Protein 1IC9 (pdb70)

Solvent-accessible surface area: 2647 Å² total

Secondary structure (DSSP, 8-state):
---EEE---EEE-S--------EEE--

Sequence (27 aa):
SKYEYTISYTFRGPGCPTLKPITVRCESKYEYTISYTFRGPGCPTLKPITVRCESKYEYTISYTFRGPGCPTLKPITVRCESKYEYTISYTFRGPGCPTLKPITVRCESKYEYTISYTFRGPGCPTLKPITVRCESKYEYTISYTFRGPGCPTLKPITVRCESKYEYTISYTFRGPGCPTLKPITVRCESKYEYTISYTFRGPGCPTLKPITVRCESKYEYTISYTFRGPGCPTLKPITVRCESKYEYTISYTFRGPGCPTLKPITVRCESKYEYTISYTFRGPGCPTLKPITVRCESKYEYTISYTFRGPGCPTLKPITVRCESKYEYTISYTFRGPGCPTLKPITVRCESKYEYTISYTFRGPGCPTLKPITVRCESKYEYTISYTFRGPGCPTLKPITVRCESKYEYTISYTFRGPGCPTLKPITVRCESKYEYTISYTFRGPGCPTLKPITVRCESKYEYTISYTFRGPGCPTLKPITVRCESKYEYTISYTFRGPGCPTLKPITVRCESKYEYTISYTFRGPGCPTLKPITVRCESKYEYTISYTFRGPGCPTLKPITVRCESKYEYTISYTFRGPGCPTLKPITVRCESKYEYTISYTFRGPGCPTLKPITVRCESKYEYTISYTFRGPGCPTLKPITVRCESKYEYTISYTFRGPGCPTLKPITVRCESKYEYTISYTFRGPGCPTLKPITVRCESKYEYTISYTFRGPGCPTLKPITVRCESKYEYTISYTFRGPGCPTLKPITVRCESKYEYTISYTFRGPGCPTLKPITVRCESKYEYTISYTFRGPGCPTLKPITVRCE

Radius of gyration: 8.08 Å; Cα contacts (8 Å, |Δi|>4): 46; chains: 1; bounding box: 21×17×10 Å

Foldseek 3Di:
DWWQWPCCNTDIDDDQDDDDVTRTRHD

Structure (mmCIF, N/CA/C/O backbone):
data_1IC9
#
_entry.id   1IC9
#
_cell.length_a   1.000
_cell.length_b   1.000
_cell.length_c   1.000
_cell.angle_alpha   90.00
_cell.angle_beta   90.00
_cell.angle_gamma   90.00
#
_symmetry.space_group_name_H-M   'P 1'
#
loop_
_atom_site.group_PDB
_atom_site.id
_atom_site.type_symbol
_atom_site.label_atom_id
_atom_site.label_alt_id
_atom_site.label_comp_id
_atom_site.label_asym_id
_atom_site.label_entity_id
_atom_site.label_seq_id
_atom_site.pdbx_PDB_ins_code
_atom_site.Cartn_x
_atom_site.Cartn_y
_atom_site.Cartn_z
_atom_site.occupancy
_atom_site.B_iso_or_equiv
_atom_site.auth_seq_id
_atom_site.auth_comp_id
_atom_site.auth_asym_id
_atom_site.auth_atom_id
_atom_site.pdbx_PDB_model_num
ATOM 1 N N . SER A 1 1 ? 19.414 24.669 -14.241 1.00 0.00 1 SER A N 1
ATOM 2 C CA . SER A 1 1 ? 20.265 23.474 -14.377 1.00 0.00 1 SER A CA 1
ATOM 3 C C . SER A 1 1 ? 21.572 23.875 -15.094 1.00 0.00 1 SER A C 1
ATOM 4 O O . SER A 1 1 ? 21.524 24.414 -16.207 1.00 0.00 1 SER A O 1
ATOM 14 N N . LYS A 1 2 ? 22.727 23.615 -14.436 1.00 0.00 2 LYS A N 1
ATOM 15 C CA . LYS A 1 2 ? 24.087 23.904 -14.982 1.00 0.00 2 LYS A CA 1
ATOM 16 C C . LYS A 1 2 ? 25.089 22.783 -14.581 1.00 0.00 2 LYS A C 1
ATOM 17 O O . LYS A 1 2 ? 25.109 22.366 -13.418 1.00 0.00 2 LYS A O 1
ATOM 36 N N . TYR A 1 3 ? 25.949 22.373 -15.542 1.00 0.00 3 TYR A N 1
ATOM 37 C CA . TYR A 1 3 ? 27.159 21.556 -15.309 1.00 0.00 3 TYR A CA 1
ATOM 38 C C . TYR A 1 3 ? 28.282 22.528 -14.856 1.00 0.00 3 TYR A C 1
ATOM 39 O O . TYR A 1 3 ? 28.422 23.625 -15.416 1.00 0.00 3 TYR A O 1
ATOM 57 N N . GLU A 1 4 ? 28.997 22.147 -13.783 1.00 0.00 4 GLU A N 1
ATOM 58 C CA . GLU A 1 4 ? 30.194 22.887 -13.314 1.00 0.00 4 GLU A CA 1
ATOM 59 C C . GLU A 1 4 ? 31.292 21.897 -13.741 1.00 0.00 4 GLU A C 1
ATOM 60 O O . GLU A 1 4 ? 31.527 20.900 -13.042 1.00 0.00 4 GLU A O 1
ATOM 72 N N . TYR A 1 5 ? 31.897 22.199 -14.905 1.00 0.00 5 TYR A N 1
ATOM 73 C CA . TYR A 1 5 ? 32.761 21.235 -15.597 1.00 0.00 5 TYR A CA 1
ATOM 74 C C . TYR A 1 5 ? 34.159 21.867 -15.773 1.00 0.00 5 TYR A C 1
ATOM 75 O O . TYR A 1 5 ? 34.403 22.566 -16.762 1.00 0.00 5 TYR A O 1
ATOM 93 N N . THR A 1 6 ? 35.057 21.589 -14.797 1.00 0.00 6 THR A N 1
ATOM 94 C CA . THR A 1 6 ? 36.503 21.899 -14.874 1.00 0.00 6 THR A CA 1
ATOM 95 C C . THR A 1 6 ? 37.183 20.724 -15.608 1.00 0.00 6 THR A C 1
ATOM 96 O O . THR A 1 6 ? 37.069 19.566 -15.184 1.00 0.00 6 THR A O 1
ATOM 107 N N . ILE A 1 7 ? 37.938 21.078 -16.664 1.00 0.00 7 ILE A N 1
ATOM 108 C CA . ILE A 1 7 ? 38.758 20.108 -17.444 1.00 0.00 7 ILE A CA 1
ATOM 109 C C . ILE A 1 7 ? 40.189 20.244 -16.784 1.00 0.00 7 ILE A C 1
ATOM 110 O O . ILE A 1 7 ? 40.767 21.312 -17.031 1.00 0.00 7 ILE A O 1
ATOM 140 N N . SER A 1 9 ? 41.807 21.851 -14.212 1.00 0.00 9 SER A N 1
ATOM 141 C CA . SER A 1 9 ? 41.335 22.957 -13.321 1.00 0.00 9 SER A CA 1
ATOM 142 C C . SER A 1 9 ? 40.575 24.099 -14.086 1.00 0.00 9 SER A C 1
ATOM 143 O O . SER A 1 9 ? 40.244 25.124 -13.471 1.00 0.00 9 SER A O 1
ATOM 151 N N . TYR A 1 10 ? 40.281 23.916 -15.398 1.00 0.00 10 TYR A N 1
ATOM 152 C CA . TYR A 1 10 ? 39.797 24.985 -16.301 1.00 0.00 10 TYR A CA 1
ATOM 153 C C . TYR A 1 10 ? 38.248 24.958 -16.343 1.00 0.00 10 TYR A C 1
ATOM 154 O O . TYR A 1 10 ? 37.663 24.145 -17.073 1.00 0.00 10 TYR A O 1
ATOM 172 N N . THR A 1 11 ? 37.593 25.854 -15.566 1.00 0.00 11 THR A N 1
ATOM 173 C CA . THR A 1 11 ? 36.114 25.839 -15.367 1.00 0.00 11 THR A CA 1
ATOM 174 C C . THR A 1 11 ? 35.412 26.547 -16.569 1.00 0.00 11 THR A C 1
ATOM 175 O O . THR A 1 11 ? 35.851 27.621 -16.999 1.00 0.00 11 THR A O 1
ATOM 186 N N . PHE A 1 12 ? 34.296 25.948 -17.019 1.00 0.00 12 PHE A N 1
ATOM 187 C CA . PHE A 1 12 ? 33.344 26.586 -17.974 1.00 0.00 12 PHE A CA 1
ATOM 188 C C . PHE A 1 12 ? 31.940 26.209 -17.424 1.00 0.00 12 PHE A C 1
ATOM 189 O O . PHE A 1 12 ? 31.702 25.027 -17.147 1.00 0.00 12 PHE A O 1
ATOM 206 N N . ARG A 1 13 ? 31.022 27.184 -17.291 1.00 0.00 13 ARG A N 1
ATOM 207 C CA . ARG A 1 13 ? 29.705 26.966 -16.608 1.00 0.00 13 ARG A CA 1
ATOM 208 C C . ARG A 1 13 ? 28.603 27.498 -17.560 1.00 0.00 13 ARG A C 1
ATOM 209 O O . ARG A 1 13 ? 28.654 28.676 -17.939 1.00 0.00 13 ARG A O 1
ATOM 230 N N . GLY A 1 14 ? 27.630 26.632 -17.931 1.00 0.00 14 GLY A N 1
ATOM 231 C CA . GLY A 1 14 ? 26.557 26.986 -18.899 1.00 0.00 14 GLY A CA 1
ATOM 232 C C . GLY A 1 14 ? 25.220 26.168 -18.771 1.00 0.00 14 GLY A C 1
ATOM 233 O O . GLY A 1 14 ? 24.969 25.760 -17.630 1.00 0.00 14 GLY A O 1
ATOM 237 N N . PRO A 1 15 ? 24.310 25.917 -19.795 1.00 0.00 15 PRO A N 1
ATOM 238 C CA . PRO A 1 15 ? 22.948 25.314 -19.561 1.00 0.00 15 PRO A CA 1
ATOM 239 C C . PRO A 1 15 ? 22.715 23.838 -20.065 1.00 0.00 15 PRO A C 1
ATOM 240 O O . PRO A 1 15 ? 21.696 23.492 -20.680 1.00 0.00 15 PRO A O 1
ATOM 251 N N . GLY A 1 16 ? 23.735 23.028 -19.775 1.00 0.00 16 GLY A N 1
ATOM 252 C CA . GLY A 1 16 ? 23.933 21.699 -20.381 1.00 0.00 16 GLY A CA 1
ATOM 253 C C . GLY A 1 16 ? 24.459 20.647 -19.388 1.00 0.00 16 GLY A C 1
ATOM 254 O O . GLY A 1 16 ? 25.039 21.000 -18.356 1.00 0.00 16 GLY A O 1
ATOM 258 N N . CYS A 1 17 ? 24.267 19.349 -19.730 1.00 0.00 17 CYS A N 1
ATOM 259 C CA . CYS A 1 17 ? 24.894 18.198 -19.016 1.00 0.00 17 CYS A CA 1
ATOM 260 C C . CYS A 1 17 ? 25.242 17.110 -20.116 1.00 0.00 17 CYS A C 1
ATOM 261 O O . CYS A 1 17 ? 24.481 16.134 -20.209 1.00 0.00 17 CYS A O 1
ATOM 268 N N . PRO A 1 18 ? 26.348 17.183 -20.946 1.00 0.00 18 PRO A N 1
ATOM 269 C CA . PRO A 1 18 ? 26.782 16.062 -21.827 1.00 0.00 18 PRO A CA 1
ATOM 270 C C . PRO A 1 18 ? 27.651 14.999 -21.074 1.00 0.00 18 PRO A C 1
ATOM 271 O O . PRO A 1 18 ? 28.226 15.311 -20.022 1.00 0.00 18 PRO A O 1
ATOM 282 N N . THR A 1 19 ? 27.783 13.777 -21.648 1.00 0.00 19 THR A N 1
ATOM 283 C CA . THR A 1 19 ? 28.752 12.741 -21.164 1.00 0.00 19 THR A CA 1
ATOM 284 C C . THR A 1 19 ? 30.206 13.068 -21.651 1.00 0.00 19 THR A C 1
ATOM 285 O O . THR A 1 19 ? 30.385 13.535 -22.783 1.00 0.00 19 THR A O 1
ATOM 296 N N . LEU A 1 20 ? 31.201 12.829 -20.774 1.00 0.00 20 LEU A N 1
ATOM 297 C CA . LEU A 1 20 ? 32.612 13.276 -20.973 1.00 0.00 20 LEU A CA 1
ATOM 298 C C . LEU A 1 20 ? 33.610 12.171 -20.497 1.00 0.00 20 LEU A C 1
ATOM 299 O O . LEU A 1 20 ? 33.346 11.466 -19.517 1.00 0.00 20 LEU A O 1
ATOM 315 N N . LYS A 1 21 ? 34.801 12.114 -21.150 1.00 0.00 21 LYS A N 1
ATOM 316 C CA . LYS A 1 21 ? 36.005 11.310 -20.774 1.00 0.00 21 LYS A CA 1
ATOM 317 C C . LYS A 1 21 ? 36.250 11.009 -19.232 1.00 0.00 21 LYS A C 1
ATOM 318 O O . LYS A 1 21 ? 35.855 11.915 -18.489 1.00 0.00 21 LYS A O 1
ATOM 337 N N . PRO A 1 22 ? 36.885 9.897 -18.686 1.00 0.00 22 PRO A N 1
ATOM 338 C CA . PRO A 1 22 ? 37.111 9.738 -17.220 1.00 0.00 22 PRO A CA 1
ATOM 339 C C . PRO A 1 22 ? 38.207 10.693 -16.647 1.00 0.00 22 PRO A C 1
ATOM 340 O O . PRO A 1 22 ? 39.176 11.008 -17.348 1.00 0.00 22 PRO A O 1
ATOM 361 N N . ILE A 1 24 ? 37.268 14.012 -15.307 1.00 0.00 24 ILE A N 1
ATOM 362 C CA . ILE A 1 24 ? 36.769 15.423 -15.346 1.00 0.00 24 ILE A CA 1
ATOM 363 C C . ILE A 1 24 ? 35.783 15.450 -14.135 1.00 0.00 24 ILE A C 1
ATOM 364 O O . ILE A 1 24 ? 34.852 14.634 -14.075 1.00 0.00 24 ILE A O 1
ATOM 380 N N . THR A 1 25 ? 35.914 16.483 -13.278 1.00 0.00 25 THR A N 1
ATOM 381 C CA . THR A 1 25 ? 34.908 16.780 -12.188 1.00 0.00 25 THR A CA 1
ATOM 382 C C . THR A 1 25 ? 33.696 17.673 -12.626 1.00 0.00 25 THR A C 1
ATOM 383 O O . THR A 1 25 ? 33.372 18.750 -12.113 1.00 0.00 25 THR A O 1
ATOM 394 N N . VAL A 1 26 ? 33.021 17.020 -13.551 1.00 0.00 26 VAL A N 1
ATOM 395 C CA . VAL A 1 26 ? 31.745 17.408 -14.211 1.00 0.00 26 VAL A CA 1
ATOM 396 C C . VAL A 1 26 ? 30.604 17.005 -13.223 1.00 0.00 26 VAL A C 1
ATOM 397 O O . VAL A 1 26 ? 30.442 15.820 -12.914 1.00 0.00 26 VAL A O 1
ATOM 410 N N . ARG A 1 27 ? 29.915 18.041 -12.713 1.00 0.00 27 ARG A N 1
ATOM 411 C CA . ARG A 1 27 ? 28.946 17.933 -11.595 1.00 0.00 27 ARG A CA 1
ATOM 412 C C . ARG A 1 27 ? 27.654 18.594 -12.153 1.00 0.00 27 ARG A C 1
ATOM 413 O O . ARG A 1 27 ? 27.492 19.820 -12.104 1.00 0.00 27 ARG A O 1
ATOM 434 N N . CYS A 1 28 ? 26.760 17.732 -12.685 1.00 0.00 28 CYS A N 1
ATOM 435 C CA . CYS A 1 28 ? 25.516 18.139 -13.386 1.00 0.00 28 CYS A CA 1
ATOM 436 C C . CYS A 1 28 ? 24.444 18.727 -12.432 1.00 0.00 28 CYS A C 1
ATOM 437 O O . CYS A 1 28 ? 24.219 18.201 -11.339 1.00 0.00 28 CYS A O 1
ATOM 444 N N . GLU A 1 29 ? 23.807 19.837 -12.887 1.00 0.00 29 GLU A N 1
ATOM 445 C CA . GLU A 1 29 ? 22.792 20.663 -12.151 1.00 0.00 29 GLU A CA 1
ATOM 446 C C . GLU A 1 29 ? 23.440 21.407 -10.971 1.00 0.00 29 GLU A C 1
ATOM 447 O O . GLU A 1 29 ? 24.066 20.747 -10.114 1.00 0.00 29 GLU A O 1
ATOM 460 N N . SER A 1 1 ? 19.409 22.319 -17.404 1.00 0.00 1 SER A N 2
ATOM 461 C CA . SER A 1 1 ? 20.245 21.662 -16.382 1.00 0.00 1 SER A CA 2
ATOM 462 C C . SER A 1 1 ? 21.710 22.115 -16.559 1.00 0.00 1 SER A C 2
ATOM 463 O O . SER A 1 1 ? 22.265 21.986 -17.655 1.00 0.00 1 SER A O 2
ATOM 473 N N . LYS A 1 2 ? 22.315 22.618 -15.464 1.00 0.00 2 LYS A N 2
ATOM 474 C CA . LYS A 1 2 ? 23.714 23.140 -15.429 1.00 0.00 2 LYS A CA 2
ATOM 475 C C . LYS A 1 2 ? 24.757 21.967 -15.350 1.00 0.00 2 LYS A C 2
ATOM 476 O O . LYS A 1 2 ? 24.423 20.839 -14.974 1.00 0.00 2 LYS A O 2
ATOM 495 N N . TYR A 1 3 ? 26.006 22.280 -15.748 1.00 0.00 3 TYR A N 2
ATOM 496 C CA . TYR A 1 3 ? 27.211 21.453 -15.569 1.00 0.00 3 TYR A CA 2
ATOM 497 C C . TYR A 1 3 ? 28.294 22.440 -15.081 1.00 0.00 3 TYR A C 2
ATOM 498 O O . TYR A 1 3 ? 28.509 23.493 -15.699 1.00 0.00 3 TYR A O 2
ATOM 516 N N . GLU A 1 4 ? 28.938 22.097 -13.949 1.00 0.00 4 GLU A N 2
ATOM 517 C CA . GLU A 1 4 ? 30.167 22.782 -13.478 1.00 0.00 4 GLU A CA 2
ATOM 518 C C . GLU A 1 4 ? 31.211 21.702 -13.842 1.00 0.00 4 GLU A C 2
ATOM 519 O O . GLU A 1 4 ? 31.373 20.724 -13.099 1.00 0.00 4 GLU A O 2
ATOM 531 N N . TYR A 1 5 ? 31.850 21.909 -15.009 1.00 0.00 5 TYR A N 2
ATOM 532 C CA . TYR A 1 5 ? 32.665 20.865 -15.651 1.00 0.00 5 TYR A CA 2
ATOM 533 C C . TYR A 1 5 ? 34.076 21.455 -15.863 1.00 0.00 5 TYR A C 2
ATOM 534 O O . TYR A 1 5 ? 34.308 22.147 -16.860 1.00 0.00 5 TYR A O 2
ATOM 552 N N . THR A 1 6 ? 34.976 21.194 -14.888 1.00 0.00 6 THR A N 2
ATOM 553 C CA . THR A 1 6 ? 36.362 21.727 -14.875 1.00 0.00 6 THR A CA 2
ATOM 554 C C . THR A 1 6 ? 37.247 20.619 -15.500 1.00 0.00 6 THR A C 2
ATOM 555 O O . THR A 1 6 ? 37.281 19.484 -15.008 1.00 0.00 6 THR A O 2
ATOM 566 N N . ILE A 1 7 ? 37.989 21.028 -16.530 1.00 0.00 7 ILE A N 2
ATOM 567 C CA . ILE A 1 7 ? 38.843 20.145 -17.361 1.00 0.00 7 ILE A CA 2
ATOM 568 C C . ILE A 1 7 ? 40.283 20.349 -16.746 1.00 0.00 7 ILE A C 2
ATOM 569 O O . ILE A 1 7 ? 40.786 21.460 -16.968 1.00 0.00 7 ILE A O 2
ATOM 599 N N . SER A 1 9 ? 42.284 21.974 -14.493 1.00 0.00 9 SER A N 2
ATOM 600 C CA . SER A 1 9 ? 41.976 23.115 -13.578 1.00 0.00 9 SER A CA 2
ATOM 601 C C . SER A 1 9 ? 41.111 24.243 -14.246 1.00 0.00 9 SER A C 2
ATOM 602 O O . SER A 1 9 ? 40.897 25.285 -13.611 1.00 0.00 9 SER A O 2
ATOM 610 N N . TYR A 1 10 ? 40.585 24.031 -15.482 1.00 0.00 10 TYR A N 2
ATOM 611 C CA . TYR A 1 10 ? 39.946 25.087 -16.303 1.00 0.00 10 TYR A CA 2
ATOM 612 C C . TYR A 1 10 ? 38.405 24.922 -16.233 1.00 0.00 10 TYR A C 2
ATOM 613 O O . TYR A 1 10 ? 37.889 23.931 -16.765 1.00 0.00 10 TYR A O 2
ATOM 631 N N . THR A 1 11 ? 37.684 25.867 -15.583 1.00 0.00 11 THR A N 2
ATOM 632 C CA . THR A 1 11 ? 36.217 25.747 -15.324 1.00 0.00 11 THR A CA 2
ATOM 633 C C . THR A 1 11 ? 35.438 26.405 -16.505 1.00 0.00 11 THR A C 2
ATOM 634 O O . THR A 1 11 ? 35.810 27.491 -16.968 1.00 0.00 11 THR A O 2
ATOM 645 N N . PHE A 1 12 ? 34.327 25.753 -16.909 1.00 0.00 12 PHE A N 2
ATOM 646 C CA . PHE A 1 12 ? 33.329 26.330 -17.857 1.00 0.00 12 PHE A CA 2
ATOM 647 C C . PHE A 1 12 ? 31.942 26.010 -17.233 1.00 0.00 12 PHE A C 2
ATOM 648 O O . PHE A 1 12 ? 31.669 24.839 -16.930 1.00 0.00 12 PHE A O 2
ATOM 665 N N . ARG A 1 13 ? 31.075 27.027 -17.095 1.00 0.00 13 ARG A N 2
ATOM 666 C CA . ARG A 1 13 ? 29.778 26.897 -16.364 1.00 0.00 13 ARG A CA 2
ATOM 667 C C . ARG A 1 13 ? 28.689 27.476 -17.305 1.00 0.00 13 ARG A C 2
ATOM 668 O O . ARG A 1 13 ? 28.766 28.661 -17.661 1.00 0.00 13 ARG A O 2
ATOM 689 N N . GLY A 1 14 ? 27.706 26.637 -17.700 1.00 0.00 14 GLY A N 2
ATOM 690 C CA . GLY A 1 14 ? 26.637 27.031 -18.653 1.00 0.00 14 GLY A CA 2
ATOM 691 C C . GLY A 1 14 ? 25.300 26.210 -18.554 1.00 0.00 14 GLY A C 2
ATOM 692 O O . GLY A 1 14 ? 25.038 25.780 -17.423 1.00 0.00 14 GLY A O 2
ATOM 696 N N . PRO A 1 15 ? 24.402 25.977 -19.594 1.00 0.00 15 PRO A N 2
ATOM 697 C CA . PRO A 1 15 ? 23.041 25.361 -19.389 1.00 0.00 15 PRO A CA 2
ATOM 698 C C . PRO A 1 15 ? 22.793 23.901 -19.930 1.00 0.00 15 PRO A C 2
ATOM 699 O O . PRO A 1 15 ? 21.731 23.556 -20.467 1.00 0.00 15 PRO A O 2
ATOM 710 N N . GLY A 1 16 ? 23.851 23.108 -19.768 1.00 0.00 16 GLY A N 2
ATOM 711 C CA . GLY A 1 16 ? 24.020 21.788 -20.401 1.00 0.00 16 GLY A CA 2
ATOM 712 C C . GLY A 1 16 ? 24.475 20.703 -19.406 1.00 0.00 16 GLY A C 2
ATOM 713 O O . GLY A 1 16 ? 25.012 21.023 -18.340 1.00 0.00 16 GLY A O 2
ATOM 717 N N . CYS A 1 17 ? 24.262 19.413 -19.768 1.00 0.00 17 CYS A N 2
ATOM 718 C CA . CYS A 1 17 ? 24.849 18.239 -19.050 1.00 0.00 17 CYS A CA 2
ATOM 719 C C . CYS A 1 17 ? 25.136 17.123 -20.142 1.00 0.00 17 CYS A C 2
ATOM 720 O O . CYS A 1 17 ? 24.346 16.168 -20.196 1.00 0.00 17 CYS A O 2
ATOM 727 N N . PRO A 1 18 ? 26.209 17.163 -21.023 1.00 0.00 18 PRO A N 2
ATOM 728 C CA . PRO A 1 18 ? 26.541 16.056 -21.966 1.00 0.00 18 PRO A CA 2
ATOM 729 C C . PRO A 1 18 ? 27.388 14.913 -21.300 1.00 0.00 18 PRO A C 2
ATOM 730 O O . PRO A 1 18 ? 27.820 15.062 -20.149 1.00 0.00 18 PRO A O 2
ATOM 741 N N . THR A 1 19 ? 27.655 13.799 -22.039 1.00 0.00 19 THR A N 2
ATOM 742 C CA . THR A 1 19 ? 28.636 12.748 -21.616 1.00 0.00 19 THR A CA 2
ATOM 743 C C . THR A 1 19 ? 30.105 13.260 -21.821 1.00 0.00 19 THR A C 2
ATOM 744 O O . THR A 1 19 ? 30.408 13.896 -22.838 1.00 0.00 19 THR A O 2
ATOM 755 N N . LEU A 1 20 ? 30.964 12.973 -20.827 1.00 0.00 20 LEU A N 2
ATOM 756 C CA . LEU A 1 20 ? 32.322 13.584 -20.679 1.00 0.00 20 LEU A CA 2
ATOM 757 C C . LEU A 1 20 ? 33.354 12.530 -20.192 1.00 0.00 20 LEU A C 2
ATOM 758 O O . LEU A 1 20 ? 33.051 11.695 -19.332 1.00 0.00 20 LEU A O 2
ATOM 774 N N . LYS A 1 21 ? 34.596 12.655 -20.716 1.00 0.00 21 LYS A N 2
ATOM 775 C CA . LYS A 1 21 ? 35.740 11.727 -20.505 1.00 0.00 21 LYS A CA 2
ATOM 776 C C . LYS A 1 21 ? 36.081 11.334 -19.006 1.00 0.00 21 LYS A C 2
ATOM 777 O O . LYS A 1 21 ? 35.787 12.206 -18.178 1.00 0.00 21 LYS A O 2
ATOM 796 N N . PRO A 1 22 ? 36.708 10.165 -18.576 1.00 0.00 22 PRO A N 2
ATOM 797 C CA . PRO A 1 22 ? 37.045 9.905 -17.147 1.00 0.00 22 PRO A CA 2
ATOM 798 C C . PRO A 1 22 ? 38.186 10.823 -16.601 1.00 0.00 22 PRO A C 2
ATOM 799 O O . PRO A 1 22 ? 39.121 11.146 -17.342 1.00 0.00 22 PRO A O 2
ATOM 820 N N . ILE A 1 24 ? 37.374 14.117 -15.298 1.00 0.00 24 ILE A N 2
ATOM 821 C CA . ILE A 1 24 ? 36.885 15.529 -15.327 1.00 0.00 24 ILE A CA 2
ATOM 822 C C . ILE A 1 24 ? 35.878 15.538 -14.132 1.00 0.00 24 ILE A C 2
ATOM 823 O O . ILE A 1 24 ? 34.952 14.713 -14.096 1.00 0.00 24 ILE A O 2
ATOM 839 N N . THR A 1 25 ? 35.969 16.580 -13.278 1.00 0.00 25 THR A N 2
ATOM 840 C CA . THR A 1 25 ? 34.940 16.863 -12.235 1.00 0.00 25 THR A CA 2
ATOM 841 C C . THR A 1 25 ? 33.765 17.686 -12.829 1.00 0.00 25 THR A C 2
ATOM 842 O O . THR A 1 25 ? 33.793 18.907 -13.009 1.00 0.00 25 THR A O 2
ATOM 853 N N . VAL A 1 26 ? 32.792 16.857 -13.106 1.00 0.00 26 VAL A N 2
ATOM 854 C CA . VAL A 1 26 ? 31.549 17.173 -13.862 1.00 0.00 26 VAL A CA 2
ATOM 855 C C . VAL A 1 26 ? 30.490 17.077 -12.718 1.00 0.00 26 VAL A C 2
ATOM 856 O O . VAL A 1 26 ? 30.290 15.998 -12.143 1.00 0.00 26 VAL A O 2
ATOM 869 N N . ARG A 1 27 ? 29.847 18.219 -12.420 1.00 0.00 27 ARG A N 2
ATOM 870 C CA . ARG A 1 27 ? 28.867 18.355 -11.314 1.00 0.00 27 ARG A CA 2
ATOM 871 C C . ARG A 1 27 ? 27.607 18.948 -12.003 1.00 0.00 27 ARG A C 2
ATOM 872 O O . ARG A 1 27 ? 27.492 20.171 -12.159 1.00 0.00 27 ARG A O 2
ATOM 893 N N . CYS A 1 28 ? 26.681 18.046 -12.414 1.00 0.00 28 CYS A N 2
ATOM 894 C CA . CYS A 1 28 ? 25.435 18.408 -13.137 1.00 0.00 28 CYS A CA 2
ATOM 895 C C . CYS A 1 28 ? 24.380 18.993 -12.154 1.00 0.00 28 CYS A C 2
ATOM 896 O O . CYS A 1 28 ? 23.687 18.271 -11.429 1.00 0.00 28 CYS A O 2
ATOM 903 N N . GLU A 1 29 ? 24.329 20.350 -12.134 1.00 0.00 29 GLU A N 2
ATOM 904 C CA . GLU A 1 29 ? 23.450 21.218 -11.282 1.00 0.00 29 GLU A CA 2
ATOM 905 C C . GLU A 1 29 ? 23.985 21.238 -9.844 1.00 0.00 29 GLU A C 2
ATOM 906 O O . GLU A 1 29 ? 24.078 20.158 -9.221 1.00 0.00 29 GLU A O 2
ATOM 919 N N . SER A 1 1 ? 19.504 22.609 -16.925 1.00 0.00 1 SER A N 3
ATOM 920 C CA . SER A 1 1 ? 20.420 21.942 -15.983 1.00 0.00 1 SER A CA 3
ATOM 921 C C . SER A 1 1 ? 21.876 22.303 -16.348 1.00 0.00 1 SER A C 3
ATOM 922 O O . SER A 1 1 ? 22.286 22.111 -17.497 1.00 0.00 1 SER A O 3
ATOM 932 N N . LYS A 1 2 ? 22.635 22.796 -15.350 1.00 0.00 2 LYS A N 3
ATOM 933 C CA . LYS A 1 2 ? 24.059 23.226 -15.497 1.00 0.00 2 LYS A CA 3
ATOM 934 C C . LYS A 1 2 ? 25.028 21.981 -15.497 1.00 0.00 2 LYS A C 3
ATOM 935 O O . LYS A 1 2 ? 24.653 20.883 -15.076 1.00 0.00 2 LYS A O 3
ATOM 954 N N . TYR A 1 3 ? 26.250 22.194 -16.025 1.00 0.00 3 TYR A N 3
ATOM 955 C CA . TYR A 1 3 ? 27.418 21.311 -15.909 1.00 0.00 3 TYR A CA 3
ATOM 956 C C . TYR A 1 3 ? 28.466 22.298 -15.350 1.00 0.00 3 TYR A C 3
ATOM 957 O O . TYR A 1 3 ? 28.782 23.311 -15.996 1.00 0.00 3 TYR A O 3
ATOM 975 N N . GLU A 1 4 ? 28.939 22.047 -14.111 1.00 0.00 4 GLU A N 3
ATOM 976 C CA . GLU A 1 4 ? 30.086 22.791 -13.534 1.00 0.00 4 GLU A CA 3
ATOM 977 C C . GLU A 1 4 ? 31.210 21.753 -13.730 1.00 0.00 4 GLU A C 3
ATOM 978 O O . GLU A 1 4 ? 31.332 20.801 -12.946 1.00 0.00 4 GLU A O 3
ATOM 990 N N . TYR A 1 5 ? 31.958 21.966 -14.829 1.00 0.00 5 TYR A N 3
ATOM 991 C CA . TYR A 1 5 ? 32.871 20.949 -15.361 1.00 0.00 5 TYR A CA 3
ATOM 992 C C . TYR A 1 5 ? 34.242 21.629 -15.564 1.00 0.00 5 TYR A C 3
ATOM 993 O O . TYR A 1 5 ? 34.427 22.346 -16.554 1.00 0.00 5 TYR A O 3
ATOM 1011 N N . THR A 1 6 ? 35.179 21.397 -14.614 1.00 0.00 6 THR A N 3
ATOM 1012 C CA . THR A 1 6 ? 36.590 21.843 -14.708 1.00 0.00 6 THR A CA 3
ATOM 1013 C C . THR A 1 6 ? 37.366 20.767 -15.497 1.00 0.00 6 THR A C 3
ATOM 1014 O O . THR A 1 6 ? 37.403 19.599 -15.088 1.00 0.00 6 THR A O 3
ATOM 1025 N N . ILE A 1 7 ? 38.025 21.216 -16.585 1.00 0.00 7 ILE A N 3
ATOM 1026 C CA . ILE A 1 7 ? 38.872 20.347 -17.452 1.00 0.00 7 ILE A CA 3
ATOM 1027 C C . ILE A 1 7 ? 40.310 20.470 -16.798 1.00 0.00 7 ILE A C 3
ATOM 1028 O O . ILE A 1 7 ? 40.846 21.576 -16.946 1.00 0.00 7 ILE A O 3
ATOM 1058 N N . SER A 1 9 ? 41.883 21.871 -14.085 1.00 0.00 9 SER A N 3
ATOM 1059 C CA . SER A 1 9 ? 41.353 22.869 -13.104 1.00 0.00 9 SER A CA 3
ATOM 1060 C C . SER A 1 9 ? 40.607 24.074 -13.785 1.00 0.00 9 SER A C 3
ATOM 1061 O O . SER A 1 9 ? 40.294 25.063 -13.106 1.00 0.00 9 SER A O 3
ATOM 1069 N N . TYR A 1 10 ? 40.297 23.980 -15.104 1.00 0.00 10 TYR A N 3
ATOM 1070 C CA . TYR A 1 10 ? 39.818 25.111 -15.931 1.00 0.00 10 TYR A CA 3
ATOM 1071 C C . TYR A 1 10 ? 38.275 25.025 -16.030 1.00 0.00 10 TYR A C 3
ATOM 1072 O O . TYR A 1 10 ? 37.755 24.169 -16.760 1.00 0.00 10 TYR A O 3
ATOM 1090 N N . THR A 1 11 ? 37.556 25.909 -15.300 1.00 0.00 11 THR A N 3
ATOM 1091 C CA . THR A 1 11 ? 36.073 25.835 -15.148 1.00 0.00 11 THR A CA 3
ATOM 1092 C C . THR A 1 11 ? 35.389 26.534 -16.365 1.00 0.00 11 THR A C 3
ATOM 1093 O O . THR A 1 11 ? 35.809 27.627 -16.767 1.00 0.00 11 THR A O 3
ATOM 1104 N N . PHE A 1 12 ? 34.307 25.908 -16.864 1.00 0.00 12 PHE A N 3
ATOM 1105 C CA . PHE A 1 12 ? 33.383 26.529 -17.856 1.00 0.00 12 PHE A CA 3
ATOM 1106 C C . PHE A 1 12 ? 31.961 26.161 -17.357 1.00 0.00 12 PHE A C 3
ATOM 1107 O O . PHE A 1 12 ? 31.696 24.974 -17.131 1.00 0.00 12 PHE A O 3
ATOM 1124 N N . ARG A 1 13 ? 31.059 27.148 -17.224 1.00 0.00 13 ARG A N 3
ATOM 1125 C CA . ARG A 1 13 ? 29.724 26.940 -16.580 1.00 0.00 13 ARG A CA 3
ATOM 1126 C C . ARG A 1 13 ? 28.656 27.492 -17.558 1.00 0.00 13 ARG A C 3
ATOM 1127 O O . ARG A 1 13 ? 28.704 28.680 -17.902 1.00 0.00 13 ARG A O 3
ATOM 1148 N N . GLY A 1 14 ? 27.714 26.622 -17.983 1.00 0.00 14 GLY A N 3
ATOM 1149 C CA . GLY A 1 14 ? 26.610 26.988 -18.909 1.00 0.00 14 GLY A CA 3
ATOM 1150 C C . GLY A 1 14 ? 25.269 26.193 -18.692 1.00 0.00 14 GLY A C 3
ATOM 1151 O O . GLY A 1 14 ? 25.106 25.743 -17.551 1.00 0.00 14 GLY A O 3
ATOM 1155 N N . PRO A 1 15 ? 24.269 25.991 -19.638 1.00 0.00 15 PRO A N 3
ATOM 1156 C CA . PRO A 1 15 ? 22.941 25.357 -19.311 1.00 0.00 15 PRO A CA 3
ATOM 1157 C C . PRO A 1 15 ? 22.673 23.898 -19.844 1.00 0.00 15 PRO A C 3
ATOM 1158 O O . PRO A 1 15 ? 21.583 23.545 -20.315 1.00 0.00 15 PRO A O 3
ATOM 1169 N N . GLY A 1 16 ? 23.748 23.115 -19.752 1.00 0.00 16 GLY A N 3
ATOM 1170 C CA . GLY A 1 16 ? 23.891 21.801 -20.402 1.00 0.00 16 GLY A CA 3
ATOM 1171 C C . GLY A 1 16 ? 24.394 20.716 -19.430 1.00 0.00 16 GLY A C 3
ATOM 1172 O O . GLY A 1 16 ? 25.069 21.036 -18.445 1.00 0.00 16 GLY A O 3
ATOM 1176 N N . CYS A 1 17 ? 24.082 19.430 -19.728 1.00 0.00 17 CYS A N 3
ATOM 1177 C CA . CYS A 1 17 ? 24.679 18.253 -19.029 1.00 0.00 17 CYS A CA 3
ATOM 1178 C C . CYS A 1 17 ? 24.997 17.156 -20.126 1.00 0.00 17 CYS A C 3
ATOM 1179 O O . CYS A 1 17 ? 24.221 16.191 -20.207 1.00 0.00 17 CYS A O 3
ATOM 1186 N N . PRO A 1 18 ? 26.094 17.220 -20.974 1.00 0.00 18 PRO A N 3
ATOM 1187 C CA . PRO A 1 18 ? 26.502 16.106 -21.877 1.00 0.00 18 PRO A CA 3
ATOM 1188 C C . PRO A 1 18 ? 27.313 14.986 -21.140 1.00 0.00 18 PRO A C 3
ATOM 1189 O O . PRO A 1 18 ? 27.792 15.212 -20.020 1.00 0.00 18 PRO A O 3
ATOM 1200 N N . THR A 1 19 ? 27.502 13.810 -21.794 1.00 0.00 19 THR A N 3
ATOM 1201 C CA . THR A 1 19 ? 28.433 12.743 -21.310 1.00 0.00 19 THR A CA 3
ATOM 1202 C C . THR A 1 19 ? 29.924 13.121 -21.624 1.00 0.00 19 THR A C 3
ATOM 1203 O O . THR A 1 19 ? 30.221 13.646 -22.704 1.00 0.00 19 THR A O 3
ATOM 1214 N N . LEU A 1 20 ? 30.807 12.846 -20.649 1.00 0.00 20 LEU A N 3
ATOM 1215 C CA . LEU A 1 20 ? 32.223 13.319 -20.625 1.00 0.00 20 LEU A CA 3
ATOM 1216 C C . LEU A 1 20 ? 33.127 12.194 -20.068 1.00 0.00 20 LEU A C 3
ATOM 1217 O O . LEU A 1 20 ? 32.820 11.597 -19.030 1.00 0.00 20 LEU A O 3
ATOM 1233 N N . LYS A 1 21 ? 34.272 11.981 -20.754 1.00 0.00 21 LYS A N 3
ATOM 1234 C CA . LYS A 1 21 ? 35.256 10.908 -20.468 1.00 0.00 21 LYS A CA 3
ATOM 1235 C C . LYS A 1 21 ? 35.908 10.909 -19.020 1.00 0.00 21 LYS A C 3
ATOM 1236 O O . LYS A 1 21 ? 35.838 11.986 -18.414 1.00 0.00 21 LYS A O 3
ATOM 1255 N N . PRO A 1 22 ? 36.543 9.822 -18.421 1.00 0.00 22 PRO A N 3
ATOM 1256 C CA . PRO A 1 22 ? 37.045 9.848 -17.017 1.00 0.00 22 PRO A CA 3
ATOM 1257 C C . PRO A 1 22 ? 38.275 10.785 -16.805 1.00 0.00 22 PRO A C 3
ATOM 1258 O O . PRO A 1 22 ? 39.121 10.904 -17.699 1.00 0.00 22 PRO A O 3
ATOM 1279 N N . ILE A 1 24 ? 37.591 14.306 -15.549 1.00 0.00 24 ILE A N 3
ATOM 1280 C CA . ILE A 1 24 ? 37.059 15.702 -15.514 1.00 0.00 24 ILE A CA 3
ATOM 1281 C C . ILE A 1 24 ? 36.097 15.642 -14.277 1.00 0.00 24 ILE A C 3
ATOM 1282 O O . ILE A 1 24 ? 35.242 14.748 -14.186 1.00 0.00 24 ILE A O 3
ATOM 1298 N N . THR A 1 25 ? 36.183 16.669 -13.405 1.00 0.00 25 THR A N 3
ATOM 1299 C CA . THR A 1 25 ? 35.254 16.845 -12.251 1.00 0.00 25 THR A CA 3
ATOM 1300 C C . THR A 1 25 ? 33.985 17.632 -12.753 1.00 0.00 25 THR A C 3
ATOM 1301 O O . THR A 1 25 ? 33.907 18.866 -12.752 1.00 0.00 25 THR A O 3
ATOM 1312 N N . VAL A 1 26 ? 33.040 16.802 -13.157 1.00 0.00 26 VAL A N 3
ATOM 1313 C CA . VAL A 1 26 ? 31.783 17.178 -13.868 1.00 0.00 26 VAL A CA 3
ATOM 1314 C C . VAL A 1 26 ? 30.710 17.067 -12.734 1.00 0.00 26 VAL A C 3
ATOM 1315 O O . VAL A 1 26 ? 30.564 15.997 -12.126 1.00 0.00 26 VAL A O 3
ATOM 1328 N N . ARG A 1 27 ? 29.981 18.176 -12.474 1.00 0.00 27 ARG A N 3
ATOM 1329 C CA . ARG A 1 27 ? 28.963 18.260 -11.398 1.00 0.00 27 ARG A CA 3
ATOM 1330 C C . ARG A 1 27 ? 27.746 18.901 -12.113 1.00 0.00 27 ARG A C 3
ATOM 1331 O O . ARG A 1 27 ? 27.694 20.126 -12.287 1.00 0.00 27 ARG A O 3
ATOM 1352 N N . CYS A 1 28 ? 26.783 18.041 -12.522 1.00 0.00 28 CYS A N 3
ATOM 1353 C CA . CYS A 1 28 ? 25.552 18.456 -13.246 1.00 0.00 28 CYS A CA 3
ATOM 1354 C C . CYS A 1 28 ? 24.551 19.162 -12.280 1.00 0.00 28 CYS A C 3
ATOM 1355 O O . CYS A 1 28 ? 23.721 18.537 -11.609 1.00 0.00 28 CYS A O 3
ATOM 1362 N N . GLU A 1 29 ? 24.708 20.511 -12.211 1.00 0.00 29 GLU A N 3
ATOM 1363 C CA . GLU A 1 29 ? 23.921 21.482 -11.382 1.00 0.00 29 GLU A CA 3
ATOM 1364 C C . GLU A 1 29 ? 24.100 21.218 -9.870 1.00 0.00 29 GLU A C 3
ATOM 1365 O O . GLU A 1 29 ? 23.883 20.068 -9.430 1.00 0.00 29 GLU A O 3
ATOM 1378 N N . SER A 1 1 ? 19.544 22.451 -16.380 1.00 0.00 1 SER A N 4
ATOM 1379 C CA . SER A 1 1 ? 20.695 21.759 -15.773 1.00 0.00 1 SER A CA 4
ATOM 1380 C C . SER A 1 1 ? 21.987 22.541 -16.082 1.00 0.00 1 SER A C 4
ATOM 1381 O O . SER A 1 1 ? 22.288 22.778 -17.257 1.00 0.00 1 SER A O 4
ATOM 1391 N N . LYS A 1 2 ? 22.734 22.919 -15.027 1.00 0.00 2 LYS A N 4
ATOM 1392 C CA . LYS A 1 2 ? 24.018 23.643 -15.130 1.00 0.00 2 LYS A CA 4
ATOM 1393 C C . LYS A 1 2 ? 25.119 22.641 -14.689 1.00 0.00 2 LYS A C 4
ATOM 1394 O O . LYS A 1 2 ? 25.210 22.303 -13.504 1.00 0.00 2 LYS A O 4
ATOM 1413 N N . TYR A 1 3 ? 25.968 22.231 -15.656 1.00 0.00 3 TYR A N 4
ATOM 1414 C CA . TYR A 1 3 ? 27.221 21.486 -15.431 1.00 0.00 3 TYR A CA 4
ATOM 1415 C C . TYR A 1 3 ? 28.310 22.507 -15.019 1.00 0.00 3 TYR A C 4
ATOM 1416 O O . TYR A 1 3 ? 28.492 23.528 -15.696 1.00 0.00 3 TYR A O 4
ATOM 1434 N N . GLU A 1 4 ? 28.940 22.251 -13.859 1.00 0.00 4 GLU A N 4
ATOM 1435 C CA . GLU A 1 4 ? 30.147 22.985 -13.413 1.00 0.00 4 GLU A CA 4
ATOM 1436 C C . GLU A 1 4 ? 31.209 21.894 -13.660 1.00 0.00 4 GLU A C 4
ATOM 1437 O O . GLU A 1 4 ? 31.342 20.955 -12.861 1.00 0.00 4 GLU A O 4
ATOM 1449 N N . TYR A 1 5 ? 31.901 22.051 -14.803 1.00 0.00 5 TYR A N 4
ATOM 1450 C CA . TYR A 1 5 ? 32.730 20.979 -15.366 1.00 0.00 5 TYR A CA 4
ATOM 1451 C C . TYR A 1 5 ? 34.142 21.558 -15.608 1.00 0.00 5 TYR A C 4
ATOM 1452 O O . TYR A 1 5 ? 34.377 22.186 -16.646 1.00 0.00 5 TYR A O 4
ATOM 1470 N N . THR A 1 6 ? 35.056 21.342 -14.626 1.00 0.00 6 THR A N 4
ATOM 1471 C CA . THR A 1 6 ? 36.480 21.758 -14.691 1.00 0.00 6 THR A CA 4
ATOM 1472 C C . THR A 1 6 ? 37.245 20.695 -15.514 1.00 0.00 6 THR A C 4
ATOM 1473 O O . THR A 1 6 ? 37.306 19.528 -15.108 1.00 0.00 6 THR A O 4
ATOM 1484 N N . ILE A 1 7 ? 37.845 21.150 -16.635 1.00 0.00 7 ILE A N 4
ATOM 1485 C CA . ILE A 1 7 ? 38.630 20.291 -17.567 1.00 0.00 7 ILE A CA 4
ATOM 1486 C C . ILE A 1 7 ? 40.105 20.374 -16.986 1.00 0.00 7 ILE A C 4
ATOM 1487 O O . ILE A 1 7 ? 40.647 21.478 -17.123 1.00 0.00 7 ILE A O 4
ATOM 1517 N N . SER A 1 9 ? 41.888 21.675 -14.337 1.00 0.00 9 SER A N 4
ATOM 1518 C CA . SER A 1 9 ? 41.426 22.669 -13.317 1.00 0.00 9 SER A CA 4
ATOM 1519 C C . SER A 1 9 ? 40.741 23.933 -13.958 1.00 0.00 9 SER A C 4
ATOM 1520 O O . SER A 1 9 ? 40.560 24.953 -13.275 1.00 0.00 9 SER A O 4
ATOM 1528 N N . TYR A 1 10 ? 40.334 23.854 -15.250 1.00 0.00 10 TYR A N 4
ATOM 1529 C CA . TYR A 1 10 ? 39.879 25.009 -16.058 1.00 0.00 10 TYR A CA 4
ATOM 1530 C C . TYR A 1 10 ? 38.337 24.957 -16.048 1.00 0.00 10 TYR A C 4
ATOM 1531 O O . TYR A 1 10 ? 37.761 24.067 -16.687 1.00 0.00 10 TYR A O 4
ATOM 1549 N N . THR A 1 11 ? 37.674 25.883 -15.316 1.00 0.00 11 THR A N 4
ATOM 1550 C CA . THR A 1 11 ? 36.210 25.812 -15.048 1.00 0.00 11 THR A CA 4
ATOM 1551 C C . THR A 1 11 ? 35.458 26.423 -16.268 1.00 0.00 11 THR A C 4
ATOM 1552 O O . THR A 1 11 ? 35.707 27.579 -16.625 1.00 0.00 11 THR A O 4
ATOM 1563 N N . PHE A 1 12 ? 34.545 25.621 -16.837 1.00 0.00 12 PHE A N 4
ATOM 1564 C CA . PHE A 1 12 ? 33.598 26.057 -17.893 1.00 0.00 12 PHE A CA 4
ATOM 1565 C C . PHE A 1 12 ? 32.178 25.804 -17.308 1.00 0.00 12 PHE A C 4
ATOM 1566 O O . PHE A 1 12 ? 31.938 24.757 -16.690 1.00 0.00 12 PHE A O 4
ATOM 1583 N N . ARG A 1 13 ? 31.247 26.748 -17.530 1.00 0.00 13 ARG A N 4
ATOM 1584 C CA . ARG A 1 13 ? 29.908 26.742 -16.855 1.00 0.00 13 ARG A CA 4
ATOM 1585 C C . ARG A 1 13 ? 28.853 27.224 -17.885 1.00 0.00 13 ARG A C 4
ATOM 1586 O O . ARG A 1 13 ? 29.032 28.306 -18.460 1.00 0.00 13 ARG A O 4
ATOM 1607 N N . GLY A 1 14 ? 27.768 26.439 -18.083 1.00 0.00 14 GLY A N 4
ATOM 1608 C CA . GLY A 1 14 ? 26.678 26.801 -19.026 1.00 0.00 14 GLY A CA 4
ATOM 1609 C C . GLY A 1 14 ? 25.319 26.040 -18.822 1.00 0.00 14 GLY A C 4
ATOM 1610 O O . GLY A 1 14 ? 25.107 25.660 -17.664 1.00 0.00 14 GLY A O 4
ATOM 1614 N N . PRO A 1 15 ? 24.355 25.801 -19.800 1.00 0.00 15 PRO A N 4
ATOM 1615 C CA . PRO A 1 15 ? 22.999 25.214 -19.498 1.00 0.00 15 PRO A CA 4
ATOM 1616 C C . PRO A 1 15 ? 22.727 23.749 -20.021 1.00 0.00 15 PRO A C 4
ATOM 1617 O O . PRO A 1 15 ? 21.696 23.435 -20.633 1.00 0.00 15 PRO A O 4
ATOM 1628 N N . GLY A 1 16 ? 23.734 22.914 -19.762 1.00 0.00 16 GLY A N 4
ATOM 1629 C CA . GLY A 1 16 ? 23.894 21.586 -20.377 1.00 0.00 16 GLY A CA 4
ATOM 1630 C C . GLY A 1 16 ? 24.431 20.530 -19.394 1.00 0.00 16 GLY A C 4
ATOM 1631 O O . GLY A 1 16 ? 25.018 20.878 -18.363 1.00 0.00 16 GLY A O 4
ATOM 1635 N N . CYS A 1 17 ? 24.237 19.233 -19.735 1.00 0.00 17 CYS A N 4
ATOM 1636 C CA . CYS A 1 17 ? 24.880 18.082 -19.032 1.00 0.00 17 CYS A CA 4
ATOM 1637 C C . CYS A 1 17 ? 25.165 16.978 -20.136 1.00 0.00 17 CYS A C 4
ATOM 1638 O O . CYS A 1 17 ? 24.383 16.016 -20.193 1.00 0.00 17 CYS A O 4
ATOM 1645 N N . PRO A 1 18 ? 26.229 17.033 -21.022 1.00 0.00 18 PRO A N 4
ATOM 1646 C CA . PRO A 1 18 ? 26.574 15.929 -21.963 1.00 0.00 18 PRO A CA 4
ATOM 1647 C C . PRO A 1 18 ? 27.420 14.794 -21.286 1.00 0.00 18 PRO A C 4
ATOM 1648 O O . PRO A 1 18 ? 27.852 14.946 -20.135 1.00 0.00 18 PRO A O 4
ATOM 1659 N N . THR A 1 19 ? 27.688 13.685 -22.024 1.00 0.00 19 THR A N 4
ATOM 1660 C CA . THR A 1 19 ? 28.641 12.617 -21.613 1.00 0.00 19 THR A CA 4
ATOM 1661 C C . THR A 1 19 ? 30.094 13.121 -21.854 1.00 0.00 19 THR A C 4
ATOM 1662 O O . THR A 1 19 ? 30.429 13.566 -22.958 1.00 0.00 19 THR A O 4
ATOM 1673 N N . LEU A 1 20 ? 30.893 13.043 -20.780 1.00 0.00 20 LEU A N 4
ATOM 1674 C CA . LEU A 1 20 ? 32.240 13.675 -20.682 1.00 0.00 20 LEU A CA 4
ATOM 1675 C C . LEU A 1 20 ? 33.284 12.630 -20.204 1.00 0.00 20 LEU A C 4
ATOM 1676 O O . LEU A 1 20 ? 33.007 11.820 -19.311 1.00 0.00 20 LEU A O 4
ATOM 1692 N N . LYS A 1 21 ? 34.499 12.720 -20.792 1.00 0.00 21 LYS A N 4
ATOM 1693 C CA . LYS A 1 21 ? 35.613 11.760 -20.611 1.00 0.00 21 LYS A CA 4
ATOM 1694 C C . LYS A 1 21 ? 36.096 11.472 -19.129 1.00 0.00 21 LYS A C 4
ATOM 1695 O O . LYS A 1 21 ? 35.796 12.341 -18.300 1.00 0.00 21 LYS A O 4
ATOM 1714 N N . PRO A 1 22 ? 36.824 10.352 -18.734 1.00 0.00 22 PRO A N 4
ATOM 1715 C CA . PRO A 1 22 ? 37.203 10.089 -17.320 1.00 0.00 22 PRO A CA 4
ATOM 1716 C C . PRO A 1 22 ? 38.310 11.049 -16.789 1.00 0.00 22 PRO A C 4
ATOM 1717 O O . PRO A 1 22 ? 39.221 11.416 -17.540 1.00 0.00 22 PRO A O 4
ATOM 1738 N N . ILE A 1 24 ? 37.384 14.305 -15.465 1.00 0.00 24 ILE A N 4
ATOM 1739 C CA . ILE A 1 24 ? 36.846 15.701 -15.463 1.00 0.00 24 ILE A CA 4
ATOM 1740 C C . ILE A 1 24 ? 35.882 15.667 -14.227 1.00 0.00 24 ILE A C 4
ATOM 1741 O O . ILE A 1 24 ? 35.010 14.790 -14.135 1.00 0.00 24 ILE A O 4
ATOM 1757 N N . THR A 1 25 ? 35.990 16.695 -13.360 1.00 0.00 25 THR A N 4
ATOM 1758 C CA . THR A 1 25 ? 35.070 16.893 -12.203 1.00 0.00 25 THR A CA 4
ATOM 1759 C C . THR A 1 25 ? 33.810 17.694 -12.703 1.00 0.00 25 THR A C 4
ATOM 1760 O O . THR A 1 25 ? 33.747 18.930 -12.711 1.00 0.00 25 THR A O 4
ATOM 1771 N N . VAL A 1 26 ? 32.851 16.874 -13.096 1.00 0.00 26 VAL A N 4
ATOM 1772 C CA . VAL A 1 26 ? 31.594 17.262 -13.797 1.00 0.00 26 VAL A CA 4
ATOM 1773 C C . VAL A 1 26 ? 30.526 17.171 -12.654 1.00 0.00 26 VAL A C 4
ATOM 1774 O O . VAL A 1 26 ? 30.353 16.099 -12.057 1.00 0.00 26 VAL A O 4
ATOM 1787 N N . ARG A 1 27 ? 29.819 18.291 -12.399 1.00 0.00 27 ARG A N 4
ATOM 1788 C CA . ARG A 1 27 ? 28.760 18.383 -11.362 1.00 0.00 27 ARG A CA 4
ATOM 1789 C C . ARG A 1 27 ? 27.516 18.915 -12.131 1.00 0.00 27 ARG A C 4
ATOM 1790 O O . ARG A 1 27 ? 27.354 20.130 -12.307 1.00 0.00 27 ARG A O 4
ATOM 1811 N N . CYS A 1 28 ? 26.658 17.968 -12.577 1.00 0.00 28 CYS A N 4
ATOM 1812 C CA . CYS A 1 28 ? 25.421 18.257 -13.347 1.00 0.00 28 CYS A CA 4
ATOM 1813 C C . CYS A 1 28 ? 24.294 18.786 -12.428 1.00 0.00 28 CYS A C 4
ATOM 1814 O O . CYS A 1 28 ? 23.995 18.187 -11.392 1.00 0.00 28 CYS A O 4
ATOM 1821 N N . GLU A 1 29 ? 23.715 19.942 -12.834 1.00 0.00 29 GLU A N 4
ATOM 1822 C CA . GLU A 1 29 ? 22.727 20.777 -12.079 1.00 0.00 29 GLU A CA 4
ATOM 1823 C C . GLU A 1 29 ? 23.179 21.133 -10.641 1.00 0.00 29 GLU A C 4
ATOM 1824 O O . GLU A 1 29 ? 23.318 20.211 -9.809 1.00 0.00 29 GLU A O 4
ATOM 1837 N N . SER A 1 1 ? 19.238 24.190 -15.488 1.00 0.00 1 SER A N 5
ATOM 1838 C CA . SER A 1 1 ? 20.295 23.197 -15.219 1.00 0.00 1 SER A CA 5
ATOM 1839 C C . SER A 1 1 ? 21.643 23.665 -15.801 1.00 0.00 1 SER A C 5
ATOM 1840 O O . SER A 1 1 ? 21.692 24.074 -16.968 1.00 0.00 1 SER A O 5
ATOM 1850 N N . LYS A 1 2 ? 22.720 23.558 -14.993 1.00 0.00 2 LYS A N 5
ATOM 1851 C CA . LYS A 1 2 ? 24.109 23.886 -15.413 1.00 0.00 2 LYS A CA 5
ATOM 1852 C C . LYS A 1 2 ? 25.081 22.743 -15.018 1.00 0.00 2 LYS A C 5
ATOM 1853 O O . LYS A 1 2 ? 25.037 22.274 -13.876 1.00 0.00 2 LYS A O 5
ATOM 1872 N N . TYR A 1 3 ? 25.999 22.385 -15.943 1.00 0.00 3 TYR A N 5
ATOM 1873 C CA . TYR A 1 3 ? 27.196 21.559 -15.669 1.00 0.00 3 TYR A CA 5
ATOM 1874 C C . TYR A 1 3 ? 28.267 22.518 -15.075 1.00 0.00 3 TYR A C 5
ATOM 1875 O O . TYR A 1 3 ? 28.417 23.655 -15.548 1.00 0.00 3 TYR A O 5
ATOM 1893 N N . GLU A 1 4 ? 28.958 22.069 -14.018 1.00 0.00 4 GLU A N 5
ATOM 1894 C CA . GLU A 1 4 ? 30.173 22.753 -13.517 1.00 0.00 4 GLU A CA 5
ATOM 1895 C C . GLU A 1 4 ? 31.231 21.690 -13.889 1.00 0.00 4 GLU A C 5
ATOM 1896 O O . GLU A 1 4 ? 31.383 20.699 -13.162 1.00 0.00 4 GLU A O 5
ATOM 1908 N N . TYR A 1 5 ? 31.903 21.923 -15.035 1.00 0.00 5 TYR A N 5
ATOM 1909 C CA . TYR A 1 5 ? 32.762 20.901 -15.665 1.00 0.00 5 TYR A CA 5
ATOM 1910 C C . TYR A 1 5 ? 34.169 21.525 -15.821 1.00 0.00 5 TYR A C 5
ATOM 1911 O O . TYR A 1 5 ? 34.433 22.205 -16.818 1.00 0.00 5 TYR A O 5
ATOM 1929 N N . THR A 1 6 ? 35.026 21.298 -14.798 1.00 0.00 6 THR A N 5
ATOM 1930 C CA . THR A 1 6 ? 36.396 21.873 -14.704 1.00 0.00 6 THR A CA 5
ATOM 1931 C C . THR A 1 6 ? 37.353 20.832 -15.344 1.00 0.00 6 THR A C 5
ATOM 1932 O O . THR A 1 6 ? 37.350 19.653 -14.972 1.00 0.00 6 THR A O 5
ATOM 1943 N N . ILE A 1 7 ? 38.182 21.340 -16.255 1.00 0.00 7 ILE A N 5
ATOM 1944 C CA . ILE A 1 7 ? 39.034 20.535 -17.163 1.00 0.00 7 ILE A CA 5
ATOM 1945 C C . ILE A 1 7 ? 40.464 20.691 -16.537 1.00 0.00 7 ILE A C 5
ATOM 1946 O O . ILE A 1 7 ? 40.949 21.829 -16.619 1.00 0.00 7 ILE A O 5
ATOM 1976 N N . SER A 1 9 ? 42.340 22.156 -14.079 1.00 0.00 9 SER A N 5
ATOM 1977 C CA . SER A 1 9 ? 41.983 23.237 -13.107 1.00 0.00 9 SER A CA 5
ATOM 1978 C C . SER A 1 9 ? 41.108 24.390 -13.713 1.00 0.00 9 SER A C 5
ATOM 1979 O O . SER A 1 9 ? 40.823 25.363 -13.000 1.00 0.00 9 SER A O 5
ATOM 1987 N N . TYR A 1 10 ? 40.658 24.269 -14.987 1.00 0.00 10 TYR A N 5
ATOM 1988 C CA . TYR A 1 10 ? 40.035 25.373 -15.757 1.00 0.00 10 TYR A CA 5
ATOM 1989 C C . TYR A 1 10 ? 38.499 25.186 -15.833 1.00 0.00 10 TYR A C 5
ATOM 1990 O O . TYR A 1 10 ? 38.041 24.215 -16.446 1.00 0.00 10 TYR A O 5
ATOM 2008 N N . THR A 1 11 ? 37.714 26.092 -15.195 1.00 0.00 11 THR A N 5
ATOM 2009 C CA . THR A 1 11 ? 36.238 25.928 -15.013 1.00 0.00 11 THR A CA 5
ATOM 2010 C C . THR A 1 11 ? 35.486 26.489 -16.263 1.00 0.00 11 THR A C 5
ATOM 2011 O O . THR A 1 11 ? 35.857 27.538 -16.805 1.00 0.00 11 THR A O 5
ATOM 2022 N N . PHE A 1 12 ? 34.408 25.778 -16.646 1.00 0.00 12 PHE A N 5
ATOM 2023 C CA . PHE A 1 12 ? 33.483 26.173 -17.742 1.00 0.00 12 PHE A CA 5
ATOM 2024 C C . PHE A 1 12 ? 32.058 25.816 -17.237 1.00 0.00 12 PHE A C 5
ATOM 2025 O O . PHE A 1 12 ? 31.843 24.708 -16.723 1.00 0.00 12 PHE A O 5
ATOM 2042 N N . ARG A 1 13 ? 31.097 26.736 -17.425 1.00 0.00 13 ARG A N 5
ATOM 2043 C CA . ARG A 1 13 ? 29.745 26.628 -16.795 1.00 0.00 13 ARG A CA 5
ATOM 2044 C C . ARG A 1 13 ? 28.707 27.056 -17.865 1.00 0.00 13 ARG A C 5
ATOM 2045 O O . ARG A 1 13 ? 28.777 28.193 -18.349 1.00 0.00 13 ARG A O 5
ATOM 2066 N N . GLY A 1 14 ? 27.777 26.143 -18.230 1.00 0.00 14 GLY A N 5
ATOM 2067 C CA . GLY A 1 14 ? 26.799 26.355 -19.334 1.00 0.00 14 GLY A CA 5
ATOM 2068 C C . GLY A 1 14 ? 25.330 25.868 -19.050 1.00 0.00 14 GLY A C 5
ATOM 2069 O O . GLY A 1 14 ? 25.010 25.857 -17.855 1.00 0.00 14 GLY A O 5
ATOM 2073 N N . PRO A 1 15 ? 24.381 25.498 -20.005 1.00 0.00 15 PRO A N 5
ATOM 2074 C CA . PRO A 1 15 ? 22.925 25.253 -19.679 1.00 0.00 15 PRO A CA 5
ATOM 2075 C C . PRO A 1 15 ? 22.356 23.791 -19.856 1.00 0.00 15 PRO A C 5
ATOM 2076 O O . PRO A 1 15 ? 21.228 23.567 -20.317 1.00 0.00 15 PRO A O 5
ATOM 2087 N N . GLY A 1 16 ? 23.219 22.851 -19.472 1.00 0.00 16 GLY A N 5
ATOM 2088 C CA . GLY A 1 16 ? 23.077 21.427 -19.821 1.00 0.00 16 GLY A CA 5
ATOM 2089 C C . GLY A 1 16 ? 23.910 20.479 -18.944 1.00 0.00 16 GLY A C 5
ATOM 2090 O O . GLY A 1 16 ? 24.447 20.878 -17.902 1.00 0.00 16 GLY A O 5
ATOM 2094 N N . CYS A 1 17 ? 24.023 19.208 -19.403 1.00 0.00 17 CYS A N 5
ATOM 2095 C CA . CYS A 1 17 ? 24.989 18.210 -18.852 1.00 0.00 17 CYS A CA 5
ATOM 2096 C C . CYS A 1 17 ? 25.318 17.179 -20.007 1.00 0.00 17 CYS A C 5
ATOM 2097 O O . CYS A 1 17 ? 24.531 16.227 -20.114 1.00 0.00 17 CYS A O 5
ATOM 2104 N N . PRO A 1 18 ? 26.397 17.268 -20.881 1.00 0.00 18 PRO A N 5
ATOM 2105 C CA . PRO A 1 18 ? 26.712 16.216 -21.893 1.00 0.00 18 PRO A CA 5
ATOM 2106 C C . PRO A 1 18 ? 27.465 14.984 -21.285 1.00 0.00 18 PRO A C 5
ATOM 2107 O O . PRO A 1 18 ? 27.965 15.061 -20.155 1.00 0.00 18 PRO A O 5
ATOM 2118 N N . THR A 1 19 ? 27.582 13.871 -22.062 1.00 0.00 19 THR A N 5
ATOM 2119 C CA . THR A 1 19 ? 28.413 12.682 -21.712 1.00 0.00 19 THR A CA 5
ATOM 2120 C C . THR A 1 19 ? 29.911 13.034 -21.941 1.00 0.00 19 THR A C 5
ATOM 2121 O O . THR A 1 19 ? 30.286 13.506 -23.020 1.00 0.00 19 THR A O 5
ATOM 2132 N N . LEU A 1 20 ? 30.708 12.806 -20.882 1.00 0.00 20 LEU A N 5
ATOM 2133 C CA . LEU A 1 20 ? 32.105 13.326 -20.758 1.00 0.00 20 LEU A CA 5
ATOM 2134 C C . LEU A 1 20 ? 33.085 12.229 -20.254 1.00 0.00 20 LEU A C 5
ATOM 2135 O O . LEU A 1 20 ? 32.727 11.392 -19.418 1.00 0.00 20 LEU A O 5
ATOM 2151 N N . LYS A 1 21 ? 34.348 12.322 -20.737 1.00 0.00 21 LYS A N 5
ATOM 2152 C CA . LYS A 1 21 ? 35.454 11.361 -20.494 1.00 0.00 21 LYS A CA 5
ATOM 2153 C C . LYS A 1 21 ? 35.799 11.070 -18.976 1.00 0.00 21 LYS A C 5
ATOM 2154 O O . LYS A 1 21 ? 35.659 12.052 -18.235 1.00 0.00 21 LYS A O 5
ATOM 2173 N N . PRO A 1 22 ? 36.296 9.880 -18.451 1.00 0.00 22 PRO A N 5
ATOM 2174 C CA . PRO A 1 22 ? 36.688 9.736 -17.021 1.00 0.00 22 PRO A CA 5
ATOM 2175 C C . PRO A 1 22 ? 38.021 10.480 -16.706 1.00 0.00 22 PRO A C 5
ATOM 2176 O O . PRO A 1 22 ? 39.035 10.213 -17.358 1.00 0.00 22 PRO A O 5
ATOM 2197 N N . ILE A 1 24 ? 37.426 14.305 -15.867 1.00 0.00 24 ILE A N 5
ATOM 2198 C CA . ILE A 1 24 ? 36.902 15.703 -15.748 1.00 0.00 24 ILE A CA 5
ATOM 2199 C C . ILE A 1 24 ? 35.987 15.609 -14.476 1.00 0.00 24 ILE A C 5
ATOM 2200 O O . ILE A 1 24 ? 35.164 14.688 -14.348 1.00 0.00 24 ILE A O 5
ATOM 2216 N N . THR A 1 25 ? 36.069 16.650 -13.621 1.00 0.00 25 THR A N 5
ATOM 2217 C CA . THR A 1 25 ? 35.155 16.836 -12.460 1.00 0.00 25 THR A CA 5
ATOM 2218 C C . THR A 1 25 ? 33.892 17.621 -12.974 1.00 0.00 25 THR A C 5
ATOM 2219 O O . THR A 1 25 ? 33.853 18.853 -13.071 1.00 0.00 25 THR A O 5
ATOM 2230 N N . VAL A 1 26 ? 32.919 16.790 -13.290 1.00 0.00 26 VAL A N 5
ATOM 2231 C CA . VAL A 1 26 ? 31.656 17.143 -13.998 1.00 0.00 26 VAL A CA 5
ATOM 2232 C C . VAL A 1 26 ? 30.608 17.039 -12.838 1.00 0.00 26 VAL A C 5
ATOM 2233 O O . VAL A 1 26 ? 30.470 15.973 -12.220 1.00 0.00 26 VAL A O 5
ATOM 2246 N N . ARG A 1 27 ? 29.880 18.143 -12.589 1.00 0.00 27 ARG A N 5
ATOM 2247 C CA . ARG A 1 27 ? 28.835 18.226 -11.540 1.00 0.00 27 ARG A CA 5
ATOM 2248 C C . ARG A 1 27 ? 27.589 18.747 -12.309 1.00 0.00 27 ARG A C 5
ATOM 2249 O O . ARG A 1 27 ? 27.453 19.953 -12.552 1.00 0.00 27 ARG A O 5
ATOM 2270 N N . CYS A 1 28 ? 26.698 17.796 -12.660 1.00 0.00 28 CYS A N 5
ATOM 2271 C CA . CYS A 1 28 ? 25.429 18.056 -13.389 1.00 0.00 28 CYS A CA 5
ATOM 2272 C C . CYS A 1 28 ? 24.396 18.856 -12.546 1.00 0.00 28 CYS A C 5
ATOM 2273 O O . CYS A 1 28 ? 24.256 18.616 -11.343 1.00 0.00 28 CYS A O 5
ATOM 2280 N N . GLU A 1 29 ? 23.676 19.803 -13.211 1.00 0.00 29 GLU A N 5
ATOM 2281 C CA . GLU A 1 29 ? 22.648 20.728 -12.632 1.00 0.00 29 GLU A CA 5
ATOM 2282 C C . GLU A 1 29 ? 23.255 21.673 -11.569 1.00 0.00 29 GLU A C 5
ATOM 2283 O O . GLU A 1 29 ? 23.263 22.903 -11.791 1.00 0.00 29 GLU A O 5
ATOM 2296 N N . SER A 1 1 ? 19.118 24.667 -15.348 1.00 0.00 1 SER A N 6
ATOM 2297 C CA . SER A 1 1 ? 19.989 23.483 -15.226 1.00 0.00 1 SER A CA 6
ATOM 2298 C C . SER A 1 1 ? 21.370 23.796 -15.841 1.00 0.00 1 SER A C 6
ATOM 2299 O O . SER A 1 1 ? 21.446 24.265 -16.984 1.00 0.00 1 SER A O 6
ATOM 2309 N N . LYS A 1 2 ? 22.442 23.512 -15.071 1.00 0.00 2 LYS A N 6
ATOM 2310 C CA . LYS A 1 2 ? 23.860 23.731 -15.491 1.00 0.00 2 LYS A CA 6
ATOM 2311 C C . LYS A 1 2 ? 24.704 22.405 -15.348 1.00 0.00 2 LYS A C 6
ATOM 2312 O O . LYS A 1 2 ? 24.219 21.380 -14.856 1.00 0.00 2 LYS A O 6
ATOM 2331 N N . TYR A 1 3 ? 25.964 22.457 -15.826 1.00 0.00 3 TYR A N 6
ATOM 2332 C CA . TYR A 1 3 ? 27.034 21.483 -15.556 1.00 0.00 3 TYR A CA 6
ATOM 2333 C C . TYR A 1 3 ? 28.215 22.412 -15.183 1.00 0.00 3 TYR A C 6
ATOM 2334 O O . TYR A 1 3 ? 28.466 23.420 -15.864 1.00 0.00 3 TYR A O 6
ATOM 2352 N N . GLU A 1 4 ? 28.843 22.144 -14.020 1.00 0.00 4 GLU A N 6
ATOM 2353 C CA . GLU A 1 4 ? 30.017 22.918 -13.543 1.00 0.00 4 GLU A CA 6
ATOM 2354 C C . GLU A 1 4 ? 31.120 21.886 -13.821 1.00 0.00 4 GLU A C 6
ATOM 2355 O O . GLU A 1 4 ? 31.292 20.923 -13.058 1.00 0.00 4 GLU A O 6
ATOM 2367 N N . TYR A 1 5 ? 31.799 22.133 -14.953 1.00 0.00 5 TYR A N 6
ATOM 2368 C CA . TYR A 1 5 ? 32.651 21.122 -15.574 1.00 0.00 5 TYR A CA 6
ATOM 2369 C C . TYR A 1 5 ? 34.074 21.692 -15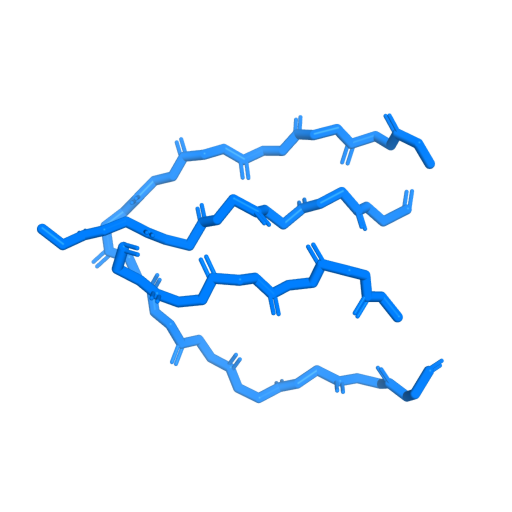.696 1.00 0.00 5 TYR A C 6
ATOM 2370 O O . TYR A 1 5 ? 34.368 22.416 -16.654 1.00 0.00 5 TYR A O 6
ATOM 2388 N N . THR A 1 6 ? 34.929 21.363 -14.697 1.00 0.00 6 THR A N 6
ATOM 2389 C CA . THR A 1 6 ? 36.347 21.802 -14.649 1.00 0.00 6 THR A CA 6
ATOM 2390 C C . THR A 1 6 ? 37.164 20.708 -15.385 1.00 0.00 6 THR A C 6
ATOM 2391 O O . THR A 1 6 ? 37.122 19.530 -15.009 1.00 0.00 6 THR A O 6
ATOM 2402 N N . ILE A 1 7 ? 37.910 21.165 -16.392 1.00 0.00 7 ILE A N 6
ATOM 2403 C CA . ILE A 1 7 ? 38.708 20.319 -17.311 1.00 0.00 7 ILE A CA 6
ATOM 2404 C C . ILE A 1 7 ? 40.164 20.427 -16.702 1.00 0.00 7 ILE A C 6
ATOM 2405 O O . ILE A 1 7 ? 40.710 21.529 -16.860 1.00 0.00 7 ILE A O 6
ATOM 2435 N N . SER A 1 9 ? 42.265 21.820 -14.326 1.00 0.00 9 SER A N 6
ATOM 2436 C CA . SER A 1 9 ? 42.015 22.903 -13.324 1.00 0.00 9 SER A CA 6
ATOM 2437 C C . SER A 1 9 ? 41.200 24.120 -13.889 1.00 0.00 9 SER A C 6
ATOM 2438 O O . SER A 1 9 ? 41.011 25.105 -13.160 1.00 0.00 9 SER A O 6
ATOM 2446 N N . TYR A 1 10 ? 40.691 24.040 -15.144 1.00 0.00 10 TYR A N 6
ATOM 2447 C CA . TYR A 1 10 ? 40.074 25.174 -15.872 1.00 0.00 10 TYR A CA 6
ATOM 2448 C C . TYR A 1 10 ? 38.538 25.025 -15.755 1.00 0.00 10 TYR A C 6
ATOM 2449 O O . TYR A 1 10 ? 38.006 24.056 -16.310 1.00 0.00 10 TYR A O 6
ATOM 2467 N N . THR A 1 11 ? 37.820 25.949 -15.062 1.00 0.00 11 THR A N 6
ATOM 2468 C CA . THR A 1 11 ? 36.348 25.827 -14.829 1.00 0.00 11 THR A CA 6
ATOM 2469 C C . THR A 1 11 ? 35.608 26.409 -16.070 1.00 0.00 11 THR A C 6
ATOM 2470 O O . THR A 1 11 ? 35.873 27.550 -16.467 1.00 0.00 11 THR A O 6
ATOM 2481 N N . PHE A 1 12 ? 34.685 25.603 -16.620 1.00 0.00 12 PHE A N 6
ATOM 2482 C CA . PHE A 1 12 ? 33.774 26.010 -17.718 1.00 0.00 12 PHE A CA 6
ATOM 2483 C C . PHE A 1 12 ? 32.333 25.728 -17.192 1.00 0.00 12 PHE A C 6
ATOM 2484 O O . PHE A 1 12 ? 32.107 24.725 -16.499 1.00 0.00 12 PHE A O 6
ATOM 2501 N N . ARG A 1 13 ? 31.367 26.604 -17.533 1.00 0.00 13 ARG A N 6
ATOM 2502 C CA . ARG A 1 13 ? 30.002 26.585 -16.924 1.00 0.00 13 ARG A CA 6
ATOM 2503 C C . ARG A 1 13 ? 28.999 26.900 -18.065 1.00 0.00 13 ARG A C 6
ATOM 2504 O O . ARG A 1 13 ? 29.099 27.970 -18.679 1.00 0.00 13 ARG A O 6
ATOM 2525 N N . GLY A 1 14 ? 28.062 25.965 -18.339 1.00 0.00 14 GLY A N 6
ATOM 2526 C CA . GLY A 1 14 ? 27.091 26.076 -19.464 1.00 0.00 14 GLY A CA 6
ATOM 2527 C C . GLY A 1 14 ? 25.598 25.696 -19.137 1.00 0.00 14 GLY A C 6
ATOM 2528 O O . GLY A 1 14 ? 25.339 25.541 -17.935 1.00 0.00 14 GLY A O 6
ATOM 2532 N N . PRO A 1 15 ? 24.575 25.547 -20.071 1.00 0.00 15 PRO A N 6
ATOM 2533 C CA . PRO A 1 15 ? 23.136 25.306 -19.692 1.00 0.00 15 PRO A CA 6
ATOM 2534 C C . PRO A 1 15 ? 22.551 23.864 -19.946 1.00 0.00 15 PRO A C 6
ATOM 2535 O O . PRO A 1 15 ? 21.418 23.671 -20.408 1.00 0.00 15 PRO A O 6
ATOM 2546 N N . GLY A 1 16 ? 23.418 22.904 -19.628 1.00 0.00 16 GLY A N 6
ATOM 2547 C CA . GLY A 1 16 ? 23.280 21.496 -20.032 1.00 0.00 16 GLY A CA 6
ATOM 2548 C C . GLY A 1 16 ? 23.942 20.519 -19.051 1.00 0.00 16 GLY A C 6
ATOM 2549 O O . GLY A 1 16 ? 24.472 20.923 -18.006 1.00 0.00 16 GLY A O 6
ATOM 2553 N N . CYS A 1 17 ? 23.907 19.213 -19.411 1.00 0.00 17 CYS A N 6
ATOM 2554 C CA . CYS A 1 17 ? 24.704 18.152 -18.722 1.00 0.00 17 CYS A CA 6
ATOM 2555 C C . CYS A 1 17 ? 25.045 17.025 -19.780 1.00 0.00 17 CYS A C 6
ATOM 2556 O O . CYS A 1 17 ? 24.392 15.972 -19.712 1.00 0.00 17 CYS A O 6
ATOM 2563 N N . PRO A 1 18 ? 26.042 17.147 -20.741 1.00 0.00 18 PRO A N 6
ATOM 2564 C CA . PRO A 1 18 ? 26.498 16.015 -21.596 1.00 0.00 18 PRO A CA 6
ATOM 2565 C C . PRO A 1 18 ? 27.490 15.052 -20.860 1.00 0.00 18 PRO A C 6
ATOM 2566 O O . PRO A 1 18 ? 28.134 15.458 -19.884 1.00 0.00 18 PRO A O 6
ATOM 2577 N N . THR A 1 19 ? 27.636 13.806 -21.374 1.00 0.00 19 THR A N 6
ATOM 2578 C CA . THR A 1 19 ? 28.628 12.805 -20.886 1.00 0.00 19 THR A CA 6
ATOM 2579 C C . THR A 1 19 ? 30.028 13.121 -21.497 1.00 0.00 19 THR A C 6
ATOM 2580 O O . THR A 1 19 ? 30.133 13.417 -22.694 1.00 0.00 19 THR A O 6
ATOM 2591 N N . LEU A 1 20 ? 31.067 13.052 -20.641 1.00 0.00 20 LEU A N 6
ATOM 2592 C CA . LEU A 1 20 ? 32.449 13.508 -20.972 1.00 0.00 20 LEU A CA 6
ATOM 2593 C C . LEU A 1 20 ? 33.487 12.423 -20.547 1.00 0.00 20 LEU A C 6
ATOM 2594 O O . LEU A 1 20 ? 33.318 11.767 -19.512 1.00 0.00 20 LEU A O 6
ATOM 2610 N N . LYS A 1 21 ? 34.611 12.330 -21.306 1.00 0.00 21 LYS A N 6
ATOM 2611 C CA . LYS A 1 21 ? 35.842 11.535 -21.005 1.00 0.00 21 LYS A CA 6
ATOM 2612 C C . LYS A 1 21 ? 36.228 11.304 -19.480 1.00 0.00 21 LYS A C 6
ATOM 2613 O O . LYS A 1 21 ? 35.891 12.240 -18.744 1.00 0.00 21 LYS A O 6
ATOM 2632 N N . PRO A 1 22 ? 36.908 10.215 -18.941 1.00 0.00 22 PRO A N 6
ATOM 2633 C CA . PRO A 1 22 ? 37.194 10.087 -17.482 1.00 0.00 22 PRO A CA 6
ATOM 2634 C C . PRO A 1 22 ? 38.286 11.078 -16.966 1.00 0.00 22 PRO A C 6
ATOM 2635 O O . PRO A 1 22 ? 39.222 11.404 -17.705 1.00 0.00 22 PRO A O 6
ATOM 2656 N N . ILE A 1 24 ? 37.260 14.378 -15.527 1.00 0.00 24 ILE A N 6
ATOM 2657 C CA . ILE A 1 24 ? 36.708 15.770 -15.519 1.00 0.00 24 ILE A CA 6
ATOM 2658 C C . ILE A 1 24 ? 35.745 15.740 -14.285 1.00 0.00 24 ILE A C 6
ATOM 2659 O O . ILE A 1 24 ? 34.869 14.868 -14.190 1.00 0.00 24 ILE A O 6
ATOM 2675 N N . THR A 1 25 ? 35.838 16.789 -13.446 1.00 0.00 25 THR A N 6
ATOM 2676 C CA . THR A 1 25 ? 34.868 17.041 -12.311 1.00 0.00 25 THR A CA 6
ATOM 2677 C C . THR A 1 25 ? 33.568 17.834 -12.685 1.00 0.00 25 THR A C 6
ATOM 2678 O O . THR A 1 25 ? 33.174 18.874 -12.146 1.00 0.00 25 THR A O 6
ATOM 2689 N N . VAL A 1 26 ? 32.913 17.135 -13.591 1.00 0.00 26 VAL A N 6
ATOM 2690 C CA . VAL A 1 26 ? 31.605 17.451 -14.231 1.00 0.00 26 VAL A CA 6
ATOM 2691 C C . VAL A 1 26 ? 30.491 16.954 -13.261 1.00 0.00 26 VAL A C 6
ATOM 2692 O O . VAL A 1 26 ? 30.441 15.760 -12.944 1.00 0.00 26 VAL A O 6
ATOM 2705 N N . ARG A 1 27 ? 29.675 17.916 -12.776 1.00 0.00 27 ARG A N 6
ATOM 2706 C CA . ARG A 1 27 ? 28.670 17.691 -11.711 1.00 0.00 27 ARG A CA 6
ATOM 2707 C C . ARG A 1 27 ? 27.512 18.631 -12.094 1.00 0.00 27 ARG A C 6
ATOM 2708 O O . ARG A 1 27 ? 27.644 19.861 -12.125 1.00 0.00 27 ARG A O 6
ATOM 2729 N N . CYS A 1 28 ? 26.381 17.966 -12.355 1.00 0.00 28 CYS A N 6
ATOM 2730 C CA . CYS A 1 28 ? 25.131 18.586 -12.863 1.00 0.00 28 CYS A CA 6
ATOM 2731 C C . CYS A 1 28 ? 24.440 19.454 -11.770 1.00 0.00 28 CYS A C 6
ATOM 2732 O O . CYS A 1 28 ? 24.103 18.958 -10.690 1.00 0.00 28 CYS A O 6
ATOM 2739 N N . GLU A 1 29 ? 24.288 20.771 -12.064 1.00 0.00 29 GLU A N 6
ATOM 2740 C CA . GLU A 1 29 ? 23.706 21.840 -11.185 1.00 0.00 29 GLU A CA 6
ATOM 2741 C C . GLU A 1 29 ? 24.466 21.983 -9.845 1.00 0.00 29 GLU A C 6
ATOM 2742 O O . GLU A 1 29 ? 24.409 21.048 -9.018 1.00 0.00 29 GLU A O 6
ATOM 2755 N N . SER A 1 1 ? 19.732 22.168 -16.835 1.00 0.00 1 SER A N 7
ATOM 2756 C CA . SER A 1 1 ? 20.651 21.642 -15.809 1.00 0.00 1 SER A CA 7
ATOM 2757 C C . SER A 1 1 ? 22.048 22.268 -16.012 1.00 0.00 1 SER A C 7
ATOM 2758 O O . SER A 1 1 ? 22.604 22.187 -17.115 1.00 0.00 1 SER A O 7
ATOM 2768 N N . LYS A 1 2 ? 22.593 22.876 -14.936 1.00 0.00 2 LYS A N 7
ATOM 2769 C CA . LYS A 1 2 ? 23.900 23.575 -14.945 1.00 0.00 2 LYS A CA 7
ATOM 2770 C C . LYS A 1 2 ? 25.016 22.551 -14.588 1.00 0.00 2 LYS A C 7
ATOM 2771 O O . LYS A 1 2 ? 25.119 22.116 -13.436 1.00 0.00 2 LYS A O 7
ATOM 2790 N N . TYR A 1 3 ? 25.859 22.238 -15.595 1.00 0.00 3 TYR A N 7
ATOM 2791 C CA . TYR A 1 3 ? 27.131 21.506 -15.439 1.00 0.00 3 TYR A CA 7
ATOM 2792 C C . TYR A 1 3 ? 28.208 22.524 -14.990 1.00 0.00 3 TYR A C 7
ATOM 2793 O O . TYR A 1 3 ? 28.303 23.624 -15.552 1.00 0.00 3 TYR A O 7
ATOM 2811 N N . GLU A 1 4 ? 28.947 22.157 -13.930 1.00 0.00 4 GLU A N 7
ATOM 2812 C CA . GLU A 1 4 ? 30.164 22.889 -13.508 1.00 0.00 4 GLU A CA 7
ATOM 2813 C C . GLU A 1 4 ? 31.230 21.861 -13.933 1.00 0.00 4 GLU A C 7
ATOM 2814 O O . GLU A 1 4 ? 31.458 20.879 -13.211 1.00 0.00 4 GLU A O 7
ATOM 2826 N N . TYR A 1 5 ? 31.817 22.116 -15.117 1.00 0.00 5 TYR A N 7
ATOM 2827 C CA . TYR A 1 5 ? 32.646 21.113 -15.796 1.00 0.00 5 TYR A CA 7
ATOM 2828 C C . TYR A 1 5 ? 34.071 21.688 -15.936 1.00 0.00 5 TYR A C 7
ATOM 2829 O O . TYR A 1 5 ? 34.358 22.391 -16.911 1.00 0.00 5 TYR A O 7
ATOM 2847 N N . THR A 1 6 ? 34.924 21.389 -14.929 1.00 0.00 6 THR A N 7
ATOM 2848 C CA . THR A 1 6 ? 36.334 21.845 -14.877 1.00 0.00 6 THR A CA 7
ATOM 2849 C C . THR A 1 6 ? 37.172 20.677 -15.450 1.00 0.00 6 THR A C 7
ATOM 2850 O O . THR A 1 6 ? 37.119 19.549 -14.943 1.00 0.00 6 THR A O 7
ATOM 2861 N N . ILE A 1 7 ? 37.971 21.027 -16.456 1.00 0.00 7 ILE A N 7
ATOM 2862 C CA . ILE A 1 7 ? 38.811 20.081 -17.226 1.00 0.00 7 ILE A CA 7
ATOM 2863 C C . ILE A 1 7 ? 40.250 20.302 -16.616 1.00 0.00 7 ILE A C 7
ATOM 2864 O O . ILE A 1 7 ? 40.768 21.393 -16.896 1.00 0.00 7 ILE A O 7
ATOM 2894 N N . SER A 1 9 ? 42.281 22.014 -14.465 1.00 0.00 9 SER A N 7
ATOM 2895 C CA . SER A 1 9 ? 42.000 23.208 -13.612 1.00 0.00 9 SER A CA 7
ATOM 2896 C C . SER A 1 9 ? 41.103 24.295 -14.300 1.00 0.00 9 SER A C 7
ATOM 2897 O O . SER A 1 9 ? 40.841 25.333 -13.676 1.00 0.00 9 SER A O 7
ATOM 2905 N N . TYR A 1 10 ? 40.613 24.053 -15.544 1.00 0.00 10 TYR A N 7
ATOM 2906 C CA . TYR A 1 10 ? 39.963 25.077 -16.396 1.00 0.00 10 TYR A CA 7
ATOM 2907 C C . TYR A 1 10 ? 38.418 24.942 -16.309 1.00 0.00 10 TYR A C 7
ATOM 2908 O O . TYR A 1 10 ? 37.876 23.964 -16.841 1.00 0.00 10 TYR A O 7
ATOM 2926 N N . THR A 1 11 ? 37.724 25.903 -15.650 1.00 0.00 11 THR A N 7
ATOM 2927 C CA . THR A 1 11 ? 36.254 25.824 -15.392 1.00 0.00 11 THR A CA 7
ATOM 2928 C C . THR A 1 11 ? 35.492 26.515 -16.566 1.00 0.00 11 THR A C 7
ATOM 2929 O O . THR A 1 11 ? 35.902 27.586 -17.032 1.00 0.00 11 THR A O 7
ATOM 2940 N N . PHE A 1 12 ? 34.351 25.910 -16.960 1.00 0.00 12 PHE A N 7
ATOM 2941 C CA . PHE A 1 12 ? 33.361 26.530 -17.889 1.00 0.00 12 PHE A CA 7
ATOM 2942 C C . PHE A 1 12 ? 31.975 26.157 -17.293 1.00 0.00 12 PHE A C 7
ATOM 2943 O O . PHE A 1 12 ? 31.722 24.972 -17.035 1.00 0.00 12 PHE A O 7
ATOM 2960 N N . ARG A 1 13 ? 31.087 27.149 -17.112 1.00 0.00 13 ARG A N 7
ATOM 2961 C CA . ARG A 1 13 ? 29.795 26.966 -16.378 1.00 0.00 13 ARG A CA 7
ATOM 2962 C C . ARG A 1 13 ? 28.674 27.473 -17.324 1.00 0.00 13 ARG A C 7
ATOM 2963 O O . ARG A 1 13 ? 28.725 28.640 -17.740 1.00 0.00 13 ARG A O 7
ATOM 2984 N N . GLY A 1 14 ? 27.689 26.606 -17.659 1.00 0.00 14 GLY A N 7
ATOM 2985 C CA . GLY A 1 14 ? 26.613 26.949 -18.627 1.00 0.00 14 GLY A CA 7
ATOM 2986 C C . GLY A 1 14 ? 25.259 26.174 -18.451 1.00 0.00 14 GLY A C 7
ATOM 2987 O O . GLY A 1 14 ? 25.046 25.755 -17.307 1.00 0.00 14 GLY A O 7
ATOM 2991 N N . PRO A 1 15 ? 24.303 25.961 -19.441 1.00 0.00 15 PRO A N 7
ATOM 2992 C CA . PRO A 1 15 ? 22.967 25.316 -19.174 1.00 0.00 15 PRO A CA 7
ATOM 2993 C C . PRO A 1 15 ? 22.726 23.858 -19.723 1.00 0.00 15 PRO A C 7
ATOM 2994 O O . PRO A 1 15 ? 21.648 23.496 -20.212 1.00 0.00 15 PRO A O 7
ATOM 3005 N N . GLY A 1 16 ? 23.808 23.086 -19.617 1.00 0.00 16 GLY A N 7
ATOM 3006 C CA . GLY A 1 16 ? 23.980 21.785 -20.289 1.00 0.00 16 GLY A CA 7
ATOM 3007 C C . GLY A 1 16 ? 24.411 20.657 -19.336 1.00 0.00 16 GLY A C 7
ATOM 3008 O O . GLY A 1 16 ? 24.805 20.912 -18.192 1.00 0.00 16 GLY A O 7
ATOM 3012 N N . CYS A 1 17 ? 24.335 19.398 -19.835 1.00 0.00 17 CYS A N 7
ATOM 3013 C CA . CYS A 1 17 ? 24.916 18.198 -19.161 1.00 0.00 17 CYS A CA 7
ATOM 3014 C C . CYS A 1 17 ? 25.323 17.174 -20.300 1.00 0.00 17 CYS A C 7
ATOM 3015 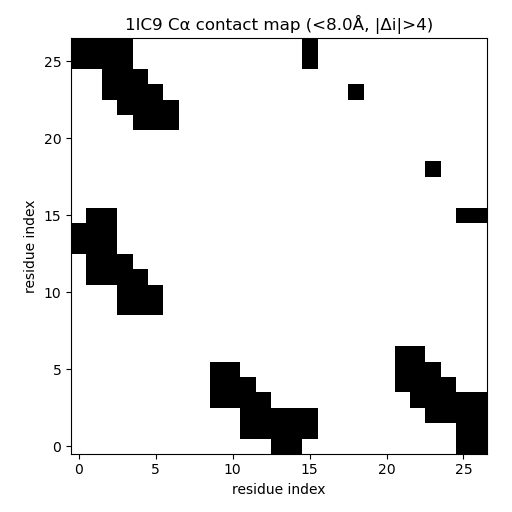O O . CYS A 1 17 ? 24.565 16.212 -20.498 1.00 0.00 17 CYS A O 7
ATOM 3022 N N . PRO A 1 18 ? 26.473 17.292 -21.065 1.00 0.00 18 PRO A N 7
ATOM 3023 C CA . PRO A 1 18 ? 26.936 16.239 -22.012 1.00 0.00 18 PRO A CA 7
ATOM 3024 C C . PRO A 1 18 ? 27.734 15.092 -21.305 1.00 0.00 18 PRO A C 7
ATOM 3025 O O . PRO A 1 18 ? 28.260 15.301 -20.203 1.00 0.00 18 PRO A O 7
ATOM 3036 N N . THR A 1 19 ? 27.858 13.916 -21.970 1.00 0.00 19 THR A N 7
ATOM 3037 C CA . THR A 1 19 ? 28.735 12.795 -21.505 1.00 0.00 19 THR A CA 7
ATOM 3038 C C . THR A 1 19 ? 30.241 13.078 -21.842 1.00 0.00 19 THR A C 7
ATOM 3039 O O . THR A 1 19 ? 30.542 13.630 -22.907 1.00 0.00 19 THR A O 7
ATOM 3050 N N . LEU A 1 20 ? 31.140 12.699 -20.911 1.00 0.00 20 LEU A N 7
ATOM 3051 C CA . LEU A 1 20 ? 32.597 13.030 -20.966 1.00 0.00 20 LEU A CA 7
ATOM 3052 C C . LEU A 1 20 ? 33.412 11.825 -20.409 1.00 0.00 20 LEU A C 7
ATOM 3053 O O . LEU A 1 20 ? 33.002 11.195 -19.426 1.00 0.00 20 LEU A O 7
ATOM 3069 N N . LYS A 1 21 ? 34.598 11.561 -21.011 1.00 0.00 21 LYS A N 7
ATOM 3070 C CA . LYS A 1 21 ? 35.568 10.526 -20.589 1.00 0.00 21 LYS A CA 7
ATOM 3071 C C . LYS A 1 21 ? 36.133 10.671 -19.113 1.00 0.00 21 LYS A C 7
ATOM 3072 O O . LYS A 1 21 ? 36.153 11.832 -18.683 1.00 0.00 21 LYS A O 7
ATOM 3091 N N . PRO A 1 22 ? 36.594 9.637 -18.300 1.00 0.00 22 PRO A N 7
ATOM 3092 C CA . PRO A 1 22 ? 36.902 9.824 -16.850 1.00 0.00 22 PRO A CA 7
ATOM 3093 C C . PRO A 1 22 ? 38.152 10.715 -16.565 1.00 0.00 22 PRO A C 7
ATOM 3094 O O . PRO A 1 22 ? 39.105 10.715 -17.353 1.00 0.00 22 PRO A O 7
ATOM 3115 N N . ILE A 1 24 ? 37.293 14.279 -14.949 1.00 0.00 24 ILE A N 7
ATOM 3116 C CA . ILE A 1 24 ? 36.717 15.656 -15.039 1.00 0.00 24 ILE A CA 7
ATOM 3117 C C . ILE A 1 24 ? 35.719 15.705 -13.832 1.00 0.00 24 ILE A C 7
ATOM 3118 O O . ILE A 1 24 ? 34.917 14.780 -13.632 1.00 0.00 24 ILE A O 7
ATOM 3134 N N . THR A 1 25 ? 35.694 16.864 -13.146 1.00 0.00 25 THR A N 7
ATOM 3135 C CA . THR A 1 25 ? 34.649 17.185 -12.099 1.00 0.00 25 THR A CA 7
ATOM 3136 C C . THR A 1 25 ? 33.368 17.912 -12.625 1.00 0.00 25 THR A C 7
ATOM 3137 O O . THR A 1 25 ? 32.877 18.934 -12.131 1.00 0.00 25 THR A O 7
ATOM 3148 N N . VAL A 1 26 ? 32.828 17.190 -13.593 1.00 0.00 26 VAL A N 7
ATOM 3149 C CA . VAL A 1 26 ? 31.539 17.439 -14.302 1.00 0.00 26 VAL A CA 7
ATOM 3150 C C . VAL A 1 26 ? 30.396 17.039 -13.310 1.00 0.00 26 VAL A C 7
ATOM 3151 O O . VAL A 1 26 ? 30.239 15.859 -12.982 1.00 0.00 26 VAL A O 7
ATOM 3164 N N . ARG A 1 27 ? 29.712 18.083 -12.820 1.00 0.00 27 ARG A N 7
ATOM 3165 C CA . ARG A 1 27 ? 28.754 18.007 -11.692 1.00 0.00 27 ARG A CA 7
ATOM 3166 C C . ARG A 1 27 ? 27.442 18.632 -12.245 1.00 0.00 27 ARG A C 7
ATOM 3167 O O . ARG A 1 27 ? 27.250 19.855 -12.210 1.00 0.00 27 ARG A O 7
ATOM 3188 N N . CYS A 1 28 ? 26.568 17.747 -12.774 1.00 0.00 28 CYS A N 7
ATOM 3189 C CA . CYS A 1 28 ? 25.321 18.127 -13.486 1.00 0.00 28 CYS A CA 7
ATOM 3190 C C . CYS A 1 28 ? 24.214 18.611 -12.516 1.00 0.00 28 CYS A C 7
ATOM 3191 O O . CYS A 1 28 ? 23.971 17.992 -11.477 1.00 0.00 28 CYS A O 7
ATOM 3198 N N . GLU A 1 29 ? 23.584 19.755 -12.885 1.00 0.00 29 GLU A N 7
ATOM 3199 C CA . GLU A 1 29 ? 22.612 20.559 -12.078 1.00 0.00 29 GLU A CA 7
ATOM 3200 C C . GLU A 1 29 ? 23.140 20.934 -10.670 1.00 0.00 29 GLU A C 7
ATOM 3201 O O . GLU A 1 29 ? 23.410 20.017 -9.865 1.00 0.00 29 GLU A O 7
ATOM 3214 N N . SER A 1 1 ? 19.302 24.365 -15.293 1.00 0.00 1 SER A N 8
ATOM 3215 C CA . SER A 1 1 ? 20.197 23.194 -15.279 1.00 0.00 1 SER A CA 8
ATOM 3216 C C . SER A 1 1 ? 21.577 23.582 -15.849 1.00 0.00 1 SER A C 8
ATOM 3217 O O . SER A 1 1 ? 21.649 24.129 -16.956 1.00 0.00 1 SER A O 8
ATOM 3227 N N . LYS A 1 2 ? 22.648 23.278 -15.087 1.00 0.00 2 LYS A N 8
ATOM 3228 C CA . LYS A 1 2 ? 24.068 23.541 -15.481 1.00 0.00 2 LYS A CA 8
ATOM 3229 C C . LYS A 1 2 ? 24.924 22.219 -15.393 1.00 0.00 2 LYS A C 8
ATOM 3230 O O . LYS A 1 2 ? 24.442 21.167 -14.958 1.00 0.00 2 LYS A O 8
ATOM 3249 N N . TYR A 1 3 ? 26.186 22.296 -15.867 1.00 0.00 3 TYR A N 8
ATOM 3250 C CA . TYR A 1 3 ? 27.247 21.294 -15.678 1.00 0.00 3 TYR A CA 8
ATOM 3251 C C . TYR A 1 3 ? 28.452 22.220 -15.401 1.00 0.00 3 TYR A C 8
ATOM 3252 O O . TYR A 1 3 ? 28.810 23.056 -16.245 1.00 0.00 3 TYR A O 8
ATOM 3270 N N . GLU A 1 4 ? 28.955 22.160 -14.152 1.00 0.00 4 GLU A N 8
ATOM 3271 C CA . GLU A 1 4 ? 30.112 22.961 -13.693 1.00 0.00 4 GLU A CA 8
ATOM 3272 C C . GLU A 1 4 ? 31.236 21.915 -13.821 1.00 0.00 4 GLU A C 8
ATOM 3273 O O . GLU A 1 4 ? 31.364 21.003 -12.992 1.00 0.00 4 GLU A O 8
ATOM 3285 N N . TYR A 1 5 ? 31.976 22.095 -14.923 1.00 0.00 5 TYR A N 8
ATOM 3286 C CA . TYR A 1 5 ? 32.878 21.062 -15.436 1.00 0.00 5 TYR A CA 8
ATOM 3287 C C . TYR A 1 5 ? 34.283 21.681 -15.584 1.00 0.00 5 TYR A C 8
ATOM 3288 O O . TYR A 1 5 ? 34.562 22.334 -16.595 1.00 0.00 5 TYR A O 8
ATOM 3306 N N . THR A 1 6 ? 35.145 21.460 -14.557 1.00 0.00 6 THR A N 8
ATOM 3307 C CA . THR A 1 6 ? 36.573 21.866 -14.554 1.00 0.00 6 THR A CA 8
ATOM 3308 C C . THR A 1 6 ? 37.362 20.798 -15.347 1.00 0.00 6 THR A C 8
ATOM 3309 O O . THR A 1 6 ? 37.393 19.628 -14.945 1.00 0.00 6 THR A O 8
ATOM 3320 N N . ILE A 1 7 ? 38.011 21.248 -16.443 1.00 0.00 7 ILE A N 8
ATOM 3321 C CA . ILE A 1 7 ? 38.822 20.387 -17.347 1.00 0.00 7 ILE A CA 8
ATOM 3322 C C . ILE A 1 7 ? 40.270 20.451 -16.700 1.00 0.00 7 ILE A C 8
ATOM 3323 O O . ILE A 1 7 ? 40.837 21.546 -16.819 1.00 0.00 7 ILE A O 8
ATOM 3353 N N . SER A 1 9 ? 41.939 21.746 -13.983 1.00 0.00 9 SER A N 8
ATOM 3354 C CA . SER A 1 9 ? 41.460 22.748 -12.979 1.00 0.00 9 SER A CA 8
ATOM 3355 C C . SER A 1 9 ? 40.773 24.004 -13.629 1.00 0.00 9 SER A C 8
ATOM 3356 O O . SER A 1 9 ? 40.505 24.991 -12.927 1.00 0.00 9 SER A O 8
ATOM 3364 N N . TYR A 1 10 ? 40.463 23.954 -14.949 1.00 0.00 10 TYR A N 8
ATOM 3365 C CA . TYR A 1 10 ? 40.023 25.115 -15.754 1.00 0.00 10 TYR A CA 8
ATOM 3366 C C . TYR A 1 10 ? 38.482 25.056 -15.812 1.00 0.00 10 TYR A C 8
ATOM 3367 O O . TYR A 1 10 ? 37.947 24.157 -16.472 1.00 0.00 10 TYR A O 8
ATOM 3385 N N . THR A 1 11 ? 37.770 25.983 -15.125 1.00 0.00 11 THR A N 8
ATOM 3386 C CA . THR A 1 11 ? 36.293 25.896 -14.938 1.00 0.00 11 THR A CA 8
ATOM 3387 C C . THR A 1 11 ? 35.602 26.473 -16.208 1.00 0.00 11 THR A C 8
ATOM 3388 O O . THR A 1 11 ? 35.857 27.625 -16.577 1.00 0.00 11 THR A O 8
ATOM 3399 N N . PHE A 1 12 ? 34.736 25.645 -16.811 1.00 0.00 12 PHE A N 8
ATOM 3400 C CA . PHE A 1 12 ? 33.834 26.047 -17.918 1.00 0.00 12 PHE A CA 8
ATOM 3401 C C . PHE A 1 12 ? 32.397 25.753 -17.387 1.00 0.00 12 PHE A C 8
ATOM 3402 O O . PHE A 1 12 ? 32.193 24.770 -16.659 1.00 0.00 12 PHE A O 8
ATOM 3419 N N . ARG A 1 13 ? 31.407 26.594 -17.751 1.00 0.00 13 ARG A N 8
ATOM 3420 C CA . ARG A 1 13 ? 30.044 26.545 -17.135 1.00 0.00 13 ARG A CA 8
ATOM 3421 C C . ARG A 1 13 ? 29.021 26.765 -18.277 1.00 0.00 13 ARG A C 8
ATOM 3422 O O . ARG A 1 13 ? 29.068 27.809 -18.940 1.00 0.00 13 ARG A O 8
ATOM 3443 N N . GLY A 1 14 ? 28.124 25.777 -18.492 1.00 0.00 14 GLY A N 8
ATOM 3444 C CA . GLY A 1 14 ? 27.116 25.795 -19.587 1.00 0.00 14 GLY A CA 8
ATOM 3445 C C . GLY A 1 14 ? 25.631 25.477 -19.167 1.00 0.00 14 GLY A C 8
ATOM 3446 O O . GLY A 1 14 ? 25.443 25.316 -17.954 1.00 0.00 14 GLY A O 8
ATOM 3450 N N . PRO A 1 15 ? 24.547 25.377 -20.035 1.00 0.00 15 PRO A N 8
ATOM 3451 C CA . PRO A 1 15 ? 23.128 25.189 -19.564 1.00 0.00 15 PRO A CA 8
ATOM 3452 C C . PRO A 1 15 ? 22.487 23.766 -19.786 1.00 0.00 15 PRO A C 8
ATOM 3453 O O . PRO A 1 15 ? 21.341 23.610 -20.231 1.00 0.00 15 PRO A O 8
ATOM 3464 N N . GLY A 1 16 ? 23.317 22.771 -19.465 1.00 0.00 16 GLY A N 8
ATOM 3465 C CA . GLY A 1 16 ? 23.109 21.370 -19.866 1.00 0.00 16 GLY A CA 8
ATOM 3466 C C . GLY A 1 16 ? 23.724 20.340 -18.907 1.00 0.00 16 GLY A C 8
ATOM 3467 O O . GLY A 1 16 ? 24.374 20.693 -17.915 1.00 0.00 16 GLY A O 8
ATOM 3471 N N . CYS A 1 17 ? 23.514 19.050 -19.254 1.00 0.00 17 CYS A N 8
ATOM 3472 C CA . CYS A 1 17 ? 24.211 17.900 -18.608 1.00 0.00 17 CYS A CA 8
ATOM 3473 C C . CYS A 1 17 ? 24.686 16.920 -19.757 1.00 0.00 17 CYS A C 8
ATOM 3474 O O . CYS A 1 17 ? 24.032 15.878 -19.917 1.00 0.00 17 CYS A O 8
ATOM 3481 N N . PRO A 1 18 ? 25.784 17.168 -20.571 1.00 0.00 18 PRO A N 8
ATOM 3482 C CA . PRO A 1 18 ? 26.293 16.194 -21.578 1.00 0.00 18 PRO A CA 8
ATOM 3483 C C . PRO A 1 18 ? 27.232 15.106 -20.956 1.00 0.00 18 PRO A C 8
ATOM 3484 O O . PRO A 1 18 ? 27.724 15.288 -19.834 1.00 0.00 18 PRO A O 8
ATOM 3495 N N . THR A 1 19 ? 27.511 14.012 -21.712 1.00 0.00 19 THR A N 8
ATOM 3496 C CA . THR A 1 19 ? 28.555 13.005 -21.344 1.00 0.00 19 THR A CA 8
ATOM 3497 C C . THR A 1 19 ? 29.988 13.536 -21.701 1.00 0.00 19 THR A C 8
ATOM 3498 O O . THR A 1 19 ? 30.184 14.152 -22.756 1.00 0.00 19 THR A O 8
ATOM 3509 N N . LEU A 1 20 ? 30.939 13.277 -20.787 1.00 0.00 20 LEU A N 8
ATOM 3510 C CA . LEU A 1 20 ? 32.310 13.870 -20.786 1.00 0.00 20 LEU A CA 8
ATOM 3511 C C . LEU A 1 20 ? 33.348 12.802 -20.351 1.00 0.00 20 LEU A C 8
ATOM 3512 O O . LEU A 1 20 ? 33.117 12.044 -19.402 1.00 0.00 20 LEU A O 8
ATOM 3528 N N . LYS A 1 21 ? 34.523 12.828 -21.021 1.00 0.00 21 LYS A N 8
ATOM 3529 C CA . LYS A 1 21 ? 35.639 11.853 -20.877 1.00 0.00 21 LYS A CA 8
ATOM 3530 C C . LYS A 1 21 ? 36.111 11.511 -19.399 1.00 0.00 21 LYS A C 8
ATOM 3531 O O . LYS A 1 21 ? 35.909 12.419 -18.583 1.00 0.00 21 LYS A O 8
ATOM 3550 N N . PRO A 1 22 ? 36.738 10.339 -18.976 1.00 0.00 22 PRO A N 8
ATOM 3551 C CA . PRO A 1 22 ? 37.123 10.094 -17.555 1.00 0.00 22 PRO A CA 8
ATOM 3552 C C . PRO A 1 22 ? 38.283 11.011 -17.054 1.00 0.00 22 PRO A C 8
ATOM 3553 O O . PRO A 1 22 ? 39.197 11.324 -17.826 1.00 0.00 22 PRO A O 8
ATOM 3574 N N . ILE A 1 24 ? 37.463 14.297 -15.594 1.00 0.00 24 ILE A N 8
ATOM 3575 C CA . ILE A 1 24 ? 36.941 15.696 -15.517 1.00 0.00 24 ILE A CA 8
ATOM 3576 C C . ILE A 1 24 ? 35.938 15.588 -14.322 1.00 0.00 24 ILE A C 8
ATOM 3577 O O . ILE A 1 24 ? 35.026 14.748 -14.360 1.00 0.00 24 ILE A O 8
ATOM 3593 N N . THR A 1 25 ? 36.022 16.538 -13.365 1.00 0.00 25 THR A N 8
ATOM 3594 C CA . THR A 1 25 ? 34.992 16.703 -12.299 1.00 0.00 25 THR A CA 8
ATOM 3595 C C . THR A 1 25 ? 33.839 17.615 -12.795 1.00 0.00 25 THR A C 8
ATOM 3596 O O . THR A 1 25 ? 33.901 18.846 -12.842 1.00 0.00 25 THR A O 8
ATOM 3607 N N . VAL A 1 26 ? 32.842 16.847 -13.152 1.00 0.00 26 VAL A N 8
ATOM 3608 C CA . VAL A 1 26 ? 31.617 17.274 -13.886 1.00 0.00 26 VAL A CA 8
ATOM 3609 C C . VAL A 1 26 ? 30.525 17.218 -12.764 1.00 0.00 26 VAL A C 8
ATOM 3610 O O . VAL A 1 26 ? 30.332 16.170 -12.131 1.00 0.00 26 VAL A O 8
ATOM 3623 N N . ARG A 1 27 ? 29.835 18.358 -12.542 1.00 0.00 27 ARG A N 8
ATOM 3624 C CA . ARG A 1 27 ? 28.866 18.542 -11.434 1.00 0.00 27 ARG A CA 8
ATOM 3625 C C . ARG A 1 27 ? 27.607 19.132 -12.131 1.00 0.00 27 ARG A C 8
ATOM 3626 O O . ARG A 1 27 ? 27.519 20.346 -12.355 1.00 0.00 27 ARG A O 8
ATOM 3647 N N . CYS A 1 28 ? 26.644 18.234 -12.446 1.00 0.00 28 CYS A N 8
ATOM 3648 C CA . CYS A 1 28 ? 25.342 18.588 -13.073 1.00 0.00 28 CYS A CA 8
ATOM 3649 C C . CYS A 1 28 ? 24.400 19.288 -12.047 1.00 0.00 28 CYS A C 8
ATOM 3650 O O . CYS A 1 28 ? 23.760 18.655 -11.200 1.00 0.00 28 CYS A O 8
ATOM 3657 N N . GLU A 1 29 ? 24.396 20.644 -12.134 1.00 0.00 29 GLU A N 8
ATOM 3658 C CA . GLU A 1 29 ? 23.651 21.618 -11.275 1.00 0.00 29 GLU A CA 8
ATOM 3659 C C . GLU A 1 29 ? 24.155 21.577 -9.815 1.00 0.00 29 GLU A C 8
ATOM 3660 O O . GLU A 1 29 ? 24.119 20.492 -9.195 1.00 0.00 29 GLU A O 8
ATOM 3673 N N . SER A 1 1 ? 19.768 24.246 -13.878 1.00 0.00 1 SER A N 9
ATOM 3674 C CA . SER A 1 1 ? 20.617 23.088 -14.215 1.00 0.00 1 SER A CA 9
ATOM 3675 C C . SER A 1 1 ? 21.917 23.585 -14.883 1.00 0.00 1 SER A C 9
ATOM 3676 O O . SER A 1 1 ? 21.858 24.351 -15.854 1.00 0.00 1 SER A O 9
ATOM 3686 N N . LYS A 1 2 ? 23.073 23.129 -14.353 1.00 0.00 2 LYS A N 9
ATOM 3687 C CA . LYS A 1 2 ? 24.431 23.487 -14.861 1.00 0.00 2 LYS A CA 9
ATOM 3688 C C . LYS A 1 2 ? 25.390 22.257 -14.789 1.00 0.00 2 LYS A C 9
ATOM 3689 O O . LYS A 1 2 ? 25.388 21.536 -13.784 1.00 0.00 2 LYS A O 9
ATOM 3708 N N . TYR A 1 3 ? 26.242 22.092 -15.830 1.00 0.00 3 TYR A N 9
ATOM 3709 C CA . TYR A 1 3 ? 27.419 21.206 -15.828 1.00 0.00 3 TYR A CA 9
ATOM 3710 C C . TYR A 1 3 ? 28.563 22.196 -15.505 1.00 0.00 3 TYR A C 9
ATOM 3711 O O . TYR A 1 3 ? 28.883 23.067 -16.328 1.00 0.00 3 TYR A O 9
ATOM 3729 N N . GLU A 1 4 ? 29.067 22.122 -14.259 1.00 0.00 4 GLU A N 9
ATOM 3730 C CA . GLU A 1 4 ? 30.243 22.909 -13.819 1.00 0.00 4 GLU A CA 9
ATOM 3731 C C . GLU A 1 4 ? 31.400 21.904 -14.040 1.00 0.00 4 GLU A C 9
ATOM 3732 O O . GLU A 1 4 ? 31.673 21.056 -13.177 1.00 0.00 4 GLU A O 9
ATOM 3744 N N . TYR A 1 5 ? 32.014 22.045 -15.225 1.00 0.00 5 TYR A N 9
ATOM 3745 C CA . TYR A 1 5 ? 32.926 21.025 -15.757 1.00 0.00 5 TYR A CA 9
ATOM 3746 C C . TYR A 1 5 ? 34.329 21.653 -15.915 1.00 0.00 5 TYR A C 9
ATOM 3747 O O . TYR A 1 5 ? 34.619 22.258 -16.952 1.00 0.00 5 TYR A O 9
ATOM 3765 N N . THR A 1 6 ? 35.170 21.483 -14.862 1.00 0.00 6 THR A N 9
ATOM 3766 C CA . THR A 1 6 ? 36.595 21.903 -14.834 1.00 0.00 6 THR A CA 9
ATOM 3767 C C . THR A 1 6 ? 37.432 20.830 -15.561 1.00 0.00 6 THR A C 9
ATOM 3768 O O . THR A 1 6 ? 37.420 19.658 -15.159 1.00 0.00 6 THR A O 9
ATOM 3779 N N . ILE A 1 7 ? 38.189 21.276 -16.586 1.00 0.00 7 ILE A N 9
ATOM 3780 C CA . ILE A 1 7 ? 39.044 20.387 -17.423 1.00 0.00 7 ILE A CA 9
ATOM 3781 C C . ILE A 1 7 ? 40.443 20.476 -16.707 1.00 0.00 7 ILE A C 9
ATOM 3782 O O . ILE A 1 7 ? 41.049 21.542 -16.885 1.00 0.00 7 ILE A O 9
ATOM 3812 N N . SER A 1 9 ? 41.871 21.941 -13.947 1.00 0.00 9 SER A N 9
ATOM 3813 C CA . SER A 1 9 ? 41.339 22.988 -13.018 1.00 0.00 9 SER A CA 9
ATOM 3814 C C . SER A 1 9 ? 40.622 24.178 -13.748 1.00 0.00 9 SER A C 9
ATOM 3815 O O . SER A 1 9 ? 40.243 25.157 -13.089 1.00 0.00 9 SER A O 9
ATOM 3823 N N . TYR A 1 10 ? 40.416 24.082 -15.085 1.00 0.00 10 TYR A N 9
ATOM 3824 C CA . TYR A 1 10 ? 39.970 25.199 -15.943 1.00 0.00 10 TYR A CA 9
ATOM 3825 C C . TYR A 1 10 ? 38.442 25.084 -16.116 1.00 0.00 10 TYR A C 9
ATOM 3826 O O . TYR A 1 10 ? 37.963 24.208 -16.847 1.00 0.00 10 TYR A O 9
ATOM 3844 N N . THR A 1 11 ? 37.701 25.971 -15.413 1.00 0.00 11 THR A N 9
ATOM 3845 C CA . THR A 1 11 ? 36.222 25.880 -15.251 1.00 0.00 11 THR A CA 9
ATOM 3846 C C . THR A 1 11 ? 35.489 26.440 -16.514 1.00 0.00 11 THR A C 9
ATOM 3847 O O . THR A 1 11 ? 35.929 27.435 -17.104 1.00 0.00 11 THR A O 9
ATOM 3858 N N . PHE A 1 12 ? 34.344 25.807 -16.838 1.00 0.00 12 PHE A N 9
ATOM 3859 C CA . PHE A 1 12 ? 33.378 26.309 -17.849 1.00 0.00 12 PHE A CA 9
ATOM 3860 C C . PHE A 1 12 ? 31.967 25.998 -17.286 1.00 0.00 12 PHE A C 9
ATOM 3861 O O . PHE A 1 12 ? 31.713 24.858 -16.871 1.00 0.00 12 PHE A O 9
ATOM 3878 N N . ARG A 1 13 ? 31.060 26.988 -17.315 1.00 0.00 13 ARG A N 9
ATOM 3879 C CA . ARG A 1 13 ? 29.748 26.900 -16.603 1.00 0.00 13 ARG A CA 9
ATOM 3880 C C . ARG A 1 13 ? 28.654 27.388 -17.588 1.00 0.00 13 ARG A C 9
ATOM 3881 O O . ARG A 1 13 ? 28.749 28.518 -18.085 1.00 0.00 13 ARG A O 9
ATOM 3902 N N . GLY A 1 14 ? 27.637 26.536 -17.844 1.00 0.00 14 GLY A N 9
ATOM 3903 C CA . GLY A 1 14 ? 26.523 26.853 -18.775 1.00 0.00 14 GLY A CA 9
ATOM 3904 C C . GLY A 1 14 ? 25.169 26.100 -18.500 1.00 0.00 14 GLY A C 9
ATOM 3905 O O . GLY A 1 14 ? 25.023 25.687 -17.342 1.00 0.00 14 GLY A O 9
ATOM 3909 N N . PRO A 1 15 ? 24.144 25.900 -19.423 1.00 0.00 15 PRO A N 9
ATOM 3910 C CA . PRO A 1 15 ? 22.801 25.322 -19.053 1.00 0.00 15 PRO A CA 9
ATOM 3911 C C . PRO A 1 15 ? 22.471 23.866 -19.555 1.00 0.00 15 PRO A C 9
ATOM 3912 O O . PRO A 1 15 ? 21.366 23.552 -20.020 1.00 0.00 15 PRO A O 9
ATOM 3923 N N . GLY A 1 16 ? 23.507 23.034 -19.439 1.00 0.00 16 GLY A N 9
ATOM 3924 C CA . GLY A 1 16 ? 23.590 21.716 -20.094 1.00 0.00 16 GLY A CA 9
ATOM 3925 C C . GLY A 1 16 ? 24.156 20.607 -19.194 1.00 0.00 16 GLY A C 9
ATOM 3926 O O . GLY A 1 16 ? 24.602 20.859 -18.068 1.00 0.00 16 GLY A O 9
ATOM 3930 N N . CYS A 1 17 ? 24.122 19.359 -19.721 1.00 0.00 17 CYS A N 9
ATOM 3931 C CA . CYS A 1 17 ? 24.827 18.182 -19.132 1.00 0.00 17 CYS A CA 9
ATOM 3932 C C . CYS A 1 17 ? 25.104 17.169 -20.315 1.00 0.00 17 CYS A C 9
ATOM 3933 O O . CYS A 1 17 ? 24.334 16.203 -20.412 1.00 0.00 17 CYS A O 9
ATOM 3940 N N . PRO A 1 18 ? 26.168 17.291 -21.203 1.00 0.00 18 PRO A N 9
ATOM 3941 C CA . PRO A 1 18 ? 26.554 16.217 -22.163 1.00 0.00 18 PRO A CA 9
ATOM 3942 C C . PRO A 1 18 ? 27.390 15.075 -21.489 1.00 0.00 18 PRO A C 9
ATOM 3943 O O . PRO A 1 18 ? 27.904 15.269 -20.378 1.00 0.00 18 PRO A O 9
ATOM 3954 N N . THR A 1 19 ? 27.557 13.911 -22.175 1.00 0.00 19 THR A N 9
ATOM 3955 C CA . THR A 1 19 ? 28.442 12.796 -21.701 1.00 0.00 19 THR A CA 9
ATOM 3956 C C . THR A 1 19 ? 29.957 13.181 -21.831 1.00 0.00 19 THR A C 9
ATOM 3957 O O . THR A 1 19 ? 30.354 13.791 -22.830 1.00 0.00 19 THR A O 9
ATOM 3968 N N . LEU A 1 20 ? 30.747 12.828 -20.797 1.00 0.00 20 LEU A N 9
ATOM 3969 C CA . LEU A 1 20 ? 32.142 13.332 -20.598 1.00 0.00 20 LEU A CA 9
ATOM 3970 C C . LEU A 1 20 ? 33.051 12.222 -20.011 1.00 0.00 20 LEU A C 9
ATOM 3971 O O . LEU A 1 20 ? 32.653 11.507 -19.085 1.00 0.00 20 LEU A O 9
ATOM 3987 N N . LYS A 1 21 ? 34.303 12.177 -20.520 1.00 0.00 21 LYS A N 9
ATOM 3988 C CA . LYS A 1 21 ? 35.338 11.160 -20.204 1.00 0.00 21 LYS A CA 9
ATOM 3989 C C . LYS A 1 21 ? 35.719 11.005 -18.674 1.00 0.00 21 LYS A C 9
ATOM 3990 O O . LYS A 1 21 ? 35.639 12.058 -18.026 1.00 0.00 21 LYS A O 9
ATOM 4009 N N . PRO A 1 22 ? 36.181 9.850 -18.045 1.00 0.00 22 PRO A N 9
ATOM 4010 C CA . PRO A 1 22 ? 36.577 9.818 -16.610 1.00 0.00 22 PRO A CA 9
ATOM 4011 C C . PRO A 1 22 ? 37.925 10.557 -16.355 1.00 0.00 22 PRO A C 9
ATOM 4012 O O . PRO A 1 22 ? 38.917 10.251 -17.025 1.00 0.00 22 PRO A O 9
ATOM 4033 N N . ILE A 1 24 ? 37.437 14.414 -15.698 1.00 0.00 24 ILE A N 9
ATOM 4034 C CA . ILE A 1 24 ? 36.939 15.826 -15.654 1.00 0.00 24 ILE A CA 9
ATOM 4035 C C . ILE A 1 24 ? 36.033 15.818 -14.372 1.00 0.00 24 ILE A C 9
ATOM 4036 O O . ILE A 1 24 ? 35.200 14.917 -14.187 1.00 0.00 24 ILE A O 9
ATOM 4052 N N . THR A 1 25 ? 36.142 16.897 -13.567 1.00 0.00 25 THR A N 9
ATOM 4053 C CA . THR A 1 25 ? 35.253 17.140 -12.393 1.00 0.00 25 THR A CA 9
ATOM 4054 C C . THR A 1 25 ? 33.966 17.888 -12.904 1.00 0.00 25 THR A C 9
ATOM 4055 O O . THR A 1 25 ? 33.887 19.119 -12.997 1.00 0.00 25 THR A O 9
ATOM 4066 N N . VAL A 1 26 ? 33.011 17.030 -13.213 1.00 0.00 26 VAL A N 9
ATOM 4067 C CA . VAL A 1 26 ? 31.741 17.352 -13.923 1.00 0.00 26 VAL A CA 9
ATOM 4068 C C . VAL A 1 26 ? 30.691 17.292 -12.764 1.00 0.00 26 VAL A C 9
ATOM 4069 O O . VAL A 1 26 ? 30.521 16.233 -12.144 1.00 0.00 26 VAL A O 9
ATOM 4082 N N . ARG A 1 27 ? 29.978 18.413 -12.542 1.00 0.00 27 ARG A N 9
ATOM 4083 C CA . ARG A 1 27 ? 28.837 18.485 -11.588 1.00 0.00 27 ARG A CA 9
ATOM 4084 C C . ARG A 1 27 ? 27.571 18.720 -12.474 1.00 0.00 27 ARG A C 9
ATOM 4085 O O . ARG A 1 27 ? 27.179 19.864 -12.733 1.00 0.00 27 ARG A O 9
ATOM 4106 N N . CYS A 1 28 ? 26.961 17.596 -12.910 1.00 0.00 28 CYS A N 9
ATOM 4107 C CA . CYS A 1 28 ? 25.832 17.555 -13.879 1.00 0.00 28 CYS A CA 9
ATOM 4108 C C . CYS A 1 28 ? 24.506 17.990 -13.209 1.00 0.00 28 CYS A C 9
ATOM 4109 O O . CYS A 1 28 ? 24.115 17.427 -12.182 1.00 0.00 28 CYS A O 9
ATOM 4116 N N . GLU A 1 29 ? 23.863 19.035 -13.790 1.00 0.00 29 GLU A N 9
ATOM 4117 C CA . GLU A 1 29 ? 22.656 19.755 -13.255 1.00 0.00 29 GLU A CA 9
ATOM 4118 C C . GLU A 1 29 ? 22.974 20.510 -11.949 1.00 0.00 29 GLU A C 9
ATOM 4119 O O . GLU A 1 29 ? 23.564 19.904 -11.027 1.00 0.00 29 GLU A O 9
ATOM 4132 N N . SER A 1 1 ? 19.213 23.474 -15.840 1.00 0.00 1 SER A N 10
ATOM 4133 C CA . SER A 1 1 ? 20.234 22.840 -14.985 1.00 0.00 1 SER A CA 10
ATOM 4134 C C . SER A 1 1 ? 21.631 23.081 -15.594 1.00 0.00 1 SER A C 10
ATOM 4135 O O . SER A 1 1 ? 21.844 22.786 -16.778 1.00 0.00 1 SER A O 10
ATOM 4145 N N . LYS A 1 2 ? 22.561 23.616 -14.774 1.00 0.00 2 LYS A N 10
ATOM 4146 C CA . LYS A 1 2 ? 23.946 23.954 -15.206 1.00 0.00 2 LYS A CA 10
ATOM 4147 C C . LYS A 1 2 ? 24.936 22.846 -14.765 1.00 0.00 2 LYS A C 10
ATOM 4148 O O . LYS A 1 2 ? 24.952 22.471 -13.589 1.00 0.00 2 LYS A O 10
ATOM 4167 N N . TYR A 1 3 ? 25.780 22.392 -15.715 1.00 0.00 3 TYR A N 10
ATOM 4168 C CA . TYR A 1 3 ? 26.971 21.552 -15.474 1.00 0.00 3 TYR A CA 10
ATOM 4169 C C . TYR A 1 3 ? 28.132 22.537 -15.161 1.00 0.00 3 TYR A C 10
ATOM 4170 O O . TYR A 1 3 ? 28.280 23.568 -15.834 1.00 0.00 3 TYR A O 10
ATOM 4188 N N . GLU A 1 4 ? 28.840 22.270 -14.049 1.00 0.00 4 GLU A N 10
ATOM 4189 C CA . GLU A 1 4 ? 30.035 23.047 -13.642 1.00 0.00 4 GLU A CA 10
ATOM 4190 C C . GLU A 1 4 ? 31.115 21.996 -13.935 1.00 0.00 4 GLU A C 10
ATOM 4191 O O . GLU A 1 4 ? 31.292 21.037 -13.167 1.00 0.00 4 GLU A O 10
ATOM 4203 N N . TYR A 1 5 ? 31.783 22.226 -15.076 1.00 0.00 5 TYR A N 10
ATOM 4204 C CA . TYR A 1 5 ? 32.615 21.199 -15.702 1.00 0.00 5 TYR A CA 10
ATOM 4205 C C . TYR A 1 5 ? 34.054 21.733 -15.821 1.00 0.00 5 TYR A C 10
ATOM 4206 O O . TYR A 1 5 ? 34.379 22.419 -16.797 1.00 0.00 5 TYR A O 10
ATOM 4224 N N . THR A 1 6 ? 34.884 21.418 -14.796 1.00 0.00 6 THR A N 10
ATOM 4225 C CA . THR A 1 6 ? 36.306 21.840 -14.721 1.00 0.00 6 THR A CA 10
ATOM 4226 C C . THR A 1 6 ? 37.125 20.714 -15.407 1.00 0.00 6 THR A C 10
ATOM 4227 O O . THR A 1 6 ? 37.064 19.549 -14.997 1.00 0.00 6 THR A O 10
ATOM 4238 N N . ILE A 1 7 ? 37.894 21.133 -16.412 1.00 0.00 7 ILE A N 10
ATOM 4239 C CA . ILE A 1 7 ? 38.688 20.252 -17.300 1.00 0.00 7 ILE A CA 10
ATOM 4240 C C . ILE A 1 7 ? 40.142 20.344 -16.682 1.00 0.00 7 ILE A C 10
ATOM 4241 O O . ILE A 1 7 ? 40.702 21.438 -16.842 1.00 0.00 7 ILE A O 10
ATOM 4271 N N . SER A 1 9 ? 42.292 21.714 -14.386 1.00 0.00 9 SER A N 10
ATOM 4272 C CA . SER A 1 9 ? 42.084 22.818 -13.400 1.00 0.00 9 SER A CA 10
ATOM 4273 C C . SER A 1 9 ? 41.222 24.010 -13.944 1.00 0.00 9 SER A C 10
ATOM 4274 O O . SER A 1 9 ? 40.959 24.948 -13.180 1.00 0.00 9 SER A O 10
ATOM 4282 N N . TYR A 1 10 ? 40.780 23.966 -15.225 1.00 0.00 10 TYR A N 10
ATOM 4283 C CA . TYR A 1 10 ? 40.160 25.105 -15.941 1.00 0.00 10 TYR A CA 10
ATOM 4284 C C . TYR A 1 10 ? 38.623 24.986 -15.815 1.00 0.00 10 TYR A C 10
ATOM 4285 O O . TYR A 1 10 ? 38.075 24.010 -16.340 1.00 0.00 10 TYR A O 10
ATOM 4303 N N . THR A 1 11 ? 37.921 25.946 -15.157 1.00 0.00 11 THR A N 10
ATOM 4304 C CA . THR A 1 11 ? 36.445 25.861 -14.929 1.00 0.00 11 THR A CA 10
ATOM 4305 C C . THR A 1 11 ? 35.717 26.417 -16.189 1.00 0.00 11 THR A C 10
ATOM 4306 O O . THR A 1 11 ? 36.030 27.522 -16.649 1.00 0.00 11 THR A O 10
ATOM 4317 N N . PHE A 1 12 ? 34.742 25.633 -16.680 1.00 0.00 12 PHE A N 10
ATOM 4318 C CA . PHE A 1 12 ? 33.838 26.027 -17.789 1.00 0.00 12 PHE A CA 10
ATOM 4319 C C . PHE A 1 12 ? 32.398 25.753 -17.262 1.00 0.00 12 PHE A C 10
ATOM 4320 O O . PHE A 1 12 ? 32.161 24.731 -16.600 1.00 0.00 12 PHE A O 10
ATOM 4337 N N . ARG A 1 13 ? 31.445 26.650 -17.579 1.00 0.00 13 ARG A N 10
ATOM 4338 C CA . ARG A 1 13 ? 30.087 26.643 -16.955 1.00 0.00 13 ARG A CA 10
ATOM 4339 C C . ARG A 1 13 ? 29.059 26.882 -18.091 1.00 0.00 13 ARG A C 10
ATOM 4340 O O . ARG A 1 13 ? 29.148 27.904 -18.783 1.00 0.00 13 ARG A O 10
ATOM 4361 N N . GLY A 1 14 ? 28.107 25.939 -18.264 1.00 0.00 14 GLY A N 10
ATOM 4362 C CA . GLY A 1 14 ? 27.087 25.983 -19.348 1.00 0.00 14 GLY A CA 10
ATOM 4363 C C . GLY A 1 14 ? 25.629 25.542 -18.946 1.00 0.00 14 GLY A C 10
ATOM 4364 O O . GLY A 1 14 ? 25.465 25.278 -17.747 1.00 0.00 14 GLY A O 10
ATOM 4368 N N . PRO A 1 15 ? 24.542 25.442 -19.811 1.00 0.00 15 PRO A N 10
ATOM 4369 C CA . PRO A 1 15 ? 23.142 25.130 -19.348 1.00 0.00 15 PRO A CA 10
ATOM 4370 C C . PRO A 1 15 ? 22.582 23.693 -19.678 1.00 0.00 15 PRO A C 10
ATOM 4371 O O . PRO A 1 15 ? 21.441 23.506 -20.125 1.00 0.00 15 PRO A O 10
ATOM 4382 N N . GLY A 1 16 ? 23.473 22.728 -19.448 1.00 0.00 16 GLY A N 10
ATOM 4383 C CA . GLY A 1 16 ? 23.344 21.348 -19.947 1.00 0.00 16 GLY A CA 10
ATOM 4384 C C . GLY A 1 16 ? 23.854 20.280 -18.969 1.00 0.00 16 GLY A C 10
ATOM 4385 O O . GLY A 1 16 ? 24.255 20.584 -17.839 1.00 0.00 16 GLY A O 10
ATOM 4389 N N . CYS A 1 17 ? 23.827 19.015 -19.448 1.00 0.00 17 CYS A N 10
ATOM 4390 C CA . CYS A 1 17 ? 24.485 17.858 -18.775 1.00 0.00 17 CYS A CA 10
ATOM 4391 C C . CYS A 1 17 ? 24.990 16.879 -19.914 1.00 0.00 17 CYS A C 10
ATOM 4392 O O . CYS A 1 17 ? 24.306 15.869 -20.141 1.00 0.00 17 CYS A O 10
ATOM 4399 N N . PRO A 1 18 ? 26.146 17.091 -20.648 1.00 0.00 18 PRO A N 10
ATOM 4400 C CA . PRO A 1 18 ? 26.686 16.102 -21.623 1.00 0.00 18 PRO A CA 10
ATOM 4401 C C . PRO A 1 18 ? 27.558 14.990 -20.947 1.00 0.00 18 PRO A C 10
ATOM 4402 O O . PRO A 1 18 ? 28.080 15.201 -19.844 1.00 0.00 18 PRO A O 10
ATOM 4413 N N . THR A 1 19 ? 27.754 13.848 -21.650 1.00 0.00 19 THR A N 10
ATOM 4414 C CA . THR A 1 19 ? 28.719 12.781 -21.261 1.00 0.00 19 THR A CA 10
ATOM 4415 C C . THR A 1 19 ? 30.138 13.175 -21.770 1.00 0.00 19 THR A C 10
ATOM 4416 O O . THR A 1 19 ? 30.291 13.601 -22.922 1.00 0.00 19 THR A O 10
ATOM 4427 N N . LEU A 1 20 ? 31.139 13.021 -20.881 1.00 0.00 20 LEU A N 10
ATOM 4428 C CA . LEU A 1 20 ? 32.529 13.516 -21.103 1.00 0.00 20 LEU A CA 10
ATOM 4429 C C . LEU A 1 20 ? 33.570 12.447 -20.642 1.00 0.00 20 LEU A C 10
ATOM 4430 O O . LEU A 1 20 ? 33.353 11.751 -19.643 1.00 0.00 20 LEU A O 10
ATOM 4446 N N . LYS A 1 21 ? 34.745 12.421 -21.323 1.00 0.00 21 LYS A N 10
ATOM 4447 C CA . LYS A 1 21 ? 35.990 11.677 -20.958 1.00 0.00 21 LYS A CA 10
ATOM 4448 C C . LYS A 1 21 ? 36.275 11.411 -19.418 1.00 0.00 21 LYS A C 10
ATOM 4449 O O . LYS A 1 21 ? 35.853 12.310 -18.679 1.00 0.00 21 LYS A O 10
ATOM 4468 N N . PRO A 1 22 ? 36.959 10.331 -18.870 1.00 0.00 22 PRO A N 10
ATOM 4469 C CA . PRO A 1 22 ? 37.173 10.174 -17.402 1.00 0.00 22 PRO A CA 10
ATOM 4470 C C . PRO A 1 22 ? 38.225 11.166 -16.809 1.00 0.00 22 PRO A C 10
ATOM 4471 O O . PRO A 1 22 ? 39.178 11.541 -17.501 1.00 0.00 22 PRO A O 10
ATOM 4492 N N . ILE A 1 24 ? 37.154 14.412 -15.369 1.00 0.00 24 ILE A N 10
ATOM 4493 C CA . ILE A 1 24 ? 36.616 15.810 -15.400 1.00 0.00 24 ILE A CA 10
ATOM 4494 C C . ILE A 1 24 ? 35.627 15.815 -14.189 1.00 0.00 24 ILE A C 10
ATOM 4495 O O . ILE A 1 24 ? 34.735 14.957 -14.108 1.00 0.00 24 ILE A O 10
ATOM 4511 N N . THR A 1 25 ? 35.712 16.872 -13.358 1.00 0.00 25 THR A N 10
ATOM 4512 C CA . THR A 1 25 ? 34.698 17.155 -12.272 1.00 0.00 25 THR A CA 10
ATOM 4513 C C . THR A 1 25 ? 33.435 17.962 -12.732 1.00 0.00 25 THR A C 10
ATOM 4514 O O . THR A 1 25 ? 33.064 19.047 -12.270 1.00 0.00 25 THR A O 10
ATOM 4525 N N . VAL A 1 26 ? 32.781 17.229 -13.611 1.00 0.00 26 VAL A N 10
ATOM 4526 C CA . VAL A 1 26 ? 31.494 17.538 -14.292 1.00 0.00 26 VAL A CA 10
ATOM 4527 C C . VAL A 1 26 ? 30.373 17.091 -13.304 1.00 0.00 26 VAL A C 10
ATOM 4528 O O . VAL A 1 26 ? 30.265 15.904 -12.979 1.00 0.00 26 VAL A O 10
ATOM 4541 N N . ARG A 1 27 ? 29.641 18.103 -12.802 1.00 0.00 27 ARG A N 10
ATOM 4542 C CA . ARG A 1 27 ? 28.690 17.974 -11.675 1.00 0.00 27 ARG A CA 10
ATOM 4543 C C . ARG A 1 27 ? 27.399 18.650 -12.210 1.00 0.00 27 ARG A C 10
ATOM 4544 O O . ARG A 1 27 ? 27.272 19.881 -12.208 1.00 0.00 27 ARG A O 10
ATOM 4565 N N . CYS A 1 28 ? 26.458 17.792 -12.651 1.00 0.00 28 CYS A N 10
ATOM 4566 C CA . CYS A 1 28 ? 25.168 18.190 -13.276 1.00 0.00 28 CYS A CA 10
ATOM 4567 C C . CYS A 1 28 ? 24.224 18.936 -12.295 1.00 0.00 28 CYS A C 10
ATOM 4568 O O . CYS A 1 28 ? 24.094 18.538 -11.134 1.00 0.00 28 CYS A O 10
ATOM 4575 N N . GLU A 1 29 ? 23.593 20.033 -12.792 1.00 0.00 29 GLU A N 10
ATOM 4576 C CA . GLU A 1 29 ? 22.748 21.011 -12.028 1.00 0.00 29 GLU A CA 10
ATOM 4577 C C . GLU A 1 29 ? 23.546 21.707 -10.898 1.00 0.00 29 GLU A C 10
ATOM 4578 O O . GLU A 1 29 ? 24.098 20.999 -10.028 1.00 0.00 29 GLU A O 10
ATOM 4591 N N . SER A 1 1 ? 19.872 22.461 -16.975 1.00 0.00 1 SER A N 11
ATOM 4592 C CA . SER A 1 1 ? 20.699 21.871 -15.909 1.00 0.00 1 SER A CA 11
ATOM 4593 C C . SER A 1 1 ? 22.153 22.344 -16.112 1.00 0.00 1 SER A C 11
ATOM 4594 O O . SER A 1 1 ? 22.750 22.069 -17.159 1.00 0.00 1 SER A O 11
ATOM 4604 N N . LYS A 1 2 ? 22.696 23.055 -15.103 1.00 0.00 2 LYS A N 11
ATOM 4605 C CA . LYS A 1 2 ? 24.035 23.694 -15.160 1.00 0.00 2 LYS A CA 11
ATOM 4606 C C . LYS A 1 2 ? 25.110 22.663 -14.715 1.00 0.00 2 LYS A C 11
ATOM 4607 O O . LYS A 1 2 ? 25.139 22.271 -13.544 1.00 0.00 2 LYS A O 11
ATOM 4626 N N . TYR A 1 3 ? 26.011 22.308 -15.657 1.00 0.00 3 TYR A N 11
ATOM 4627 C CA . TYR A 1 3 ? 27.260 21.569 -15.388 1.00 0.00 3 TYR A CA 11
ATOM 4628 C C . TYR A 1 3 ? 28.327 22.572 -14.887 1.00 0.00 3 TYR A C 11
ATOM 4629 O O . TYR A 1 3 ? 28.447 23.683 -15.422 1.00 0.00 3 TYR A O 11
ATOM 4647 N N . GLU A 1 4 ? 29.040 22.177 -13.822 1.00 0.00 4 GLU A N 11
ATOM 4648 C CA . GLU A 1 4 ? 30.246 22.898 -13.355 1.00 0.00 4 GLU A CA 11
ATOM 4649 C C . GLU A 1 4 ? 31.322 21.855 -13.727 1.00 0.00 4 GLU A C 11
ATOM 4650 O O . GLU A 1 4 ? 31.513 20.881 -12.984 1.00 0.00 4 GLU A O 11
ATOM 4662 N N . TYR A 1 5 ? 31.963 22.083 -14.891 1.00 0.00 5 TYR A N 11
ATOM 4663 C CA . TYR A 1 5 ? 32.816 21.062 -15.523 1.00 0.00 5 TYR A CA 11
ATOM 4664 C C . TYR A 1 5 ? 34.208 21.692 -15.750 1.00 0.00 5 TYR A C 11
ATOM 4665 O O . TYR A 1 5 ? 34.427 22.350 -16.772 1.00 0.00 5 TYR A O 11
ATOM 4683 N N . THR A 1 6 ? 35.122 21.462 -14.777 1.00 0.00 6 THR A N 11
ATOM 4684 C CA . THR A 1 6 ? 36.554 21.832 -14.858 1.00 0.00 6 THR A CA 11
ATOM 4685 C C . THR A 1 6 ? 37.298 20.691 -15.580 1.00 0.00 6 THR A C 11
ATOM 4686 O O . THR A 1 6 ? 37.239 19.532 -15.149 1.00 0.00 6 THR A O 11
ATOM 4697 N N . ILE A 1 7 ? 38.055 21.082 -16.626 1.00 0.00 7 ILE A N 11
ATOM 4698 C CA . ILE A 1 7 ? 38.933 20.160 -17.400 1.00 0.00 7 ILE A CA 11
ATOM 4699 C C . ILE A 1 7 ? 40.326 20.307 -16.665 1.00 0.00 7 ILE A C 11
ATOM 4700 O O . ILE A 1 7 ? 40.903 21.385 -16.864 1.00 0.00 7 ILE A O 11
ATOM 4730 N N . SER A 1 9 ? 41.757 21.912 -14.017 1.00 0.00 9 SER A N 11
ATOM 4731 C CA . SER A 1 9 ? 41.215 23.009 -13.156 1.00 0.00 9 SER A CA 11
ATOM 4732 C C . SER A 1 9 ? 40.486 24.137 -13.975 1.00 0.00 9 SER A C 11
ATOM 4733 O O . SER A 1 9 ? 40.117 25.168 -13.394 1.00 0.00 9 SER A O 11
ATOM 4741 N N . TYR A 1 10 ? 40.257 23.932 -15.297 1.00 0.00 10 TYR A N 11
ATOM 4742 C CA . TYR A 1 10 ? 39.807 24.978 -16.239 1.00 0.00 10 TYR A CA 11
ATOM 4743 C C . TYR A 1 10 ? 38.269 24.906 -16.362 1.00 0.00 10 TYR A C 11
ATOM 4744 O O . TYR A 1 10 ? 37.736 24.060 -17.093 1.00 0.00 10 TYR A O 11
ATOM 4762 N N . THR A 1 11 ? 37.576 25.801 -15.620 1.00 0.00 11 THR A N 11
ATOM 4763 C CA . THR A 1 11 ? 36.100 25.748 -15.415 1.00 0.00 11 THR A CA 11
ATOM 4764 C C . THR A 1 11 ? 35.351 26.333 -16.656 1.00 0.00 11 THR A C 11
ATOM 4765 O O . THR A 1 11 ? 35.782 27.344 -17.224 1.00 0.00 11 THR A O 11
ATOM 4776 N N . PHE A 1 12 ? 34.205 25.706 -16.986 1.00 0.00 12 PHE A N 11
ATOM 4777 C CA . PHE A 1 12 ? 33.226 26.239 -17.971 1.00 0.00 12 PHE A CA 11
ATOM 4778 C C . PHE A 1 12 ? 31.826 25.965 -17.360 1.00 0.00 12 PHE A C 11
ATOM 4779 O O . PHE A 1 12 ? 31.551 24.822 -16.967 1.00 0.00 12 PHE A O 11
ATOM 4796 N N . ARG A 1 13 ? 30.950 26.982 -17.328 1.00 0.00 13 ARG A N 11
ATOM 4797 C CA . ARG A 1 13 ? 29.637 26.890 -16.616 1.00 0.00 13 ARG A CA 11
ATOM 4798 C C . ARG A 1 13 ? 28.562 27.460 -17.577 1.00 0.00 13 ARG A C 11
ATOM 4799 O O . ARG A 1 13 ? 28.670 28.628 -17.976 1.00 0.00 13 ARG A O 11
ATOM 4820 N N . GLY A 1 14 ? 27.554 26.634 -17.939 1.00 0.00 14 GLY A N 11
ATOM 4821 C CA . GLY A 1 14 ? 26.487 27.023 -18.898 1.00 0.00 14 GLY A CA 11
ATOM 4822 C C . GLY A 1 14 ? 25.122 26.264 -18.725 1.00 0.00 14 GLY A C 11
ATOM 4823 O O . GLY A 1 14 ? 24.849 25.957 -17.558 1.00 0.00 14 GLY A O 11
ATOM 4827 N N . PRO A 1 15 ? 24.214 25.956 -19.736 1.00 0.00 15 PRO A N 11
ATOM 4828 C CA . PRO A 1 15 ? 22.850 25.365 -19.473 1.00 0.00 15 PRO A CA 11
ATOM 4829 C C . PRO A 1 15 ? 22.595 23.878 -19.938 1.00 0.00 15 PRO A C 11
ATOM 4830 O O . PRO A 1 15 ? 21.546 23.517 -20.490 1.00 0.00 15 PRO A O 11
ATOM 4841 N N . GLY A 1 16 ? 23.636 23.081 -19.698 1.00 0.00 16 GLY A N 11
ATOM 4842 C CA . GLY A 1 16 ? 23.808 21.735 -20.271 1.00 0.00 16 GLY A CA 11
ATOM 4843 C C . GLY A 1 16 ? 24.544 20.764 -19.330 1.00 0.00 16 GLY A C 11
ATOM 4844 O O . GLY A 1 16 ? 25.192 21.192 -18.367 1.00 0.00 16 GLY A O 11
ATOM 4848 N N . CYS A 1 17 ? 24.451 19.445 -19.633 1.00 0.00 17 CYS A N 11
ATOM 4849 C CA . CYS A 1 17 ? 25.286 18.389 -18.984 1.00 0.00 17 CYS A CA 11
ATOM 4850 C C . CYS A 1 17 ? 25.490 17.244 -20.060 1.00 0.00 17 CYS A C 11
ATOM 4851 O O . CYS A 1 17 ? 24.705 16.286 -20.000 1.00 0.00 17 CYS A O 11
ATOM 4858 N N . PRO A 1 18 ? 26.470 17.255 -21.045 1.00 0.00 18 PRO A N 11
ATOM 4859 C CA . PRO A 1 18 ? 26.717 16.106 -21.965 1.00 0.00 18 PRO A CA 11
ATOM 4860 C C . PRO A 1 18 ? 27.580 14.974 -21.311 1.00 0.00 18 PRO A C 11
ATOM 4861 O O . PRO A 1 18 ? 28.171 15.193 -20.245 1.00 0.00 18 PRO A O 11
ATOM 4872 N N . THR A 1 19 ? 27.682 13.787 -21.972 1.00 0.00 19 THR A N 11
ATOM 4873 C CA . THR A 1 19 ? 28.611 12.687 -21.553 1.00 0.00 19 THR A CA 11
ATOM 4874 C C . THR A 1 19 ? 30.105 13.078 -21.834 1.00 0.00 19 THR A C 11
ATOM 4875 O O . THR A 1 19 ? 30.410 13.649 -22.888 1.00 0.00 19 THR A O 11
ATOM 4886 N N . LEU A 1 20 ? 30.978 12.773 -20.856 1.00 0.00 20 LEU A N 11
ATOM 4887 C CA . LEU A 1 20 ? 32.377 13.297 -20.781 1.00 0.00 20 LEU A CA 11
ATOM 4888 C C . LEU A 1 20 ? 33.347 12.213 -20.242 1.00 0.00 20 LEU A C 11
ATOM 4889 O O . LEU A 1 20 ? 33.022 11.490 -19.294 1.00 0.00 20 LEU A O 11
ATOM 4905 N N . LYS A 1 21 ? 34.570 12.196 -20.821 1.00 0.00 21 LYS A N 11
ATOM 4906 C CA . LYS A 1 21 ? 35.655 11.216 -20.554 1.00 0.00 21 LYS A CA 11
ATOM 4907 C C . LYS A 1 21 ? 36.071 11.008 -19.035 1.00 0.00 21 LYS A C 11
ATOM 4908 O O . LYS A 1 21 ? 35.865 11.995 -18.316 1.00 0.00 21 LYS A O 11
ATOM 4927 N N . PRO A 1 22 ? 36.671 9.877 -18.482 1.00 0.00 22 PRO A N 11
ATOM 4928 C CA . PRO A 1 22 ? 37.070 9.790 -17.048 1.00 0.00 22 PRO A CA 11
ATOM 4929 C C . PRO A 1 22 ? 38.264 10.726 -16.673 1.00 0.00 22 PRO A C 11
ATOM 4930 O O . PRO A 1 22 ? 39.173 10.918 -17.489 1.00 0.00 22 PRO A O 11
ATOM 4951 N N . ILE A 1 24 ? 37.508 14.174 -15.494 1.00 0.00 24 ILE A N 11
ATOM 4952 C CA . ILE A 1 24 ? 36.988 15.575 -15.517 1.00 0.00 24 ILE A CA 11
ATOM 4953 C C . ILE A 1 24 ? 35.959 15.527 -14.341 1.00 0.00 24 ILE A C 11
ATOM 4954 O O . ILE A 1 24 ? 35.032 14.703 -14.376 1.00 0.00 24 ILE A O 11
ATOM 4970 N N . THR A 1 25 ? 36.042 16.497 -13.405 1.00 0.00 25 THR A N 11
ATOM 4971 C CA . THR A 1 25 ? 34.994 16.699 -12.361 1.00 0.00 25 THR A CA 11
ATOM 4972 C C . THR A 1 25 ? 33.827 17.571 -12.897 1.00 0.00 25 THR A C 11
ATOM 4973 O O . THR A 1 25 ? 33.850 18.804 -12.953 1.00 0.00 25 THR A O 11
ATOM 4984 N N . VAL A 1 26 ? 32.862 16.769 -13.269 1.00 0.00 26 VAL A N 11
ATOM 4985 C CA . VAL A 1 26 ? 31.633 17.152 -14.018 1.00 0.00 26 VAL A CA 11
ATOM 4986 C C . VAL A 1 26 ? 30.542 17.028 -12.905 1.00 0.00 26 VAL A C 11
ATOM 4987 O O . VAL A 1 26 ? 30.334 15.938 -12.354 1.00 0.00 26 VAL A O 11
ATOM 5000 N N . ARG A 1 27 ? 29.873 18.158 -12.611 1.00 0.00 27 ARG A N 11
ATOM 5001 C CA . ARG A 1 27 ? 28.879 18.272 -11.515 1.00 0.00 27 ARG A CA 11
ATOM 5002 C C . ARG A 1 27 ? 27.588 18.797 -12.208 1.00 0.00 27 ARG A C 11
ATOM 5003 O O . ARG A 1 27 ? 27.401 20.011 -12.360 1.00 0.00 27 ARG A O 11
ATOM 5024 N N . CYS A 1 28 ? 26.711 17.843 -12.600 1.00 0.00 28 CYS A N 11
ATOM 5025 C CA . CYS A 1 28 ? 25.420 18.120 -13.287 1.00 0.00 28 CYS A CA 11
ATOM 5026 C C . CYS A 1 28 ? 24.383 18.786 -12.344 1.00 0.00 28 CYS A C 11
ATOM 5027 O O . CYS A 1 28 ? 24.215 18.356 -11.199 1.00 0.00 28 CYS A O 11
ATOM 5034 N N . GLU A 1 29 ? 23.723 19.860 -12.851 1.00 0.00 29 GLU A N 11
ATOM 5035 C CA . GLU A 1 29 ? 22.814 20.796 -12.110 1.00 0.00 29 GLU A CA 11
ATOM 5036 C C . GLU A 1 29 ? 23.509 21.475 -10.905 1.00 0.00 29 GLU A C 11
ATOM 5037 O O . GLU A 1 29 ? 23.538 22.723 -10.851 1.00 0.00 29 GLU A O 11
ATOM 5050 N N . SER A 1 1 ? 19.298 23.482 -14.777 1.00 0.00 1 SER A N 12
ATOM 5051 C CA . SER A 1 1 ? 20.313 22.436 -14.989 1.00 0.00 1 SER A CA 12
ATOM 5052 C C . SER A 1 1 ? 21.641 23.102 -15.403 1.00 0.00 1 SER A C 12
ATOM 5053 O O . SER A 1 1 ? 21.674 23.801 -16.423 1.00 0.00 1 SER A O 12
ATOM 5063 N N . LYS A 1 2 ? 22.712 22.878 -14.611 1.00 0.00 2 LYS A N 12
ATOM 5064 C CA . LYS A 1 2 ? 24.070 23.406 -14.873 1.00 0.00 2 LYS A CA 12
ATOM 5065 C C . LYS A 1 2 ? 25.086 22.235 -14.696 1.00 0.00 2 LYS A C 12
ATOM 5066 O O . LYS A 1 2 ? 25.069 21.519 -13.688 1.00 0.00 2 LYS A O 12
ATOM 5085 N N . TYR A 1 3 ? 26.006 22.154 -15.672 1.00 0.00 3 TYR A N 12
ATOM 5086 C CA . TYR A 1 3 ? 27.243 21.362 -15.639 1.00 0.00 3 TYR A CA 12
ATOM 5087 C C . TYR A 1 3 ? 28.319 22.422 -15.292 1.00 0.00 3 TYR A C 12
ATOM 5088 O O . TYR A 1 3 ? 28.459 23.423 -16.012 1.00 0.00 3 TYR A O 12
ATOM 5106 N N . GLU A 1 4 ? 28.982 22.244 -14.136 1.00 0.00 4 GLU A N 12
ATOM 5107 C CA . GLU A 1 4 ? 30.129 23.089 -13.724 1.00 0.00 4 GLU A CA 12
ATOM 5108 C C . GLU A 1 4 ? 31.291 22.121 -14.015 1.00 0.00 4 GLU A C 12
ATOM 5109 O O . GLU A 1 4 ? 31.539 21.189 -13.235 1.00 0.00 4 GLU A O 12
ATOM 5121 N N . TYR A 1 5 ? 31.939 22.382 -15.163 1.00 0.00 5 TYR A N 12
ATOM 5122 C CA . TYR A 1 5 ? 32.857 21.411 -15.767 1.00 0.00 5 TYR A CA 12
ATOM 5123 C C . TYR A 1 5 ? 34.271 22.020 -15.889 1.00 0.00 5 TYR A C 12
ATOM 5124 O O . TYR A 1 5 ? 34.570 22.699 -16.877 1.00 0.00 5 TYR A O 12
ATOM 5142 N N . THR A 1 6 ? 35.119 21.733 -14.872 1.00 0.00 6 THR A N 12
ATOM 5143 C CA . THR A 1 6 ? 36.576 22.002 -14.891 1.00 0.00 6 THR A CA 12
ATOM 5144 C C . THR A 1 6 ? 37.256 20.793 -15.569 1.00 0.00 6 THR A C 12
ATOM 5145 O O . THR A 1 6 ? 37.082 19.648 -15.132 1.00 0.00 6 THR A O 12
ATOM 5156 N N . ILE A 1 7 ? 38.077 21.101 -16.590 1.00 0.00 7 ILE A N 12
ATOM 5157 C CA . ILE A 1 7 ? 38.923 20.094 -17.293 1.00 0.00 7 ILE A CA 12
ATOM 5158 C C . ILE A 1 7 ? 40.324 20.244 -16.573 1.00 0.00 7 ILE A C 12
ATOM 5159 O O . ILE A 1 7 ? 40.917 21.303 -16.822 1.00 0.00 7 ILE A O 12
ATOM 5189 N N . SER A 1 9 ? 41.835 21.919 -13.994 1.00 0.00 9 SER A N 12
ATOM 5190 C CA . SER A 1 9 ? 41.328 23.051 -13.160 1.00 0.00 9 SER A CA 12
ATOM 5191 C C . SER A 1 9 ? 40.607 24.167 -13.999 1.00 0.00 9 SER A C 12
ATOM 5192 O O . SER A 1 9 ? 40.232 25.202 -13.430 1.00 0.00 9 SER A O 12
ATOM 5200 N N . TYR A 1 10 ? 40.394 23.952 -15.324 1.00 0.00 10 TYR A N 12
ATOM 5201 C CA . TYR A 1 10 ? 39.957 24.996 -16.278 1.00 0.00 10 TYR A CA 12
ATOM 5202 C C . TYR A 1 10 ? 38.410 24.989 -16.377 1.00 0.00 10 TYR A C 12
ATOM 5203 O O . TYR A 1 10 ? 37.837 24.175 -17.116 1.00 0.00 10 TYR A O 12
ATOM 5221 N N . THR A 1 11 ? 37.745 25.906 -15.635 1.00 0.00 11 THR A N 12
ATOM 5222 C CA . THR A 1 11 ? 36.262 25.911 -15.473 1.00 0.00 11 THR A CA 12
ATOM 5223 C C . THR A 1 11 ? 35.594 26.578 -16.718 1.00 0.00 11 THR A C 12
ATOM 5224 O O . THR A 1 11 ? 36.057 27.627 -17.184 1.00 0.00 11 THR A O 12
ATOM 5235 N N . PHE A 1 12 ? 34.477 25.976 -17.164 1.00 0.00 12 PHE A N 12
ATOM 5236 C CA . PHE A 1 12 ? 33.551 26.588 -18.160 1.00 0.00 12 PHE A CA 12
ATOM 5237 C C . PHE A 1 12 ? 32.140 26.212 -17.624 1.00 0.00 12 PHE A C 12
ATOM 5238 O O . PHE A 1 12 ? 31.897 25.034 -17.333 1.00 0.00 12 PHE A O 12
ATOM 5255 N N . ARG A 1 13 ? 31.223 27.189 -17.502 1.00 0.00 13 ARG A N 12
ATOM 5256 C CA . ARG A 1 13 ? 29.915 26.997 -16.798 1.00 0.00 13 ARG A CA 12
ATOM 5257 C C . ARG A 1 13 ? 28.800 27.321 -17.824 1.00 0.00 13 ARG A C 12
ATOM 5258 O O . ARG A 1 13 ? 28.789 28.426 -18.383 1.00 0.00 13 ARG A O 12
ATOM 5279 N N . GLY A 1 14 ? 27.882 26.356 -18.050 1.00 0.00 14 GLY A N 12
ATOM 5280 C CA . GLY A 1 14 ? 26.776 26.487 -19.035 1.00 0.00 14 GLY A CA 12
ATOM 5281 C C . GLY A 1 14 ? 25.390 25.891 -18.586 1.00 0.00 14 GLY A C 12
ATOM 5282 O O . GLY A 1 14 ? 25.363 25.396 -17.450 1.00 0.00 14 GLY A O 12
ATOM 5286 N N . PRO A 1 15 ? 24.223 25.897 -19.342 1.00 0.00 15 PRO A N 12
ATOM 5287 C CA . PRO A 1 15 ? 22.906 25.393 -18.821 1.00 0.00 15 PRO A CA 12
ATOM 5288 C C . PRO A 1 15 ? 22.481 23.946 -19.282 1.00 0.00 15 PRO A C 12
ATOM 5289 O O . PRO A 1 15 ? 21.342 23.678 -19.690 1.00 0.00 15 PRO A O 12
ATOM 5300 N N . GLY A 1 16 ? 23.485 23.070 -19.211 1.00 0.00 16 GLY A N 12
ATOM 5301 C CA . GLY A 1 16 ? 23.483 21.742 -19.851 1.00 0.00 16 GLY A CA 12
ATOM 5302 C C . GLY A 1 16 ? 24.028 20.621 -18.953 1.00 0.00 16 GLY A C 12
ATOM 5303 O O . GLY A 1 16 ? 24.491 20.866 -17.831 1.00 0.00 16 GLY A O 12
ATOM 5307 N N . CYS A 1 17 ? 23.967 19.373 -19.480 1.00 0.00 17 CYS A N 12
ATOM 5308 C CA . CYS A 1 17 ? 24.633 18.180 -18.874 1.00 0.00 17 CYS A CA 12
ATOM 5309 C C . CYS A 1 17 ? 25.092 17.224 -20.049 1.00 0.00 17 CYS A C 12
ATOM 5310 O O . CYS A 1 17 ? 24.396 16.220 -20.258 1.00 0.00 17 CYS A O 12
ATOM 5317 N N . PRO A 1 18 ? 26.239 17.435 -20.804 1.00 0.00 18 PRO A N 12
ATOM 5318 C CA . PRO A 1 18 ? 26.786 16.430 -21.757 1.00 0.00 18 PRO A CA 12
ATOM 5319 C C . PRO A 1 18 ? 27.650 15.326 -21.055 1.00 0.00 18 PRO A C 12
ATOM 5320 O O . PRO A 1 18 ? 28.184 15.563 -19.964 1.00 0.00 18 PRO A O 12
ATOM 5331 N N . THR A 1 19 ? 27.814 14.157 -21.719 1.00 0.00 19 THR A N 12
ATOM 5332 C CA . THR A 1 19 ? 28.695 13.044 -21.259 1.00 0.00 19 THR A CA 12
ATOM 5333 C C . THR A 1 19 ? 30.163 13.325 -21.709 1.00 0.00 19 THR A C 12
ATOM 5334 O O . THR A 1 19 ? 30.394 13.757 -22.845 1.00 0.00 19 THR A O 12
ATOM 5345 N N . LEU A 1 20 ? 31.122 13.058 -20.794 1.00 0.00 20 LEU A N 12
ATOM 5346 C CA . LEU A 1 20 ? 32.568 13.380 -20.986 1.00 0.00 20 LEU A CA 12
ATOM 5347 C C . LEU A 1 20 ? 33.462 12.191 -20.502 1.00 0.00 20 LEU A C 12
ATOM 5348 O O . LEU A 1 20 ? 33.110 11.474 -19.558 1.00 0.00 20 LEU A O 12
ATOM 5364 N N . LYS A 1 21 ? 34.667 12.058 -21.112 1.00 0.00 21 LYS A N 12
ATOM 5365 C CA . LYS A 1 21 ? 35.782 11.150 -20.721 1.00 0.00 21 LYS A CA 12
ATOM 5366 C C . LYS A 1 21 ? 36.079 10.928 -19.167 1.00 0.00 21 LYS A C 12
ATOM 5367 O O . LYS A 1 21 ? 35.531 11.750 -18.421 1.00 0.00 21 LYS A O 12
ATOM 5386 N N . PRO A 1 22 ? 36.881 9.929 -18.615 1.00 0.00 22 PRO A N 12
ATOM 5387 C CA . PRO A 1 22 ? 37.057 9.755 -17.148 1.00 0.00 22 PRO A CA 12
ATOM 5388 C C . PRO A 1 22 ? 38.087 10.750 -16.523 1.00 0.00 22 PRO A C 12
ATOM 5389 O O . PRO A 1 22 ? 39.014 11.197 -17.210 1.00 0.00 22 PRO A O 12
ATOM 5410 N N . ILE A 1 24 ? 37.221 13.964 -15.170 1.00 0.00 24 ILE A N 12
ATOM 5411 C CA . ILE A 1 24 ? 36.774 15.392 -15.235 1.00 0.00 24 ILE A CA 12
ATOM 5412 C C . ILE A 1 24 ? 35.771 15.484 -14.037 1.00 0.00 24 ILE A C 12
ATOM 5413 O O . ILE A 1 24 ? 34.836 14.675 -13.945 1.00 0.00 24 ILE A O 12
ATOM 5429 N N . THR A 1 25 ? 35.894 16.560 -13.231 1.00 0.00 25 THR A N 12
ATOM 5430 C CA . THR A 1 25 ? 34.871 16.918 -12.173 1.00 0.00 25 THR A CA 12
ATOM 5431 C C . THR A 1 25 ? 33.689 17.822 -12.664 1.00 0.00 25 THR A C 12
ATOM 5432 O O . THR A 1 25 ? 33.344 18.896 -12.157 1.00 0.00 25 THR A O 12
ATOM 5443 N N . VAL A 1 26 ? 33.054 17.183 -13.628 1.00 0.00 26 VAL A N 12
ATOM 5444 C CA . VAL A 1 26 ? 31.804 17.580 -14.331 1.00 0.00 26 VAL A CA 12
ATOM 5445 C C . VAL A 1 26 ? 30.629 17.223 -13.366 1.00 0.00 26 VAL A C 12
ATOM 5446 O O . VAL A 1 26 ? 30.428 16.049 -13.038 1.00 0.00 26 VAL A O 12
ATOM 5459 N N . ARG A 1 27 ? 29.968 18.288 -12.891 1.00 0.00 27 ARG A N 12
ATOM 5460 C CA . ARG A 1 27 ? 28.971 18.238 -11.797 1.00 0.00 27 ARG A CA 12
ATOM 5461 C C . ARG A 1 27 ? 27.617 18.597 -12.476 1.00 0.00 27 ARG A C 12
ATOM 5462 O O . ARG A 1 27 ? 27.231 19.767 -12.578 1.00 0.00 27 ARG A O 12
ATOM 5483 N N . CYS A 1 28 ? 26.946 17.527 -12.946 1.00 0.00 28 CYS A N 12
ATOM 5484 C CA . CYS A 1 28 ? 25.742 17.580 -13.817 1.00 0.00 28 CYS A CA 12
ATOM 5485 C C . CYS A 1 28 ? 24.482 18.042 -13.049 1.00 0.00 28 CYS A C 12
ATOM 5486 O O . CYS A 1 28 ? 24.241 17.609 -11.919 1.00 0.00 28 CYS A O 12
ATOM 5493 N N . GLU A 1 29 ? 23.695 18.940 -13.699 1.00 0.00 29 GLU A N 12
ATOM 5494 C CA . GLU A 1 29 ? 22.482 19.636 -13.152 1.00 0.00 29 GLU A CA 12
ATOM 5495 C C . GLU A 1 29 ? 22.831 20.529 -11.937 1.00 0.00 29 GLU A C 12
ATOM 5496 O O . GLU A 1 29 ? 23.485 20.035 -10.993 1.00 0.00 29 GLU A O 12
ATOM 5509 N N . SER A 1 1 ? 19.536 24.151 -14.072 1.00 0.00 1 SER A N 13
ATOM 5510 C CA . SER A 1 1 ? 20.362 23.029 -14.553 1.00 0.00 1 SER A CA 13
ATOM 5511 C C . SER A 1 1 ? 21.690 23.586 -15.109 1.00 0.00 1 SER A C 13
ATOM 5512 O O . SER A 1 1 ? 21.670 24.449 -15.996 1.00 0.00 1 SER A O 13
ATOM 5522 N N . LYS A 1 2 ? 22.832 23.087 -14.575 1.00 0.00 2 LYS A N 13
ATOM 5523 C CA . LYS A 1 2 ? 24.204 23.469 -15.031 1.00 0.00 2 LYS A CA 13
ATOM 5524 C C . LYS A 1 2 ? 25.191 22.269 -14.889 1.00 0.00 2 LYS A C 13
ATOM 5525 O O . LYS A 1 2 ? 25.176 21.585 -13.858 1.00 0.00 2 LYS A O 13
ATOM 5544 N N . TYR A 1 3 ? 26.078 22.088 -15.897 1.00 0.00 3 TYR A N 13
ATOM 5545 C CA . TYR A 1 3 ? 27.272 21.229 -15.827 1.00 0.00 3 TYR A CA 13
ATOM 5546 C C . TYR A 1 3 ? 28.401 22.236 -15.500 1.00 0.00 3 TYR A C 13
ATOM 5547 O O . TYR A 1 3 ? 28.678 23.140 -16.301 1.00 0.00 3 TYR A O 13
ATOM 5565 N N . GLU A 1 4 ? 28.954 22.122 -14.277 1.00 0.00 4 GLU A N 13
ATOM 5566 C CA . GLU A 1 4 ? 30.159 22.874 -13.860 1.00 0.00 4 GLU A CA 13
ATOM 5567 C C . GLU A 1 4 ? 31.249 21.802 -14.081 1.00 0.00 4 GLU A C 13
ATOM 5568 O O . GLU A 1 4 ? 31.408 20.888 -13.261 1.00 0.00 4 GLU A O 13
ATOM 5580 N N . TYR A 1 5 ? 31.919 21.954 -15.233 1.00 0.00 5 TYR A N 13
ATOM 5581 C CA . TYR A 1 5 ? 32.788 20.901 -15.780 1.00 0.00 5 TYR A CA 13
ATOM 5582 C C . TYR A 1 5 ? 34.206 21.495 -15.942 1.00 0.00 5 TYR A C 13
ATOM 5583 O O . TYR A 1 5 ? 34.509 22.094 -16.979 1.00 0.00 5 TYR A O 13
ATOM 5601 N N . THR A 1 6 ? 35.032 21.334 -14.877 1.00 0.00 6 THR A N 13
ATOM 5602 C CA . THR A 1 6 ? 36.407 21.900 -14.781 1.00 0.00 6 THR A CA 13
ATOM 5603 C C . THR A 1 6 ? 37.359 20.842 -15.406 1.00 0.00 6 THR A C 13
ATOM 5604 O O . THR A 1 6 ? 37.381 19.681 -14.982 1.00 0.00 6 THR A O 13
ATOM 5615 N N . ILE A 1 7 ? 38.151 21.319 -16.363 1.00 0.00 7 ILE A N 13
ATOM 5616 C CA . ILE A 1 7 ? 38.981 20.485 -17.265 1.00 0.00 7 ILE A CA 13
ATOM 5617 C C . ILE A 1 7 ? 40.424 20.633 -16.660 1.00 0.00 7 ILE A C 13
ATOM 5618 O O . ILE A 1 7 ? 40.957 21.735 -16.854 1.00 0.00 7 ILE A O 13
ATOM 5648 N N . SER A 1 9 ? 42.393 22.113 -14.264 1.00 0.00 9 SER A N 13
ATOM 5649 C CA . SER A 1 9 ? 42.094 23.190 -13.272 1.00 0.00 9 SER A CA 13
ATOM 5650 C C . SER A 1 9 ? 41.177 24.333 -13.824 1.00 0.00 9 SER A C 13
ATOM 5651 O O . SER A 1 9 ? 40.818 25.228 -13.046 1.00 0.00 9 SER A O 13
ATOM 5659 N N . TYR A 1 10 ? 40.796 24.300 -15.125 1.00 0.00 10 TYR A N 13
ATOM 5660 C CA . TYR A 1 10 ? 40.135 25.419 -15.833 1.00 0.00 10 TYR A CA 13
ATOM 5661 C C . TYR A 1 10 ? 38.602 25.202 -15.809 1.00 0.00 10 TYR A C 13
ATOM 5662 O O . TYR A 1 10 ? 38.143 24.184 -16.339 1.00 0.00 10 TYR A O 13
ATOM 5680 N N . THR A 1 11 ? 37.818 26.134 -15.217 1.00 0.00 11 THR A N 13
ATOM 5681 C CA . THR A 1 11 ? 36.346 25.960 -15.020 1.00 0.00 11 THR A CA 13
ATOM 5682 C C . THR A 1 11 ? 35.589 26.460 -16.291 1.00 0.00 11 THR A C 13
ATOM 5683 O O . THR A 1 11 ? 35.930 27.510 -16.849 1.00 0.00 11 THR A O 13
ATOM 5694 N N . PHE A 1 12 ? 34.539 25.705 -16.673 1.00 0.00 12 PHE A N 13
ATOM 5695 C CA . PHE A 1 12 ? 33.595 26.082 -17.757 1.00 0.00 12 PHE A CA 13
ATOM 5696 C C . PHE A 1 12 ? 32.177 25.775 -17.204 1.00 0.00 12 PHE A C 13
ATOM 5697 O O . PHE A 1 12 ? 31.941 24.690 -16.654 1.00 0.00 12 PHE A O 13
ATOM 5714 N N . ARG A 1 13 ? 31.246 26.721 -17.402 1.00 0.00 13 ARG A N 13
ATOM 5715 C CA . ARG A 1 13 ? 29.907 26.699 -16.738 1.00 0.00 13 ARG A CA 13
ATOM 5716 C C . ARG A 1 13 ? 28.854 27.107 -17.800 1.00 0.00 13 ARG A C 13
ATOM 5717 O O . ARG A 1 13 ? 28.988 28.179 -18.406 1.00 0.00 13 ARG A O 13
ATOM 5738 N N . GLY A 1 14 ? 27.820 26.259 -17.994 1.00 0.00 14 GLY A N 13
ATOM 5739 C CA . GLY A 1 14 ? 26.740 26.499 -18.988 1.00 0.00 14 GLY A CA 13
ATOM 5740 C C . GLY A 1 14 ? 25.325 25.914 -18.623 1.00 0.00 14 GLY A C 13
ATOM 5741 O O . GLY A 1 14 ? 25.190 25.545 -17.449 1.00 0.00 14 GLY A O 13
ATOM 5745 N N . PRO A 1 15 ? 24.242 25.808 -19.491 1.00 0.00 15 PRO A N 13
ATOM 5746 C CA . PRO A 1 15 ? 22.874 25.355 -19.052 1.00 0.00 15 PRO A CA 13
ATOM 5747 C C . PRO A 1 15 ? 22.423 23.909 -19.489 1.00 0.00 15 PRO A C 13
ATOM 5748 O O . PRO A 1 15 ? 21.290 23.665 -19.926 1.00 0.00 15 PRO A O 13
ATOM 5759 N N . GLY A 1 16 ? 23.396 23.005 -19.353 1.00 0.00 16 GLY A N 13
ATOM 5760 C CA . GLY A 1 16 ? 23.366 21.666 -19.964 1.00 0.00 16 GLY A CA 13
ATOM 5761 C C . GLY A 1 16 ? 23.988 20.565 -19.095 1.00 0.00 16 GLY A C 13
ATOM 5762 O O . GLY A 1 16 ? 24.472 20.811 -17.983 1.00 0.00 16 GLY A O 13
ATOM 5766 N N . CYS A 1 17 ? 23.952 19.326 -19.639 1.00 0.00 17 CYS A N 13
ATOM 5767 C CA . CYS A 1 17 ? 24.699 18.154 -19.094 1.00 0.00 17 CYS A CA 13
ATOM 5768 C C . CYS A 1 17 ? 24.994 17.187 -20.310 1.00 0.00 17 CYS A C 13
ATOM 5769 O O . CYS A 1 17 ? 24.239 16.213 -20.440 1.00 0.00 17 CYS A O 13
ATOM 5776 N N . PRO A 1 18 ? 26.057 17.356 -21.192 1.00 0.00 18 PRO A N 13
ATOM 5777 C CA . PRO A 1 18 ? 26.463 16.321 -22.187 1.00 0.00 18 PRO A CA 13
ATOM 5778 C C . PRO A 1 18 ? 27.306 15.165 -21.546 1.00 0.00 18 PRO A C 13
ATOM 5779 O O . PRO A 1 18 ? 27.813 15.327 -20.427 1.00 0.00 18 PRO A O 13
ATOM 5790 N N . THR A 1 19 ? 27.481 14.025 -22.267 1.00 0.00 19 THR A N 13
ATOM 5791 C CA . THR A 1 19 ? 28.343 12.885 -21.811 1.00 0.00 19 THR A CA 13
ATOM 5792 C C . THR A 1 19 ? 29.866 13.255 -21.888 1.00 0.00 19 THR A C 13
ATOM 5793 O O . THR A 1 19 ? 30.299 13.894 -22.853 1.00 0.00 19 THR A O 13
ATOM 5804 N N . LEU A 1 20 ? 30.617 12.857 -20.843 1.00 0.00 20 LEU A N 13
ATOM 5805 C CA . LEU A 1 20 ? 32.018 13.317 -20.587 1.00 0.00 20 LEU A CA 13
ATOM 5806 C C . LEU A 1 20 ? 32.824 12.168 -19.937 1.00 0.00 20 LEU A C 13
ATOM 5807 O O . LEU A 1 20 ? 32.362 11.549 -18.971 1.00 0.00 20 LEU A O 13
ATOM 5823 N N . LYS A 1 21 ? 34.047 11.948 -20.466 1.00 0.00 21 LYS A N 13
ATOM 5824 C CA . LYS A 1 21 ? 34.960 10.850 -20.077 1.00 0.00 21 LYS A CA 13
ATOM 5825 C C . LYS A 1 21 ? 35.571 10.952 -18.617 1.00 0.00 21 LYS A C 13
ATOM 5826 O O . LYS A 1 21 ? 35.554 12.082 -18.112 1.00 0.00 21 LYS A O 13
ATOM 5845 N N . PRO A 1 22 ? 36.143 9.893 -17.912 1.00 0.00 22 PRO A N 13
ATOM 5846 C CA . PRO A 1 22 ? 36.738 10.046 -16.552 1.00 0.00 22 PRO A CA 13
ATOM 5847 C C . PRO A 1 22 ? 38.049 10.892 -16.543 1.00 0.00 22 PRO A C 13
ATOM 5848 O O . PRO A 1 22 ? 38.825 10.834 -17.504 1.00 0.00 22 PRO A O 13
ATOM 5869 N N . ILE A 1 24 ? 37.608 14.547 -15.748 1.00 0.00 24 ILE A N 13
ATOM 5870 C CA . ILE A 1 24 ? 36.947 15.889 -15.618 1.00 0.00 24 ILE A CA 13
ATOM 5871 C C . ILE A 1 24 ? 36.023 15.767 -14.352 1.00 0.00 24 ILE A C 13
ATOM 5872 O O . ILE A 1 24 ? 35.274 14.789 -14.214 1.00 0.00 24 ILE A O 13
ATOM 5888 N N . THR A 1 25 ? 36.031 16.827 -13.515 1.00 0.00 25 THR A N 13
ATOM 5889 C CA . THR A 1 25 ? 35.092 16.980 -12.373 1.00 0.00 25 THR A CA 13
ATOM 5890 C C . THR A 1 25 ? 33.848 17.763 -12.920 1.00 0.00 25 THR A C 13
ATOM 5891 O O . THR A 1 25 ? 33.839 18.989 -13.077 1.00 0.00 25 THR A O 13
ATOM 5902 N N . VAL A 1 26 ? 32.856 16.939 -13.187 1.00 0.00 26 VAL A N 13
ATOM 5903 C CA . VAL A 1 26 ? 31.604 17.286 -13.915 1.00 0.00 26 VAL A CA 13
ATOM 5904 C C . VAL A 1 26 ? 30.547 17.249 -12.764 1.00 0.00 26 VAL A C 13
ATOM 5905 O O . VAL A 1 26 ? 30.342 16.191 -12.152 1.00 0.00 26 VAL A O 13
ATOM 5918 N N . ARG A 1 27 ? 29.871 18.391 -12.529 1.00 0.00 27 ARG A N 13
ATOM 5919 C CA . ARG A 1 27 ? 28.727 18.488 -11.580 1.00 0.00 27 ARG A CA 13
ATOM 5920 C C . ARG A 1 27 ? 27.463 18.703 -12.474 1.00 0.00 27 ARG A C 13
ATOM 5921 O O . ARG A 1 27 ? 27.054 19.839 -12.741 1.00 0.00 27 ARG A O 13
ATOM 5942 N N . CYS A 1 28 ? 26.876 17.567 -12.912 1.00 0.00 28 CYS A N 13
ATOM 5943 C CA . CYS A 1 28 ? 25.786 17.502 -13.922 1.00 0.00 28 CYS A CA 13
ATOM 5944 C C . CYS A 1 28 ? 24.426 17.921 -13.322 1.00 0.00 28 CYS A C 13
ATOM 5945 O O . CYS A 1 28 ? 24.039 17.430 -12.257 1.00 0.00 28 CYS A O 13
ATOM 5952 N N . GLU A 1 29 ? 23.716 18.836 -14.035 1.00 0.00 29 GLU A N 13
ATOM 5953 C CA . GLU A 1 29 ? 22.376 19.415 -13.677 1.00 0.00 29 GLU A CA 13
ATOM 5954 C C . GLU A 1 29 ? 22.390 20.133 -12.306 1.00 0.00 29 GLU A C 13
ATOM 5955 O O . GLU A 1 29 ? 22.252 21.375 -12.274 1.00 0.00 29 GLU A O 13
ATOM 5968 N N . SER A 1 1 ? 19.369 23.642 -14.715 1.00 0.00 1 SER A N 14
ATOM 5969 C CA . SER A 1 1 ? 20.268 22.566 -15.169 1.00 0.00 1 SER A CA 14
ATOM 5970 C C . SER A 1 1 ? 21.596 23.207 -15.623 1.00 0.00 1 SER A C 14
ATOM 5971 O O . SER A 1 1 ? 21.595 24.033 -16.547 1.00 0.00 1 SER A O 14
ATOM 5981 N N . LYS A 1 2 ? 22.714 22.843 -14.948 1.00 0.00 2 LYS A N 14
ATOM 5982 C CA . LYS A 1 2 ? 24.088 23.340 -15.271 1.00 0.00 2 LYS A CA 14
ATOM 5983 C C . LYS A 1 2 ? 25.150 22.244 -14.968 1.00 0.00 2 LYS A C 14
ATOM 5984 O O . LYS A 1 2 ? 25.095 21.610 -13.907 1.00 0.00 2 LYS A O 14
ATOM 6003 N N . TYR A 1 3 ? 26.127 22.086 -15.890 1.00 0.00 3 TYR A N 14
ATOM 6004 C CA . TYR A 1 3 ? 27.376 21.334 -15.675 1.00 0.00 3 TYR A CA 14
ATOM 6005 C C . TYR A 1 3 ? 28.411 22.370 -15.178 1.00 0.00 3 TYR A C 14
ATOM 6006 O O . TYR A 1 3 ? 28.611 23.411 -15.821 1.00 0.00 3 TYR A O 14
ATOM 6024 N N . GLU A 1 4 ? 29.014 22.091 -14.010 1.00 0.00 4 GLU A N 14
ATOM 6025 C CA . GLU A 1 4 ? 30.191 22.850 -13.519 1.00 0.00 4 GLU A CA 14
ATOM 6026 C C . GLU A 1 4 ? 31.311 21.822 -13.802 1.00 0.00 4 GLU A C 14
ATOM 6027 O O . GLU A 1 4 ? 31.513 20.896 -13.003 1.00 0.00 4 GLU A O 14
ATOM 6039 N N . TYR A 1 5 ? 31.973 22.014 -14.961 1.00 0.00 5 TYR A N 14
ATOM 6040 C CA . TYR A 1 5 ? 32.865 20.991 -15.532 1.00 0.00 5 TYR A CA 14
ATOM 6041 C C . TYR A 1 5 ? 34.255 21.631 -15.748 1.00 0.00 5 TYR A C 14
ATOM 6042 O O . TYR A 1 5 ? 34.488 22.259 -16.786 1.00 0.00 5 TYR A O 14
ATOM 6060 N N . THR A 1 6 ? 35.151 21.452 -14.743 1.00 0.00 6 THR A N 14
ATOM 6061 C CA . THR A 1 6 ? 36.569 21.898 -14.776 1.00 0.00 6 THR A CA 14
ATOM 6062 C C . THR A 1 6 ? 37.389 20.853 -15.566 1.00 0.00 6 THR A C 14
ATOM 6063 O O . THR A 1 6 ? 37.407 19.674 -15.189 1.00 0.00 6 THR A O 14
ATOM 6074 N N . ILE A 1 7 ? 38.097 21.324 -16.615 1.00 0.00 7 ILE A N 14
ATOM 6075 C CA . ILE A 1 7 ? 38.928 20.459 -17.499 1.00 0.00 7 ILE A CA 14
ATOM 6076 C C . ILE A 1 7 ? 40.368 20.570 -16.872 1.00 0.00 7 ILE A C 14
ATOM 6077 O O . ILE A 1 7 ? 40.921 21.665 -17.041 1.00 0.00 7 ILE A O 14
ATOM 6107 N N . SER A 1 9 ? 41.968 21.969 -14.181 1.00 0.00 9 SER A N 14
ATOM 6108 C CA . SER A 1 9 ? 41.472 22.963 -13.180 1.00 0.00 9 SER A CA 14
ATOM 6109 C C . SER A 1 9 ? 40.680 24.159 -13.815 1.00 0.00 9 SER A C 14
ATOM 6110 O O . SER A 1 9 ? 40.280 25.074 -13.081 1.00 0.00 9 SER A O 14
ATOM 6118 N N . TYR A 1 10 ? 40.437 24.145 -15.151 1.00 0.00 10 TYR A N 14
ATOM 6119 C CA . TYR A 1 10 ? 39.917 25.298 -15.916 1.00 0.00 10 TYR A CA 14
ATOM 6120 C C . TYR A 1 10 ? 38.380 25.154 -16.011 1.00 0.00 10 TYR A C 14
ATOM 6121 O O . TYR A 1 10 ? 37.897 24.244 -16.698 1.00 0.00 10 TYR A O 14
ATOM 6139 N N . THR A 1 11 ? 37.635 26.040 -15.313 1.00 0.00 11 THR A N 14
ATOM 6140 C CA . THR A 1 11 ? 36.162 25.907 -15.122 1.00 0.00 11 THR A CA 14
ATOM 6141 C C . THR A 1 11 ? 35.414 26.508 -16.354 1.00 0.00 11 THR A C 14
ATOM 6142 O O . THR A 1 11 ? 35.785 27.580 -16.850 1.00 0.00 11 THR A O 14
ATOM 6153 N N . PHE A 1 12 ? 34.332 25.818 -16.760 1.00 0.00 12 PHE A N 14
ATOM 6154 C CA . PHE A 1 12 ? 33.353 26.324 -17.756 1.00 0.00 12 PHE A CA 14
ATOM 6155 C C . PHE A 1 12 ? 31.945 26.011 -17.183 1.00 0.00 12 PHE A C 14
ATOM 6156 O O . PHE A 1 12 ? 31.695 24.869 -16.771 1.00 0.00 12 PHE A O 14
ATOM 6173 N N . ARG A 1 13 ? 31.037 27.000 -17.204 1.00 0.00 13 ARG A N 14
ATOM 6174 C CA . ARG A 1 13 ? 29.714 26.894 -16.513 1.00 0.00 13 ARG A CA 14
ATOM 6175 C C . ARG A 1 13 ? 28.646 27.456 -17.486 1.00 0.00 13 ARG A C 14
ATOM 6176 O O . ARG A 1 13 ? 28.761 28.617 -17.902 1.00 0.00 13 ARG A O 14
ATOM 6197 N N . GLY A 1 14 ? 27.630 26.633 -17.827 1.00 0.00 14 GLY A N 14
ATOM 6198 C CA . GLY A 1 14 ? 26.547 27.025 -18.765 1.00 0.00 14 GLY A CA 14
ATOM 6199 C C . GLY A 1 14 ? 25.197 26.234 -18.610 1.00 0.00 14 GLY A C 14
ATOM 6200 O O . GLY A 1 14 ? 24.971 25.809 -17.469 1.00 0.00 14 GLY A O 14
ATOM 6204 N N . PRO A 1 15 ? 24.255 26.018 -19.613 1.00 0.00 15 PRO A N 14
ATOM 6205 C CA . PRO A 1 15 ? 22.899 25.412 -19.356 1.00 0.00 15 PRO A CA 14
ATOM 6206 C C . PRO A 1 15 ? 22.643 23.956 -19.901 1.00 0.00 15 PRO A C 14
ATOM 6207 O O . PRO A 1 15 ? 21.596 23.630 -20.478 1.00 0.00 15 PRO A O 14
ATOM 6218 N N . GLY A 1 16 ? 23.676 23.140 -19.687 1.00 0.00 16 GLY A N 14
ATOM 6219 C CA . GLY A 1 16 ? 23.848 21.836 -20.348 1.00 0.00 16 GLY A CA 14
ATOM 6220 C C . GLY A 1 16 ? 24.537 20.792 -19.451 1.00 0.00 16 GLY A C 14
ATOM 6221 O O . GLY A 1 16 ? 25.264 21.155 -18.521 1.00 0.00 16 GLY A O 14
ATOM 6225 N N . CYS A 1 17 ? 24.316 19.492 -19.758 1.00 0.00 17 CYS A N 14
ATOM 6226 C CA . CYS A 1 17 ? 25.066 18.354 -19.153 1.00 0.00 17 CYS A CA 14
ATOM 6227 C C . CYS A 1 17 ? 25.242 17.276 -20.300 1.00 0.00 17 CYS A C 14
ATOM 6228 O O . CYS A 1 17 ? 24.390 16.376 -20.339 1.00 0.00 17 CYS A O 14
ATOM 6235 N N . PRO A 1 18 ? 26.286 17.27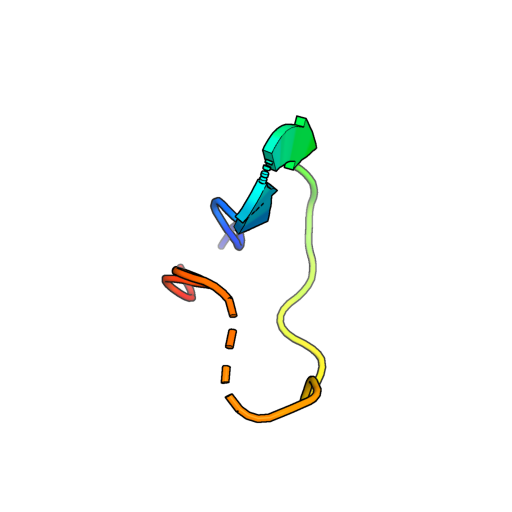1 -21.217 1.00 0.00 18 PRO A N 14
ATOM 6236 C CA . PRO A 1 18 ? 26.556 16.129 -22.139 1.00 0.00 18 PRO A CA 14
ATOM 6237 C C . PRO A 1 18 ? 27.327 14.953 -21.440 1.00 0.00 18 PRO A C 14
ATOM 6238 O O . PRO A 1 18 ? 27.803 15.115 -20.308 1.00 0.00 18 PRO A O 14
ATOM 6249 N N . THR A 1 19 ? 27.475 13.792 -22.131 1.00 0.00 19 THR A N 14
ATOM 6250 C CA . THR A 1 19 ? 28.276 12.626 -21.652 1.00 0.00 19 THR A CA 14
ATOM 6251 C C . THR A 1 19 ? 29.794 12.945 -21.788 1.00 0.00 19 THR A C 14
ATOM 6252 O O . THR A 1 19 ? 30.245 13.400 -22.846 1.00 0.00 19 THR A O 14
ATOM 6263 N N . LEU A 1 20 ? 30.524 12.707 -20.683 1.00 0.00 20 LEU A N 14
ATOM 6264 C CA . LEU A 1 20 ? 31.934 13.169 -20.495 1.00 0.00 20 LEU A CA 14
ATOM 6265 C C . LEU A 1 20 ? 32.767 12.035 -19.849 1.00 0.00 20 LEU A C 14
ATOM 6266 O O . LEU A 1 20 ? 32.332 11.418 -18.869 1.00 0.00 20 LEU A O 14
ATOM 6282 N N . LYS A 1 21 ? 33.982 11.826 -20.400 1.00 0.00 21 LYS A N 14
ATOM 6283 C CA . LYS A 1 21 ? 34.913 10.739 -20.024 1.00 0.00 21 LYS A CA 14
ATOM 6284 C C . LYS A 1 21 ? 35.562 10.862 -18.584 1.00 0.00 21 LYS A C 14
ATOM 6285 O O . LYS A 1 21 ? 35.553 11.998 -18.091 1.00 0.00 21 LYS A O 14
ATOM 6304 N N . PRO A 1 22 ? 36.162 9.814 -17.883 1.00 0.00 22 PRO A N 14
ATOM 6305 C CA . PRO A 1 22 ? 36.800 9.988 -16.546 1.00 0.00 22 PRO A CA 14
ATOM 6306 C C . PRO A 1 22 ? 38.110 10.835 -16.594 1.00 0.00 22 PRO A C 14
ATOM 6307 O O . PRO A 1 22 ? 38.854 10.762 -17.579 1.00 0.00 22 PRO A O 14
ATOM 6328 N N . ILE A 1 24 ? 37.693 14.499 -15.855 1.00 0.00 24 ILE A N 14
ATOM 6329 C CA . ILE A 1 24 ? 37.033 15.842 -15.728 1.00 0.00 24 ILE A CA 14
ATOM 6330 C C . ILE A 1 24 ? 36.130 15.721 -14.448 1.00 0.00 24 ILE A C 14
ATOM 6331 O O . ILE A 1 24 ? 35.350 14.766 -14.324 1.00 0.00 24 ILE A O 14
ATOM 6347 N N . THR A 1 25 ? 36.194 16.751 -13.577 1.00 0.00 25 THR A N 14
ATOM 6348 C CA . THR A 1 25 ? 35.299 16.887 -12.396 1.00 0.00 25 THR A CA 14
ATOM 6349 C C . THR A 1 25 ? 34.023 17.671 -12.870 1.00 0.00 25 THR A C 14
ATOM 6350 O O . THR A 1 25 ? 33.975 18.904 -12.948 1.00 0.00 25 THR A O 14
ATOM 6361 N N . VAL A 1 26 ? 33.044 16.839 -13.166 1.00 0.00 26 VAL A N 14
ATOM 6362 C CA . VAL A 1 26 ? 31.769 17.195 -13.848 1.00 0.00 26 VAL A CA 14
ATOM 6363 C C . VAL A 1 26 ? 30.734 17.140 -12.675 1.00 0.00 26 VAL A C 14
ATOM 6364 O O . VAL A 1 26 ? 30.571 16.083 -12.049 1.00 0.00 26 VAL A O 14
ATOM 6377 N N . ARG A 1 27 ? 30.023 18.262 -12.444 1.00 0.00 27 ARG A N 14
ATOM 6378 C CA . ARG A 1 27 ? 28.889 18.332 -11.484 1.00 0.00 27 ARG A CA 14
ATOM 6379 C C . ARG A 1 27 ? 27.643 18.640 -12.371 1.00 0.00 27 ARG A C 14
ATOM 6380 O O . ARG A 1 27 ? 27.323 19.805 -12.637 1.00 0.00 27 ARG A O 14
ATOM 6401 N N . CYS A 1 28 ? 26.979 17.551 -12.819 1.00 0.00 28 CYS A N 14
ATOM 6402 C CA . CYS A 1 28 ? 25.868 17.577 -13.807 1.00 0.00 28 CYS A CA 14
ATOM 6403 C C . CYS A 1 28 ? 24.539 18.054 -13.176 1.00 0.00 28 CYS A C 14
ATOM 6404 O O . CYS A 1 28 ? 24.195 17.649 -12.061 1.00 0.00 28 CYS A O 14
ATOM 6411 N N . GLU A 1 29 ? 23.799 18.915 -13.925 1.00 0.00 29 GLU A N 14
ATOM 6412 C CA . GLU A 1 29 ? 22.493 19.551 -13.539 1.00 0.00 29 GLU A CA 14
ATOM 6413 C C . GLU A 1 29 ? 22.636 20.454 -12.291 1.00 0.00 29 GLU A C 14
ATOM 6414 O O . GLU A 1 29 ? 22.192 21.621 -12.339 1.00 0.00 29 GLU A O 14
ATOM 6427 N N . SER A 1 1 ? 19.323 22.931 -16.595 1.00 0.00 1 SER A N 15
ATOM 6428 C CA . SER A 1 1 ? 20.373 22.090 -15.993 1.00 0.00 1 SER A CA 15
ATOM 6429 C C . SER A 1 1 ? 21.756 22.733 -16.209 1.00 0.00 1 SER A C 15
ATOM 6430 O O . SER A 1 1 ? 22.104 23.058 -17.349 1.00 0.00 1 SER A O 15
ATOM 6440 N N . LYS A 1 2 ? 22.529 22.887 -15.116 1.00 0.00 2 LYS A N 15
ATOM 6441 C CA . LYS A 1 2 ? 23.869 23.512 -15.127 1.00 0.00 2 LYS A CA 15
ATOM 6442 C C . LYS A 1 2 ? 24.901 22.422 -14.739 1.00 0.00 2 LYS A C 15
ATOM 6443 O O . LYS A 1 2 ? 24.816 21.851 -13.646 1.00 0.00 2 LYS A O 15
ATOM 6462 N N . TYR A 1 3 ? 25.881 22.208 -15.641 1.00 0.00 3 TYR A N 15
ATOM 6463 C CA . TYR A 1 3 ? 27.118 21.446 -15.377 1.00 0.00 3 TYR A CA 15
ATOM 6464 C C . TYR A 1 3 ? 28.175 22.454 -14.853 1.00 0.00 3 TYR A C 15
ATOM 6465 O O . TYR A 1 3 ? 28.257 23.590 -15.344 1.00 0.00 3 TYR A O 15
ATOM 6483 N N . GLU A 1 4 ? 28.943 22.036 -13.832 1.00 0.00 4 GLU A N 15
ATOM 6484 C CA . GLU A 1 4 ? 30.156 22.765 -13.393 1.00 0.00 4 GLU A CA 15
ATOM 6485 C C . GLU A 1 4 ? 31.231 21.765 -13.862 1.00 0.00 4 GLU A C 15
ATOM 6486 O O . GLU A 1 4 ? 31.465 20.753 -13.185 1.00 0.00 4 GLU A O 15
ATOM 6498 N N . TYR A 1 5 ? 31.826 22.078 -15.029 1.00 0.00 5 TYR A N 15
ATOM 6499 C CA . TYR A 1 5 ? 32.677 21.117 -15.746 1.00 0.00 5 TYR A CA 15
ATOM 6500 C C . TYR A 1 5 ? 34.081 21.736 -15.897 1.00 0.00 5 TYR A C 15
ATOM 6501 O O . TYR A 1 5 ? 34.326 22.485 -16.849 1.00 0.00 5 TYR A O 15
ATOM 6519 N N . THR A 1 6 ? 34.968 21.411 -14.929 1.00 0.00 6 THR A N 15
ATOM 6520 C CA . THR A 1 6 ? 36.384 21.848 -14.926 1.00 0.00 6 THR A CA 15
ATOM 6521 C C . THR A 1 6 ? 37.190 20.679 -15.540 1.00 0.00 6 THR A C 15
ATOM 6522 O O . THR A 1 6 ? 37.121 19.540 -15.063 1.00 0.00 6 THR A O 15
ATOM 6533 N N . ILE A 1 7 ? 37.988 21.044 -16.543 1.00 0.00 7 ILE A N 15
ATOM 6534 C CA . ILE A 1 7 ? 38.830 20.111 -17.327 1.00 0.00 7 ILE A CA 15
ATOM 6535 C C . ILE A 1 7 ? 40.271 20.360 -16.734 1.00 0.00 7 ILE A C 15
ATOM 6536 O O . ILE A 1 7 ? 40.767 21.460 -17.021 1.00 0.00 7 ILE A O 15
ATOM 6566 N N . SER A 1 9 ? 42.327 22.108 -14.618 1.00 0.00 9 SER A N 15
ATOM 6567 C CA . SER A 1 9 ? 42.056 23.299 -13.757 1.00 0.00 9 SER A CA 15
ATOM 6568 C C . SER A 1 9 ? 41.142 24.384 -14.429 1.00 0.00 9 SER A C 15
ATOM 6569 O O . SER A 1 9 ? 40.928 25.443 -13.823 1.00 0.00 9 SER A O 15
ATOM 6577 N N . TYR A 1 10 ? 40.579 24.116 -15.636 1.00 0.00 10 TYR A N 15
ATOM 6578 C CA . TYR A 1 10 ? 39.900 25.131 -16.480 1.00 0.00 10 TYR A CA 15
ATOM 6579 C C . TYR A 1 10 ? 38.356 24.980 -16.375 1.00 0.00 10 TYR A C 15
ATOM 6580 O O . TYR A 1 10 ? 37.807 24.031 -16.952 1.00 0.00 10 TYR A O 15
ATOM 6598 N N . THR A 1 11 ? 37.666 25.898 -15.652 1.00 0.00 11 THR A N 15
ATOM 6599 C CA . THR A 1 11 ? 36.199 25.800 -15.380 1.00 0.00 11 THR A CA 15
ATOM 6600 C C . THR A 1 11 ? 35.419 26.528 -16.518 1.00 0.00 11 THR A C 15
ATOM 6601 O O . THR A 1 11 ? 35.815 27.620 -16.946 1.00 0.00 11 THR A O 15
ATOM 6612 N N . PHE A 1 12 ? 34.280 25.927 -16.925 1.00 0.00 12 PHE A N 15
ATOM 6613 C CA . PHE A 1 12 ? 33.280 26.570 -17.828 1.00 0.00 12 PHE A CA 15
ATOM 6614 C C . PHE A 1 12 ? 31.900 26.184 -17.228 1.00 0.00 12 PHE A C 15
ATOM 6615 O O . PHE A 1 12 ? 31.646 24.992 -17.004 1.00 0.00 12 PHE A O 15
ATOM 6632 N N . ARG A 1 13 ? 31.017 27.174 -17.012 1.00 0.00 13 ARG A N 15
ATOM 6633 C CA . ARG A 1 13 ? 29.731 26.972 -16.274 1.00 0.00 13 ARG A CA 15
ATOM 6634 C C . ARG A 1 13 ? 28.611 27.564 -17.170 1.00 0.00 13 ARG A C 15
ATOM 6635 O O . ARG A 1 13 ? 28.678 28.757 -17.501 1.00 0.00 13 ARG A O 15
ATOM 6656 N N . GLY A 1 14 ? 27.612 26.737 -17.558 1.00 0.00 14 GLY A N 15
ATOM 6657 C CA . GLY A 1 14 ? 26.544 27.162 -18.500 1.00 0.00 14 GLY A CA 15
ATOM 6658 C C . GLY A 1 14 ? 25.215 26.327 -18.460 1.00 0.00 14 GLY A C 15
ATOM 6659 O O . GLY A 1 14 ? 24.943 25.846 -17.353 1.00 0.00 14 GLY A O 15
ATOM 6663 N N . PRO A 1 15 ? 24.336 26.132 -19.523 1.00 0.00 15 PRO A N 15
ATOM 6664 C CA . PRO A 1 15 ? 22.989 25.471 -19.372 1.00 0.00 15 PRO A CA 15
ATOM 6665 C C . PRO A 1 15 ? 22.843 24.042 -20.030 1.00 0.00 15 PRO A C 15
ATOM 6666 O O . PRO A 1 15 ? 21.926 23.751 -20.811 1.00 0.00 15 PRO A O 15
ATOM 6677 N N . GLY A 1 16 ? 23.829 23.213 -19.684 1.00 0.00 16 GLY A N 15
ATOM 6678 C CA . GLY A 1 16 ? 24.122 21.942 -20.368 1.00 0.00 16 GLY A CA 15
ATOM 6679 C C . GLY A 1 16 ? 24.581 20.844 -19.392 1.00 0.00 16 GLY A C 15
ATOM 6680 O O . GLY A 1 16 ? 25.076 21.149 -18.301 1.00 0.00 16 GLY A O 15
ATOM 6684 N N . CYS A 1 17 ? 24.421 19.557 -19.793 1.00 0.00 17 CYS A N 15
ATOM 6685 C CA . CYS A 1 17 ? 25.008 18.381 -19.076 1.00 0.00 17 CYS A CA 15
ATOM 6686 C C . CYS A 1 17 ? 25.283 17.254 -20.157 1.00 0.00 17 CYS A C 15
ATOM 6687 O O . CYS A 1 17 ? 24.489 16.303 -20.185 1.00 0.00 17 CYS A O 15
ATOM 6694 N N . PRO A 1 18 ? 26.367 17.263 -21.022 1.00 0.00 18 PRO A N 15
ATOM 6695 C CA . PRO A 1 18 ? 26.749 16.096 -21.868 1.00 0.00 18 PRO A CA 15
ATOM 6696 C C . PRO A 1 18 ? 27.615 15.043 -21.092 1.00 0.00 18 PRO A C 15
ATOM 6697 O O . PRO A 1 18 ? 28.206 15.378 -20.056 1.00 0.00 18 PRO A O 15
ATOM 6708 N N . THR A 1 19 ? 27.723 13.801 -21.629 1.00 0.00 19 THR A N 15
ATOM 6709 C CA . THR A 1 19 ? 28.670 12.758 -21.115 1.00 0.00 19 THR A CA 15
ATOM 6710 C C . THR A 1 19 ? 30.141 13.041 -21.586 1.00 0.00 19 THR A C 15
ATOM 6711 O O . THR A 1 19 ? 30.344 13.520 -22.709 1.00 0.00 19 THR A O 15
ATOM 6722 N N . LEU A 1 20 ? 31.126 12.752 -20.707 1.00 0.00 20 LEU A N 15
ATOM 6723 C CA . LEU A 1 20 ? 32.556 13.144 -20.899 1.00 0.00 20 LEU A CA 15
ATOM 6724 C C . LEU A 1 20 ? 33.501 12.012 -20.385 1.00 0.00 20 LEU A C 15
ATOM 6725 O O . LEU A 1 20 ? 33.213 11.372 -19.368 1.00 0.00 20 LEU A O 15
ATOM 6741 N N . LYS A 1 21 ? 34.684 11.867 -21.038 1.00 0.00 21 LYS A N 15
ATOM 6742 C CA . LYS A 1 21 ? 35.844 11.019 -20.624 1.00 0.00 21 LYS A CA 15
ATOM 6743 C C . LYS A 1 21 ? 36.109 10.839 -19.067 1.00 0.00 21 LYS A C 15
ATOM 6744 O O . LYS A 1 21 ? 35.789 11.830 -18.398 1.00 0.00 21 LYS A O 15
ATOM 6763 N N . PRO A 1 22 ? 36.683 9.740 -18.434 1.00 0.00 22 PRO A N 15
ATOM 6764 C CA . PRO A 1 22 ? 36.901 9.683 -16.959 1.00 0.00 22 PRO A CA 15
ATOM 6765 C C . PRO A 1 22 ? 38.049 10.616 -16.455 1.00 0.00 22 PRO A C 15
ATOM 6766 O O . PRO A 1 22 ? 39.030 10.831 -17.177 1.00 0.00 22 PRO A O 15
ATOM 6787 N N . ILE A 1 24 ? 37.177 14.040 -15.112 1.00 0.00 24 ILE A N 15
ATOM 6788 C CA . ILE A 1 24 ? 36.705 15.462 -15.182 1.00 0.00 24 ILE A CA 15
ATOM 6789 C C . ILE A 1 24 ? 35.744 15.578 -13.949 1.00 0.00 24 ILE A C 15
ATOM 6790 O O . ILE A 1 24 ? 34.894 14.705 -13.718 1.00 0.00 24 ILE A O 15
ATOM 6806 N N . THR A 1 25 ? 35.809 16.740 -13.264 1.00 0.00 25 THR A N 15
ATOM 6807 C CA . THR A 1 25 ? 34.823 17.122 -12.178 1.00 0.00 25 THR A CA 15
ATOM 6808 C C . THR A 1 25 ? 33.535 17.873 -12.658 1.00 0.00 25 THR A C 15
ATOM 6809 O O . THR A 1 25 ? 33.097 18.924 -12.175 1.00 0.00 25 THR A O 15
ATOM 6820 N N . VAL A 1 26 ? 32.931 17.135 -13.569 1.00 0.00 26 VAL A N 15
ATOM 6821 C CA . VAL A 1 26 ? 31.646 17.417 -14.267 1.00 0.00 26 VAL A CA 15
ATOM 6822 C C . VAL A 1 26 ? 30.506 17.034 -13.271 1.00 0.00 26 VAL A C 15
ATOM 6823 O O . VAL A 1 26 ? 30.354 15.862 -12.914 1.00 0.00 26 VAL A O 15
ATOM 6836 N N . ARG A 1 27 ? 29.815 18.087 -12.811 1.00 0.00 27 ARG A N 15
ATOM 6837 C CA . ARG A 1 27 ? 28.835 18.036 -11.700 1.00 0.00 27 ARG A CA 15
ATOM 6838 C C . ARG A 1 27 ? 27.497 18.488 -12.357 1.00 0.00 27 ARG A C 15
ATOM 6839 O O . ARG A 1 27 ? 27.187 19.682 -12.432 1.00 0.00 27 ARG A O 15
ATOM 6860 N N . CYS A 1 28 ? 26.753 17.475 -12.843 1.00 0.00 28 CYS A N 15
ATOM 6861 C CA . CYS A 1 28 ? 25.562 17.633 -13.716 1.00 0.00 28 CYS A CA 15
ATOM 6862 C C . CYS A 1 28 ? 24.320 18.150 -12.953 1.00 0.00 28 CYS A C 15
ATOM 6863 O O . CYS A 1 28 ? 24.044 17.708 -11.834 1.00 0.00 28 CYS A O 15
ATOM 6870 N N . GLU A 1 29 ? 23.580 19.093 -13.597 1.00 0.00 29 GLU A N 15
ATOM 6871 C CA . GLU A 1 29 ? 22.353 19.786 -13.078 1.00 0.00 29 GLU A CA 15
ATOM 6872 C C . GLU A 1 29 ? 22.636 20.584 -11.783 1.00 0.00 29 GLU A C 15
ATOM 6873 O O . GLU A 1 29 ? 23.055 19.970 -10.778 1.00 0.00 29 GLU A O 15
ATOM 6886 N N . SER A 1 1 ? 19.620 23.773 -14.080 1.00 0.00 1 SER A N 16
ATOM 6887 C CA . SER A 1 1 ? 20.233 22.595 -14.715 1.00 0.00 1 SER A CA 16
ATOM 6888 C C . SER A 1 1 ? 21.597 23.039 -15.297 1.00 0.00 1 SER A C 16
ATOM 6889 O O . SER A 1 1 ? 21.659 23.617 -16.391 1.00 0.00 1 SER A O 16
ATOM 6899 N N . LYS A 1 2 ? 22.678 22.809 -14.517 1.00 0.00 2 LYS A N 16
ATOM 6900 C CA . LYS A 1 2 ? 24.040 23.312 -14.815 1.00 0.00 2 LYS A CA 16
ATOM 6901 C C . LYS A 1 2 ? 25.058 22.135 -14.706 1.00 0.00 2 LYS A C 16
ATOM 6902 O O . LYS A 1 2 ? 25.039 21.360 -13.743 1.00 0.00 2 LYS A O 16
ATOM 6921 N N . TYR A 1 3 ? 25.987 22.118 -15.680 1.00 0.00 3 TYR A N 16
ATOM 6922 C CA . TYR A 1 3 ? 27.231 21.337 -15.678 1.00 0.00 3 TYR A CA 16
ATOM 6923 C C . TYR A 1 3 ? 28.292 22.389 -15.266 1.00 0.00 3 TYR A C 16
ATOM 6924 O O . TYR A 1 3 ? 28.446 23.416 -15.945 1.00 0.00 3 TYR A O 16
ATOM 6942 N N . GLU A 1 4 ? 28.950 22.159 -14.114 1.00 0.00 4 GLU A N 16
ATOM 6943 C CA . GLU A 1 4 ? 30.136 22.947 -13.698 1.00 0.00 4 GLU A CA 16
ATOM 6944 C C . GLU A 1 4 ? 31.261 21.955 -14.058 1.00 0.00 4 GLU A C 16
ATOM 6945 O O . GLU A 1 4 ? 31.508 20.997 -13.311 1.00 0.00 4 GLU A O 16
ATOM 6957 N N . TYR A 1 5 ? 31.871 22.223 -15.224 1.00 0.00 5 TYR A N 16
ATOM 6958 C CA . TYR A 1 5 ? 32.757 21.251 -15.875 1.00 0.00 5 TYR A CA 16
ATOM 6959 C C . TYR A 1 5 ? 34.170 21.858 -15.984 1.00 0.00 5 TYR A C 16
ATOM 6960 O O . TYR A 1 5 ? 34.459 22.580 -16.945 1.00 0.00 5 TYR A O 16
ATOM 6978 N N . THR A 1 6 ? 35.013 21.544 -14.976 1.00 0.00 6 THR A N 16
ATOM 6979 C CA . THR A 1 6 ? 36.440 21.943 -14.933 1.00 0.00 6 THR A CA 16
ATOM 6980 C C . THR A 1 6 ? 37.237 20.733 -15.475 1.00 0.00 6 THR A C 16
ATOM 6981 O O . THR A 1 6 ? 37.118 19.612 -14.965 1.00 0.00 6 THR A O 16
ATOM 6992 N N . ILE A 1 7 ? 38.088 21.046 -16.451 1.00 0.00 7 ILE A N 16
ATOM 6993 C CA . ILE A 1 7 ? 38.955 20.070 -17.153 1.00 0.00 7 ILE A CA 16
ATOM 6994 C C . ILE A 1 7 ? 40.367 20.332 -16.504 1.00 0.00 7 ILE A C 16
ATOM 6995 O O . ILE A 1 7 ? 40.895 21.407 -16.826 1.00 0.00 7 ILE A O 16
ATOM 7025 N N . SER A 1 9 ? 42.321 22.174 -14.362 1.00 0.00 9 SER A N 16
ATOM 7026 C CA . SER A 1 9 ? 42.012 23.411 -13.582 1.00 0.00 9 SER A CA 16
ATOM 7027 C C . SER A 1 9 ? 41.169 24.473 -14.377 1.00 0.00 9 SER A C 16
ATOM 7028 O O . SER A 1 9 ? 41.018 25.607 -13.898 1.00 0.00 9 SER A O 16
ATOM 7036 N N . TYR A 1 10 ? 40.581 24.104 -15.547 1.00 0.00 10 TYR A N 16
ATOM 7037 C CA . TYR A 1 10 ? 39.968 25.061 -16.501 1.00 0.00 10 TYR A CA 16
ATOM 7038 C C . TYR A 1 10 ? 38.419 24.958 -16.484 1.00 0.00 10 TYR A C 1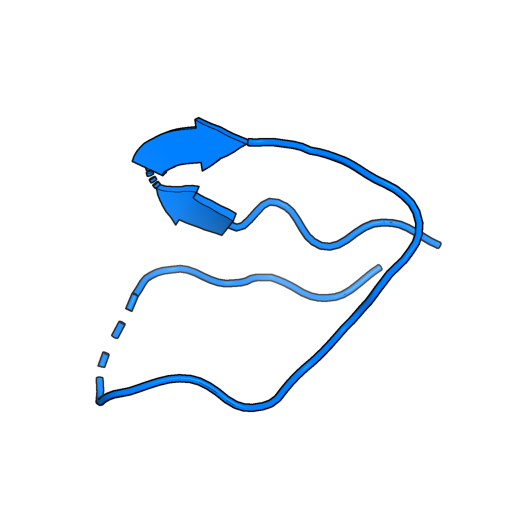6
ATOM 7039 O O . TYR A 1 10 ? 37.853 24.060 -17.122 1.00 0.00 10 TYR A O 16
ATOM 7057 N N . THR A 1 11 ? 37.747 25.879 -15.745 1.00 0.00 11 THR A N 16
ATOM 7058 C CA . THR A 1 11 ? 36.278 25.820 -15.481 1.00 0.00 11 THR A CA 16
ATOM 7059 C C . THR A 1 11 ? 35.511 26.525 -16.643 1.00 0.00 11 THR A C 16
ATOM 7060 O O . THR A 1 11 ? 35.926 27.593 -17.111 1.00 0.00 11 THR A O 16
ATOM 7071 N N . PHE A 1 12 ? 34.362 25.927 -17.023 1.00 0.00 12 PHE A N 16
ATOM 7072 C CA . PHE A 1 12 ? 33.366 26.549 -17.942 1.00 0.00 12 PHE A CA 16
ATOM 7073 C C . PHE A 1 12 ? 31.993 26.198 -17.307 1.00 0.00 12 PHE A C 16
ATOM 7074 O O . PHE A 1 12 ? 31.723 25.013 -17.061 1.00 0.00 12 PHE A O 16
ATOM 7091 N N . ARG A 1 13 ? 31.132 27.204 -17.087 1.00 0.00 13 ARG A N 16
ATOM 7092 C CA . ARG A 1 13 ? 29.859 27.032 -16.323 1.00 0.00 13 ARG A CA 16
ATOM 7093 C C . ARG A 1 13 ? 28.724 27.422 -17.304 1.00 0.00 13 ARG A C 16
ATOM 7094 O O . ARG A 1 13 ? 28.677 28.575 -17.754 1.00 0.00 13 ARG A O 16
ATOM 7115 N N . GLY A 1 14 ? 27.849 26.449 -17.640 1.00 0.00 14 GLY A N 16
ATOM 7116 C CA . GLY A 1 14 ? 26.774 26.624 -18.654 1.00 0.00 14 GLY A CA 16
ATOM 7117 C C . GLY A 1 14 ? 25.403 25.924 -18.325 1.00 0.00 14 GLY A C 16
ATOM 7118 O O . GLY A 1 14 ? 25.364 25.298 -17.257 1.00 0.00 14 GLY A O 16
ATOM 7122 N N . PRO A 1 15 ? 24.258 25.976 -19.113 1.00 0.00 15 PRO A N 16
ATOM 7123 C CA . PRO A 1 15 ? 22.942 25.384 -18.689 1.00 0.00 15 PRO A CA 16
ATOM 7124 C C . PRO A 1 15 ? 22.584 23.960 -19.261 1.00 0.00 15 PRO A C 16
ATOM 7125 O O . PRO A 1 15 ? 21.452 23.662 -19.666 1.00 0.00 15 PRO A O 16
ATOM 7136 N N . GLY A 1 16 ? 23.636 23.140 -19.278 1.00 0.00 16 GLY A N 16
ATOM 7137 C CA . GLY A 1 16 ? 23.697 21.860 -20.005 1.00 0.00 16 GLY A CA 16
ATOM 7138 C C . GLY A 1 16 ? 24.192 20.692 -19.138 1.00 0.00 16 GLY A C 16
ATOM 7139 O O . GLY A 1 16 ? 24.579 20.881 -17.977 1.00 0.00 16 GLY A O 16
ATOM 7143 N N . CYS A 1 17 ? 24.172 19.470 -19.726 1.00 0.00 17 CYS A N 16
ATOM 7144 C CA . CYS A 1 17 ? 24.814 18.253 -19.138 1.00 0.00 17 CYS A CA 16
ATOM 7145 C C . CYS A 1 17 ? 25.259 17.304 -20.327 1.00 0.00 17 CYS A C 16
ATOM 7146 O O . CYS A 1 17 ? 24.529 16.331 -20.566 1.00 0.00 17 CYS A O 16
ATOM 7153 N N . PRO A 1 18 ? 26.427 17.482 -21.059 1.00 0.00 18 PRO A N 16
ATOM 7154 C CA . PRO A 1 18 ? 26.950 16.472 -22.021 1.00 0.00 18 PRO A CA 16
ATOM 7155 C C . PRO A 1 18 ? 27.749 15.317 -21.324 1.00 0.00 18 PRO A C 16
ATOM 7156 O O . PRO A 1 18 ? 28.245 15.500 -20.204 1.00 0.00 18 PRO A O 16
ATOM 7167 N N . THR A 1 19 ? 27.900 14.163 -22.018 1.00 0.00 19 THR A N 16
ATOM 7168 C CA . THR A 1 19 ? 28.697 12.994 -21.545 1.00 0.00 19 THR A CA 16
ATOM 7169 C C . THR A 1 19 ? 30.208 13.223 -21.862 1.00 0.00 19 THR A C 16
ATOM 7170 O O . THR A 1 19 ? 30.550 13.692 -22.955 1.00 0.00 19 THR A O 16
ATOM 7181 N N . LEU A 1 20 ? 31.074 12.873 -20.885 1.00 0.00 20 LEU A N 16
ATOM 7182 C CA . LEU A 1 20 ? 32.546 13.128 -20.941 1.00 0.00 20 LEU A CA 16
ATOM 7183 C C . LEU A 1 20 ? 33.310 11.908 -20.343 1.00 0.00 20 LEU A C 16
ATOM 7184 O O . LEU A 1 20 ? 32.872 11.335 -19.337 1.00 0.00 20 LEU A O 16
ATOM 7200 N N . LYS A 1 21 ? 34.497 11.589 -20.919 1.00 0.00 21 LYS A N 16
ATOM 7201 C CA . LYS A 1 21 ? 35.413 10.520 -20.451 1.00 0.00 21 LYS A CA 16
ATOM 7202 C C . LYS A 1 21 ? 35.909 10.628 -18.944 1.00 0.00 21 LYS A C 16
ATOM 7203 O O . LYS A 1 21 ? 35.843 11.762 -18.450 1.00 0.00 21 LYS A O 16
ATOM 7222 N N . PRO A 1 22 ? 36.397 9.572 -18.179 1.00 0.00 22 PRO A N 16
ATOM 7223 C CA . PRO A 1 22 ? 36.684 9.693 -16.720 1.00 0.00 22 PRO A CA 16
ATOM 7224 C C . PRO A 1 22 ? 37.934 10.566 -16.385 1.00 0.00 22 PRO A C 16
ATOM 7225 O O . PRO A 1 22 ? 38.891 10.603 -17.167 1.00 0.00 22 PRO A O 16
ATOM 7246 N N . ILE A 1 24 ? 37.194 14.128 -14.870 1.00 0.00 24 ILE A N 16
ATOM 7247 C CA . ILE A 1 24 ? 36.709 15.540 -14.983 1.00 0.00 24 ILE A CA 16
ATOM 7248 C C . ILE A 1 24 ? 35.712 15.681 -13.780 1.00 0.00 24 ILE A C 16
ATOM 7249 O O . ILE A 1 24 ? 34.869 14.802 -13.544 1.00 0.00 24 ILE A O 16
ATOM 7265 N N . THR A 1 25 ? 35.741 16.865 -13.133 1.00 0.00 25 THR A N 16
ATOM 7266 C CA . THR A 1 25 ? 34.710 17.275 -12.101 1.00 0.00 25 THR A CA 16
ATOM 7267 C C . THR A 1 25 ? 33.452 18.028 -12.650 1.00 0.00 25 THR A C 16
ATOM 7268 O O . THR A 1 25 ? 32.978 19.066 -12.173 1.00 0.00 25 THR A O 16
ATOM 7279 N N . VAL A 1 26 ? 32.907 17.308 -13.614 1.00 0.00 26 VAL A N 16
ATOM 7280 C CA . VAL A 1 26 ? 31.638 17.580 -14.346 1.00 0.00 26 VAL A CA 16
ATOM 7281 C C . VAL A 1 26 ? 30.464 17.226 -13.375 1.00 0.00 26 VAL A C 16
ATOM 7282 O O . VAL A 1 26 ? 30.264 16.055 -13.037 1.00 0.00 26 VAL A O 16
ATOM 7295 N N . ARG A 1 27 ? 29.806 18.297 -12.914 1.00 0.00 27 ARG A N 16
ATOM 7296 C CA . ARG A 1 27 ? 28.782 18.258 -11.842 1.00 0.00 27 ARG A CA 16
ATOM 7297 C C . ARG A 1 27 ? 27.442 18.584 -12.567 1.00 0.00 27 ARG A C 16
ATOM 7298 O O . ARG A 1 27 ? 27.025 19.743 -12.670 1.00 0.00 27 ARG A O 16
ATOM 7319 N N . CYS A 1 28 ? 26.816 17.500 -13.068 1.00 0.00 28 CYS A N 16
ATOM 7320 C CA . CYS A 1 28 ? 25.657 17.530 -13.996 1.00 0.00 28 CYS A CA 16
ATOM 7321 C C . CYS A 1 28 ? 24.346 17.941 -13.292 1.00 0.00 28 CYS A C 16
ATOM 7322 O O . CYS A 1 28 ? 24.045 17.457 -12.197 1.00 0.00 28 CYS A O 16
ATOM 7329 N N . GLU A 1 29 ? 23.578 18.839 -13.963 1.00 0.00 29 GLU A N 16
ATOM 7330 C CA . GLU A 1 29 ? 22.279 19.435 -13.506 1.00 0.00 29 GLU A CA 16
ATOM 7331 C C . GLU A 1 29 ? 22.419 20.221 -12.178 1.00 0.00 29 GLU A C 16
ATOM 7332 O O . GLU A 1 29 ? 23.032 19.695 -11.225 1.00 0.00 29 GLU A O 16
ATOM 7345 N N . SER A 1 1 ? 19.272 24.400 -15.471 1.00 0.00 1 SER A N 17
ATOM 7346 C CA . SER A 1 1 ? 20.302 23.366 -15.256 1.00 0.00 1 SER A CA 17
ATOM 7347 C C . SER A 1 1 ? 21.673 23.848 -15.766 1.00 0.00 1 SER A C 17
ATOM 7348 O O . SER A 1 1 ? 21.761 24.341 -16.897 1.00 0.00 1 SER A O 17
ATOM 7358 N N . LYS A 1 2 ? 22.728 23.665 -14.938 1.00 0.00 2 LYS A N 17
ATOM 7359 C CA . LYS A 1 2 ? 24.137 23.980 -15.310 1.00 0.00 2 LYS A CA 17
ATOM 7360 C C . LYS A 1 2 ? 25.087 22.859 -14.812 1.00 0.00 2 LYS A C 17
ATOM 7361 O O . LYS A 1 2 ? 24.994 22.451 -13.649 1.00 0.00 2 LYS A O 17
ATOM 7380 N N . TYR A 1 3 ? 26.034 22.443 -15.682 1.00 0.00 3 TYR A N 17
ATOM 7381 C CA . TYR A 1 3 ? 27.208 21.623 -15.316 1.00 0.00 3 TYR A CA 17
ATOM 7382 C C . TYR A 1 3 ? 28.292 22.585 -14.763 1.00 0.00 3 TYR A C 17
ATOM 7383 O O . TYR A 1 3 ? 28.453 23.706 -15.270 1.00 0.00 3 TYR A O 17
ATOM 7401 N N . GLU A 1 4 ? 28.955 22.169 -13.671 1.00 0.00 4 GLU A N 17
ATOM 7402 C CA . GLU A 1 4 ? 30.112 22.914 -13.114 1.00 0.00 4 GLU A CA 17
ATOM 7403 C C . GLU A 1 4 ? 31.238 21.922 -13.453 1.00 0.00 4 GLU A C 17
ATOM 7404 O O . GLU A 1 4 ? 31.425 20.937 -12.724 1.00 0.00 4 GLU A O 17
ATOM 7416 N N . TYR A 1 5 ? 31.924 22.201 -14.583 1.00 0.00 5 TYR A N 17
ATOM 7417 C CA . TYR A 1 5 ? 32.823 21.217 -15.204 1.00 0.00 5 TYR A CA 17
ATOM 7418 C C . TYR A 1 5 ? 34.192 21.878 -15.460 1.00 0.00 5 TYR A C 17
ATOM 7419 O O . TYR A 1 5 ? 34.360 22.572 -16.469 1.00 0.00 5 TYR A O 17
ATOM 7437 N N . THR A 1 6 ? 35.154 21.625 -14.536 1.00 0.00 6 THR A N 17
ATOM 7438 C CA . THR A 1 6 ? 36.585 21.985 -14.686 1.00 0.00 6 THR A CA 17
ATOM 7439 C C . THR A 1 6 ? 37.273 20.922 -15.568 1.00 0.00 6 THR A C 17
ATOM 7440 O O . THR A 1 6 ? 37.212 19.724 -15.262 1.00 0.00 6 THR A O 17
ATOM 7451 N N . ILE A 1 7 ? 37.958 21.408 -16.625 1.00 0.00 7 ILE A N 17
ATOM 7452 C CA . ILE A 1 7 ? 38.706 20.550 -17.585 1.00 0.00 7 ILE A CA 17
ATO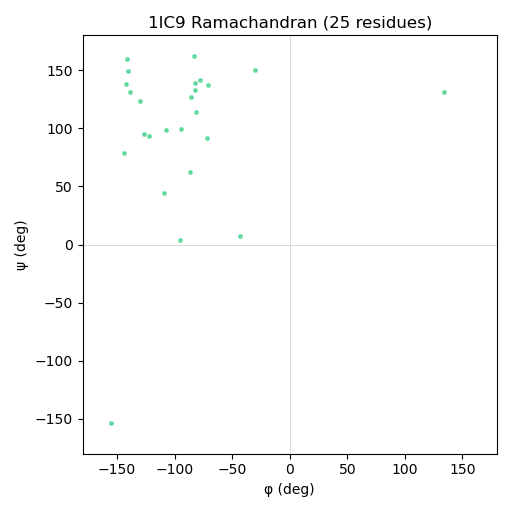M 7453 C C . ILE A 1 7 ? 40.177 20.626 -17.029 1.00 0.00 7 ILE A C 17
ATOM 7454 O O . ILE A 1 7 ? 40.747 21.711 -17.214 1.00 0.00 7 ILE A O 17
ATOM 7484 N N . SER A 1 9 ? 41.898 21.956 -14.342 1.00 0.00 9 SER A N 17
ATOM 7485 C CA . SER A 1 9 ? 41.465 22.928 -13.288 1.00 0.00 9 SER A CA 17
ATOM 7486 C C . SER A 1 9 ? 40.661 24.158 -13.839 1.00 0.00 9 SER A C 17
ATOM 7487 O O . SER A 1 9 ? 40.315 25.055 -13.057 1.00 0.00 9 SER A O 17
ATOM 7495 N N . TYR A 1 10 ? 40.350 24.187 -15.159 1.00 0.00 10 TYR A N 17
ATOM 7496 C CA . TYR A 1 10 ? 39.815 25.371 -15.867 1.00 0.00 10 TYR A CA 17
ATOM 7497 C C . TYR A 1 10 ? 38.272 25.259 -15.907 1.00 0.00 10 TYR A C 17
ATOM 7498 O O . TYR A 1 10 ? 37.747 24.414 -16.646 1.00 0.00 10 TYR A O 17
ATOM 7516 N N . THR A 1 11 ? 37.553 26.096 -15.117 1.00 0.00 11 THR A N 17
ATOM 7517 C CA . THR A 1 11 ? 36.081 25.957 -14.905 1.00 0.00 11 THR A CA 17
ATOM 7518 C C . THR A 1 11 ? 35.324 26.628 -16.092 1.00 0.00 11 THR A C 17
ATOM 7519 O O . THR A 1 11 ? 35.630 27.766 -16.468 1.00 0.00 11 THR A O 17
ATOM 7530 N N . PHE A 1 12 ? 34.322 25.896 -16.599 1.00 0.00 12 PHE A N 17
ATOM 7531 C CA . PHE A 1 12 ? 33.356 26.383 -17.617 1.00 0.00 12 PHE A CA 17
ATOM 7532 C C . PHE A 1 12 ? 31.946 26.065 -17.040 1.00 0.00 12 PHE A C 17
ATOM 7533 O O . PHE A 1 12 ? 31.728 24.969 -16.504 1.00 0.00 12 PHE A O 17
ATOM 7550 N N . ARG A 1 13 ? 30.992 27.000 -17.190 1.00 0.00 13 ARG A N 17
ATOM 7551 C CA . ARG A 1 13 ? 29.638 26.876 -16.564 1.00 0.00 13 ARG A CA 17
ATOM 7552 C C . ARG A 1 13 ? 28.618 27.410 -17.602 1.00 0.00 13 ARG A C 17
ATOM 7553 O O . ARG A 1 13 ? 28.703 28.586 -17.979 1.00 0.00 13 ARG A O 17
ATOM 7574 N N . GLY A 1 14 ? 27.688 26.540 -18.058 1.00 0.00 14 GLY A N 17
ATOM 7575 C CA . GLY A 1 14 ? 26.705 26.878 -19.121 1.00 0.00 14 GLY A CA 17
ATOM 7576 C C . GLY A 1 14 ? 25.310 26.161 -19.009 1.00 0.00 14 GLY A C 17
ATOM 7577 O O . GLY A 1 14 ? 24.956 25.895 -17.853 1.00 0.00 14 GLY A O 17
ATOM 7581 N N . PRO A 1 15 ? 24.454 25.854 -20.065 1.00 0.00 15 PRO A N 17
ATOM 7582 C CA . PRO A 1 15 ? 23.041 25.362 -19.870 1.00 0.00 15 PRO A CA 17
ATOM 7583 C C . PRO A 1 15 ? 22.754 23.866 -20.277 1.00 0.00 15 PRO A C 17
ATOM 7584 O O . PRO A 1 15 ? 21.792 23.539 -20.988 1.00 0.00 15 PRO A O 17
ATOM 7595 N N . GLY A 1 16 ? 23.666 23.016 -19.802 1.00 0.00 16 GLY A N 17
ATOM 7596 C CA . GLY A 1 16 ? 23.828 21.643 -20.303 1.00 0.00 16 GLY A CA 17
ATOM 7597 C C . GLY A 1 16 ? 24.615 20.722 -19.357 1.00 0.00 16 GLY A C 17
ATOM 7598 O O . GLY A 1 16 ? 25.328 21.198 -18.466 1.00 0.00 16 GLY A O 17
ATOM 7602 N N . CYS A 1 17 ? 24.498 19.393 -19.592 1.00 0.00 17 CYS A N 17
ATOM 7603 C CA . CYS A 1 17 ? 25.355 18.362 -18.937 1.00 0.00 17 CYS A CA 17
ATOM 7604 C C . CYS A 1 17 ? 25.580 17.203 -19.990 1.00 0.00 17 CYS A C 17
ATOM 7605 O O . CYS A 1 17 ? 24.757 16.275 -19.965 1.00 0.00 17 CYS A O 17
ATOM 7612 N N . PRO A 1 18 ? 26.608 17.169 -20.924 1.00 0.00 18 PRO A N 17
ATOM 7613 C CA . PRO A 1 18 ? 26.833 16.015 -21.842 1.00 0.00 18 PRO A CA 17
ATOM 7614 C C . PRO A 1 18 ? 27.630 14.847 -21.170 1.00 0.00 18 PRO A C 17
ATOM 7615 O O . PRO A 1 18 ? 28.300 15.067 -20.152 1.00 0.00 18 PRO A O 17
ATOM 7626 N N . THR A 1 19 ? 27.586 13.628 -21.773 1.00 0.00 19 THR A N 17
ATOM 7627 C CA . THR A 1 19 ? 28.410 12.455 -21.332 1.00 0.00 19 THR A CA 17
ATOM 7628 C C . THR A 1 19 ? 29.917 12.636 -21.728 1.00 0.00 19 THR A C 17
ATOM 7629 O O . THR A 1 19 ? 30.212 13.151 -22.813 1.00 0.00 19 THR A O 17
ATOM 7640 N N . LEU A 1 20 ? 30.826 12.227 -20.818 1.00 0.00 20 LEU A N 17
ATOM 7641 C CA . LEU A 1 20 ? 32.289 12.545 -20.888 1.00 0.00 20 LEU A CA 17
ATOM 7642 C C . LEU A 1 20 ? 33.153 11.344 -20.401 1.00 0.00 20 LEU A C 17
ATOM 7643 O O . LEU A 1 20 ? 32.725 10.567 -19.538 1.00 0.00 20 LEU A O 17
ATOM 7659 N N . LYS A 1 21 ? 34.391 11.238 -20.952 1.00 0.00 21 LYS A N 17
ATOM 7660 C CA . LYS A 1 21 ? 35.430 10.266 -20.557 1.00 0.00 21 LYS A CA 17
ATOM 7661 C C . LYS A 1 21 ? 36.025 10.486 -19.107 1.00 0.00 21 LYS A C 17
ATOM 7662 O O . LYS A 1 21 ? 35.999 11.660 -18.710 1.00 0.00 21 LYS A O 17
ATOM 7681 N N . PRO A 1 22 ? 36.577 9.507 -18.283 1.00 0.00 22 PRO A N 17
ATOM 7682 C CA . PRO A 1 22 ? 36.966 9.772 -16.868 1.00 0.00 22 PRO A CA 17
ATOM 7683 C C . PRO A 1 22 ? 38.204 10.706 -16.723 1.00 0.00 22 PRO A C 17
ATOM 7684 O O . PRO A 1 22 ? 39.160 10.586 -17.497 1.00 0.00 22 PRO A O 17
ATOM 7705 N N . ILE A 1 24 ? 37.357 14.463 -15.860 1.00 0.00 24 ILE A N 17
ATOM 7706 C CA . ILE A 1 24 ? 36.749 15.826 -15.770 1.00 0.00 24 ILE A CA 17
ATOM 7707 C C . ILE A 1 24 ? 35.848 15.669 -14.508 1.00 0.00 24 ILE A C 17
ATOM 7708 O O . ILE A 1 24 ? 34.923 14.844 -14.519 1.00 0.00 24 ILE A O 17
ATOM 7724 N N . THR A 1 25 ? 36.034 16.558 -13.515 1.00 0.00 25 THR A N 17
ATOM 7725 C CA . THR A 1 25 ? 35.096 16.677 -12.341 1.00 0.00 25 THR A CA 17
ATOM 7726 C C . THR A 1 25 ? 33.823 17.539 -12.635 1.00 0.00 25 THR A C 17
ATOM 7727 O O . THR A 1 25 ? 33.588 18.657 -12.162 1.00 0.00 25 THR A O 17
ATOM 7738 N N . VAL A 1 26 ? 33.032 16.840 -13.423 1.00 0.00 26 VAL A N 17
ATOM 7739 C CA . VAL A 1 26 ? 31.753 17.279 -14.047 1.00 0.00 26 VAL A CA 17
ATOM 7740 C C . VAL A 1 26 ? 30.614 16.962 -13.024 1.00 0.00 26 VAL A C 17
ATOM 7741 O O . VAL A 1 26 ? 30.487 15.810 -12.591 1.00 0.00 26 VAL A O 17
ATOM 7754 N N . ARG A 1 27 ? 29.834 18.001 -12.663 1.00 0.00 27 ARG A N 17
ATOM 7755 C CA . ARG A 1 27 ? 28.765 17.910 -11.640 1.00 0.00 27 ARG A CA 17
ATOM 7756 C C . ARG A 1 27 ? 27.566 18.617 -12.298 1.00 0.00 27 ARG A C 17
ATOM 7757 O O . ARG A 1 27 ? 27.532 19.842 -12.460 1.00 0.00 27 ARG A O 17
ATOM 7778 N N . CYS A 1 28 ? 26.612 17.755 -12.667 1.00 0.00 28 CYS A N 17
ATOM 7779 C CA . CYS A 1 28 ? 25.365 18.116 -13.386 1.00 0.00 28 CYS A CA 17
ATOM 7780 C C . CYS A 1 28 ? 24.355 18.894 -12.498 1.00 0.00 28 CYS A C 17
ATOM 7781 O O . CYS A 1 28 ? 24.187 18.569 -11.318 1.00 0.00 28 CYS A O 17
ATOM 7788 N N . GLU A 1 29 ? 23.680 19.917 -13.097 1.00 0.00 29 GLU A N 17
ATOM 7789 C CA . GLU A 1 29 ? 22.672 20.830 -12.460 1.00 0.00 29 GLU A CA 17
ATOM 7790 C C . GLU A 1 29 ? 23.299 21.670 -11.324 1.00 0.00 29 GLU A C 17
ATOM 7791 O O . GLU A 1 29 ? 23.203 22.915 -11.372 1.00 0.00 29 GLU A O 17
ATOM 7804 N N . SER A 1 1 ? 19.384 22.801 -16.169 1.00 0.00 1 SER A N 18
ATOM 7805 C CA . SER A 1 1 ? 20.516 22.120 -15.517 1.00 0.00 1 SER A CA 18
ATOM 7806 C C . SER A 1 1 ? 21.836 22.810 -15.916 1.00 0.00 1 SER A C 18
ATOM 7807 O O . SER A 1 1 ? 22.118 22.933 -17.114 1.00 0.00 1 SER A O 18
ATOM 7817 N N . LYS A 1 2 ? 22.628 23.235 -14.912 1.00 0.00 2 LYS A N 18
ATOM 7818 C CA . LYS A 1 2 ? 23.944 23.880 -15.108 1.00 0.00 2 LYS A CA 18
ATOM 7819 C C . LYS A 1 2 ? 25.001 22.854 -14.625 1.00 0.00 2 LYS A C 18
ATOM 7820 O O . LYS A 1 2 ? 25.047 22.542 -13.430 1.00 0.00 2 LYS A O 18
ATOM 7839 N N . TYR A 1 3 ? 25.860 22.382 -15.558 1.00 0.00 3 TYR A N 18
ATOM 7840 C CA . TYR A 1 3 ? 27.072 21.587 -15.264 1.00 0.00 3 TYR A CA 18
ATOM 7841 C C . TYR A 1 3 ? 28.211 22.594 -14.927 1.00 0.00 3 TYR A C 18
ATOM 7842 O O . TYR A 1 3 ? 28.341 23.636 -15.585 1.00 0.00 3 TYR A O 18
ATOM 7860 N N . GLU A 1 4 ? 28.917 22.328 -13.812 1.00 0.00 4 GLU A N 18
ATOM 7861 C CA . GLU A 1 4 ? 30.089 23.128 -13.377 1.00 0.00 4 GLU A CA 18
ATOM 7862 C C . GLU A 1 4 ? 31.196 22.100 -13.665 1.00 0.00 4 GLU A C 18
ATOM 7863 O O . GLU A 1 4 ? 31.376 21.136 -12.904 1.00 0.00 4 GLU A O 18
ATOM 7875 N N . TYR A 1 5 ? 31.883 22.348 -14.792 1.00 0.00 5 TYR A N 18
ATOM 7876 C CA . TYR A 1 5 ? 32.740 21.335 -15.412 1.00 0.00 5 TYR A CA 18
ATOM 7877 C C . TYR A 1 5 ? 34.158 21.916 -15.582 1.00 0.00 5 TYR A C 18
ATOM 7878 O O . TYR A 1 5 ? 34.426 22.606 -16.571 1.00 0.00 5 TYR A O 18
ATOM 7896 N N . THR A 1 6 ? 35.047 21.614 -14.598 1.00 0.00 6 THR A N 18
ATOM 7897 C CA . THR A 1 6 ? 36.492 21.950 -14.637 1.00 0.00 6 THR A CA 18
ATOM 7898 C C . THR A 1 6 ? 37.204 20.873 -15.488 1.00 0.00 6 THR A C 18
ATOM 7899 O O . THR A 1 6 ? 37.182 19.690 -15.129 1.00 0.00 6 THR A O 18
ATOM 7910 N N . ILE A 1 7 ? 37.849 21.329 -16.583 1.00 0.00 7 ILE A N 18
ATOM 7911 C CA . ILE A 1 7 ? 38.616 20.458 -17.516 1.00 0.00 7 ILE A CA 18
ATOM 7912 C C . ILE A 1 7 ? 40.093 20.519 -16.941 1.00 0.00 7 ILE A C 18
ATOM 7913 O O . ILE A 1 7 ? 40.646 21.620 -17.065 1.00 0.00 7 ILE A O 18
ATOM 7943 N N . SER A 1 9 ? 41.927 21.757 -14.285 1.00 0.00 9 SER A N 18
ATOM 7944 C CA . SER A 1 9 ? 41.496 22.739 -13.239 1.00 0.00 9 SER A CA 18
ATOM 7945 C C . SER A 1 9 ? 40.808 24.022 -13.837 1.00 0.00 9 SER A C 18
ATOM 7946 O O . SER A 1 9 ? 40.614 25.012 -13.116 1.00 0.00 9 SER A O 18
ATOM 7954 N N . TYR A 1 10 ? 40.414 23.990 -15.136 1.00 0.00 10 TYR A N 18
ATOM 7955 C CA . TYR A 1 10 ? 39.960 25.169 -15.906 1.00 0.00 10 TYR A CA 18
ATOM 7956 C C . TYR A 1 10 ? 38.418 25.131 -15.889 1.00 0.00 10 TYR A C 18
ATOM 7957 O O . TYR A 1 10 ? 37.840 24.257 -16.548 1.00 0.00 10 TYR A O 18
ATOM 7975 N N . THR A 1 11 ? 37.753 26.043 -15.136 1.00 0.00 11 THR A N 18
ATOM 7976 C CA . THR A 1 11 ? 36.283 25.976 -14.891 1.00 0.00 11 THR A CA 18
ATOM 7977 C C . THR A 1 11 ? 35.560 26.614 -16.112 1.00 0.00 11 THR A C 18
ATOM 7978 O O . THR A 1 11 ? 35.798 27.787 -16.422 1.00 0.00 11 THR A O 18
ATOM 7989 N N . PHE A 1 12 ? 34.693 25.810 -16.740 1.00 0.00 12 PHE A N 18
ATOM 7990 C CA . PHE A 1 12 ? 33.751 26.262 -17.792 1.00 0.00 12 PHE A CA 18
ATOM 7991 C C . PHE A 1 12 ? 32.332 25.994 -17.202 1.00 0.00 12 PHE A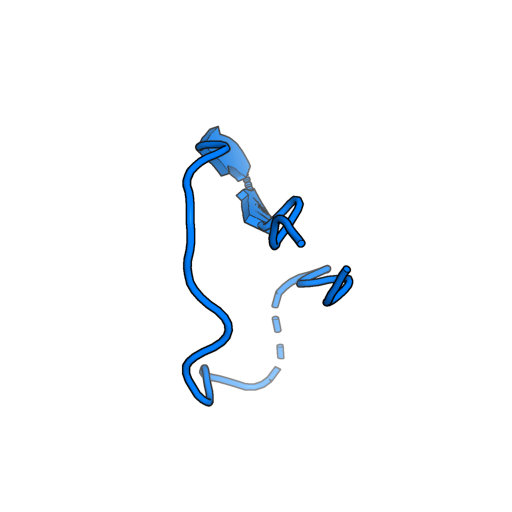 C 18
ATOM 7992 O O . PHE A 1 12 ? 32.139 25.014 -16.465 1.00 0.00 12 PHE A O 18
ATOM 8009 N N . ARG A 1 13 ? 31.341 26.851 -17.524 1.00 0.00 13 ARG A N 18
ATOM 8010 C CA . ARG A 1 13 ? 29.988 26.799 -16.884 1.00 0.00 13 ARG A CA 18
ATOM 8011 C C . ARG A 1 13 ? 28.947 27.102 -17.991 1.00 0.00 13 ARG A C 18
ATOM 8012 O O . ARG A 1 13 ? 29.029 28.168 -18.617 1.00 0.00 13 ARG A O 18
ATOM 8033 N N . GLY A 1 14 ? 27.994 26.170 -18.221 1.00 0.00 14 GLY A N 18
ATOM 8034 C CA . GLY A 1 14 ? 26.987 26.281 -19.311 1.00 0.00 14 GLY A CA 18
ATOM 8035 C C . GLY A 1 14 ? 25.551 25.719 -18.991 1.00 0.00 14 GLY A C 18
ATOM 8036 O O . GLY A 1 14 ? 25.348 25.432 -17.805 1.00 0.00 14 GLY A O 18
ATOM 8040 N N . PRO A 1 15 ? 24.521 25.548 -19.913 1.00 0.00 15 PRO A N 18
ATOM 8041 C CA . PRO A 1 15 ? 23.124 25.137 -19.524 1.00 0.00 15 PRO A CA 18
ATOM 8042 C C . PRO A 1 15 ? 22.689 23.674 -19.924 1.00 0.00 15 PRO A C 18
ATOM 8043 O O . PRO A 1 15 ? 21.623 23.427 -20.507 1.00 0.00 15 PRO A O 18
ATOM 8054 N N . GLY A 1 16 ? 23.602 22.756 -19.598 1.00 0.00 16 GLY A N 18
ATOM 8055 C CA . GLY A 1 16 ? 23.605 21.379 -20.118 1.00 0.00 16 GLY A CA 18
ATOM 8056 C C . GLY A 1 16 ? 24.174 20.347 -19.134 1.00 0.00 16 GLY A C 18
ATOM 8057 O O . GLY A 1 16 ? 24.631 20.688 -18.036 1.00 0.00 16 GLY A O 18
ATOM 8061 N N . CYS A 1 17 ? 24.138 19.068 -19.570 1.00 0.00 17 CYS A N 18
ATOM 8062 C CA . CYS A 1 17 ? 24.846 17.939 -18.899 1.00 0.00 17 CYS A CA 18
ATOM 8063 C C . CYS A 1 17 ? 25.271 16.934 -20.049 1.00 0.00 17 CYS A C 18
ATOM 8064 O O . CYS A 1 17 ? 24.566 15.926 -20.211 1.00 0.00 17 CYS A O 18
ATOM 8071 N N . PRO A 1 18 ? 26.372 17.124 -20.870 1.00 0.00 18 PRO A N 18
ATOM 8072 C CA . PRO A 1 18 ? 26.809 16.137 -21.897 1.00 0.00 18 PRO A CA 18
ATOM 8073 C C . PRO A 1 18 ? 27.661 14.970 -21.298 1.00 0.00 18 PRO A C 18
ATOM 8074 O O . PRO A 1 18 ? 28.223 15.114 -20.204 1.00 0.00 18 PRO A O 18
ATOM 8085 N N . THR A 1 19 ? 27.780 13.844 -22.046 1.00 0.00 19 THR A N 18
ATOM 8086 C CA . THR A 1 19 ? 28.616 12.670 -21.668 1.00 0.00 19 THR A CA 18
ATOM 8087 C C . THR A 1 19 ? 30.105 12.961 -22.018 1.00 0.00 19 THR A C 18
ATOM 8088 O O . THR A 1 19 ? 30.413 13.415 -23.126 1.00 0.00 19 THR A O 18
ATOM 8099 N N . LEU A 1 20 ? 30.980 12.690 -21.032 1.00 0.00 20 LEU A N 18
ATOM 8100 C CA . LEU A 1 20 ? 32.419 13.089 -21.048 1.00 0.00 20 LEU A CA 18
ATOM 8101 C C . LEU A 1 20 ? 33.305 11.925 -20.522 1.00 0.00 20 LEU A C 18
ATOM 8102 O O . LEU A 1 20 ? 32.919 11.218 -19.582 1.00 0.00 20 LEU A O 18
ATOM 8118 N N . LYS A 1 21 ? 34.528 11.798 -21.099 1.00 0.00 21 LYS A N 18
ATOM 8119 C CA . LYS A 1 21 ? 35.555 10.803 -20.716 1.00 0.00 21 LYS A CA 18
ATOM 8120 C C . LYS A 1 21 ? 36.070 10.888 -19.219 1.00 0.00 21 LYS A C 18
ATOM 8121 O O . LYS A 1 21 ? 35.915 11.988 -18.670 1.00 0.00 21 LYS A O 18
ATOM 8140 N N . PRO A 1 22 ? 36.670 9.848 -18.515 1.00 0.00 22 PRO A N 18
ATOM 8141 C CA . PRO A 1 22 ? 36.975 9.931 -17.060 1.00 0.00 22 PRO A CA 18
ATOM 8142 C C . PRO A 1 22 ? 38.150 10.896 -16.720 1.00 0.00 22 PRO A C 18
ATOM 8143 O O . PRO A 1 22 ? 39.128 10.970 -17.472 1.00 0.00 22 PRO A O 18
ATOM 8164 N N . ILE A 1 24 ? 37.249 14.483 -15.664 1.00 0.00 24 ILE A N 18
ATOM 8165 C CA . ILE A 1 24 ? 36.684 15.869 -15.619 1.00 0.00 24 ILE A CA 18
ATOM 8166 C C . ILE A 1 24 ? 35.723 15.764 -14.395 1.00 0.00 24 ILE A C 18
ATOM 8167 O O . ILE A 1 24 ? 34.771 14.970 -14.442 1.00 0.00 24 ILE A O 18
ATOM 8183 N N . THR A 1 25 ? 35.895 16.652 -13.396 1.00 0.00 25 THR A N 18
ATOM 8184 C CA . THR A 1 25 ? 34.906 16.803 -12.265 1.00 0.00 25 THR A CA 18
ATOM 8185 C C . THR A 1 25 ? 33.670 17.698 -12.613 1.00 0.00 25 THR A C 18
ATOM 8186 O O . THR A 1 25 ? 33.428 18.810 -12.130 1.00 0.00 25 THR A O 18
ATOM 8197 N N . VAL A 1 26 ? 32.904 17.024 -13.446 1.00 0.00 26 VAL A N 18
ATOM 8198 C CA . VAL A 1 26 ? 31.647 17.479 -14.098 1.00 0.00 26 VAL A CA 18
ATOM 8199 C C . VAL A 1 26 ? 30.494 17.108 -13.114 1.00 0.00 26 VAL A C 18
ATOM 8200 O O . VAL A 1 26 ? 30.318 15.929 -12.786 1.00 0.00 26 VAL A O 18
ATOM 8213 N N . ARG A 1 27 ? 29.796 18.154 -12.623 1.00 0.00 27 ARG A N 18
ATOM 8214 C CA . ARG A 1 27 ? 28.831 18.062 -11.501 1.00 0.00 27 ARG A CA 18
ATOM 8215 C C . ARG A 1 27 ? 27.549 18.744 -12.052 1.00 0.00 27 ARG A C 18
ATOM 8216 O O . ARG A 1 27 ? 27.425 19.975 -12.042 1.00 0.00 27 ARG A O 18
ATOM 8237 N N . CYS A 1 28 ? 26.615 17.890 -12.517 1.00 0.00 28 CYS A N 18
ATOM 8238 C CA . CYS A 1 28 ? 25.351 18.301 -13.185 1.00 0.00 28 CYS A CA 18
ATOM 8239 C C . CYS A 1 28 ? 24.350 18.974 -12.208 1.00 0.00 28 CYS A C 18
ATOM 8240 O O . CYS A 1 28 ? 24.163 18.503 -11.082 1.00 0.00 28 CYS A O 18
ATOM 8247 N N . GLU A 1 29 ? 23.735 20.095 -12.669 1.00 0.00 29 GLU A N 18
ATOM 8248 C CA . GLU A 1 29 ? 22.838 21.019 -11.897 1.00 0.00 29 GLU A CA 18
ATOM 8249 C C . GLU A 1 29 ? 23.514 21.577 -10.619 1.00 0.00 29 GLU A C 18
ATOM 8250 O O . GLU A 1 29 ? 23.876 20.776 -9.731 1.00 0.00 29 GLU A O 18
ATOM 8263 N N . SER A 1 1 ? 19.355 23.475 -14.704 1.00 0.00 1 SER A N 19
ATOM 8264 C CA . SER A 1 1 ? 20.264 22.336 -14.915 1.00 0.00 1 SER A CA 19
ATOM 8265 C C . SER A 1 1 ? 21.610 22.882 -15.439 1.00 0.00 1 SER A C 19
ATOM 8266 O O . SER A 1 1 ? 21.642 23.501 -16.510 1.00 0.00 1 SER A O 19
ATOM 8276 N N . LYS A 1 2 ? 22.695 22.669 -14.662 1.00 0.00 2 LYS A N 19
ATOM 8277 C CA . LYS A 1 2 ? 24.038 23.235 -14.933 1.00 0.00 2 LYS A CA 19
ATOM 8278 C C . LYS A 1 2 ? 25.099 22.100 -14.822 1.00 0.00 2 LYS A C 19
ATOM 8279 O O . LYS A 1 2 ? 25.106 21.335 -13.850 1.00 0.00 2 LYS A O 19
ATOM 8298 N N . TYR A 1 3 ? 26.035 22.109 -15.791 1.00 0.00 3 TYR A N 19
ATOM 8299 C CA . TYR A 1 3 ? 27.307 21.373 -15.750 1.00 0.00 3 TYR A CA 19
ATOM 8300 C C . TYR A 1 3 ? 28.338 22.437 -15.300 1.00 0.00 3 TYR A C 19
ATOM 8301 O O . TYR A 1 3 ? 28.513 23.464 -15.974 1.00 0.00 3 TYR A O 19
ATOM 8319 N N . GLU A 1 4 ? 28.954 22.205 -14.126 1.00 0.00 4 GLU A N 19
ATOM 8320 C CA . GLU A 1 4 ? 30.145 22.973 -13.682 1.00 0.00 4 GLU A CA 19
ATOM 8321 C C . GLU A 1 4 ? 31.235 21.911 -13.963 1.00 0.00 4 GLU A C 19
ATOM 8322 O O . GLU A 1 4 ? 31.428 20.997 -13.149 1.00 0.00 4 GLU A O 19
ATOM 8334 N N . TYR A 1 5 ? 31.872 22.054 -15.141 1.00 0.00 5 TYR A N 19
ATOM 8335 C CA . TYR A 1 5 ? 32.716 20.989 -15.704 1.00 0.00 5 TYR A CA 19
ATOM 8336 C C . TYR A 1 5 ? 34.130 21.571 -15.913 1.00 0.00 5 TYR A C 19
ATOM 8337 O O . TYR A 1 5 ? 34.391 22.195 -16.947 1.00 0.00 5 TYR A O 19
ATOM 8355 N N . THR A 1 6 ? 34.999 21.378 -14.893 1.00 0.00 6 THR A N 19
ATOM 8356 C CA . THR A 1 6 ? 36.383 21.919 -14.866 1.00 0.00 6 THR A CA 19
ATOM 8357 C C . THR A 1 6 ? 37.293 20.816 -15.465 1.00 0.00 6 THR A C 19
ATOM 8358 O O . THR A 1 6 ? 37.312 19.680 -14.976 1.00 0.00 6 THR A O 19
ATOM 8369 N N . ILE A 1 7 ? 38.064 21.229 -16.471 1.00 0.00 7 ILE A N 19
ATOM 8370 C CA . ILE A 1 7 ? 38.922 20.340 -17.291 1.00 0.00 7 ILE A CA 19
ATOM 8371 C C . ILE A 1 7 ? 40.361 20.571 -16.690 1.00 0.00 7 ILE A C 19
ATOM 8372 O O . ILE A 1 7 ? 40.853 21.681 -16.943 1.00 0.00 7 ILE A O 19
ATOM 8402 N N . SER A 1 9 ? 42.350 22.261 -14.493 1.00 0.00 9 SER A N 19
ATOM 8403 C CA . SER A 1 9 ? 42.038 23.419 -13.603 1.00 0.00 9 SER A CA 19
ATOM 8404 C C . SER A 1 9 ? 41.105 24.497 -14.254 1.00 0.00 9 SER A C 19
ATOM 8405 O O . SER A 1 9 ? 40.795 25.494 -13.587 1.00 0.00 9 SER A O 19
ATOM 8413 N N . TYR A 1 10 ? 40.643 24.295 -15.516 1.00 0.00 10 TYR A N 19
ATOM 8414 C CA . TYR A 1 10 ? 39.963 25.329 -16.329 1.00 0.00 10 TYR A CA 19
ATOM 8415 C C . TYR A 1 10 ? 38.427 25.134 -16.242 1.00 0.00 10 TYR A C 19
ATOM 8416 O O . TYR A 1 10 ? 37.928 24.119 -16.743 1.00 0.00 10 TYR A O 19
ATOM 8434 N N . THR A 1 11 ? 37.692 26.084 -15.615 1.00 0.00 11 THR A N 19
ATOM 8435 C CA . THR A 1 11 ? 36.229 25.947 -15.348 1.00 0.00 11 THR A CA 19
ATOM 8436 C C . THR A 1 11 ? 35.437 26.556 -16.548 1.00 0.00 11 THR A C 19
ATOM 8437 O O . THR A 1 11 ? 35.788 27.633 -17.047 1.00 0.00 11 THR A O 19
ATOM 8448 N N . PHE A 1 12 ? 34.337 25.872 -16.925 1.00 0.00 12 PHE A N 19
ATOM 8449 C CA . PHE A 1 12 ? 33.321 26.395 -17.885 1.00 0.00 12 PHE A CA 19
ATOM 8450 C C . PHE A 1 12 ? 31.944 26.108 -17.227 1.00 0.00 12 PHE A C 19
ATOM 8451 O O . PHE A 1 12 ? 31.690 24.958 -16.837 1.00 0.00 12 PHE A O 19
ATOM 8468 N N . ARG A 1 13 ? 31.063 27.121 -17.149 1.00 0.00 13 ARG A N 19
ATOM 8469 C CA . ARG A 1 13 ? 29.796 27.028 -16.357 1.00 0.00 13 ARG A CA 19
ATOM 8470 C C . ARG A 1 13 ? 28.662 27.499 -17.301 1.00 0.00 13 ARG A C 19
ATOM 8471 O O . ARG A 1 13 ? 28.679 28.657 -17.740 1.00 0.00 13 ARG A O 19
ATOM 8492 N N . GLY A 1 14 ? 27.713 26.591 -17.617 1.00 0.00 14 GLY A N 19
ATOM 8493 C CA . GLY A 1 14 ? 26.599 26.865 -18.564 1.00 0.00 14 GLY A CA 19
ATOM 8494 C C . GLY A 1 14 ? 25.278 26.044 -18.321 1.00 0.00 14 GLY A C 19
ATOM 8495 O O . GLY A 1 14 ? 25.246 25.386 -17.273 1.00 0.00 14 GLY A O 19
ATOM 8499 N N . PRO A 1 15 ? 24.163 26.031 -19.150 1.00 0.00 15 PRO A N 19
ATOM 8500 C CA . PRO A 1 15 ? 22.858 25.390 -18.761 1.00 0.00 15 PRO A CA 19
ATOM 8501 C C . PRO A 1 15 ? 22.547 23.972 -19.375 1.00 0.00 15 PRO A C 19
ATOM 8502 O O . PRO A 1 15 ? 21.434 23.664 -19.823 1.00 0.00 15 PRO A O 19
ATOM 8513 N N . GLY A 1 16 ? 23.614 23.172 -19.373 1.00 0.00 16 GLY A N 19
ATOM 8514 C CA . GLY A 1 16 ? 23.718 21.914 -20.133 1.00 0.00 16 GLY A CA 19
ATOM 8515 C C . GLY A 1 16 ? 24.350 20.769 -19.324 1.00 0.00 16 GLY A C 19
ATOM 8516 O O . GLY A 1 16 ? 24.856 20.983 -18.217 1.00 0.00 16 GLY A O 19
ATOM 8520 N N . CYS A 1 17 ? 24.311 19.539 -19.893 1.00 0.00 17 CYS A N 19
ATOM 8521 C CA . CYS A 1 17 ? 25.070 18.358 -19.376 1.00 0.00 17 CYS A CA 19
ATOM 8522 C C . CYS A 1 17 ? 25.322 17.365 -20.587 1.00 0.00 17 CYS A C 19
ATOM 8523 O O . CYS A 1 17 ? 24.487 16.460 -20.733 1.00 0.00 17 CYS A O 19
ATOM 8530 N N . PRO A 1 18 ? 26.416 17.428 -21.443 1.00 0.00 18 PRO A N 19
ATOM 8531 C CA . PRO A 1 18 ? 26.764 16.344 -22.408 1.00 0.00 18 PRO A CA 19
ATOM 8532 C C . PRO A 1 18 ? 27.506 15.143 -21.715 1.00 0.00 18 PRO A C 19
ATOM 8533 O O . PRO A 1 18 ? 27.897 15.261 -20.546 1.00 0.00 18 PRO A O 19
ATOM 8544 N N . THR A 1 19 ? 27.729 14.013 -22.441 1.00 0.00 19 THR A N 19
ATOM 8545 C CA . THR A 1 19 ? 28.563 12.870 -21.944 1.00 0.00 19 THR A CA 19
ATOM 8546 C C . THR A 1 19 ? 30.089 13.234 -21.958 1.00 0.00 19 THR A C 19
ATOM 8547 O O . THR A 1 19 ? 30.568 13.860 -22.910 1.00 0.00 19 THR A O 19
ATOM 8558 N N . LEU A 1 20 ? 30.790 12.843 -20.878 1.00 0.00 20 LEU A N 19
ATOM 8559 C CA . LEU A 1 20 ? 32.183 13.287 -20.566 1.00 0.00 20 LEU A CA 19
ATOM 8560 C C . LEU A 1 20 ? 32.917 12.121 -19.863 1.00 0.00 20 LEU A C 19
ATOM 8561 O O . LEU A 1 20 ? 32.433 11.610 -18.846 1.00 0.00 20 LEU A O 19
ATOM 8577 N N . LYS A 1 21 ? 34.101 11.761 -20.403 1.00 0.00 21 LYS A N 19
ATOM 8578 C CA . LYS A 1 21 ? 34.928 10.613 -19.961 1.00 0.00 21 LYS A CA 19
ATOM 8579 C C . LYS A 1 21 ? 35.516 10.701 -18.489 1.00 0.00 21 LYS A C 19
ATOM 8580 O O . LYS A 1 21 ? 35.563 11.840 -18.006 1.00 0.00 21 LYS A O 19
ATOM 8599 N N . PRO A 1 22 ? 35.998 9.620 -17.749 1.00 0.00 22 PRO A N 19
ATOM 8600 C CA . PRO A 1 22 ? 36.548 9.756 -16.368 1.00 0.00 22 PRO A CA 19
ATOM 8601 C C . PRO A 1 22 ? 37.899 10.537 -16.308 1.00 0.00 22 PRO A C 19
ATOM 8602 O O . PRO A 1 22 ? 38.698 10.454 -17.248 1.00 0.00 22 PRO A O 19
ATOM 8623 N N . ILE A 1 24 ? 37.629 14.192 -15.497 1.00 0.00 24 ILE A N 19
ATOM 8624 C CA . ILE A 1 24 ? 37.023 15.562 -15.388 1.00 0.00 24 ILE A CA 19
ATOM 8625 C C . ILE A 1 24 ? 36.053 15.491 -14.151 1.00 0.00 24 ILE A C 19
ATOM 8626 O O . ILE A 1 24 ? 35.279 14.533 -14.014 1.00 0.00 24 ILE A O 19
ATOM 8642 N N . THR A 1 25 ? 36.052 16.573 -13.343 1.00 0.00 25 THR A N 19
ATOM 8643 C CA . THR A 1 25 ? 35.061 16.788 -12.259 1.00 0.00 25 THR A CA 19
ATOM 8644 C C . THR A 1 25 ? 33.897 17.625 -12.891 1.00 0.00 25 THR A C 19
ATOM 8645 O O . THR A 1 25 ? 33.984 18.839 -13.108 1.00 0.00 25 THR A O 19
ATOM 8656 N N . VAL A 1 26 ? 32.856 16.863 -13.149 1.00 0.00 26 VAL A N 19
ATOM 8657 C CA . VAL A 1 26 ? 31.636 17.269 -13.900 1.00 0.00 26 VAL A CA 19
ATOM 8658 C C . VAL A 1 26 ? 30.554 17.234 -12.773 1.00 0.00 26 VAL A C 19
ATOM 8659 O O . VAL A 1 26 ? 30.305 16.165 -12.197 1.00 0.00 26 VAL A O 19
ATOM 8672 N N . ARG A 1 27 ? 29.907 18.388 -12.518 1.00 0.00 27 ARG A N 19
ATOM 8673 C CA . ARG A 1 27 ? 28.734 18.479 -11.601 1.00 0.00 27 ARG A CA 19
ATOM 8674 C C . ARG A 1 27 ? 27.491 18.683 -12.527 1.00 0.00 27 ARG A C 19
ATOM 8675 O O . ARG A 1 27 ? 27.064 19.815 -12.782 1.00 0.00 27 ARG A O 19
ATOM 8696 N N . CYS A 1 28 ? 26.945 17.544 -13.007 1.00 0.00 28 CYS A N 19
ATOM 8697 C CA . CYS A 1 28 ? 25.901 17.479 -14.062 1.00 0.00 28 CYS A CA 19
ATOM 8698 C C . CYS A 1 28 ? 24.505 17.774 -13.473 1.00 0.00 28 CYS A C 19
ATOM 8699 O O . CYS A 1 28 ? 24.101 17.154 -12.484 1.00 0.00 28 CYS A O 19
ATOM 8706 N N . GLU A 1 29 ? 23.790 18.741 -14.101 1.00 0.00 29 GLU A N 19
ATOM 8707 C CA . GLU A 1 29 ? 22.423 19.240 -13.719 1.00 0.00 29 GLU A CA 19
ATOM 8708 C C . GLU A 1 29 ? 22.457 19.962 -12.358 1.00 0.00 29 GLU A C 19
ATOM 8709 O O . GLU A 1 29 ? 22.931 19.357 -11.372 1.00 0.00 29 GLU A O 19
ATOM 8722 N N . SER A 1 1 ? 19.590 23.306 -15.946 1.00 0.00 1 SER A N 20
ATOM 8723 C CA . SER A 1 1 ? 20.594 22.553 -15.173 1.00 0.00 1 SER A CA 20
ATOM 8724 C C . SER A 1 1 ? 21.998 22.940 -15.678 1.00 0.00 1 SER A C 20
ATOM 8725 O O . SER A 1 1 ? 22.283 22.776 -16.869 1.00 0.00 1 SER A O 20
ATOM 8735 N N . LYS A 1 2 ? 22.851 23.451 -14.768 1.00 0.00 2 LYS A N 20
ATOM 8736 C CA . LYS A 1 2 ? 24.242 23.856 -15.078 1.00 0.00 2 LYS A CA 20
ATOM 8737 C C . LYS A 1 2 ? 25.174 22.684 -14.666 1.00 0.00 2 LYS A C 20
ATOM 8738 O O . LYS A 1 2 ? 25.200 22.298 -13.492 1.00 0.00 2 LYS A O 20
ATOM 8757 N N . TYR A 1 3 ? 25.984 22.209 -15.637 1.00 0.00 3 TYR A N 20
ATOM 8758 C CA . TYR A 1 3 ? 27.132 21.305 -15.425 1.00 0.00 3 TYR A CA 20
ATOM 8759 C C . TYR A 1 3 ? 28.334 22.265 -15.208 1.00 0.00 3 TYR A C 20
ATOM 8760 O O . TYR A 1 3 ? 28.591 23.133 -16.055 1.00 0.00 3 TYR A O 20
ATOM 8778 N N . GLU A 1 4 ? 28.930 22.199 -14.002 1.00 0.00 4 GLU A N 20
ATOM 8779 C CA . GLU A 1 4 ? 30.098 23.025 -13.620 1.00 0.00 4 GLU A CA 20
ATOM 8780 C C . GLU A 1 4 ? 31.219 21.980 -13.771 1.00 0.00 4 GLU A C 20
ATOM 8781 O O . GLU A 1 4 ? 31.387 21.096 -12.918 1.00 0.00 4 GLU A O 20
ATOM 8793 N N . TYR A 1 5 ? 31.914 22.125 -14.908 1.00 0.00 5 TYR A N 20
ATOM 8794 C CA . TYR A 1 5 ? 32.791 21.073 -15.425 1.00 0.00 5 TYR A CA 20
ATOM 8795 C C . TYR A 1 5 ? 34.202 21.670 -15.617 1.00 0.00 5 TYR A C 20
ATOM 8796 O O . TYR A 1 5 ? 34.462 22.308 -16.643 1.00 0.00 5 TYR A O 20
ATOM 8814 N N . THR A 1 6 ? 35.089 21.449 -14.612 1.00 0.00 6 THR A N 20
ATOM 8815 C CA . THR A 1 6 ? 36.522 21.844 -14.648 1.00 0.00 6 THR A CA 20
ATOM 8816 C C . THR A 1 6 ? 37.283 20.750 -15.437 1.00 0.00 6 THR A C 20
ATOM 8817 O O . THR A 1 6 ? 37.317 19.592 -15.004 1.00 0.00 6 THR A O 20
ATOM 8828 N N . ILE A 1 7 ? 37.916 21.167 -16.556 1.00 0.00 7 ILE A N 20
ATOM 8829 C CA . ILE A 1 7 ? 38.722 20.279 -17.445 1.00 0.00 7 ILE A CA 20
ATOM 8830 C C . ILE A 1 7 ? 40.172 20.345 -16.801 1.00 0.00 7 ILE A C 20
ATOM 8831 O O . ILE A 1 7 ? 40.736 21.441 -16.923 1.00 0.00 7 ILE A O 20
ATOM 8861 N N . SER A 1 9 ? 41.752 21.657 -14.083 1.00 0.00 9 SER A N 20
ATOM 8862 C CA . SER A 1 9 ? 41.195 22.654 -13.112 1.00 0.00 9 SER A CA 20
ATOM 8863 C C . SER A 1 9 ? 40.604 23.924 -13.826 1.00 0.00 9 SER A C 20
ATOM 8864 O O . SER A 1 9 ? 40.315 24.928 -13.158 1.00 0.00 9 SER A O 20
ATOM 8872 N N . TYR A 1 10 ? 40.378 23.866 -15.167 1.00 0.00 10 TYR A N 20
ATOM 8873 C CA . TYR A 1 10 ? 39.963 25.013 -16.003 1.00 0.00 10 TYR A CA 20
ATOM 8874 C C . TYR A 1 10 ? 38.419 24.980 -16.048 1.00 0.00 10 TYR A C 20
ATOM 8875 O O . TYR A 1 10 ? 37.855 24.086 -16.692 1.00 0.00 10 TYR A O 20
ATOM 8893 N N . THR A 1 11 ? 37.746 25.917 -15.339 1.00 0.00 11 THR A N 20
ATOM 8894 C CA . THR A 1 11 ? 36.275 25.859 -15.108 1.00 0.00 11 THR A CA 20
ATOM 8895 C C . THR A 1 11 ? 35.557 26.429 -16.367 1.00 0.00 11 THR A C 20
ATOM 8896 O O . THR A 1 11 ? 35.800 27.582 -16.739 1.00 0.00 11 THR A O 20
ATOM 8907 N N . PHE A 1 12 ? 34.693 25.592 -16.963 1.00 0.00 12 PHE A N 20
ATOM 8908 C CA . PHE A 1 12 ? 33.780 25.987 -18.065 1.00 0.00 12 PHE A CA 20
ATOM 8909 C C . PHE A 1 12 ? 32.350 25.736 -17.500 1.00 0.00 12 PHE A C 20
ATOM 8910 O O . PHE A 1 12 ? 32.135 24.756 -16.771 1.00 0.00 12 PHE A O 20
ATOM 8927 N N . ARG A 1 13 ? 31.377 26.606 -17.838 1.00 0.00 13 ARG A N 20
ATOM 8928 C CA . ARG A 1 13 ? 30.034 26.603 -17.176 1.00 0.00 13 ARG A CA 20
ATOM 8929 C C . ARG A 1 13 ? 28.986 26.904 -18.274 1.00 0.00 13 ARG A C 20
ATOM 8930 O O . ARG A 1 13 ? 29.041 27.979 -18.885 1.00 0.00 13 ARG A O 20
ATOM 8951 N N . GLY A 1 14 ? 28.065 25.946 -18.516 1.00 0.00 14 GLY A N 20
ATOM 8952 C CA . GLY A 1 14 ? 26.999 26.060 -19.548 1.00 0.00 14 GLY A CA 20
ATOM 8953 C C . GLY A 1 14 ? 25.568 25.592 -19.086 1.00 0.00 14 GLY A C 20
ATOM 8954 O O . GLY A 1 14 ? 25.461 25.332 -17.881 1.00 0.00 14 GLY A O 20
ATOM 8958 N N . PRO A 1 15 ? 24.443 25.466 -19.897 1.00 0.00 15 PRO A N 20
ATOM 8959 C CA . PRO A 1 15 ? 23.072 25.140 -19.361 1.00 0.00 15 PRO A CA 20
ATOM 8960 C C . PRO A 1 15 ? 22.501 23.703 -19.674 1.00 0.00 15 PRO A C 20
ATOM 8961 O O . PRO A 1 15 ? 21.334 23.513 -20.045 1.00 0.00 15 PRO A O 20
ATOM 8972 N N . GLY A 1 16 ? 23.412 22.741 -19.517 1.00 0.00 16 GLY A N 20
ATOM 8973 C CA . GLY A 1 16 ? 23.252 21.362 -20.007 1.00 0.00 16 GLY A CA 20
ATOM 8974 C C . GLY A 1 16 ? 23.849 20.294 -19.078 1.00 0.00 16 GLY A C 20
ATOM 8975 O O . GLY A 1 16 ? 24.354 20.590 -17.987 1.00 0.00 16 GLY A O 20
ATOM 8979 N N . CYS A 1 17 ? 23.771 19.032 -19.554 1.00 0.00 17 CYS A N 20
ATOM 8980 C CA . CYS A 1 17 ? 24.504 17.876 -18.962 1.00 0.00 17 CYS A CA 20
ATOM 8981 C C . CYS A 1 17 ? 24.907 16.922 -20.162 1.00 0.00 17 CYS A C 20
ATOM 8982 O O . CYS A 1 17 ? 24.235 15.893 -20.322 1.00 0.00 17 CYS A O 20
ATOM 8989 N N . PRO A 1 18 ? 25.974 17.173 -21.014 1.00 0.00 18 PRO A N 20
ATOM 8990 C CA . PRO A 1 18 ? 26.480 16.186 -22.011 1.00 0.00 18 PRO A CA 20
ATOM 8991 C C . PRO A 1 18 ? 27.397 15.088 -21.372 1.00 0.00 18 PRO A C 20
ATOM 8992 O O . PRO A 1 18 ? 27.850 15.256 -20.231 1.00 0.00 18 PRO A O 20
ATOM 9003 N N . THR A 1 19 ? 27.703 13.999 -22.128 1.00 0.00 19 THR A N 20
ATOM 9004 C CA . THR A 1 19 ? 28.730 12.985 -21.728 1.00 0.00 19 THR A CA 20
ATOM 9005 C C . THR A 1 19 ? 30.180 13.555 -21.920 1.00 0.00 19 THR A C 20
ATOM 9006 O O . THR A 1 19 ? 30.458 14.226 -22.921 1.00 0.00 19 THR A O 20
ATOM 9017 N N . LEU A 1 20 ? 31.046 13.274 -20.931 1.00 0.00 20 LEU A N 20
ATOM 9018 C CA . LEU A 1 20 ? 32.388 13.911 -20.772 1.00 0.00 20 LEU A CA 20
ATOM 9019 C C . LEU A 1 20 ? 33.432 12.856 -20.328 1.00 0.00 20 LEU A C 20
ATOM 9020 O O . LEU A 1 20 ? 33.159 12.019 -19.461 1.00 0.00 20 LEU A O 20
ATOM 9036 N N . LYS A 1 21 ? 34.653 12.977 -20.900 1.00 0.00 21 LYS A N 20
ATOM 9037 C CA . LYS A 1 21 ? 35.792 12.030 -20.747 1.00 0.00 21 LYS A CA 20
ATOM 9038 C C . LYS A 1 21 ? 36.172 11.607 -19.266 1.00 0.00 21 LYS A C 20
ATOM 9039 O O . LYS A 1 21 ? 35.917 12.468 -18.414 1.00 0.00 21 LYS A O 20
ATOM 9058 N N . PRO A 1 22 ? 36.779 10.414 -18.874 1.00 0.00 22 PRO A N 20
ATOM 9059 C CA . PRO A 1 22 ? 37.084 10.092 -17.451 1.00 0.00 22 PRO A CA 20
ATOM 9060 C C . PRO A 1 22 ? 38.211 10.981 -16.839 1.00 0.00 22 PRO A C 20
ATOM 9061 O O . PRO A 1 22 ? 39.175 11.318 -17.537 1.00 0.00 22 PRO A O 20
ATOM 9082 N N . ILE A 1 24 ? 37.338 14.236 -15.432 1.00 0.00 24 ILE A N 20
ATOM 9083 C CA . ILE A 1 24 ? 36.854 15.651 -15.413 1.00 0.00 24 ILE A CA 20
ATOM 9084 C C . ILE A 1 24 ? 35.883 15.641 -14.183 1.00 0.00 24 ILE A C 20
ATOM 9085 O O . ILE A 1 24 ? 34.985 14.791 -14.096 1.00 0.00 24 ILE A O 20
ATOM 9101 N N . THR A 1 25 ? 36.016 16.667 -13.316 1.00 0.00 25 THR A N 20
ATOM 9102 C CA . THR A 1 25 ? 35.093 16.896 -12.166 1.00 0.00 25 THR A CA 20
ATOM 9103 C C . THR A 1 25 ? 33.851 17.718 -12.681 1.00 0.00 25 THR A C 20
ATOM 9104 O O . THR A 1 25 ? 33.809 18.954 -12.695 1.00 0.00 25 THR A O 20
ATOM 9115 N N . VAL A 1 26 ? 32.885 16.911 -13.080 1.00 0.00 26 VAL A N 20
ATOM 9116 C CA . VAL A 1 26 ? 31.633 17.316 -13.782 1.00 0.00 26 VAL A CA 20
ATOM 9117 C C . VAL A 1 26 ? 30.562 17.202 -12.644 1.00 0.00 26 VAL A C 20
ATOM 9118 O O . VAL A 1 26 ? 30.401 16.123 -12.055 1.00 0.00 26 VAL A O 20
ATOM 9131 N N . ARG A 1 27 ? 29.839 18.310 -12.379 1.00 0.00 27 ARG A N 20
ATOM 9132 C CA . ARG A 1 27 ? 28.800 18.381 -11.321 1.00 0.00 27 ARG A CA 20
ATOM 9133 C C . ARG A 1 27 ? 27.537 18.904 -12.063 1.00 0.00 27 ARG A C 20
ATOM 9134 O O . ARG A 1 27 ? 27.358 20.119 -12.219 1.00 0.00 27 ARG A O 20
ATOM 9155 N N . CYS A 1 28 ? 26.670 17.953 -12.486 1.00 0.00 28 CYS A N 20
ATOM 9156 C CA . CYS A 1 28 ? 25.392 18.240 -13.194 1.00 0.00 28 CYS A CA 20
ATOM 9157 C C . CYS A 1 28 ? 24.350 18.892 -12.246 1.00 0.00 28 CYS A C 20
ATOM 9158 O O . CYS A 1 28 ? 24.174 18.455 -11.104 1.00 0.00 28 CYS A O 20
ATOM 9165 N N . GLU A 1 29 ? 23.696 19.968 -12.751 1.00 0.00 29 GLU A N 20
ATOM 9166 C CA . GLU A 1 29 ? 22.812 20.922 -12.006 1.00 0.00 29 GLU A CA 20
ATOM 9167 C C . GLU A 1 29 ? 23.582 21.665 -10.888 1.00 0.00 29 GLU A C 20
ATOM 9168 O O . GLU A 1 29 ? 23.615 22.914 -10.908 1.00 0.00 29 GLU A O 20
ATOM 9181 N N . SER A 1 1 ? 19.250 23.258 -15.001 1.00 0.00 1 SER A N 21
ATOM 9182 C CA . SER A 1 1 ? 20.430 22.376 -15.023 1.00 0.00 1 SER A CA 21
ATOM 9183 C C . SER A 1 1 ? 21.677 23.192 -15.423 1.00 0.00 1 SER A C 21
ATOM 9184 O O . SER A 1 1 ? 21.671 23.832 -16.482 1.00 0.00 1 SER A O 21
ATOM 9194 N N . LYS A 1 2 ? 22.729 23.149 -14.575 1.00 0.00 2 LYS A N 21
ATOM 9195 C CA . LYS A 1 2 ? 24.040 23.805 -14.840 1.00 0.00 2 LYS A CA 21
ATOM 9196 C C . LYS A 1 2 ? 25.150 22.779 -14.488 1.00 0.00 2 LYS A C 21
ATOM 9197 O O . LYS A 1 2 ? 25.298 22.415 -13.319 1.00 0.00 2 LYS A O 21
ATOM 9216 N N . TYR A 1 3 ? 25.912 22.352 -15.515 1.00 0.00 3 TYR A N 21
ATOM 9217 C CA . TYR A 1 3 ? 27.144 21.542 -15.410 1.00 0.00 3 TYR A CA 21
ATOM 9218 C C . TYR A 1 3 ? 28.319 22.522 -15.143 1.00 0.00 3 TYR A C 21
ATOM 9219 O O . TYR A 1 3 ? 28.454 23.523 -15.860 1.00 0.00 3 TYR A O 21
ATOM 9237 N N . GLU A 1 4 ? 29.049 22.294 -14.034 1.00 0.00 4 GLU A N 21
ATOM 9238 C CA . GLU A 1 4 ? 30.214 23.153 -13.633 1.00 0.00 4 GLU A CA 21
ATOM 9239 C C . GLU A 1 4 ? 31.415 22.245 -13.986 1.00 0.00 4 GLU A C 21
ATOM 9240 O O . GLU A 1 4 ? 31.922 21.507 -13.129 1.00 0.00 4 GLU A O 21
ATOM 9252 N N . TYR A 1 5 ? 31.798 22.261 -15.270 1.00 0.00 5 TYR A N 21
ATOM 9253 C CA . TYR A 1 5 ? 32.615 21.181 -15.824 1.00 0.00 5 TYR A CA 21
ATOM 9254 C C . TYR A 1 5 ? 34.075 21.657 -15.931 1.00 0.00 5 TYR A C 21
ATOM 9255 O O . TYR A 1 5 ? 34.448 22.272 -16.937 1.00 0.00 5 TYR A O 21
ATOM 9273 N N . THR A 1 6 ? 34.866 21.385 -14.863 1.00 0.00 6 THR A N 21
ATOM 9274 C CA . THR A 1 6 ? 36.285 21.821 -14.755 1.00 0.00 6 THR A CA 21
ATOM 9275 C C . THR A 1 6 ? 37.138 20.697 -15.401 1.00 0.00 6 THR A C 21
ATOM 9276 O O . THR A 1 6 ? 37.086 19.540 -14.968 1.00 0.00 6 THR A O 21
ATOM 9287 N N . ILE A 1 7 ? 37.921 21.111 -16.397 1.00 0.00 7 ILE A N 21
ATOM 9288 C CA . ILE A 1 7 ? 38.742 20.222 -17.252 1.00 0.00 7 ILE A CA 21
ATOM 9289 C C . ILE A 1 7 ? 40.189 20.365 -16.633 1.00 0.00 7 ILE A C 21
ATOM 9290 O O . ILE A 1 7 ? 40.721 21.470 -16.813 1.00 0.00 7 ILE A O 21
ATOM 9320 N N . SER A 1 9 ? 42.280 21.840 -14.362 1.00 0.00 9 SER A N 21
ATOM 9321 C CA . SER A 1 9 ? 42.026 22.959 -13.406 1.00 0.00 9 SER A CA 21
ATOM 9322 C C . SER A 1 9 ? 41.131 24.109 -13.980 1.00 0.00 9 SER A C 21
ATOM 9323 O O . SER A 1 9 ? 40.812 25.041 -13.230 1.00 0.00 9 SER A O 21
ATOM 9331 N N . TYR A 1 10 ? 40.724 24.037 -15.272 1.00 0.00 10 TYR A N 21
ATOM 9332 C CA . TYR A 1 10 ? 40.080 25.143 -16.014 1.00 0.00 10 TYR A CA 21
ATOM 9333 C C . TYR A 1 10 ? 38.544 24.998 -15.894 1.00 0.00 10 TYR A C 21
ATOM 9334 O O . TYR A 1 10 ? 38.010 24.011 -16.413 1.00 0.00 10 TYR A O 21
ATOM 9352 N N . THR A 1 11 ? 37.838 25.950 -15.233 1.00 0.00 11 THR A N 21
ATOM 9353 C CA . THR A 1 11 ? 36.365 25.852 -14.991 1.00 0.00 11 THR A CA 21
ATOM 9354 C C . THR A 1 11 ? 35.611 26.446 -16.219 1.00 0.00 11 THR A C 21
ATOM 9355 O O . THR A 1 11 ? 35.969 27.524 -16.710 1.00 0.00 11 THR A O 21
ATOM 9366 N N . PHE A 1 12 ? 34.560 25.727 -16.650 1.00 0.00 12 PHE A N 21
ATOM 9367 C CA . PHE A 1 12 ? 33.667 26.144 -17.761 1.00 0.00 12 PHE A CA 21
ATOM 9368 C C . PHE A 1 12 ? 32.223 25.855 -17.261 1.00 0.00 12 PHE A C 21
ATOM 9369 O O . PHE A 1 12 ? 31.970 24.779 -16.703 1.00 0.00 12 PHE A O 21
ATOM 9386 N N . ARG A 1 13 ? 31.283 26.788 -17.495 1.00 0.00 13 ARG A N 21
ATOM 9387 C CA . ARG A 1 13 ? 29.924 26.744 -16.865 1.00 0.00 13 ARG A CA 21
ATOM 9388 C C . ARG A 1 13 ? 28.870 27.158 -17.922 1.00 0.00 13 ARG A C 21
ATOM 9389 O O . ARG A 1 13 ? 29.021 28.223 -18.534 1.00 0.00 13 ARG A O 21
ATOM 9410 N N . GLY A 1 14 ? 27.817 26.326 -18.097 1.00 0.00 14 GLY A N 21
ATOM 9411 C CA . GLY A 1 14 ? 26.728 26.586 -19.074 1.00 0.00 14 GLY A CA 21
ATOM 9412 C C . GLY A 1 14 ? 25.348 25.891 -18.767 1.00 0.00 14 GLY A C 21
ATOM 9413 O O . GLY A 1 14 ? 25.186 25.540 -17.590 1.00 0.00 14 GLY A O 21
ATOM 9417 N N . PRO A 1 15 ? 24.318 25.678 -19.682 1.00 0.00 15 PRO A N 21
ATOM 9418 C CA . PRO A 1 15 ? 22.953 25.173 -19.288 1.00 0.00 15 PRO A CA 21
ATOM 9419 C C . PRO A 1 15 ? 22.561 23.706 -19.717 1.00 0.00 15 PRO A C 21
ATOM 9420 O O . PRO A 1 15 ? 21.445 23.416 -20.170 1.00 0.00 15 PRO A O 21
ATOM 9431 N N . GLY A 1 16 ? 23.561 22.838 -19.555 1.00 0.00 16 GLY A N 21
ATOM 9432 C CA . GLY A 1 16 ? 23.590 21.485 -20.139 1.00 0.00 16 GLY A CA 21
ATOM 9433 C C . GLY A 1 16 ? 24.006 20.381 -19.154 1.00 0.00 16 GLY A C 21
ATOM 9434 O O . GLY A 1 16 ? 24.337 20.646 -17.991 1.00 0.00 16 GLY A O 21
ATOM 9438 N N . CYS A 1 17 ? 23.987 19.126 -19.662 1.00 0.00 17 CYS A N 21
ATOM 9439 C CA . CYS A 1 17 ? 24.567 17.939 -18.967 1.00 0.00 17 CYS A CA 21
ATOM 9440 C C . CYS A 1 17 ? 25.117 16.960 -20.085 1.00 0.00 17 CYS A C 21
ATOM 9441 O O . CYS A 1 17 ? 24.425 15.969 -20.364 1.00 0.00 17 CYS A O 21
ATOM 9448 N N . PRO A 1 18 ? 26.316 17.154 -20.752 1.00 0.00 18 PRO A N 21
ATOM 9449 C CA . PRO A 1 18 ? 26.863 16.188 -21.746 1.00 0.00 18 PRO A CA 21
ATOM 9450 C C . PRO A 1 18 ? 27.651 15.012 -21.082 1.00 0.00 18 PRO A C 21
ATOM 9451 O O . PRO A 1 18 ? 28.133 15.152 -19.950 1.00 0.00 18 PRO A O 21
ATOM 9462 N N . THR A 1 19 ? 27.825 13.891 -21.825 1.00 0.00 19 THR A N 21
ATOM 9463 C CA . THR A 1 19 ? 28.707 12.756 -21.435 1.00 0.00 19 THR A CA 21
ATOM 9464 C C . THR A 1 19 ? 30.169 13.092 -21.852 1.00 0.00 19 THR A C 21
ATOM 9465 O O . THR A 1 19 ? 30.412 13.534 -22.982 1.00 0.00 19 THR A O 21
ATOM 9476 N N . LEU A 1 20 ? 31.102 12.867 -20.908 1.00 0.00 20 LEU A N 21
ATOM 9477 C CA . LEU A 1 20 ? 32.535 13.264 -21.038 1.00 0.00 20 LEU A CA 21
ATOM 9478 C C . LEU A 1 20 ? 33.436 12.121 -20.486 1.00 0.00 20 LEU A C 21
ATOM 9479 O O . LEU A 1 20 ? 33.117 11.524 -19.450 1.00 0.00 20 LEU A O 21
ATOM 9495 N N . LYS A 1 21 ? 34.603 11.898 -21.141 1.00 0.00 21 LYS A N 21
ATOM 9496 C CA . LYS A 1 21 ? 35.621 10.891 -20.750 1.00 0.00 21 LYS A CA 21
ATOM 9497 C C . LYS A 1 21 ? 36.161 10.971 -19.257 1.00 0.00 21 LYS A C 21
ATOM 9498 O O . LYS A 1 21 ? 36.017 12.071 -18.707 1.00 0.00 21 LYS A O 21
ATOM 9517 N N . PRO A 1 22 ? 36.758 9.925 -18.558 1.00 0.00 22 PRO A N 21
ATOM 9518 C CA . PRO A 1 22 ? 37.061 9.996 -17.099 1.00 0.00 22 PRO A CA 21
ATOM 9519 C C . PRO A 1 22 ? 38.226 10.969 -16.735 1.00 0.00 22 PRO A C 21
ATOM 9520 O O . PRO A 1 22 ? 39.167 11.127 -17.521 1.00 0.00 22 PRO A O 21
ATOM 9541 N N . ILE A 1 24 ? 37.223 14.423 -15.238 1.00 0.00 24 ILE A N 21
ATOM 9542 C CA . ILE A 1 24 ? 36.650 15.805 -15.290 1.00 0.00 24 ILE A CA 21
ATOM 9543 C C . ILE A 1 24 ? 35.647 15.803 -14.090 1.00 0.00 24 ILE A C 21
ATOM 9544 O O . ILE A 1 24 ? 34.787 14.915 -13.990 1.00 0.00 24 ILE A O 21
ATOM 9560 N N . THR A 1 25 ? 35.682 16.890 -13.294 1.00 0.00 25 THR A N 21
ATOM 9561 C CA . THR A 1 25 ? 34.647 17.171 -12.228 1.00 0.00 25 THR A CA 21
ATOM 9562 C C . THR A 1 25 ? 33.381 17.955 -12.716 1.00 0.00 25 THR A C 21
ATOM 9563 O O . THR A 1 25 ? 32.972 19.023 -12.248 1.00 0.00 25 THR A O 21
ATOM 9574 N N . VAL A 1 26 ? 32.768 17.224 -13.628 1.00 0.00 26 VAL A N 21
ATOM 9575 C CA . VAL A 1 26 ? 31.482 17.514 -14.322 1.00 0.00 26 VAL A CA 21
ATOM 9576 C C . VAL A 1 26 ? 30.353 17.060 -13.345 1.00 0.00 26 VAL A C 21
ATOM 9577 O O . VAL A 1 26 ? 30.240 15.868 -13.042 1.00 0.00 26 VAL A O 21
ATOM 9590 N N . ARG A 1 27 ? 29.620 18.065 -12.833 1.00 0.00 27 ARG A N 21
ATOM 9591 C CA . ARG A 1 27 ? 28.648 17.915 -11.725 1.00 0.00 27 ARG A CA 21
ATOM 9592 C C . ARG A 1 27 ? 27.378 18.632 -12.261 1.00 0.00 27 ARG A C 21
ATOM 9593 O O . ARG A 1 27 ? 27.264 19.863 -12.185 1.00 0.00 27 ARG A O 21
ATOM 9614 N N . CYS A 1 28 ? 26.444 17.818 -12.798 1.00 0.00 28 CYS A N 21
ATOM 9615 C CA . CYS A 1 28 ? 25.192 18.291 -13.442 1.00 0.00 28 CYS A CA 21
ATOM 9616 C C . CYS A 1 28 ? 24.175 18.832 -12.407 1.00 0.00 28 CYS A C 21
ATOM 9617 O O . CYS A 1 28 ? 23.852 18.149 -11.431 1.00 0.00 28 CYS A O 21
ATOM 9624 N N . GLU A 1 29 ? 23.729 20.092 -12.635 1.00 0.00 29 GLU A N 21
ATOM 9625 C CA . GLU A 1 29 ? 22.902 20.942 -11.716 1.00 0.00 29 GLU A CA 21
ATOM 9626 C C . GLU A 1 29 ? 23.536 21.132 -10.311 1.00 0.00 29 GLU A C 21
ATOM 9627 O O . GLU A 1 29 ? 23.456 22.257 -9.774 1.00 0.00 29 GLU A O 21
ATOM 9640 N N . SER A 1 1 ? 19.338 23.757 -14.743 1.00 0.00 1 SER A N 22
ATOM 9641 C CA . SER A 1 1 ? 20.333 22.707 -15.023 1.00 0.00 1 SER A CA 22
ATOM 9642 C C . SER A 1 1 ? 21.641 23.348 -15.530 1.00 0.00 1 SER A C 22
ATOM 9643 O O . SER A 1 1 ? 21.609 24.118 -16.498 1.00 0.00 1 SER A O 22
ATOM 9653 N N . LYS A 1 2 ? 22.775 23.010 -14.874 1.00 0.00 2 LYS A N 22
ATOM 9654 C CA . LYS A 1 2 ? 24.143 23.443 -15.287 1.00 0.00 2 LYS A CA 22
ATOM 9655 C C . LYS A 1 2 ? 25.189 22.320 -14.999 1.00 0.00 2 LYS A C 22
ATOM 9656 O O . LYS A 1 2 ? 25.154 21.711 -13.923 1.00 0.00 2 LYS A O 22
ATOM 9675 N N . TYR A 1 3 ? 26.147 22.131 -15.938 1.00 0.00 3 TYR A N 22
ATOM 9676 C CA . TYR A 1 3 ? 27.394 21.376 -15.737 1.00 0.00 3 TYR A CA 22
ATOM 9677 C C . TYR A 1 3 ? 28.410 22.452 -15.280 1.00 0.00 3 TYR A C 22
ATOM 9678 O O . TYR A 1 3 ? 28.664 23.426 -16.004 1.00 0.00 3 TYR A O 22
ATOM 9696 N N . GLU A 1 4 ? 28.897 22.318 -14.033 1.00 0.00 4 GLU A N 22
ATOM 9697 C CA . GLU A 1 4 ? 30.037 23.127 -13.533 1.00 0.00 4 GLU A CA 22
ATOM 9698 C C . GLU A 1 4 ? 31.158 22.072 -13.629 1.00 0.00 4 GLU A C 22
ATOM 9699 O O . GLU A 1 4 ? 31.273 21.191 -12.765 1.00 0.00 4 GLU A O 22
ATOM 9711 N N . TYR A 1 5 ? 31.913 22.190 -14.737 1.00 0.00 5 TYR A N 22
ATOM 9712 C CA . TYR A 1 5 ? 32.801 21.116 -15.195 1.00 0.00 5 TYR A CA 22
ATOM 9713 C C . TYR A 1 5 ? 34.202 21.713 -15.443 1.00 0.00 5 TYR A C 22
ATOM 9714 O O . TYR A 1 5 ? 34.416 22.349 -16.481 1.00 0.00 5 TYR A O 22
ATOM 9732 N N . THR A 1 6 ? 35.133 21.495 -14.479 1.00 0.00 6 THR A N 22
ATOM 9733 C CA . THR A 1 6 ? 36.560 21.888 -14.584 1.00 0.00 6 THR A CA 22
ATOM 9734 C C . THR A 1 6 ? 37.298 20.805 -15.403 1.00 0.00 6 THR A C 22
ATOM 9735 O O . THR A 1 6 ? 37.314 19.633 -15.006 1.00 0.00 6 THR A O 22
ATOM 9746 N N . ILE A 1 7 ? 37.931 21.249 -16.510 1.00 0.00 7 ILE A N 22
ATOM 9747 C CA . ILE A 1 7 ? 38.715 20.375 -17.427 1.00 0.00 7 ILE A CA 22
ATOM 9748 C C . ILE A 1 7 ? 40.180 20.447 -16.827 1.00 0.00 7 ILE A C 22
ATOM 9749 O O . ILE A 1 7 ? 40.744 21.538 -16.986 1.00 0.00 7 ILE A O 22
ATOM 9779 N N . SER A 1 9 ? 41.884 21.782 -14.178 1.00 0.00 9 SER A N 22
ATOM 9780 C CA . SER A 1 9 ? 41.420 22.785 -13.169 1.00 0.00 9 SER A CA 22
ATOM 9781 C C . SER A 1 9 ? 40.663 24.003 -13.815 1.00 0.00 9 SER A C 22
ATOM 9782 O O . SER A 1 9 ? 40.337 24.963 -13.101 1.00 0.00 9 SER A O 22
ATOM 9790 N N . TYR A 1 10 ? 40.366 23.957 -15.139 1.00 0.00 10 TYR A N 22
ATOM 9791 C CA . TYR A 1 10 ? 39.877 25.108 -15.931 1.00 0.00 10 TYR A CA 22
ATOM 9792 C C . TYR A 1 10 ? 38.332 25.045 -15.962 1.00 0.00 10 TYR A C 22
ATOM 9793 O O . TYR A 1 10 ? 37.778 24.166 -16.637 1.00 0.00 10 TYR A O 22
ATOM 9811 N N . THR A 1 11 ? 37.644 25.963 -15.241 1.00 0.00 11 THR A N 22
ATOM 9812 C CA . THR A 1 11 ? 36.175 25.878 -15.003 1.00 0.00 11 THR A CA 22
ATOM 9813 C C . THR A 1 11 ? 35.440 26.470 -16.242 1.00 0.00 11 THR A C 22
ATOM 9814 O O . THR A 1 11 ? 35.655 27.640 -16.576 1.00 0.00 11 THR A O 22
ATOM 9825 N N . PHE A 1 12 ? 34.585 25.638 -16.856 1.00 0.00 12 PHE A N 22
ATOM 9826 C CA . PHE A 1 12 ? 33.631 26.058 -17.910 1.00 0.00 12 PHE A CA 22
ATOM 9827 C C . PHE A 1 12 ? 32.202 25.843 -17.329 1.00 0.00 12 PHE A C 22
ATOM 9828 O O . PHE A 1 12 ? 31.951 24.826 -16.667 1.00 0.00 12 PHE A O 22
ATOM 9845 N N . ARG A 1 13 ? 31.275 26.777 -17.610 1.00 0.00 13 ARG A N 22
ATOM 9846 C CA . ARG A 1 13 ? 29.917 26.789 -16.973 1.00 0.00 13 ARG A CA 22
ATOM 9847 C C . ARG A 1 13 ? 28.876 27.206 -18.045 1.00 0.00 13 ARG A C 22
ATOM 9848 O O . ARG A 1 13 ? 29.067 28.241 -18.697 1.00 0.00 13 ARG A O 22
ATOM 9869 N N . GLY A 1 14 ? 27.784 26.421 -18.178 1.00 0.00 14 GLY A N 22
ATOM 9870 C CA . GLY A 1 14 ? 26.683 26.716 -19.132 1.00 0.00 14 GLY A CA 22
ATOM 9871 C C . GLY A 1 14 ? 25.302 26.021 -18.828 1.00 0.00 14 GLY A C 22
ATOM 9872 O O . GLY A 1 14 ? 25.134 25.682 -17.648 1.00 0.00 14 GLY A O 22
ATOM 9876 N N . PRO A 1 15 ? 24.277 25.802 -19.747 1.00 0.00 15 PRO A N 22
ATOM 9877 C CA . PRO A 1 15 ? 22.909 25.299 -19.359 1.00 0.00 15 PRO A CA 22
ATOM 9878 C C . PRO A 1 15 ? 22.537 23.829 -19.797 1.00 0.00 15 PRO A C 22
ATOM 9879 O O . PRO A 1 15 ? 21.452 23.539 -20.320 1.00 0.00 15 PRO A O 22
ATOM 9890 N N . GLY A 1 16 ? 23.522 22.960 -19.566 1.00 0.00 16 GLY A N 22
ATOM 9891 C CA . GLY A 1 16 ? 23.585 21.612 -20.155 1.00 0.00 16 GLY A CA 22
ATOM 9892 C C . GLY A 1 16 ? 24.366 20.609 -19.288 1.00 0.00 16 GLY A C 22
ATOM 9893 O O . GLY A 1 16 ? 25.189 21.016 -18.462 1.00 0.00 16 GLY A O 22
ATOM 9897 N N . CYS A 1 17 ? 24.124 19.296 -19.511 1.00 0.00 17 CYS A N 22
ATOM 9898 C CA . CYS A 1 17 ? 24.935 18.191 -18.920 1.00 0.00 17 CYS A CA 22
ATOM 9899 C C . CYS A 1 17 ? 25.132 17.091 -20.045 1.00 0.00 17 CYS A C 22
ATOM 9900 O O . CYS A 1 17 ? 24.315 16.160 -20.051 1.00 0.00 17 CYS A O 22
ATOM 9907 N N . PRO A 1 18 ? 26.160 17.106 -20.980 1.00 0.00 18 PRO A N 22
ATOM 9908 C CA . PRO A 1 18 ? 26.473 15.955 -21.876 1.00 0.00 18 PRO A CA 22
ATOM 9909 C C . PRO A 1 18 ? 27.305 14.834 -21.155 1.00 0.00 18 PRO A C 22
ATOM 9910 O O . PRO A 1 18 ? 27.775 15.043 -20.028 1.00 0.00 18 PRO A O 22
ATOM 9921 N N . THR A 1 19 ? 27.521 13.674 -21.829 1.00 0.00 19 THR A N 22
ATOM 9922 C CA . THR A 1 19 ? 28.451 12.603 -21.372 1.00 0.00 19 THR A CA 22
ATOM 9923 C C . THR A 1 19 ? 29.914 13.041 -21.675 1.00 0.00 19 THR A C 22
ATOM 9924 O O . THR A 1 19 ? 30.235 13.412 -22.809 1.00 0.00 19 THR A O 22
ATOM 9935 N N . LEU A 1 20 ? 30.739 12.994 -20.618 1.00 0.00 20 LEU A N 22
ATOM 9936 C CA . LEU A 1 20 ? 32.109 13.581 -20.590 1.00 0.00 20 LEU A CA 22
ATOM 9937 C C . LEU A 1 20 ? 33.138 12.522 -20.115 1.00 0.00 20 LEU A C 22
ATOM 9938 O O . LEU A 1 20 ? 32.888 11.777 -19.161 1.00 0.00 20 LEU A O 22
ATOM 9954 N N . LYS A 1 21 ? 34.323 12.543 -20.766 1.00 0.00 21 LYS A N 22
ATOM 9955 C CA . LYS A 1 21 ? 35.422 11.553 -20.613 1.00 0.00 21 LYS A CA 22
ATOM 9956 C C . LYS A 1 21 ? 35.929 11.273 -19.135 1.00 0.00 21 LYS A C 22
ATOM 9957 O O . LYS A 1 21 ? 35.769 12.223 -18.357 1.00 0.00 21 LYS A O 22
ATOM 9976 N N . PRO A 1 22 ? 36.554 10.113 -18.675 1.00 0.00 22 PRO A N 22
ATOM 9977 C CA . PRO A 1 22 ? 37.012 9.944 -17.266 1.00 0.00 22 PRO A CA 22
ATOM 9978 C C . PRO A 1 22 ? 38.210 10.869 -16.884 1.00 0.00 22 PRO A C 22
ATOM 9979 O O . PRO A 1 22 ? 39.094 11.103 -17.716 1.00 0.00 22 PRO A O 22
ATOM 10000 N N . ILE A 1 24 ? 37.466 14.260 -15.594 1.00 0.00 24 ILE A N 22
ATOM 10001 C CA . ILE A 1 24 ? 36.935 15.656 -15.537 1.00 0.00 24 ILE A CA 22
ATOM 10002 C C . ILE A 1 24 ? 35.963 15.565 -14.316 1.00 0.00 24 ILE A C 22
ATOM 10003 O O . ILE A 1 24 ? 35.047 14.729 -14.320 1.00 0.00 24 ILE A O 22
ATOM 10019 N N . THR A 1 25 ? 36.078 16.528 -13.379 1.00 0.00 25 THR A N 22
ATOM 10020 C CA . THR A 1 25 ? 35.079 16.723 -12.290 1.00 0.00 25 THR A CA 22
ATOM 10021 C C . THR A 1 25 ? 33.948 17.667 -12.770 1.00 0.00 25 THR A C 22
ATOM 10022 O O . THR A 1 25 ? 34.061 18.893 -12.848 1.00 0.00 25 THR A O 22
ATOM 10033 N N . VAL A 1 26 ? 32.908 16.936 -13.083 1.00 0.00 26 VAL A N 22
ATOM 10034 C CA . VAL A 1 26 ? 31.685 17.400 -13.794 1.00 0.00 26 VAL A CA 22
ATOM 10035 C C . VAL A 1 26 ? 30.617 17.410 -12.649 1.00 0.00 26 VAL A C 22
ATOM 10036 O O . VAL A 1 26 ? 30.362 16.360 -12.041 1.00 0.00 26 VAL A O 22
ATOM 10049 N N . ARG A 1 27 ? 29.992 18.582 -12.402 1.00 0.00 27 ARG A N 22
ATOM 10050 C CA . ARG A 1 27 ? 28.852 18.720 -11.447 1.00 0.00 27 ARG A CA 22
ATOM 10051 C C . ARG A 1 27 ? 27.599 18.986 -12.318 1.00 0.00 27 ARG A C 22
ATOM 10052 O O . ARG A 1 27 ? 27.264 20.121 -12.675 1.00 0.00 27 ARG A O 22
ATOM 10073 N N . CYS A 1 28 ? 26.953 17.853 -12.634 1.00 0.00 28 CYS A N 22
ATOM 10074 C CA . CYS A 1 28 ? 25.862 17.735 -13.635 1.00 0.00 28 CYS A CA 22
ATOM 10075 C C . CYS A 1 28 ? 24.511 18.216 -13.061 1.00 0.00 28 CYS A C 22
ATOM 10076 O O . CYS A 1 28 ? 24.114 17.797 -11.969 1.00 0.00 28 CYS A O 22
ATOM 10083 N N . GLU A 1 29 ? 23.825 19.104 -13.825 1.00 0.00 29 GLU A N 22
ATOM 10084 C CA . GLU A 1 29 ? 22.492 19.724 -13.502 1.00 0.00 29 GLU A CA 22
ATOM 10085 C C . GLU A 1 29 ? 22.564 20.610 -12.243 1.00 0.00 29 GLU A C 22
ATOM 10086 O O . GLU A 1 29 ? 22.127 21.779 -12.302 1.00 0.00 29 GLU A O 22
ATOM 10099 N N . SER A 1 1 ? 19.532 23.358 -14.210 1.00 0.00 1 SER A N 23
ATOM 10100 C CA . SER A 1 1 ? 20.318 22.334 -14.917 1.00 0.00 1 SER A CA 23
ATOM 10101 C C . SER A 1 1 ? 21.642 22.986 -15.376 1.00 0.00 1 SER A C 23
ATOM 10102 O O . SER A 1 1 ? 21.637 23.808 -16.302 1.00 0.00 1 SER A O 23
ATOM 10112 N N . LYS A 1 2 ? 22.758 22.649 -14.686 1.00 0.00 2 LYS A N 23
ATOM 10113 C CA . LYS A 1 2 ? 24.104 23.224 -14.934 1.00 0.00 2 LYS A CA 23
ATOM 10114 C C . LYS A 1 2 ? 25.153 22.072 -14.836 1.00 0.00 2 LYS A C 23
ATOM 10115 O O . LYS A 1 2 ? 25.155 21.298 -13.872 1.00 0.00 2 LYS A O 23
ATOM 10134 N N . TYR A 1 3 ? 26.076 22.068 -15.816 1.00 0.00 3 TYR A N 23
ATOM 10135 C CA . TYR A 1 3 ? 27.321 21.289 -15.828 1.00 0.00 3 TYR A CA 23
ATOM 10136 C C . TYR A 1 3 ? 28.378 22.365 -15.492 1.00 0.00 3 TYR A C 23
ATOM 10137 O O . TYR A 1 3 ? 28.590 23.299 -16.279 1.00 0.00 3 TYR A O 23
ATOM 10155 N N . GLU A 1 4 ? 28.941 22.272 -14.272 1.00 0.00 4 GLU A N 23
ATOM 10156 C CA . GLU A 1 4 ? 30.101 23.093 -13.852 1.00 0.00 4 GLU A CA 23
ATOM 10157 C C . GLU A 1 4 ? 31.230 22.049 -13.998 1.00 0.00 4 GLU A C 23
ATOM 10158 O O . GLU A 1 4 ? 31.385 21.166 -13.143 1.00 0.00 4 GLU A O 23
ATOM 10170 N N . TYR A 1 5 ? 31.950 22.188 -15.124 1.00 0.00 5 TYR A N 23
ATOM 10171 C CA . TYR A 1 5 ? 32.846 21.130 -15.610 1.00 0.00 5 TYR A CA 23
ATOM 10172 C C . TYR A 1 5 ? 34.267 21.713 -15.778 1.00 0.00 5 TYR A C 23
ATOM 10173 O O . TYR A 1 5 ? 34.558 22.320 -16.813 1.00 0.00 5 TYR A O 23
ATOM 10191 N N . THR A 1 6 ? 35.124 21.505 -14.742 1.00 0.00 6 THR A N 23
ATOM 10192 C CA . THR A 1 6 ? 36.556 21.898 -14.732 1.00 0.00 6 THR A CA 23
ATOM 10193 C C . THR A 1 6 ? 37.359 20.824 -15.502 1.00 0.00 6 THR A C 23
ATOM 10194 O O . THR A 1 6 ? 37.365 19.655 -15.095 1.00 0.00 6 THR A O 23
ATOM 10205 N N . ILE A 1 7 ? 38.060 21.265 -16.570 1.00 0.00 7 ILE A N 23
ATOM 10206 C CA . ILE A 1 7 ? 38.928 20.393 -17.412 1.00 0.00 7 ILE A CA 23
ATOM 10207 C C . ILE A 1 7 ? 40.354 20.514 -16.730 1.00 0.00 7 ILE A C 23
ATOM 10208 O O . ILE A 1 7 ? 40.882 21.631 -16.831 1.00 0.00 7 ILE A O 23
ATOM 10238 N N . SER A 1 9 ? 41.969 21.889 -14.059 1.00 0.00 9 SER A N 23
ATOM 10239 C CA . SER A 1 9 ? 41.457 22.908 -13.090 1.00 0.00 9 SER A CA 23
ATOM 10240 C C . SER A 1 9 ? 40.754 24.129 -13.787 1.00 0.00 9 SER A C 23
ATOM 10241 O O . SER A 1 9 ? 40.449 25.126 -13.116 1.00 0.00 9 SER A O 23
ATOM 10249 N N . TYR A 1 10 ? 40.474 24.041 -15.114 1.00 0.00 10 TYR A N 23
ATOM 10250 C CA . TYR A 1 10 ? 40.022 25.173 -15.953 1.00 0.00 10 TYR A CA 23
ATOM 10251 C C . TYR A 1 10 ? 38.481 25.088 -16.026 1.00 0.00 10 TYR A C 23
ATOM 10252 O O . TYR A 1 10 ? 37.953 24.185 -16.689 1.00 0.00 10 TYR A O 23
ATOM 10270 N N . THR A 1 11 ? 37.772 26.011 -15.336 1.00 0.00 11 THR A N 23
ATOM 10271 C CA . THR A 1 11 ? 36.298 25.925 -15.134 1.00 0.00 11 THR A CA 23
ATOM 10272 C C . THR A 1 11 ? 35.578 26.493 -16.395 1.00 0.00 11 THR A C 23
ATOM 10273 O O . THR A 1 11 ? 35.888 27.603 -16.842 1.00 0.00 11 THR A O 23
ATOM 10284 N N . PHE A 1 12 ? 34.608 25.709 -16.889 1.00 0.00 12 PHE A N 23
ATOM 10285 C CA . PHE A 1 12 ? 33.676 26.115 -17.972 1.00 0.00 12 PHE A CA 23
ATOM 10286 C C . PHE A 1 12 ? 32.256 25.849 -17.399 1.00 0.00 12 PHE A C 23
ATOM 10287 O O . PHE A 1 12 ? 32.011 24.780 -16.820 1.00 0.00 12 PHE A O 23
ATOM 10304 N N . ARG A 1 13 ? 31.332 26.801 -17.598 1.00 0.00 13 ARG A N 23
ATOM 10305 C CA . ARG A 1 13 ? 29.998 26.788 -16.921 1.00 0.00 13 ARG A CA 23
ATOM 10306 C C . ARG A 1 13 ? 28.923 27.048 -18.007 1.00 0.00 13 ARG A C 23
ATOM 10307 O O . ARG A 1 13 ? 28.993 28.069 -18.703 1.00 0.00 13 ARG A O 23
ATOM 10328 N N . GLY A 1 14 ? 27.947 26.123 -18.118 1.00 0.00 14 GLY A N 23
ATOM 10329 C CA . GLY A 1 14 ? 26.843 26.197 -19.112 1.00 0.00 14 GLY A CA 23
ATOM 10330 C C . GLY A 1 14 ? 25.441 25.687 -18.604 1.00 0.00 14 GLY A C 23
ATOM 10331 O O . GLY A 1 14 ? 25.424 25.222 -17.455 1.00 0.00 14 GLY A O 23
ATOM 10335 N N . PRO A 1 15 ? 24.252 25.731 -19.325 1.00 0.00 15 PRO A N 23
ATOM 10336 C CA . PRO A 1 15 ? 22.926 25.313 -18.750 1.00 0.00 15 PRO A CA 23
ATOM 10337 C C . PRO A 1 15 ? 22.399 23.888 -19.171 1.00 0.00 15 PRO A C 23
ATOM 10338 O O . PRO A 1 15 ? 21.229 23.682 -19.524 1.00 0.00 15 PRO A O 23
ATOM 10349 N N . GLY A 1 16 ? 23.353 22.956 -19.124 1.00 0.00 16 GLY A N 23
ATOM 10350 C CA . GLY A 1 16 ? 23.243 21.625 -19.744 1.00 0.00 16 GLY A CA 23
ATOM 10351 C C . GLY A 1 16 ? 23.937 20.515 -18.942 1.00 0.00 16 GLY A C 23
ATOM 10352 O O . GLY A 1 16 ? 24.448 20.739 -17.837 1.00 0.00 16 GLY A O 23
ATOM 10356 N N . CYS A 1 17 ? 23.941 19.296 -19.531 1.00 0.00 17 CYS A N 23
ATOM 10357 C CA . CYS A 1 17 ? 24.758 18.143 -19.046 1.00 0.00 17 CYS A CA 23
ATOM 10358 C C . CYS A 1 17 ? 25.088 17.235 -20.298 1.00 0.00 17 CYS A C 23
ATOM 10359 O O . CYS A 1 17 ? 24.365 16.242 -20.467 1.00 0.00 17 CYS A O 23
ATOM 10366 N N . PRO A 1 18 ? 26.144 17.472 -21.172 1.00 0.00 18 PRO A N 23
ATOM 10367 C CA . PRO A 1 18 ? 26.587 16.489 -22.203 1.00 0.00 18 PRO A CA 23
ATOM 10368 C C . PRO A 1 18 ? 27.462 15.337 -21.598 1.00 0.00 18 PRO A C 23
ATOM 10369 O O . PRO A 1 18 ? 27.975 15.482 -20.480 1.00 0.00 18 PRO A O 23
ATOM 10380 N N . THR A 1 19 ? 27.654 14.220 -22.350 1.00 0.00 19 THR A N 23
ATOM 10381 C CA . THR A 1 19 ? 28.522 13.076 -21.917 1.00 0.00 19 THR A CA 23
ATOM 10382 C C . THR A 1 19 ? 30.043 13.457 -21.975 1.00 0.00 19 THR A C 23
ATOM 10383 O O . THR A 1 19 ? 30.481 14.113 -22.927 1.00 0.00 19 THR A O 23
ATOM 10394 N N . LEU A 1 20 ? 30.784 13.047 -20.929 1.00 0.00 20 LEU A N 23
ATOM 10395 C CA . LEU A 1 20 ? 32.182 13.500 -20.653 1.00 0.00 20 LEU A CA 23
ATOM 10396 C C . LEU A 1 20 ? 32.941 12.337 -19.974 1.00 0.00 20 LEU A C 23
ATOM 10397 O O . LEU A 1 20 ? 32.482 11.811 -18.953 1.00 0.00 20 LEU A O 23
ATOM 10413 N N . LYS A 1 21 ? 34.121 11.996 -20.537 1.00 0.00 21 LYS A N 23
ATOM 10414 C CA . LYS A 1 21 ? 34.971 10.860 -20.112 1.00 0.00 21 LYS A CA 23
ATOM 10415 C C . LYS A 1 21 ? 35.569 10.948 -18.645 1.00 0.00 21 LYS A C 23
ATOM 10416 O O . LYS A 1 21 ? 35.607 12.086 -18.157 1.00 0.00 21 LYS A O 23
ATOM 10435 N N . PRO A 1 22 ? 36.064 9.870 -17.911 1.00 0.00 22 PRO A N 23
ATOM 10436 C CA . PRO A 1 22 ? 36.600 10.005 -16.525 1.00 0.00 22 PRO A CA 23
ATOM 10437 C C . PRO A 1 22 ? 37.941 10.799 -16.453 1.00 0.00 22 PRO A C 23
ATOM 10438 O O . PRO A 1 22 ? 38.764 10.698 -17.370 1.00 0.00 22 PRO A O 23
ATOM 10459 N N . ILE A 1 24 ? 37.595 14.481 -15.673 1.00 0.00 24 ILE A N 23
ATOM 10460 C CA . ILE A 1 24 ? 37.011 15.862 -15.598 1.00 0.00 24 ILE A CA 23
ATOM 10461 C C . ILE A 1 24 ? 36.045 15.820 -14.361 1.00 0.00 24 ILE A C 23
ATOM 10462 O O . ILE A 1 24 ? 35.211 14.910 -14.250 1.00 0.00 24 ILE A O 23
ATOM 10478 N N . THR A 1 25 ? 36.130 16.865 -13.511 1.00 0.00 25 THR A N 23
ATOM 10479 C CA . THR A 1 25 ? 35.215 17.061 -12.352 1.00 0.00 25 THR A CA 23
ATOM 10480 C C . THR A 1 25 ? 33.964 17.867 -12.862 1.00 0.00 25 THR A C 23
ATOM 10481 O O . THR A 1 25 ? 33.923 19.102 -12.911 1.00 0.00 25 THR A O 23
ATOM 10492 N N . VAL A 1 26 ? 32.990 17.049 -13.215 1.00 0.00 26 VAL A N 23
ATOM 10493 C CA . VAL A 1 26 ? 31.743 17.431 -13.936 1.00 0.00 26 VAL A CA 23
ATOM 10494 C C . VAL A 1 26 ? 30.669 17.375 -12.800 1.00 0.00 26 VAL A C 23
ATOM 10495 O O . VAL A 1 26 ? 30.465 16.307 -12.205 1.00 0.00 26 VAL A O 23
ATOM 10508 N N . ARG A 1 27 ? 29.982 18.510 -12.553 1.00 0.00 27 ARG A N 23
ATOM 10509 C CA . ARG A 1 27 ? 28.814 18.572 -11.621 1.00 0.00 27 ARG A CA 23
ATOM 10510 C C . ARG A 1 27 ? 27.560 18.793 -12.507 1.00 0.00 27 ARG A C 23
ATOM 10511 O O . ARG A 1 27 ? 27.142 19.918 -12.802 1.00 0.00 27 ARG A O 23
ATOM 10532 N N . CYS A 1 28 ? 27.006 17.635 -12.903 1.00 0.00 28 CYS A N 23
ATOM 10533 C CA . CYS A 1 28 ? 25.939 17.495 -13.928 1.00 0.00 28 CYS A CA 23
ATOM 10534 C C . CYS A 1 28 ? 24.553 17.831 -13.338 1.00 0.00 28 CYS A C 23
ATOM 10535 O O . CYS A 1 28 ? 24.182 17.310 -12.282 1.00 0.00 28 CYS A O 23
ATOM 10542 N N . GLU A 1 29 ? 23.801 18.712 -14.050 1.00 0.00 29 GLU A N 23
ATOM 10543 C CA . GLU A 1 29 ? 22.440 19.235 -13.690 1.00 0.00 29 GLU A CA 23
ATOM 10544 C C . GLU A 1 29 ? 22.443 19.993 -12.340 1.00 0.00 29 GLU A C 23
ATOM 10545 O O . GLU A 1 29 ? 21.975 21.151 -12.297 1.00 0.00 29 GLU A O 23
ATOM 10558 N N . SER A 1 1 ? 19.310 24.560 -14.462 1.00 0.00 1 SER A N 24
ATOM 10559 C CA . SER A 1 1 ? 20.259 23.441 -14.316 1.00 0.00 1 SER A CA 24
ATOM 10560 C C . SER A 1 1 ? 21.580 23.787 -15.033 1.00 0.00 1 SER A C 24
ATOM 10561 O O . SER A 1 1 ? 21.558 24.188 -16.204 1.00 0.00 1 SER A O 24
ATOM 10571 N N . LYS A 1 2 ? 22.717 23.614 -14.320 1.00 0.00 2 LYS A N 24
ATOM 10572 C CA . LYS A 1 2 ? 24.082 23.921 -14.839 1.00 0.00 2 LYS A CA 24
ATOM 10573 C C . LYS A 1 2 ? 25.079 22.782 -14.476 1.00 0.00 2 LYS A C 24
ATOM 10574 O O . LYS A 1 2 ? 25.106 22.318 -13.332 1.00 0.00 2 LYS A O 24
ATOM 10593 N N . TYR A 1 3 ? 25.915 22.402 -15.466 1.00 0.00 3 TYR A N 24
ATOM 10594 C CA . TYR A 1 3 ? 27.110 21.550 -15.323 1.00 0.00 3 TYR A CA 24
ATOM 10595 C C . TYR A 1 3 ? 28.275 22.517 -14.989 1.00 0.00 3 TYR A C 24
ATOM 10596 O O . TYR A 1 3 ? 28.428 23.561 -15.640 1.00 0.00 3 TYR A O 24
ATOM 10614 N N . GLU A 1 4 ? 29.002 22.207 -13.901 1.00 0.00 4 GLU A N 24
ATOM 10615 C CA . GLU A 1 4 ? 30.200 22.973 -13.485 1.00 0.00 4 GLU A CA 24
ATOM 10616 C C . GLU A 1 4 ? 31.305 21.980 -13.888 1.00 0.00 4 GLU A C 24
ATOM 10617 O O . GLU A 1 4 ? 31.555 21.002 -13.168 1.00 0.00 4 GLU A O 24
ATOM 10629 N N . TYR A 1 5 ? 31.910 22.280 -15.049 1.00 0.00 5 TYR A N 24
ATOM 10630 C CA . TYR A 1 5 ? 32.785 21.322 -15.734 1.00 0.00 5 TYR A CA 24
ATOM 10631 C C . TYR A 1 5 ? 34.199 21.930 -15.865 1.00 0.00 5 TYR A C 24
ATOM 10632 O O . TYR A 1 5 ? 34.482 22.637 -16.838 1.00 0.00 5 TYR A O 24
ATOM 10650 N N . THR A 1 6 ? 35.062 21.616 -14.869 1.00 0.00 6 THR A N 24
ATOM 10651 C CA . THR A 1 6 ? 36.516 21.891 -14.900 1.00 0.00 6 THR A CA 24
ATOM 10652 C C . THR A 1 6 ? 37.192 20.698 -15.606 1.00 0.00 6 THR A C 24
ATOM 10653 O O . THR A 1 6 ? 37.031 19.543 -15.187 1.00 0.00 6 THR A O 24
ATOM 10664 N N . ILE A 1 7 ? 38.000 21.033 -16.629 1.00 0.00 7 ILE A N 24
ATOM 10665 C CA . ILE A 1 7 ? 38.835 20.048 -17.371 1.00 0.00 7 ILE A CA 24
ATOM 10666 C C . ILE A 1 7 ? 40.234 20.158 -16.640 1.00 0.00 7 ILE A C 24
ATOM 10667 O O . ILE A 1 7 ? 40.850 21.208 -16.869 1.00 0.00 7 ILE A O 24
ATOM 10697 N N . SER A 1 9 ? 41.726 21.759 -13.998 1.00 0.00 9 SER A N 24
ATOM 10698 C CA . SER A 1 9 ? 41.216 22.882 -13.149 1.00 0.00 9 SER A CA 24
ATOM 10699 C C . SER A 1 9 ? 40.533 24.027 -13.985 1.00 0.00 9 SER A C 24
ATOM 10700 O O . SER A 1 9 ? 40.219 25.087 -13.425 1.00 0.00 9 SER A O 24
ATOM 10708 N N . TYR A 1 10 ? 40.278 23.800 -15.298 1.00 0.00 10 TYR A N 24
ATOM 10709 C CA . TYR A 1 10 ? 39.873 24.846 -16.262 1.00 0.00 10 TYR A CA 24
ATOM 10710 C C . TYR A 1 10 ? 38.334 24.867 -16.389 1.00 0.00 10 TYR A C 24
ATOM 10711 O O . TYR A 1 10 ? 37.753 24.084 -17.153 1.00 0.00 10 TYR A O 24
ATOM 10729 N N . THR A 1 11 ? 37.691 25.779 -15.621 1.00 0.00 11 THR A N 24
ATOM 10730 C CA . THR A 1 11 ? 36.212 25.805 -15.431 1.00 0.00 11 THR A CA 24
ATOM 10731 C C . THR A 1 11 ? 35.515 26.483 -16.654 1.00 0.00 11 THR A C 24
ATOM 10732 O O . THR A 1 11 ? 35.985 27.516 -17.147 1.00 0.00 11 THR A O 24
ATOM 10743 N N . PHE A 1 12 ? 34.367 25.904 -17.047 1.00 0.00 12 PHE A N 24
ATOM 10744 C CA . PHE A 1 12 ? 33.406 26.524 -18.005 1.00 0.00 12 PHE A CA 24
ATOM 10745 C C . PHE A 1 12 ? 32.004 26.183 -17.411 1.00 0.00 12 PHE A C 24
ATOM 10746 O O . PHE A 1 12 ? 31.778 25.028 -17.021 1.00 0.00 12 PHE A O 24
ATOM 10763 N N . ARG A 1 13 ? 31.068 27.150 -17.370 1.00 0.00 13 ARG A N 24
ATOM 10764 C CA . ARG A 1 13 ? 29.769 26.989 -16.643 1.00 0.00 13 ARG A CA 24
ATOM 10765 C C . ARG A 1 13 ? 28.647 27.454 -17.607 1.00 0.00 13 ARG A C 24
ATOM 10766 O O . ARG A 1 13 ? 28.680 28.606 -18.059 1.00 0.00 13 ARG A O 24
ATOM 10787 N N . GLY A 1 14 ? 27.679 26.557 -17.903 1.00 0.00 14 GLY A N 24
ATOM 10788 C CA . GLY A 1 14 ? 26.565 26.840 -18.845 1.00 0.00 14 GLY A CA 24
ATOM 10789 C C . GLY A 1 14 ? 25.237 26.033 -18.596 1.00 0.00 14 GLY A C 24
ATOM 10790 O O . GLY A 1 14 ? 25.079 25.630 -17.436 1.00 0.00 14 GLY A O 24
ATOM 10794 N N . PRO A 1 15 ? 24.243 25.780 -19.540 1.00 0.00 15 PRO A N 24
ATOM 10795 C CA . PRO A 1 15 ? 22.905 25.179 -19.190 1.00 0.00 15 PRO A CA 24
ATOM 10796 C C . PRO A 1 15 ? 22.615 23.704 -19.662 1.00 0.00 15 PRO A C 24
ATOM 10797 O O . PRO A 1 15 ? 21.524 23.357 -20.138 1.00 0.00 15 PRO A O 24
ATOM 10808 N N . GLY A 1 16 ? 23.664 22.895 -19.509 1.00 0.00 16 GLY A N 24
ATOM 10809 C CA . GLY A 1 16 ? 23.782 21.562 -20.129 1.00 0.00 16 GLY A CA 24
ATOM 10810 C C . GLY A 1 16 ? 24.177 20.444 -19.151 1.00 0.00 16 GLY A C 24
ATOM 10811 O O . GLY A 1 16 ? 24.462 20.692 -17.973 1.00 0.00 16 GLY A O 24
ATOM 10815 N N . CYS A 1 17 ? 24.195 19.199 -19.683 1.00 0.00 17 CYS A N 24
ATOM 10816 C CA . CYS A 1 17 ? 24.768 18.007 -18.993 1.00 0.00 17 CYS A CA 24
ATOM 10817 C C . CYS A 1 17 ? 25.326 17.051 -20.124 1.00 0.00 17 CYS A C 24
ATOM 10818 O O . CYS A 1 17 ? 24.620 16.082 -20.445 1.00 0.00 17 CYS A O 24
ATOM 10825 N N . PRO A 1 18 ? 26.546 17.235 -20.756 1.00 0.00 18 PRO A N 24
ATOM 10826 C CA . PRO A 1 18 ? 27.100 16.276 -21.751 1.00 0.00 18 PRO A CA 24
ATOM 10827 C C . PRO A 1 18 ? 27.829 15.064 -21.085 1.00 0.00 18 PRO A C 24
ATOM 10828 O O . PRO A 1 18 ? 28.315 15.184 -19.953 1.00 0.00 18 PRO A O 24
ATOM 10839 N N . THR A 1 19 ? 27.953 13.936 -21.827 1.00 0.00 19 THR A N 24
ATOM 10840 C CA . THR A 1 19 ? 28.797 12.770 -21.442 1.00 0.00 19 THR A CA 24
ATOM 10841 C C . THR A 1 19 ? 30.259 13.059 -21.887 1.00 0.00 19 THR A C 24
ATOM 10842 O O . THR A 1 19 ? 30.497 13.453 -23.036 1.00 0.00 19 THR A O 24
ATOM 10853 N N . LEU A 1 20 ? 31.195 12.862 -20.940 1.00 0.00 20 LEU A N 24
ATOM 10854 C CA . LEU A 1 20 ? 32.618 13.289 -21.081 1.00 0.00 20 LEU A CA 24
ATOM 10855 C C . LEU A 1 20 ? 33.581 12.178 -20.554 1.00 0.00 20 LEU A C 24
ATOM 10856 O O . LEU A 1 20 ? 33.269 11.481 -19.582 1.00 0.00 20 LEU A O 24
ATOM 10872 N N . LYS A 1 21 ? 34.799 12.108 -21.154 1.00 0.00 21 LYS A N 24
ATOM 10873 C CA . LYS A 1 21 ? 35.970 11.280 -20.731 1.00 0.00 21 LYS A CA 24
ATOM 10874 C C . LYS A 1 21 ? 36.165 11.010 -19.177 1.00 0.00 21 LYS A C 24
ATOM 10875 O O . LYS A 1 21 ? 35.787 11.950 -18.466 1.00 0.00 21 LYS A O 24
ATOM 10894 N N . PRO A 1 22 ? 36.745 9.891 -18.587 1.00 0.00 22 PRO A N 24
ATOM 10895 C CA . PRO A 1 22 ? 36.935 9.765 -17.113 1.00 0.00 22 PRO A CA 24
ATOM 10896 C C . PRO A 1 22 ? 38.059 10.691 -16.545 1.00 0.00 22 PRO A C 24
ATOM 10897 O O . PRO A 1 22 ? 39.055 10.944 -17.234 1.00 0.00 22 PRO A O 24
ATOM 10918 N N . ILE A 1 24 ? 37.226 14.085 -15.320 1.00 0.00 24 ILE A N 24
ATOM 10919 C CA . ILE A 1 24 ? 36.782 15.516 -15.393 1.00 0.00 24 ILE A CA 24
ATOM 10920 C C . ILE A 1 24 ? 35.849 15.659 -14.145 1.00 0.00 24 ILE A C 24
ATOM 10921 O O . ILE A 1 24 ? 34.981 14.808 -13.897 1.00 0.00 24 ILE A O 24
ATOM 10937 N N . THR A 1 25 ? 35.974 16.813 -13.461 1.00 0.00 25 THR A N 24
ATOM 10938 C CA . THR A 1 25 ? 35.014 17.227 -12.392 1.00 0.00 25 THR A CA 24
ATOM 10939 C C . THR A 1 25 ? 33.803 18.052 -12.992 1.00 0.00 25 THR A C 24
ATOM 10940 O O . THR A 1 25 ? 33.566 19.239 -12.736 1.00 0.00 25 THR A O 24
ATOM 10951 N N . VAL A 1 26 ? 33.020 17.255 -13.690 1.00 0.00 26 VAL A N 24
ATOM 10952 C CA . VAL A 1 26 ? 31.729 17.584 -14.343 1.00 0.00 26 VAL A CA 24
ATOM 10953 C C . VAL A 1 26 ? 30.639 17.154 -13.317 1.00 0.00 26 VAL A C 24
ATOM 10954 O O . VAL A 1 26 ? 30.521 15.965 -13.000 1.00 0.00 26 VAL A O 24
ATOM 10967 N N . ARG A 1 27 ? 29.910 18.163 -12.813 1.00 0.00 27 ARG A N 24
ATOM 10968 C CA . ARG A 1 27 ? 28.892 18.007 -11.748 1.00 0.00 27 ARG A CA 24
ATOM 10969 C C . ARG A 1 27 ? 27.617 18.650 -12.362 1.00 0.00 27 ARG A C 24
ATOM 10970 O O . ARG A 1 27 ? 27.435 19.873 -12.314 1.00 0.00 27 ARG A O 24
ATOM 10991 N N . CYS A 1 28 ? 26.749 17.776 -12.914 1.00 0.00 28 CYS A N 24
ATOM 10992 C CA . CYS A 1 28 ? 25.465 18.157 -13.559 1.00 0.00 28 CYS A CA 24
ATOM 10993 C C . CYS A 1 28 ? 24.418 18.690 -12.545 1.00 0.00 28 CYS A C 24
ATOM 10994 O O . CYS A 1 28 ? 24.261 18.129 -11.457 1.00 0.00 28 CYS A O 24
ATOM 11001 N N . GLU A 1 29 ? 23.725 19.796 -12.931 1.00 0.00 29 GLU A N 24
ATOM 11002 C CA . GLU A 1 29 ? 22.759 20.592 -12.105 1.00 0.00 29 GLU A CA 24
ATOM 11003 C C . GLU A 1 29 ? 23.446 21.220 -10.869 1.00 0.00 29 GLU A C 24
ATOM 11004 O O . GLU A 1 29 ? 24.040 20.470 -10.064 1.00 0.00 29 GLU A O 24
ATOM 11017 N N . SER A 1 1 ? 20.111 21.724 -17.142 1.00 0.00 1 SER A N 25
ATOM 11018 C CA . SER A 1 1 ? 20.921 21.353 -15.965 1.00 0.00 1 SER A CA 25
ATOM 11019 C C . SER A 1 1 ? 22.287 22.068 -16.027 1.00 0.00 1 SER A C 25
ATOM 11020 O O . SER A 1 1 ? 22.959 22.019 -17.065 1.00 0.00 1 SER A O 25
ATOM 11030 N N . LYS A 1 2 ? 22.685 22.705 -14.902 1.00 0.00 2 LYS A N 25
ATOM 11031 C CA . LYS A 1 2 ? 23.930 23.506 -14.795 1.00 0.00 2 LYS A CA 25
ATOM 11032 C C . LYS A 1 2 ? 25.113 22.564 -14.422 1.00 0.00 2 LYS A C 25
ATOM 11033 O O . LYS A 1 2 ? 25.265 22.179 -13.257 1.00 0.00 2 LYS A O 25
ATOM 11052 N N . TYR A 1 3 ? 25.964 22.256 -15.427 1.00 0.00 3 TYR A N 25
ATOM 11053 C CA . TYR A 1 3 ? 27.261 21.573 -15.247 1.00 0.00 3 TYR A CA 25
ATOM 11054 C C . TYR A 1 3 ? 28.302 22.643 -14.831 1.00 0.00 3 TYR A C 25
ATOM 11055 O O . TYR A 1 3 ? 28.391 23.702 -15.468 1.00 0.00 3 TYR A O 25
ATOM 11073 N N . GLU A 1 4 ? 29.000 22.375 -13.715 1.00 0.00 4 GLU A N 25
ATOM 11074 C CA . GLU A 1 4 ? 30.161 23.188 -13.276 1.00 0.00 4 GLU A CA 25
ATOM 11075 C C . GLU A 1 4 ? 31.297 22.194 -13.586 1.00 0.00 4 GLU A C 25
ATOM 11076 O O . GLU A 1 4 ? 31.536 21.271 -12.793 1.00 0.00 4 GLU A O 25
ATOM 11088 N N . TYR A 1 5 ? 31.934 22.407 -14.756 1.00 0.00 5 TYR A N 25
ATOM 11089 C CA . TYR A 1 5 ? 32.820 21.393 -15.347 1.00 0.00 5 TYR A CA 25
ATOM 11090 C C . TYR A 1 5 ? 34.213 22.002 -15.611 1.00 0.00 5 TYR A C 25
ATOM 11091 O O . TYR A 1 5 ? 34.410 22.665 -16.634 1.00 0.00 5 TYR A O 25
ATOM 11109 N N . THR A 1 6 ? 35.160 21.729 -14.679 1.00 0.00 6 THR A N 25
ATOM 11110 C CA . THR A 1 6 ? 36.606 22.019 -14.834 1.00 0.00 6 THR A CA 25
ATOM 11111 C C . THR A 1 6 ? 37.251 20.871 -15.638 1.00 0.00 6 THR A C 25
ATOM 11112 O O . THR A 1 6 ? 37.110 19.696 -15.274 1.00 0.00 6 THR A O 25
ATOM 11123 N N . ILE A 1 7 ? 38.004 21.261 -16.687 1.00 0.00 7 ILE A N 25
ATOM 11124 C CA . ILE A 1 7 ? 38.772 20.314 -17.541 1.00 0.00 7 ILE A CA 25
ATOM 11125 C C . ILE A 1 7 ? 40.222 20.407 -16.941 1.00 0.00 7 ILE A C 25
ATOM 11126 O O . ILE A 1 7 ? 40.823 21.460 -17.197 1.00 0.00 7 ILE A O 25
ATOM 11156 N N . SER A 1 9 ? 41.915 21.925 -14.351 1.00 0.00 9 SER A N 25
ATOM 11157 C CA . SER A 1 9 ? 41.498 22.998 -13.397 1.00 0.00 9 SER A CA 25
ATOM 11158 C C . SER A 1 9 ? 40.711 24.178 -14.066 1.00 0.00 9 SER A C 25
ATOM 11159 O O . SER A 1 9 ? 40.360 25.138 -13.365 1.00 0.00 9 SER A O 25
ATOM 11167 N N . TYR A 1 10 ? 40.423 24.104 -15.390 1.00 0.00 10 TYR A N 25
ATOM 11168 C CA . TYR A 1 10 ? 39.912 25.234 -16.195 1.00 0.00 10 TYR A CA 25
ATOM 11169 C C . TYR A 1 10 ? 38.365 25.155 -16.238 1.00 0.00 10 TYR A C 25
ATOM 11170 O O . TYR A 1 10 ? 37.814 24.311 -16.957 1.00 0.00 10 TYR A O 25
ATOM 11188 N N . THR A 1 11 ? 37.681 26.033 -15.464 1.00 0.00 11 THR A N 25
ATOM 11189 C CA . THR A 1 11 ? 36.210 25.948 -15.223 1.00 0.00 11 THR A CA 25
ATOM 11190 C C . THR A 1 11 ? 35.433 26.578 -16.424 1.00 0.00 11 THR A C 25
ATOM 11191 O O . THR A 1 11 ? 35.820 27.638 -16.930 1.00 0.00 11 THR A O 25
ATOM 11202 N N . PHE A 1 12 ? 34.315 25.923 -16.788 1.00 0.00 12 PHE A N 25
ATOM 11203 C CA . PHE A 1 12 ? 33.311 26.464 -17.743 1.00 0.00 12 PHE A CA 25
ATOM 11204 C C . PHE A 1 12 ? 31.925 26.177 -17.104 1.00 0.00 12 PHE A C 25
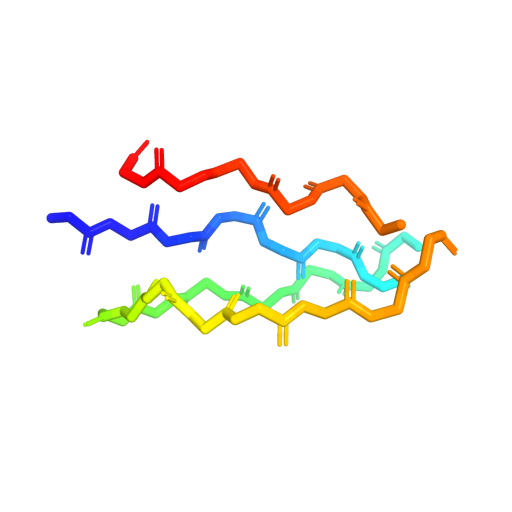ATOM 11205 O O . PHE A 1 12 ? 31.675 25.038 -16.684 1.00 0.00 12 PHE A O 25
ATOM 11222 N N . ARG A 1 13 ? 31.032 27.179 -17.073 1.00 0.00 13 ARG A N 25
ATOM 11223 C CA . ARG A 1 13 ? 29.726 27.077 -16.349 1.00 0.00 13 ARG A CA 25
ATOM 11224 C C . ARG A 1 13 ? 28.625 27.479 -17.364 1.00 0.00 13 ARG A C 25
ATOM 11225 O O . ARG A 1 13 ? 28.654 28.609 -17.871 1.00 0.00 13 ARG A O 25
ATOM 11246 N N . GLY A 1 14 ? 27.684 26.551 -17.651 1.00 0.00 14 GLY A N 25
ATOM 11247 C CA . GLY A 1 14 ? 26.579 26.783 -18.618 1.00 0.00 14 GLY A CA 25
ATOM 11248 C C . GLY A 1 14 ? 25.319 25.860 -18.418 1.00 0.00 14 GLY A C 25
ATOM 11249 O O . GLY A 1 14 ? 25.297 25.237 -17.351 1.00 0.00 14 GLY A O 25
ATOM 11253 N N . PRO A 1 15 ? 24.252 25.710 -19.300 1.00 0.00 15 PRO A N 25
ATOM 11254 C CA . PRO A 1 15 ? 22.994 24.951 -18.952 1.00 0.00 15 PRO A CA 25
ATOM 11255 C C . PRO A 1 15 ? 22.754 23.593 -19.715 1.00 0.00 15 PRO A C 25
ATOM 11256 O O . PRO A 1 15 ? 21.669 23.313 -20.246 1.00 0.00 15 PRO A O 25
ATOM 11267 N N . GLY A 1 16 ? 23.833 22.806 -19.744 1.00 0.00 16 GLY A N 25
ATOM 11268 C CA . GLY A 1 16 ? 23.966 21.669 -20.665 1.00 0.00 16 GLY A CA 25
ATOM 11269 C C . GLY A 1 16 ? 24.968 20.633 -20.155 1.00 0.00 16 GLY A C 25
ATOM 11270 O O . GLY A 1 16 ? 26.161 20.947 -20.148 1.00 0.00 16 GLY A O 25
ATOM 11274 N N . CYS A 1 17 ? 24.485 19.438 -19.753 1.00 0.00 17 CYS A N 25
ATOM 11275 C CA . CYS A 1 17 ? 25.349 18.341 -19.247 1.00 0.00 17 CYS A CA 25
ATOM 11276 C C . CYS A 1 17 ? 25.715 17.365 -20.440 1.00 0.00 17 CYS A C 25
ATOM 11277 O O . CYS A 1 17 ? 24.813 16.589 -20.792 1.00 0.00 17 CYS A O 25
ATOM 11284 N N . PRO A 1 18 ? 26.943 17.304 -21.085 1.00 0.00 18 PRO A N 25
ATOM 11285 C CA . PRO A 1 18 ? 27.280 16.249 -22.086 1.00 0.00 18 PRO A CA 25
ATOM 11286 C C . PRO A 1 18 ? 27.768 14.910 -21.431 1.00 0.00 18 PRO A C 25
ATOM 11287 O O . PRO A 1 18 ? 28.128 14.898 -20.246 1.00 0.00 18 PRO A O 25
ATOM 11298 N N . THR A 1 19 ? 27.830 13.809 -22.226 1.00 0.00 19 THR A N 25
ATOM 11299 C CA . THR A 1 19 ? 28.484 12.526 -21.833 1.00 0.00 19 THR A CA 25
ATOM 11300 C C . THR A 1 19 ? 30.015 12.683 -22.061 1.00 0.00 19 THR A C 25
ATOM 11301 O O . THR A 1 19 ? 30.446 13.083 -23.149 1.00 0.00 19 THR A O 25
ATOM 11312 N N . LEU A 1 20 ? 30.788 12.376 -21.001 1.00 0.00 20 LEU A N 25
ATOM 11313 C CA . LEU A 1 20 ? 32.244 12.711 -20.912 1.00 0.00 20 LEU A CA 25
ATOM 11314 C C . LEU A 1 20 ? 33.054 11.538 -20.296 1.00 0.00 20 LEU A C 25
ATOM 11315 O O . LEU A 1 20 ? 32.587 10.879 -19.359 1.00 0.00 20 LEU A O 25
ATOM 11331 N N . LYS A 1 21 ? 34.294 11.346 -20.807 1.00 0.00 21 LYS A N 25
ATOM 11332 C CA . LYS A 1 21 ? 35.257 10.311 -20.366 1.00 0.00 21 LYS A CA 25
ATOM 11333 C C . LYS A 1 21 ? 35.825 10.474 -18.883 1.00 0.00 21 LYS A C 25
ATOM 11334 O O . LYS A 1 21 ? 35.521 11.543 -18.334 1.00 0.00 21 LYS A O 25
ATOM 11353 N N . PRO A 1 22 ? 36.604 9.562 -18.172 1.00 0.00 22 PRO A N 25
ATOM 11354 C CA . PRO A 1 22 ? 36.971 9.764 -16.743 1.00 0.00 22 PRO A CA 25
ATOM 11355 C C . PRO A 1 22 ? 38.137 10.780 -16.554 1.00 0.00 22 PRO A C 25
ATOM 11356 O O . PRO A 1 22 ? 39.051 10.842 -17.385 1.00 0.00 22 PRO A O 25
ATOM 11377 N N . ILE A 1 24 ? 37.207 14.391 -15.532 1.00 0.00 24 ILE A N 25
ATOM 11378 C CA . ILE A 1 24 ? 36.621 15.766 -15.545 1.00 0.00 24 ILE A CA 25
ATOM 11379 C C . ILE A 1 24 ? 35.681 15.702 -14.302 1.00 0.00 24 ILE A C 25
ATOM 11380 O O . ILE A 1 24 ? 34.762 14.869 -14.274 1.00 0.00 24 ILE A O 25
ATOM 11396 N N . THR A 1 25 ? 35.827 16.670 -13.380 1.00 0.00 25 THR A N 25
ATOM 11397 C CA . THR A 1 25 ? 34.848 16.872 -12.250 1.00 0.00 25 THR A CA 25
ATOM 11398 C C . THR A 1 25 ? 33.600 17.735 -12.631 1.00 0.00 25 THR A C 25
ATOM 11399 O O . THR A 1 25 ? 33.321 18.839 -12.149 1.00 0.00 25 THR A O 25
ATOM 11410 N N . VAL A 1 26 ? 32.859 17.049 -13.483 1.00 0.00 26 VAL A N 25
ATOM 11411 C CA . VAL A 1 26 ? 31.593 17.484 -14.133 1.00 0.00 26 VAL A CA 25
ATOM 11412 C C . VAL A 1 26 ? 30.451 17.153 -13.123 1.00 0.00 26 VAL A C 25
ATOM 11413 O O . VAL A 1 26 ? 30.233 15.978 -12.807 1.00 0.00 26 VAL A O 25
ATOM 11426 N N . ARG A 1 27 ? 29.812 18.222 -12.616 1.00 0.00 27 ARG A N 25
ATOM 11427 C CA . ARG A 1 27 ? 28.849 18.158 -11.490 1.00 0.00 27 ARG A CA 25
ATOM 11428 C C . ARG A 1 27 ? 27.544 18.783 -12.061 1.00 0.00 27 ARG A C 25
ATOM 11429 O O . ARG A 1 27 ? 27.353 20.005 -12.024 1.00 0.00 27 ARG A O 25
ATOM 11450 N N . CYS A 1 28 ? 26.671 17.896 -12.590 1.00 0.00 28 CYS A N 25
ATOM 11451 C CA . CYS A 1 28 ? 25.426 18.274 -13.308 1.00 0.00 28 CYS A CA 25
ATOM 11452 C C . CYS A 1 28 ? 24.321 18.760 -12.334 1.00 0.00 28 CYS A C 25
ATOM 11453 O O . CYS A 1 28 ? 24.095 18.151 -11.283 1.00 0.00 28 CYS A O 25
ATOM 11460 N N . GLU A 1 29 ? 23.669 19.891 -12.704 1.00 0.00 29 GLU A N 25
ATOM 11461 C CA . GLU A 1 29 ? 22.723 20.704 -11.874 1.00 0.00 29 GLU A CA 25
ATOM 11462 C C . GLU A 1 29 ? 23.314 21.122 -10.504 1.00 0.00 29 GLU A C 25
ATOM 11463 O O . GLU A 1 29 ? 23.426 22.340 -10.243 1.00 0.00 29 GLU A O 25
ATOM 11476 N N . SER A 1 1 ? 19.246 23.466 -14.420 1.00 0.00 1 SER A N 26
ATOM 11477 C CA . SER A 1 1 ? 20.265 22.407 -14.541 1.00 0.00 1 SER A CA 26
ATOM 11478 C C . SER A 1 1 ? 21.512 22.988 -15.241 1.00 0.00 1 SER A C 26
ATOM 11479 O O . SER A 1 1 ? 21.400 23.535 -16.346 1.00 0.00 1 SER A O 26
ATOM 11489 N N . LYS A 1 2 ? 22.686 22.864 -14.580 1.00 0.00 2 LYS A N 26
ATOM 11490 C CA . LYS A 1 2 ? 23.999 23.351 -15.099 1.00 0.00 2 LYS A CA 26
ATOM 11491 C C . LYS A 1 2 ? 25.124 22.313 -14.808 1.00 0.00 2 LYS A C 26
ATOM 11492 O O . LYS A 1 2 ? 25.165 21.739 -13.712 1.00 0.00 2 LYS A O 26
ATOM 11511 N N . TYR A 1 3 ? 26.051 22.139 -15.779 1.00 0.00 3 TYR A N 26
ATOM 11512 C CA . TYR A 1 3 ? 27.330 21.428 -15.610 1.00 0.00 3 TYR A CA 26
ATOM 11513 C C . TYR A 1 3 ? 28.361 22.482 -15.142 1.00 0.00 3 TYR A C 26
ATOM 11514 O O . TYR A 1 3 ? 28.534 23.519 -15.799 1.00 0.00 3 TYR A O 26
ATOM 11532 N N . GLU A 1 4 ? 28.983 22.229 -13.977 1.00 0.00 4 GLU A N 26
ATOM 11533 C CA . GLU A 1 4 ? 30.166 23.001 -13.519 1.00 0.00 4 GLU A CA 26
ATOM 11534 C C . GLU A 1 4 ? 31.262 21.938 -13.759 1.00 0.00 4 GLU A C 26
ATOM 11535 O O . GLU A 1 4 ? 31.433 21.031 -12.932 1.00 0.00 4 GLU A O 26
ATOM 11547 N N . TYR A 1 5 ? 31.940 22.077 -14.917 1.00 0.00 5 TYR A N 26
ATOM 11548 C CA . TYR A 1 5 ? 32.795 21.006 -15.451 1.00 0.00 5 TYR A CA 26
ATOM 11549 C C . TYR A 1 5 ? 34.212 21.578 -15.686 1.00 0.00 5 TYR A C 26
ATOM 11550 O O . TYR A 1 5 ? 34.464 22.174 -16.739 1.00 0.00 5 TYR A O 26
ATOM 11568 N N . THR A 1 6 ? 35.108 21.376 -14.687 1.00 0.00 6 THR A N 26
ATOM 11569 C CA . THR A 1 6 ? 36.539 21.765 -14.737 1.00 0.00 6 THR A CA 26
ATOM 11570 C C . THR A 1 6 ? 37.314 20.674 -15.506 1.00 0.00 6 THR A C 26
ATOM 11571 O O . THR A 1 6 ? 37.325 19.510 -15.086 1.00 0.00 6 THR A O 26
ATOM 11582 N N . ILE A 1 7 ? 37.985 21.104 -16.596 1.00 0.00 7 ILE A N 26
ATOM 11583 C CA . ILE A 1 7 ? 38.815 20.221 -17.464 1.00 0.00 7 ILE A CA 26
ATOM 11584 C C . ILE A 1 7 ? 40.260 20.339 -16.822 1.00 0.00 7 ILE A C 26
ATOM 11585 O O . ILE A 1 7 ? 40.801 21.443 -16.972 1.00 0.00 7 ILE A O 26
ATOM 11615 N N . SER A 1 9 ? 41.933 21.751 -14.152 1.00 0.00 9 SER A N 26
ATOM 11616 C CA . SER A 1 9 ? 41.406 22.787 -13.210 1.00 0.00 9 SER A CA 26
ATOM 11617 C C . SER A 1 9 ? 40.794 24.023 -13.971 1.00 0.00 9 SER A C 26
ATOM 11618 O O . SER A 1 9 ? 40.748 25.137 -13.428 1.00 0.00 9 SER A O 26
ATOM 11626 N N . TYR A 1 10 ? 40.290 23.813 -15.216 1.00 0.00 10 TYR A N 26
ATOM 11627 C CA . TYR A 1 10 ? 39.881 24.896 -16.141 1.00 0.00 10 TYR A CA 26
ATOM 11628 C C . TYR A 1 10 ? 38.342 24.862 -16.232 1.00 0.00 10 TYR A C 26
ATOM 11629 O O . TYR A 1 10 ? 37.777 24.008 -16.928 1.00 0.00 10 TYR A O 26
ATOM 11647 N N . THR A 1 11 ? 37.677 25.782 -15.491 1.00 0.00 11 THR A N 26
ATOM 11648 C CA . THR A 1 11 ? 36.202 25.761 -15.269 1.00 0.00 11 THR A CA 26
ATOM 11649 C C . THR A 1 11 ? 35.460 26.331 -16.522 1.00 0.00 11 THR A C 26
ATOM 11650 O O . THR A 1 11 ? 35.878 27.343 -17.097 1.00 0.00 11 THR A O 26
ATOM 11661 N N . PHE A 1 12 ? 34.347 25.662 -16.858 1.00 0.00 12 PHE A N 26
ATOM 11662 C CA . PHE A 1 12 ? 33.409 26.074 -17.933 1.00 0.00 12 PHE A CA 26
ATOM 11663 C C . PHE A 1 12 ? 31.991 25.837 -17.343 1.00 0.00 12 PHE A C 26
ATOM 11664 O O . PHE A 1 12 ? 31.726 24.769 -16.770 1.00 0.00 12 PHE A O 26
ATOM 11681 N N . ARG A 1 13 ? 31.089 26.814 -17.520 1.00 0.00 13 ARG A N 26
ATOM 11682 C CA . ARG A 1 13 ? 29.766 26.828 -16.816 1.00 0.00 13 ARG A CA 26
ATOM 11683 C C . ARG A 1 13 ? 28.698 27.344 -17.814 1.00 0.00 13 ARG A C 26
ATOM 11684 O O . ARG A 1 13 ? 28.876 28.438 -18.367 1.00 0.00 13 ARG A O 26
ATOM 11705 N N . GLY A 1 14 ? 27.606 26.570 -18.010 1.00 0.00 14 GLY A N 26
ATOM 11706 C CA . GLY A 1 14 ? 26.499 26.953 -18.922 1.00 0.00 14 GLY A CA 26
ATOM 11707 C C . GLY A 1 14 ? 25.134 26.209 -18.687 1.00 0.00 14 GLY A C 26
ATOM 11708 O O . GLY A 1 14 ? 24.942 25.830 -17.524 1.00 0.00 14 GLY A O 26
ATOM 11712 N N . PRO A 1 15 ? 24.148 25.984 -19.644 1.00 0.00 15 PRO A N 26
ATOM 11713 C CA . PRO A 1 15 ? 22.796 25.402 -19.316 1.00 0.00 15 PRO A CA 26
ATOM 11714 C C . PRO A 1 15 ? 22.511 23.929 -19.799 1.00 0.00 15 PRO A C 26
ATOM 11715 O O . PRO A 1 15 ? 21.442 23.592 -20.326 1.00 0.00 15 PRO A O 26
ATOM 11726 N N . GLY A 1 16 ? 23.546 23.112 -19.594 1.00 0.00 16 GLY A N 26
ATOM 11727 C CA . GLY A 1 16 ? 23.684 21.785 -20.217 1.00 0.00 16 GLY A CA 26
ATOM 11728 C C . GLY A 1 16 ? 24.403 20.757 -19.326 1.00 0.00 16 GLY A C 26
ATOM 11729 O O . GLY A 1 16 ? 25.083 21.126 -18.362 1.00 0.00 16 GLY A O 26
ATOM 11733 N N . CYS A 1 17 ? 24.251 19.458 -19.679 1.00 0.00 17 CYS A N 26
ATOM 11734 C CA . CYS A 1 17 ? 25.039 18.334 -19.092 1.00 0.00 17 CYS A CA 26
ATOM 11735 C C . CYS A 1 17 ? 25.222 17.257 -20.242 1.00 0.00 17 CYS A C 26
ATOM 11736 O O . CYS A 1 17 ? 24.396 16.333 -20.264 1.00 0.00 17 CYS A O 26
ATOM 11743 N N . PRO A 1 18 ? 26.247 17.277 -21.179 1.00 0.00 18 PRO A N 26
ATOM 11744 C CA . PRO A 1 18 ? 26.542 16.137 -22.096 1.00 0.00 18 PRO A CA 26
ATOM 11745 C C . PRO A 1 18 ? 27.356 14.991 -21.393 1.00 0.00 18 PRO A C 26
ATOM 11746 O O . PRO A 1 18 ? 27.812 15.176 -20.255 1.00 0.00 18 PRO A O 26
ATOM 11757 N N . THR A 1 19 ? 27.573 13.835 -22.080 1.00 0.00 19 THR A N 26
ATOM 11758 C CA . THR A 1 19 ? 28.517 12.767 -21.612 1.00 0.00 19 THR A CA 26
ATOM 11759 C C . THR A 1 19 ? 30.006 13.231 -21.783 1.00 0.00 19 THR A C 26
ATOM 11760 O O . THR A 1 19 ? 30.352 13.839 -22.803 1.00 0.00 19 THR A O 26
ATOM 11771 N N . LEU A 1 20 ? 30.830 12.943 -20.759 1.00 0.00 20 LEU A N 26
ATOM 11772 C CA . LEU A 1 20 ? 32.201 13.519 -20.595 1.00 0.00 20 LEU A CA 26
ATOM 11773 C C . LEU A 1 20 ? 33.188 12.439 -20.082 1.00 0.00 20 LEU A C 26
ATOM 11774 O O . LEU A 1 20 ? 32.852 11.646 -19.195 1.00 0.00 20 LEU A O 26
ATOM 11790 N N . LYS A 1 21 ? 34.423 12.485 -20.632 1.00 0.00 21 LYS A N 26
ATOM 11791 C CA . LYS A 1 21 ? 35.506 11.502 -20.399 1.00 0.00 21 LYS A CA 26
ATOM 11792 C C . LYS A 1 21 ? 35.971 11.280 -18.900 1.00 0.00 21 LYS A C 26
ATOM 11793 O O . LYS A 1 21 ? 35.692 12.199 -18.118 1.00 0.00 21 LYS A O 26
ATOM 11812 N N . PRO A 1 22 ? 36.674 10.166 -18.446 1.00 0.00 22 PRO A N 26
ATOM 11813 C CA . PRO A 1 22 ? 37.081 9.988 -17.026 1.00 0.00 22 PRO A CA 26
ATOM 11814 C C . PRO A 1 22 ? 38.237 10.942 -16.594 1.00 0.00 22 PRO A C 26
ATOM 11815 O O . PRO A 1 22 ? 39.141 11.216 -17.392 1.00 0.00 22 PRO A O 26
ATOM 11836 N N . ILE A 1 24 ? 37.434 14.311 -15.420 1.00 0.00 24 ILE A N 26
ATOM 11837 C CA . ILE A 1 24 ? 36.916 15.714 -15.451 1.00 0.00 24 ILE A CA 26
ATOM 11838 C C . ILE A 1 24 ? 35.972 15.725 -14.200 1.00 0.00 24 ILE A C 26
ATOM 11839 O O . ILE A 1 24 ? 35.100 14.854 -14.059 1.00 0.00 24 ILE A O 26
ATOM 11855 N N . THR A 1 25 ? 36.099 16.781 -13.369 1.00 0.00 25 THR A N 26
ATOM 11856 C CA . THR A 1 25 ? 35.197 17.023 -12.205 1.00 0.00 25 THR A CA 26
ATOM 11857 C C . THR A 1 25 ? 33.922 17.794 -12.717 1.00 0.00 25 THR A C 26
ATOM 11858 O O . THR A 1 25 ? 33.845 19.028 -12.765 1.00 0.00 25 THR A O 26
ATOM 11869 N N . VAL A 1 26 ? 32.971 16.949 -13.075 1.00 0.00 26 VAL A N 26
ATOM 11870 C CA . VAL A 1 26 ? 31.709 17.299 -13.787 1.00 0.00 26 VAL A CA 26
ATOM 11871 C C . VAL A 1 26 ? 30.651 17.260 -12.632 1.00 0.00 26 VAL A C 26
ATOM 11872 O O . VAL A 1 26 ? 30.447 16.199 -12.025 1.00 0.00 26 VAL A O 26
ATOM 11885 N N . ARG A 1 27 ? 29.988 18.407 -12.383 1.00 0.00 27 ARG A N 26
ATOM 11886 C CA . ARG A 1 27 ? 28.857 18.511 -11.421 1.00 0.00 27 ARG A CA 26
ATOM 11887 C C . ARG A 1 27 ? 27.594 18.758 -12.307 1.00 0.00 27 ARG A C 26
ATOM 11888 O O . ARG A 1 27 ? 27.226 19.905 -12.589 1.00 0.00 27 ARG A O 26
ATOM 11909 N N . CYS A 1 28 ? 26.971 17.638 -12.731 1.00 0.00 28 CYS A N 26
ATOM 11910 C CA . CYS A 1 28 ? 25.881 17.603 -13.740 1.00 0.00 28 CYS A CA 26
ATOM 11911 C C . CYS A 1 28 ? 24.522 17.993 -13.118 1.00 0.00 28 CYS A C 26
ATOM 11912 O O . CYS A 1 28 ? 24.151 17.476 -12.059 1.00 0.00 28 CYS A O 26
ATOM 11919 N N . GLU A 1 29 ? 23.799 18.910 -13.808 1.00 0.00 29 GLU A N 26
ATOM 11920 C CA . GLU A 1 29 ? 22.456 19.455 -13.416 1.00 0.00 29 GLU A CA 26
ATOM 11921 C C . GLU A 1 29 ? 22.449 20.194 -12.057 1.00 0.00 29 GLU A C 26
ATOM 11922 O O . GLU A 1 29 ? 22.350 21.440 -12.044 1.00 0.00 29 GLU A O 26
ATOM 11935 N N . SER A 1 1 ? 19.136 23.657 -15.599 1.00 0.00 1 SER A N 27
ATOM 11936 C CA . SER A 1 1 ? 20.144 22.581 -15.586 1.00 0.00 1 SER A CA 27
ATOM 11937 C C . SER A 1 1 ? 21.499 23.141 -16.066 1.00 0.00 1 SER A C 27
ATOM 11938 O O . SER A 1 1 ? 21.563 23.759 -17.136 1.00 0.00 1 SER A O 27
ATOM 11948 N N . LYS A 1 2 ? 22.567 22.896 -15.275 1.00 0.00 2 LYS A N 27
ATOM 11949 C CA . LYS A 1 2 ? 23.965 23.297 -15.615 1.00 0.00 2 LYS A CA 27
ATOM 11950 C C . LYS A 1 2 ? 24.941 22.056 -15.563 1.00 0.00 2 LYS A C 27
ATOM 11951 O O . LYS A 1 2 ? 24.562 20.935 -15.204 1.00 0.00 2 LYS A O 27
ATOM 11970 N N . TYR A 1 3 ? 26.193 22.300 -15.987 1.00 0.00 3 TYR A N 27
ATOM 11971 C CA . TYR A 1 3 ? 27.370 21.442 -15.795 1.00 0.00 3 TYR A CA 27
ATOM 11972 C C . TYR A 1 3 ? 28.381 22.431 -15.185 1.00 0.00 3 TYR A C 27
ATOM 11973 O O . TYR A 1 3 ? 28.607 23.521 -15.735 1.00 0.00 3 TYR A O 27
ATOM 11991 N N . GLU A 1 4 ? 28.941 22.078 -14.011 1.00 0.00 4 GLU A N 27
ATOM 11992 C CA . GLU A 1 4 ? 30.081 22.829 -13.427 1.00 0.00 4 GLU A CA 27
ATOM 11993 C C . GLU A 1 4 ? 31.217 21.831 -13.714 1.00 0.00 4 GLU A C 27
ATOM 11994 O O . GLU A 1 4 ? 31.381 20.848 -12.976 1.00 0.00 4 GLU A O 27
ATOM 12006 N N . TYR A 1 5 ? 31.929 22.113 -14.822 1.00 0.00 5 TYR A N 27
ATOM 12007 C CA . TYR A 1 5 ? 32.835 21.133 -15.428 1.00 0.00 5 TYR A CA 27
ATOM 12008 C C . TYR A 1 5 ? 34.216 21.797 -15.595 1.00 0.00 5 TYR A C 27
ATOM 12009 O O . TYR A 1 5 ? 34.416 22.562 -16.545 1.00 0.00 5 TYR A O 27
ATOM 12027 N N . THR A 1 6 ? 35.148 21.482 -14.667 1.00 0.00 6 THR A N 27
ATOM 12028 C CA . THR A 1 6 ? 36.583 21.833 -14.781 1.00 0.00 6 THR A CA 27
ATOM 12029 C C . THR A 1 6 ? 37.265 20.689 -15.561 1.00 0.00 6 THR A C 27
ATOM 12030 O O . THR A 1 6 ? 37.176 19.516 -15.170 1.00 0.00 6 THR A O 27
ATOM 12041 N N . ILE A 1 7 ? 37.997 21.084 -16.619 1.00 0.00 7 ILE A N 27
ATOM 12042 C CA . ILE A 1 7 ? 38.834 20.151 -17.425 1.00 0.00 7 ILE A CA 27
ATOM 12043 C C . ILE A 1 7 ? 40.267 20.301 -16.772 1.00 0.00 7 ILE A C 27
ATOM 12044 O O . ILE A 1 7 ? 40.816 21.392 -16.984 1.00 0.00 7 ILE A O 27
ATOM 12074 N N . SER A 1 9 ? 41.882 21.847 -14.143 1.00 0.00 9 SER A N 27
ATOM 12075 C CA . SER A 1 9 ? 41.392 22.907 -13.208 1.00 0.00 9 SER A CA 27
ATOM 12076 C C . SER A 1 9 ? 40.623 24.074 -13.927 1.00 0.00 9 SER A C 27
ATOM 12077 O O . SER A 1 9 ? 40.299 25.080 -13.278 1.00 0.00 9 SER A O 27
ATOM 12085 N N . TYR A 1 10 ? 40.309 23.930 -15.240 1.00 0.00 10 TYR A N 27
ATOM 12086 C CA . TYR A 1 10 ? 39.815 25.026 -16.105 1.00 0.00 10 TYR A CA 27
ATOM 12087 C C . TYR A 1 10 ? 38.267 24.975 -16.159 1.00 0.00 10 TYR A C 27
ATOM 12088 O O . TYR A 1 10 ? 37.702 24.171 -16.915 1.00 0.00 10 TYR A O 27
ATOM 12106 N N . THR A 1 11 ? 37.586 25.834 -15.361 1.00 0.00 11 THR A N 27
ATOM 12107 C CA . THR A 1 11 ? 36.105 25.787 -15.183 1.00 0.00 11 THR A CA 27
ATOM 12108 C C . THR A 1 11 ? 35.415 26.546 -16.360 1.00 0.00 11 THR A C 27
ATOM 12109 O O . THR A 1 11 ? 35.836 27.656 -16.712 1.00 0.00 11 THR A O 27
ATOM 12120 N N . PHE A 1 12 ? 34.329 25.947 -16.876 1.00 0.00 12 PHE A N 27
ATOM 12121 C CA . PHE A 1 12 ? 33.390 26.614 -17.826 1.00 0.00 12 PHE A CA 27
ATOM 12122 C C . PHE A 1 12 ? 31.973 26.239 -17.311 1.00 0.00 12 PHE A C 27
ATOM 12123 O O . PHE A 1 12 ? 31.727 25.055 -17.051 1.00 0.00 12 PHE A O 27
ATOM 12140 N N . ARG A 1 13 ? 31.049 27.212 -17.194 1.00 0.00 13 ARG A N 27
ATOM 12141 C CA . ARG A 1 13 ? 29.709 26.979 -16.562 1.00 0.00 13 ARG A CA 27
ATOM 12142 C C . ARG A 1 13 ? 28.633 27.516 -17.542 1.00 0.00 13 ARG A C 27
ATOM 12143 O O . ARG A 1 13 ? 28.684 28.699 -17.904 1.00 0.00 13 ARG A O 27
ATOM 12164 N N . GLY A 1 14 ? 27.682 26.644 -17.953 1.00 0.00 14 GLY A N 27
ATOM 12165 C CA . GLY A 1 14 ? 26.622 26.991 -18.938 1.00 0.00 14 GLY A CA 27
ATOM 12166 C C . GLY A 1 14 ? 25.243 26.253 -18.752 1.00 0.00 14 GLY A C 27
ATOM 12167 O O . GLY A 1 14 ? 24.987 25.916 -17.589 1.00 0.00 14 GLY A O 27
ATOM 12171 N N . PRO A 1 15 ? 24.305 25.998 -19.753 1.00 0.00 15 PRO A N 27
ATOM 12172 C CA . PRO A 1 15 ? 22.912 25.486 -19.475 1.00 0.00 15 PRO A CA 27
ATOM 12173 C C . PRO A 1 15 ? 22.563 24.024 -19.959 1.00 0.00 15 PRO A C 27
ATOM 12174 O O . PRO A 1 15 ? 21.503 23.744 -20.537 1.00 0.00 15 PRO A O 27
ATOM 12185 N N . GLY A 1 16 ? 23.535 23.150 -19.696 1.00 0.00 16 GLY A N 27
ATOM 12186 C CA . GLY A 1 16 ? 23.625 21.813 -20.308 1.00 0.00 16 GLY A CA 27
ATOM 12187 C C . GLY A 1 16 ? 24.441 20.824 -19.459 1.00 0.00 16 GLY A C 27
ATOM 12188 O O . GLY A 1 16 ? 25.343 21.252 -18.726 1.00 0.00 16 GLY A O 27
ATOM 12192 N N . CYS A 1 17 ? 24.155 19.503 -19.587 1.00 0.00 17 CYS A N 27
ATOM 12193 C CA . CYS A 1 17 ? 24.965 18.433 -18.929 1.00 0.00 17 CYS A CA 27
ATOM 12194 C C . CYS A 1 17 ? 25.215 17.245 -19.946 1.00 0.00 17 CYS A C 27
ATOM 12195 O O . CYS A 1 17 ? 24.484 16.249 -19.835 1.00 0.00 17 CYS A O 27
ATOM 12202 N N . PRO A 1 18 ? 26.214 17.251 -20.914 1.00 0.00 18 PRO A N 27
ATOM 12203 C CA . PRO A 1 18 ? 26.597 16.048 -21.706 1.00 0.00 18 PRO A CA 27
ATOM 12204 C C . PRO A 1 18 ? 27.512 15.060 -20.904 1.00 0.00 18 PRO A C 27
ATOM 12205 O O . PRO A 1 18 ? 28.161 15.474 -19.935 1.00 0.00 18 PRO A O 27
ATOM 12216 N N . THR A 1 19 ? 27.593 13.782 -21.354 1.00 0.00 19 THR A N 27
ATOM 12217 C CA . THR A 1 19 ? 28.571 12.779 -20.823 1.00 0.00 19 THR A CA 27
ATOM 12218 C C . THR A 1 19 ? 30.018 13.046 -21.371 1.00 0.00 19 THR A C 27
ATOM 12219 O O . THR A 1 19 ? 30.170 13.458 -22.528 1.00 0.00 19 THR A O 27
ATOM 12230 N N . LEU A 1 20 ? 31.037 12.817 -20.518 1.00 0.00 20 LEU A N 27
ATOM 12231 C CA . LEU A 1 20 ? 32.460 13.173 -20.804 1.00 0.00 20 LEU A CA 27
ATOM 12232 C C . LEU A 1 20 ? 33.383 12.035 -20.277 1.00 0.00 20 LEU A C 27
ATOM 12233 O O . LEU A 1 20 ? 33.141 11.497 -19.188 1.00 0.00 20 LEU A O 27
ATOM 12249 N N . LYS A 1 21 ? 34.478 11.736 -21.020 1.00 0.00 21 LYS A N 27
ATOM 12250 C CA . LYS A 1 21 ? 35.449 10.658 -20.703 1.00 0.00 21 LYS A CA 27
ATOM 12251 C C . LYS A 1 21 ? 36.119 10.725 -19.242 1.00 0.00 21 LYS A C 27
ATOM 12252 O O . LYS A 1 21 ? 35.813 11.731 -18.585 1.00 0.00 21 LYS A O 27
ATOM 12271 N N . PRO A 1 22 ? 36.964 9.788 -18.657 1.00 0.00 22 PRO A N 27
ATOM 12272 C CA . PRO A 1 22 ? 37.352 9.836 -17.218 1.00 0.00 22 PRO A CA 27
ATOM 12273 C C . PRO A 1 22 ? 38.443 10.903 -16.897 1.00 0.00 22 PRO A C 27
ATOM 12274 O O . PRO A 1 22 ? 39.280 11.216 -17.753 1.00 0.00 22 PRO A O 27
ATOM 12295 N N . ILE A 1 24 ? 37.436 14.239 -15.373 1.00 0.00 24 ILE A N 27
ATOM 12296 C CA . ILE A 1 24 ? 36.841 15.610 -15.415 1.00 0.00 24 ILE A CA 27
ATOM 12297 C C . ILE A 1 24 ? 35.847 15.562 -14.215 1.00 0.00 24 ILE A C 27
ATOM 12298 O O . ILE A 1 24 ? 34.914 14.747 -14.236 1.00 0.00 24 ILE A O 27
ATOM 12314 N N . THR A 1 25 ? 35.973 16.518 -13.273 1.00 0.00 25 THR A N 27
ATOM 12315 C CA . THR A 1 25 ? 34.949 16.729 -12.185 1.00 0.00 25 THR A CA 27
ATOM 12316 C C . THR A 1 25 ? 33.728 17.607 -12.620 1.00 0.00 25 THR A C 27
ATOM 12317 O O . THR A 1 25 ? 33.466 18.738 -12.198 1.00 0.00 25 THR A O 27
ATOM 12328 N N . VAL A 1 26 ? 32.996 16.893 -13.448 1.00 0.00 26 VAL A N 27
ATOM 12329 C CA . VAL A 1 26 ? 31.741 17.289 -14.145 1.00 0.00 26 VAL A CA 27
ATOM 12330 C C . VAL A 1 26 ? 30.583 16.914 -13.171 1.00 0.00 26 VAL A C 27
ATOM 12331 O O . VAL A 1 26 ? 30.432 15.740 -12.813 1.00 0.00 26 VAL A O 27
ATOM 12344 N N . ARG A 1 27 ? 29.857 17.955 -12.712 1.00 0.00 27 ARG A N 27
ATOM 12345 C CA . ARG A 1 27 ? 28.880 17.865 -11.603 1.00 0.00 27 ARG A CA 27
ATOM 12346 C C . ARG A 1 27 ? 27.671 18.672 -12.139 1.00 0.00 27 ARG A C 27
ATOM 12347 O O . ARG A 1 27 ? 27.685 19.909 -12.144 1.00 0.00 27 ARG A O 27
ATOM 12368 N N . CYS A 1 28 ? 26.633 17.922 -12.559 1.00 0.00 28 CYS A N 27
ATOM 12369 C CA . CYS A 1 28 ? 25.365 18.472 -13.109 1.00 0.00 28 CYS A CA 27
ATOM 12370 C C . CYS A 1 28 ? 24.554 19.256 -12.041 1.00 0.00 28 CYS A C 27
ATOM 12371 O O . CYS A 1 28 ? 24.357 18.766 -10.925 1.00 0.00 28 CYS A O 27
ATOM 12378 N N . GLU A 1 29 ? 24.129 20.489 -12.410 1.00 0.00 29 GLU A N 27
ATOM 12379 C CA . GLU A 1 29 ? 23.430 21.502 -11.550 1.00 0.00 29 GLU A CA 27
ATOM 12380 C C . GLU A 1 29 ? 24.391 22.073 -10.492 1.00 0.00 29 GLU A C 27
ATOM 12381 O O . GLU A 1 29 ? 24.980 21.281 -9.724 1.00 0.00 29 GLU A O 27
ATOM 12394 N N . SER A 1 1 ? 19.407 24.379 -14.085 1.00 0.00 1 SER A N 28
ATOM 12395 C CA . SER A 1 1 ? 20.231 23.196 -14.390 1.00 0.00 1 SER A CA 28
ATOM 12396 C C . SER A 1 1 ? 21.539 23.655 -15.070 1.00 0.00 1 SER A C 28
ATOM 12397 O O . SER A 1 1 ? 21.490 24.355 -16.090 1.00 0.00 1 SER A O 28
ATOM 12407 N N . LYS A 1 2 ? 22.694 23.255 -14.489 1.00 0.00 2 LYS A N 28
ATOM 12408 C CA . LYS A 1 2 ? 24.053 23.557 -15.028 1.00 0.00 2 LYS A CA 28
ATOM 12409 C C . LYS A 1 2 ? 25.040 22.370 -14.778 1.00 0.00 2 LYS A C 28
ATOM 12410 O O . LYS A 1 2 ? 25.009 21.761 -13.702 1.00 0.00 2 LYS A O 28
ATOM 12429 N N . TYR A 1 3 ? 25.950 22.124 -15.754 1.00 0.00 3 TYR A N 28
ATOM 12430 C CA . TYR A 1 3 ? 27.172 21.314 -15.578 1.00 0.00 3 TYR A CA 28
ATOM 12431 C C . TYR A 1 3 ? 28.253 22.336 -15.137 1.00 0.00 3 TYR A C 28
ATOM 12432 O O . TYR A 1 3 ? 28.434 23.370 -15.797 1.00 0.00 3 TYR A O 28
ATOM 12450 N N . GLU A 1 4 ? 28.885 22.080 -13.975 1.00 0.00 4 GLU A N 28
ATOM 12451 C CA . GLU A 1 4 ? 30.081 22.840 -13.528 1.00 0.00 4 GLU A CA 28
ATOM 12452 C C . GLU A 1 4 ? 31.174 21.804 -13.855 1.00 0.00 4 GLU A C 28
ATOM 12453 O O . GLU A 1 4 ? 31.365 20.838 -13.103 1.00 0.00 4 GLU A O 28
ATOM 12465 N N . TYR A 1 5 ? 31.815 22.042 -15.012 1.00 0.00 5 TYR A N 28
ATOM 12466 C CA . TYR A 1 5 ? 32.656 21.028 -15.652 1.00 0.00 5 TYR A CA 28
ATOM 12467 C C . TYR A 1 5 ? 34.080 21.590 -15.814 1.00 0.00 5 TYR A C 28
ATOM 12468 O O . TYR A 1 5 ? 34.365 22.274 -16.803 1.00 0.00 5 TYR A O 28
ATOM 12486 N N . THR A 1 6 ? 34.943 21.295 -14.808 1.00 0.00 6 THR A N 28
ATOM 12487 C CA . THR A 1 6 ? 36.357 21.748 -14.768 1.00 0.00 6 THR A CA 28
ATOM 12488 C C . THR A 1 6 ? 37.181 20.648 -15.489 1.00 0.00 6 THR A C 28
ATOM 12489 O O . THR A 1 6 ? 37.180 19.483 -15.074 1.00 0.00 6 THR A O 28
ATOM 12500 N N . ILE A 1 7 ? 37.880 21.091 -16.534 1.00 0.00 7 ILE A N 28
ATOM 12501 C CA . ILE A 1 7 ? 38.665 20.234 -17.452 1.00 0.00 7 ILE A CA 28
ATOM 12502 C C . ILE A 1 7 ? 40.142 20.369 -16.901 1.00 0.00 7 ILE A C 28
ATOM 12503 O O . ILE A 1 7 ? 40.655 21.485 -17.065 1.00 0.00 7 ILE A O 28
ATOM 12533 N N . SER A 1 9 ? 42.338 21.780 -14.685 1.00 0.00 9 SER A N 28
ATOM 12534 C CA . SER A 1 9 ? 42.130 22.865 -13.677 1.00 0.00 9 SER A CA 28
ATOM 12535 C C . SER A 1 9 ? 41.215 24.037 -14.177 1.00 0.00 9 SER A C 28
ATOM 12536 O O . SER A 1 9 ? 40.956 24.961 -13.394 1.00 0.00 9 SER A O 28
ATOM 12544 N N . TYR A 1 10 ? 40.722 23.992 -15.440 1.00 0.00 10 TYR A N 28
ATOM 12545 C CA . TYR A 1 10 ? 40.044 25.120 -16.119 1.00 0.00 10 TYR A CA 28
ATOM 12546 C C . TYR A 1 10 ? 38.516 24.958 -15.936 1.00 0.00 10 TYR A C 28
ATOM 12547 O O . TYR A 1 10 ? 37.968 23.987 -16.470 1.00 0.00 10 TYR A O 28
ATOM 12565 N N . THR A 1 11 ? 37.826 25.880 -15.213 1.00 0.00 11 THR A N 28
ATOM 12566 C CA . THR A 1 11 ? 36.360 25.768 -14.935 1.00 0.00 11 THR A CA 28
ATOM 12567 C C . THR A 1 11 ? 35.581 26.391 -16.131 1.00 0.00 11 THR A C 28
ATOM 12568 O O . THR A 1 11 ? 35.886 27.513 -16.555 1.00 0.00 11 THR A O 28
ATOM 12579 N N . PHE A 1 12 ? 34.574 25.642 -16.609 1.00 0.00 12 PHE A N 28
ATOM 12580 C CA . PHE A 1 12 ? 33.653 26.081 -17.688 1.00 0.00 12 PHE A CA 28
ATOM 12581 C C . PHE A 1 12 ? 32.222 25.798 -17.152 1.00 0.00 12 PHE A C 28
ATOM 12582 O O . PHE A 1 12 ? 31.961 24.709 -16.621 1.00 0.00 12 PHE A O 28
ATOM 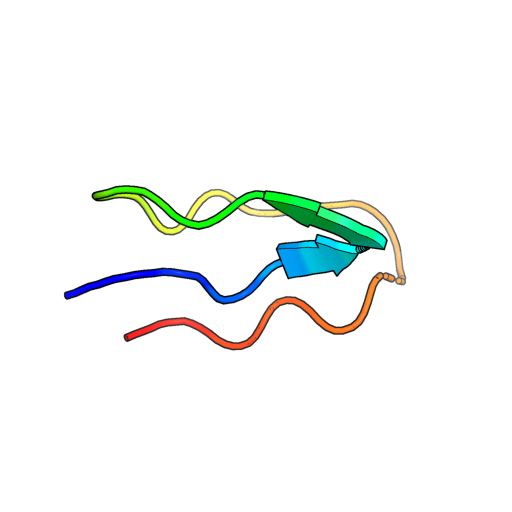12599 N N . ARG A 1 13 ? 31.308 26.766 -17.330 1.00 0.00 13 ARG A N 28
ATOM 12600 C CA . ARG A 1 13 ? 29.963 26.743 -16.673 1.00 0.00 13 ARG A CA 28
ATOM 12601 C C . ARG A 1 13 ? 28.922 27.233 -17.714 1.00 0.00 13 ARG A C 28
ATOM 12602 O O . ARG A 1 13 ? 29.098 28.328 -18.265 1.00 0.00 13 ARG A O 28
ATOM 12623 N N . GLY A 1 14 ? 27.857 26.435 -17.957 1.00 0.00 14 GLY A N 28
ATOM 12624 C CA . GLY A 1 14 ? 26.806 26.772 -18.953 1.00 0.00 14 GLY A CA 28
ATOM 12625 C C . GLY A 1 14 ? 25.409 26.076 -18.758 1.00 0.00 14 GLY A C 28
ATOM 12626 O O . GLY A 1 14 ? 25.175 25.683 -17.607 1.00 0.00 14 GLY A O 28
ATOM 12630 N N . PRO A 1 15 ? 24.439 25.909 -19.744 1.00 0.00 15 PRO A N 28
ATOM 12631 C CA . PRO A 1 15 ? 23.056 25.380 -19.461 1.00 0.00 15 PRO A CA 28
ATOM 12632 C C . PRO A 1 15 ? 22.727 23.920 -19.957 1.00 0.00 15 PRO A C 28
ATOM 12633 O O . PRO A 1 15 ? 21.664 23.625 -20.521 1.00 0.00 15 PRO A O 28
ATOM 12644 N N . GLY A 1 16 ? 23.723 23.066 -19.723 1.00 0.00 16 GLY A N 28
ATOM 12645 C CA . GLY A 1 16 ? 23.835 21.728 -20.331 1.00 0.00 16 GLY A CA 28
ATOM 12646 C C . GLY A 1 16 ? 24.353 20.664 -19.349 1.00 0.00 16 GLY A C 28
ATOM 12647 O O . GLY A 1 16 ? 24.954 21.001 -18.323 1.00 0.00 16 GLY A O 28
ATOM 12651 N N . CYS A 1 17 ? 24.126 19.369 -19.682 1.00 0.00 17 CYS A N 28
ATOM 12652 C CA . CYS A 1 17 ? 24.739 18.207 -18.969 1.00 0.00 17 CYS A CA 28
ATOM 12653 C C . CYS A 1 17 ? 25.014 17.069 -20.038 1.00 0.00 17 CYS A C 28
ATOM 12654 O O . CYS A 1 17 ? 24.232 16.107 -20.043 1.00 0.00 17 CYS A O 28
ATOM 12661 N N . PRO A 1 18 ? 26.085 17.086 -20.918 1.00 0.00 18 PRO A N 28
ATOM 12662 C CA . PRO A 1 18 ? 26.477 15.914 -21.752 1.00 0.00 18 PRO A CA 28
ATOM 12663 C C . PRO A 1 18 ? 27.405 14.906 -20.983 1.00 0.00 18 PRO A C 28
ATOM 12664 O O . PRO A 1 18 ? 27.981 15.271 -19.949 1.00 0.00 18 PRO A O 28
ATOM 12675 N N . THR A 1 19 ? 27.582 13.673 -21.522 1.00 0.00 19 THR A N 28
ATOM 12676 C CA . THR A 1 19 ? 28.605 12.696 -21.023 1.00 0.00 19 THR A CA 28
ATOM 12677 C C . THR A 1 19 ? 30.043 13.077 -21.523 1.00 0.00 19 THR A C 28
ATOM 12678 O O . THR A 1 19 ? 30.191 13.555 -22.655 1.00 0.00 19 THR A O 28
ATOM 12689 N N . LEU A 1 20 ? 31.063 12.868 -20.662 1.00 0.00 20 LEU A N 28
ATOM 12690 C CA . LEU A 1 20 ? 32.458 13.352 -20.894 1.00 0.00 20 LEU A CA 28
ATOM 12691 C C . LEU A 1 20 ? 33.489 12.282 -20.412 1.00 0.00 20 LEU A C 28
ATOM 12692 O O . LEU A 1 20 ? 33.273 11.625 -19.387 1.00 0.00 20 LEU A O 28
ATOM 12708 N N . LYS A 1 21 ? 34.659 12.213 -21.100 1.00 0.00 21 LYS A N 28
ATOM 12709 C CA . LYS A 1 21 ? 35.882 11.440 -20.721 1.00 0.00 21 LYS A CA 28
ATOM 12710 C C . LYS A 1 21 ? 36.208 11.284 -19.172 1.00 0.00 21 LYS A C 28
ATOM 12711 O O . LYS A 1 21 ? 35.842 12.252 -18.494 1.00 0.00 21 LYS A O 28
ATOM 12730 N N . PRO A 1 22 ? 36.875 10.228 -18.558 1.00 0.00 22 PRO A N 28
ATOM 12731 C CA . PRO A 1 22 ? 37.140 10.187 -17.090 1.00 0.00 22 PRO A CA 28
ATOM 12732 C C . PRO A 1 22 ? 38.235 11.199 -16.618 1.00 0.00 22 PRO A C 28
ATOM 12733 O O . PRO A 1 22 ? 39.173 11.486 -17.370 1.00 0.00 22 PRO A O 28
ATOM 12754 N N . ILE A 1 24 ? 37.185 14.551 -15.248 1.00 0.00 24 ILE A N 28
ATOM 12755 C CA . ILE A 1 24 ? 36.621 15.937 -15.320 1.00 0.00 24 ILE A CA 28
ATOM 12756 C C . ILE A 1 24 ? 35.641 15.933 -14.108 1.00 0.00 24 ILE A C 28
ATOM 12757 O O . ILE A 1 24 ? 34.713 15.110 -14.083 1.00 0.00 24 ILE A O 28
ATOM 12773 N N . THR A 1 25 ? 35.767 16.928 -13.203 1.00 0.00 25 THR A N 28
ATOM 12774 C CA . THR A 1 25 ? 34.753 17.168 -12.113 1.00 0.00 25 THR A CA 28
ATOM 12775 C C . THR A 1 25 ? 33.483 17.941 -12.601 1.00 0.00 25 THR A C 28
ATOM 12776 O O . THR A 1 25 ? 33.230 19.128 -12.368 1.00 0.00 25 THR A O 28
ATOM 12787 N N . VAL A 1 26 ? 32.727 17.089 -13.254 1.00 0.00 26 VAL A N 28
ATOM 12788 C CA . VAL A 1 26 ? 31.501 17.385 -14.040 1.00 0.00 26 VAL A CA 28
ATOM 12789 C C . VAL A 1 26 ? 30.328 17.111 -13.053 1.00 0.00 26 VAL A C 28
ATOM 12790 O O . VAL A 1 26 ? 30.126 15.971 -12.621 1.00 0.00 26 VAL A O 28
ATOM 12803 N N . ARG A 1 27 ? 29.651 18.208 -12.683 1.00 0.00 27 ARG A N 28
ATOM 12804 C CA . ARG A 1 27 ? 28.640 18.252 -11.599 1.00 0.00 27 ARG A CA 28
ATOM 12805 C C . ARG A 1 27 ? 27.321 18.651 -12.324 1.00 0.00 27 ARG A C 28
ATOM 12806 O O . ARG A 1 27 ? 27.011 19.835 -12.497 1.00 0.00 27 ARG A O 28
ATOM 12827 N N . CYS A 1 28 ? 26.588 17.601 -12.749 1.00 0.00 28 CYS A N 28
ATOM 12828 C CA . CYS A 1 28 ? 25.419 17.689 -13.659 1.00 0.00 28 CYS A CA 28
ATOM 12829 C C . CYS A 1 28 ? 24.164 18.254 -12.958 1.00 0.00 28 CYS A C 28
ATOM 12830 O O . CYS A 1 28 ? 23.813 17.810 -11.861 1.00 0.00 28 CYS A O 28
ATOM 12837 N N . GLU A 1 29 ? 23.510 19.239 -13.624 1.00 0.00 29 GLU A N 28
ATOM 12838 C CA . GLU A 1 29 ? 22.267 19.957 -13.170 1.00 0.00 29 GLU A CA 28
ATOM 12839 C C . GLU A 1 29 ? 22.527 20.791 -11.902 1.00 0.00 29 GLU A C 28
ATOM 12840 O O . GLU A 1 29 ? 23.053 20.235 -10.913 1.00 0.00 29 GLU A O 28
ATOM 12853 N N . SER A 1 1 ? 19.592 22.015 -17.799 1.00 0.00 1 SER A N 29
ATOM 12854 C CA . SER A 1 1 ? 20.416 21.379 -16.754 1.00 0.00 1 SER A CA 29
ATOM 12855 C C . SER A 1 1 ? 21.854 21.931 -16.842 1.00 0.00 1 SER A C 29
ATOM 12856 O O . SER A 1 1 ? 22.474 21.863 -17.910 1.00 0.00 1 SER A O 29
ATOM 12866 N N . LYS A 1 2 ? 22.365 22.451 -15.708 1.00 0.00 2 LYS A N 29
ATOM 12867 C CA . LYS A 1 2 ? 23.727 23.049 -15.589 1.00 0.00 2 LYS A CA 29
ATOM 12868 C C . LYS A 1 2 ? 24.818 21.933 -15.413 1.00 0.00 2 LYS A C 29
ATOM 12869 O O . LYS A 1 2 ? 24.517 20.800 -15.024 1.00 0.00 2 LYS A O 29
ATOM 12888 N N . TYR A 1 3 ? 26.074 22.298 -15.742 1.00 0.00 3 TYR A N 29
ATOM 12889 C CA . TYR A 1 3 ? 27.302 21.534 -15.460 1.00 0.00 3 TYR A CA 29
ATOM 12890 C C . TYR A 1 3 ? 28.306 22.585 -14.931 1.00 0.00 3 TYR A C 29
ATOM 12891 O O . TYR A 1 3 ? 28.447 23.671 -15.514 1.00 0.00 3 TYR A O 29
ATOM 12909 N N . GLU A 1 4 ? 28.958 22.268 -13.795 1.00 0.00 4 GLU A N 29
ATOM 12910 C CA . GLU A 1 4 ? 30.105 23.061 -13.279 1.00 0.00 4 GLU A CA 29
ATOM 12911 C C . GLU A 1 4 ? 31.249 22.074 -13.574 1.00 0.00 4 GLU A C 29
ATOM 12912 O O . GLU A 1 4 ? 31.451 21.122 -12.804 1.00 0.00 4 GLU A O 29
ATOM 12924 N N . TYR A 1 5 ? 31.938 22.325 -14.707 1.00 0.00 5 TYR A N 29
ATOM 12925 C CA . TYR A 1 5 ? 32.849 21.331 -15.296 1.00 0.00 5 TYR A CA 29
ATOM 12926 C C . TYR A 1 5 ? 34.234 21.962 -15.545 1.00 0.00 5 TYR A C 29
ATOM 12927 O O . TYR A 1 5 ? 34.412 22.675 -16.539 1.00 0.00 5 TYR A O 29
ATOM 12945 N N . THR A 1 6 ? 35.196 21.656 -14.642 1.00 0.00 6 THR A N 29
ATOM 12946 C CA . THR A 1 6 ? 36.637 21.965 -14.805 1.00 0.00 6 THR A CA 29
ATOM 12947 C C . THR A 1 6 ? 37.284 20.839 -15.636 1.00 0.00 6 THR A C 29
ATOM 12948 O O . THR A 1 6 ? 37.150 19.655 -15.299 1.00 0.00 6 THR A O 29
ATOM 12959 N N . ILE A 1 7 ? 38.035 21.256 -16.676 1.00 0.00 7 ILE A N 29
ATOM 12960 C CA . ILE A 1 7 ? 38.814 20.334 -17.547 1.00 0.00 7 ILE A CA 29
ATOM 12961 C C . ILE A 1 7 ? 40.263 20.437 -16.943 1.00 0.00 7 ILE A C 29
ATOM 12962 O O . ILE A 1 7 ? 40.851 21.501 -17.182 1.00 0.00 7 ILE A O 29
ATOM 12992 N N . SER A 1 9 ? 41.932 21.934 -14.320 1.00 0.00 9 SER A N 29
ATOM 12993 C CA . SER A 1 9 ? 41.501 22.986 -13.347 1.00 0.00 9 SER A CA 29
ATOM 12994 C C . SER A 1 9 ? 40.694 24.165 -13.993 1.00 0.00 9 SER A C 29
ATOM 12995 O O . SER A 1 9 ? 40.328 25.106 -13.274 1.00 0.00 9 SER A O 29
ATOM 13003 N N . TYR A 1 10 ? 40.405 24.109 -15.317 1.00 0.00 10 TYR A N 29
ATOM 13004 C CA . TYR A 1 10 ? 39.877 25.246 -16.102 1.00 0.00 10 TYR A CA 29
ATOM 13005 C C . TYR A 1 10 ? 38.331 25.147 -16.153 1.00 0.00 10 TYR A C 29
ATOM 13006 O O . TYR A 1 10 ? 37.793 24.319 -16.901 1.00 0.00 10 TYR A O 29
ATOM 13024 N N . THR A 1 11 ? 37.631 25.990 -15.354 1.00 0.00 11 THR A N 29
ATOM 13025 C CA . THR A 1 11 ? 36.159 25.883 -15.127 1.00 0.00 11 THR A CA 29
ATOM 13026 C C . THR A 1 11 ? 35.384 26.536 -16.317 1.00 0.00 11 THR A C 29
ATOM 13027 O O . THR A 1 11 ? 35.776 27.605 -16.802 1.00 0.00 11 THR A O 29
ATOM 13038 N N . PHE A 1 12 ? 34.263 25.896 -16.700 1.00 0.00 12 PHE A N 29
ATOM 13039 C CA . PHE A 1 12 ? 33.273 26.464 -17.655 1.00 0.00 12 PHE A CA 29
ATOM 13040 C C . PHE A 1 12 ? 31.873 26.183 -17.047 1.00 0.00 12 PHE A C 29
ATOM 13041 O O . PHE A 1 12 ? 31.590 25.036 -16.670 1.00 0.00 12 PHE A O 29
ATOM 13058 N N . ARG A 1 13 ? 31.004 27.207 -17.000 1.00 0.00 13 ARG A N 29
ATOM 13059 C CA . ARG A 1 13 ? 29.686 27.120 -16.299 1.00 0.00 13 ARG A CA 29
ATOM 13060 C C . ARG A 1 13 ? 28.629 27.697 -17.275 1.00 0.00 13 ARG A C 29
ATOM 13061 O O . ARG A 1 13 ? 28.738 28.868 -17.662 1.00 0.00 13 ARG A O 29
ATOM 13082 N N . GLY A 1 14 ? 27.635 26.866 -17.660 1.00 0.00 14 GLY A N 29
ATOM 13083 C CA . GLY A 1 14 ? 26.579 27.261 -18.625 1.00 0.00 14 GLY A CA 29
ATOM 13084 C C . GLY A 1 14 ? 25.282 26.373 -18.603 1.00 0.00 14 GLY A C 29
ATOM 13085 O O . GLY A 1 14 ? 24.985 25.921 -17.489 1.00 0.00 14 GLY A O 29
ATOM 13089 N N . PRO A 1 15 ? 24.455 26.099 -19.690 1.00 0.00 15 PRO A N 29
ATOM 13090 C CA . PRO A 1 15 ? 23.130 25.391 -19.562 1.00 0.00 15 PRO A CA 29
ATOM 13091 C C . PRO A 1 15 ? 23.022 23.922 -20.126 1.00 0.00 15 PRO A C 29
ATOM 13092 O O . PRO A 1 15 ? 22.037 23.517 -20.760 1.00 0.00 15 PRO A O 29
ATOM 13103 N N . GLY A 1 16 ? 24.107 23.193 -19.868 1.00 0.00 16 GLY A N 29
ATOM 13104 C CA . GLY A 1 16 ? 24.414 21.893 -20.492 1.00 0.00 16 GLY A CA 29
ATOM 13105 C C . GLY A 1 16 ? 24.792 20.816 -19.457 1.00 0.00 16 GLY A C 29
ATOM 13106 O O . GLY A 1 16 ? 25.309 21.149 -18.386 1.00 0.00 16 GLY A O 29
ATOM 13110 N N . CYS A 1 17 ? 24.547 19.526 -19.793 1.00 0.00 17 CYS A N 29
ATOM 13111 C CA . CYS A 1 17 ? 25.054 18.353 -19.017 1.00 0.00 17 CYS A CA 29
ATOM 13112 C C . CYS A 1 17 ? 25.376 17.217 -20.073 1.00 0.00 17 CYS A C 29
ATOM 13113 O O . CYS A 1 17 ? 24.541 16.308 -20.196 1.00 0.00 17 CYS A O 29
ATOM 13120 N N . PRO A 1 18 ? 26.522 17.194 -20.856 1.00 0.00 18 PRO A N 29
ATOM 13121 C CA . PRO A 1 18 ? 26.842 16.086 -21.802 1.00 0.00 18 PRO A CA 29
ATOM 13122 C C . PRO A 1 18 ? 27.544 14.868 -21.111 1.00 0.00 18 PRO A C 29
ATOM 13123 O O . PRO A 1 18 ? 28.087 15.019 -20.008 1.00 0.00 18 PRO A O 29
ATOM 13134 N N . THR A 1 19 ? 27.574 13.691 -21.791 1.00 0.00 19 THR A N 29
ATOM 13135 C CA . THR A 1 19 ? 28.394 12.510 -21.363 1.00 0.00 19 THR A CA 29
ATOM 13136 C C . THR A 1 19 ? 29.902 12.723 -21.735 1.00 0.00 19 THR A C 29
ATOM 13137 O O . THR A 1 19 ? 30.207 13.245 -22.814 1.00 0.00 19 THR A O 29
ATOM 13148 N N . LEU A 1 20 ? 30.802 12.323 -20.812 1.00 0.00 20 LEU A N 29
ATOM 13149 C CA . LEU A 1 20 ? 32.261 12.668 -20.853 1.00 0.00 20 LEU A CA 29
ATOM 13150 C C . LEU A 1 20 ? 33.127 11.509 -20.287 1.00 0.00 20 LEU A C 29
ATOM 13151 O O . LEU A 1 20 ? 32.724 10.835 -19.331 1.00 0.00 20 LEU A O 29
ATOM 13167 N N . LYS A 1 21 ? 34.344 11.342 -20.862 1.00 0.00 21 LYS A N 29
ATOM 13168 C CA . LYS A 1 21 ? 35.351 10.330 -20.469 1.00 0.00 21 LYS A CA 29
ATOM 13169 C C . LYS A 1 21 ? 35.961 10.484 -19.001 1.00 0.00 21 LYS A C 29
ATOM 13170 O O . LYS A 1 21 ? 35.653 11.540 -18.428 1.00 0.00 21 LYS A O 29
ATOM 13189 N N . PRO A 1 22 ? 36.776 9.576 -18.326 1.00 0.00 22 PRO A N 29
ATOM 13190 C CA . PRO A 1 22 ? 37.166 9.757 -16.901 1.00 0.00 22 PRO A CA 29
ATOM 13191 C C . PRO A 1 22 ? 38.310 10.796 -16.711 1.00 0.00 22 PRO A C 29
ATOM 13192 O O . PRO A 1 22 ? 39.210 10.893 -17.554 1.00 0.00 22 PRO A O 29
ATOM 13213 N N . ILE A 1 24 ? 37.322 14.373 -15.642 1.00 0.00 24 ILE A N 29
ATOM 13214 C CA . ILE A 1 24 ? 36.718 15.741 -15.639 1.00 0.00 24 ILE A CA 29
ATOM 13215 C C . ILE A 1 24 ? 35.788 15.652 -14.390 1.00 0.00 24 ILE A C 29
ATOM 13216 O O . ILE A 1 24 ? 34.866 14.823 -14.376 1.00 0.00 24 ILE A O 29
ATOM 13232 N N . THR A 1 25 ? 35.947 16.595 -13.444 1.00 0.00 25 THR A N 29
ATOM 13233 C CA . THR A 1 25 ? 34.977 16.773 -12.302 1.00 0.00 25 THR A CA 29
ATOM 13234 C C . THR A 1 25 ? 33.730 17.648 -12.657 1.00 0.00 25 THR A C 29
ATOM 13235 O O . THR A 1 25 ? 33.468 18.752 -12.167 1.00 0.00 25 THR A O 29
ATOM 13246 N N . VAL A 1 26 ? 32.972 16.970 -13.497 1.00 0.00 26 VAL A N 29
ATOM 13247 C CA . VAL A 1 26 ? 31.693 17.406 -14.123 1.00 0.00 26 VAL A CA 29
ATOM 13248 C C . VAL A 1 26 ? 30.567 17.052 -13.103 1.00 0.00 26 VAL A C 29
ATOM 13249 O O . VAL A 1 26 ? 30.383 15.873 -12.781 1.00 0.00 26 VAL A O 29
ATOM 13262 N N . ARG A 1 27 ? 29.907 18.106 -12.580 1.00 0.00 27 ARG A N 29
ATOM 13263 C CA . ARG A 1 27 ? 28.966 18.008 -11.436 1.00 0.00 27 ARG A CA 29
ATOM 13264 C C . ARG A 1 27 ? 27.690 18.735 -11.941 1.00 0.00 27 ARG A C 29
ATOM 13265 O O . ARG A 1 27 ? 27.592 19.967 -11.868 1.00 0.00 27 ARG A O 29
ATOM 13286 N N . CYS A 1 28 ? 26.734 17.930 -12.460 1.00 0.00 28 CYS A N 29
ATOM 13287 C CA . CYS A 1 28 ? 25.504 18.426 -13.125 1.00 0.00 28 CYS A CA 29
ATOM 13288 C C . CYS A 1 28 ? 24.483 19.023 -12.114 1.00 0.00 28 CYS A C 29
ATOM 13289 O O . CYS A 1 28 ? 23.885 18.307 -11.305 1.00 0.00 28 CYS A O 29
ATOM 13296 N N . GLU A 1 29 ? 24.335 20.371 -12.183 1.00 0.00 29 GLU A N 29
ATOM 13297 C CA . GLU A 1 29 ? 23.415 21.230 -11.364 1.00 0.00 29 GLU A CA 29
ATOM 13298 C C . GLU A 1 29 ? 23.901 21.305 -9.908 1.00 0.00 29 GLU A C 29
ATOM 13299 O O . GLU A 1 29 ? 24.053 20.241 -9.269 1.00 0.00 29 GLU A O 29
ATOM 13312 N N . SER A 1 1 ? 19.428 23.420 -15.913 1.00 0.00 1 SER A N 30
ATOM 13313 C CA . SER A 1 1 ? 20.524 22.751 -15.188 1.00 0.00 1 SER A CA 30
ATOM 13314 C C . SER A 1 1 ? 21.880 23.176 -15.787 1.00 0.00 1 SER A C 30
ATOM 13315 O O . SER A 1 1 ? 22.055 23.101 -17.010 1.00 0.00 1 SER A O 30
ATOM 13325 N N . LYS A 1 2 ? 22.827 23.590 -14.917 1.00 0.00 2 LYS A N 30
ATOM 13326 C CA . LYS A 1 2 ? 24.216 23.949 -15.317 1.00 0.00 2 LYS A CA 30
ATOM 13327 C C . LYS A 1 2 ? 25.187 22.840 -14.836 1.00 0.00 2 LYS A C 30
ATOM 13328 O O . LYS A 1 2 ? 25.209 22.532 -13.641 1.00 0.00 2 LYS A O 30
ATOM 13347 N N . TYR A 1 3 ? 26.003 22.304 -15.769 1.00 0.00 3 TYR A N 30
ATOM 13348 C CA . TYR A 1 3 ? 27.162 21.433 -15.495 1.00 0.00 3 TYR A CA 30
ATOM 13349 C C . TYR A 1 3 ? 28.359 22.369 -15.190 1.00 0.00 3 TYR A C 30
ATOM 13350 O O . TYR A 1 3 ? 28.595 23.343 -15.920 1.00 0.00 3 TYR A O 30
ATOM 13368 N N . GLU A 1 4 ? 29.012 22.115 -14.044 1.00 0.00 4 GLU A N 30
ATOM 13369 C CA . GLU A 1 4 ? 30.221 22.851 -13.620 1.00 0.00 4 GLU A CA 30
ATOM 13370 C C . GLU A 1 4 ? 31.302 21.788 -13.901 1.00 0.00 4 GLU A C 30
ATOM 13371 O O . GLU A 1 4 ? 31.476 20.847 -13.114 1.00 0.00 4 GLU A O 30
ATOM 13383 N N . TYR A 1 5 ? 31.969 21.983 -15.050 1.00 0.00 5 TYR A N 30
ATOM 13384 C CA . TYR A 1 5 ? 32.840 20.952 -15.636 1.00 0.00 5 TYR A CA 30
ATOM 13385 C C . TYR A 1 5 ? 34.255 21.558 -15.798 1.00 0.00 5 TYR A C 30
ATOM 13386 O O . TYR A 1 5 ? 34.548 22.172 -16.829 1.00 0.00 5 TYR A O 30
ATOM 13404 N N . THR A 1 6 ? 35.099 21.369 -14.750 1.00 0.00 6 THR A N 30
ATOM 13405 C CA . THR A 1 6 ? 36.518 21.816 -14.702 1.00 0.00 6 THR A CA 30
ATOM 13406 C C . THR A 1 6 ? 37.373 20.765 -15.449 1.00 0.00 6 THR A C 30
ATOM 13407 O O . THR A 1 6 ? 37.363 19.586 -15.071 1.00 0.00 6 THR A O 30
ATOM 13418 N N . ILE A 1 7 ? 38.135 21.228 -16.463 1.00 0.00 7 ILE A N 30
ATOM 13419 C CA . ILE A 1 7 ? 38.992 20.353 -17.310 1.00 0.00 7 ILE A CA 30
ATOM 13420 C C . ILE A 1 7 ? 40.410 20.456 -16.634 1.00 0.00 7 ILE A C 30
ATOM 13421 O O . ILE A 1 7 ? 40.972 21.551 -16.779 1.00 0.00 7 ILE A O 30
ATOM 13451 N N . SER A 1 9 ? 41.930 21.837 -13.894 1.00 0.00 9 SER A N 30
ATOM 13452 C CA . SER A 1 9 ? 41.407 22.828 -12.903 1.00 0.00 9 SER A CA 30
ATOM 13453 C C . SER A 1 9 ? 40.634 24.023 -13.564 1.00 0.00 9 SER A C 30
ATOM 13454 O O . SER A 1 9 ? 40.176 24.915 -12.836 1.00 0.00 9 SER A O 30
ATOM 13462 N N . TYR A 1 10 ? 40.474 24.037 -14.913 1.00 0.00 10 TYR A N 30
ATOM 13463 C CA . TYR A 1 10 ? 39.984 25.198 -15.686 1.00 0.00 10 TYR A CA 30
ATOM 13464 C C . TYR A 1 10 ? 38.452 25.064 -15.843 1.00 0.00 10 TYR A C 30
ATOM 13465 O O . TYR A 1 10 ? 37.994 24.143 -16.532 1.00 0.00 10 TYR A O 30
ATOM 13483 N N . THR A 1 11 ? 37.680 25.970 -15.201 1.00 0.00 11 THR A N 30
ATOM 13484 C CA . THR A 1 11 ? 36.200 25.844 -15.077 1.00 0.00 11 THR A CA 30
ATOM 13485 C C . THR A 1 11 ? 35.513 26.422 -16.354 1.00 0.00 11 THR A C 30
ATOM 13486 O O . THR A 1 11 ? 35.887 27.497 -16.838 1.00 0.00 11 THR A O 30
ATOM 13497 N N . PHE A 1 12 ? 34.478 25.697 -16.809 1.00 0.00 12 PHE A N 30
ATOM 13498 C CA . PHE A 1 12 ? 33.539 26.152 -17.864 1.00 0.00 12 PHE A CA 30
ATOM 13499 C C . PHE A 1 12 ? 32.109 25.833 -17.337 1.00 0.00 12 PHE A C 30
ATOM 13500 O O . PHE A 1 12 ? 31.892 24.756 -16.762 1.00 0.00 12 PHE A O 30
ATOM 13517 N N . ARG A 1 13 ? 31.141 26.742 -17.559 1.00 0.00 13 ARG A N 30
ATOM 13518 C CA . ARG A 1 13 ? 29.789 26.647 -16.928 1.00 0.00 13 ARG A CA 30
ATOM 13519 C C . ARG A 1 13 ? 28.765 27.057 -18.016 1.00 0.00 13 ARG A C 30
ATOM 13520 O O . ARG A 1 13 ? 28.817 28.196 -18.500 1.00 0.00 13 ARG A O 30
ATOM 13541 N N . GLY A 1 14 ? 27.865 26.122 -18.393 1.00 0.00 14 GLY A N 30
ATOM 13542 C CA . GLY A 1 14 ? 26.842 26.340 -19.451 1.00 0.00 14 GLY A CA 30
ATOM 13543 C C . GLY A 1 14 ? 25.396 25.826 -19.106 1.00 0.00 14 GLY A C 30
ATOM 13544 O O . GLY A 1 14 ? 25.157 25.711 -17.897 1.00 0.00 14 GLY A O 30
ATOM 13548 N N . PRO A 1 15 ? 24.390 25.528 -20.025 1.00 0.00 15 PRO A N 30
ATOM 13549 C CA . PRO A 1 15 ? 22.979 25.175 -19.622 1.00 0.00 15 PRO A CA 30
ATOM 13550 C C . PRO A 1 15 ? 22.494 23.699 -19.891 1.00 0.00 15 PRO A C 30
ATOM 13551 O O . PRO A 1 15 ? 21.380 23.441 -20.368 1.00 0.00 15 PRO A O 30
ATOM 13562 N N . GLY A 1 16 ? 23.410 22.782 -19.571 1.00 0.00 16 GLY A N 30
ATOM 13563 C CA . GLY A 1 16 ? 23.344 21.377 -20.011 1.00 0.00 16 GLY A CA 30
ATOM 13564 C C . GLY A 1 16 ? 23.968 20.364 -19.040 1.00 0.00 16 GLY A C 30
ATOM 13565 O O . GLY A 1 16 ? 24.533 20.725 -18.001 1.00 0.00 16 GLY A O 30
ATOM 13569 N N . CYS A 1 17 ? 23.854 19.078 -19.437 1.00 0.00 17 CYS A N 30
ATOM 13570 C CA . CYS A 1 17 ? 24.576 17.943 -18.803 1.00 0.00 17 CYS A CA 30
ATOM 13571 C C . CYS A 1 17 ? 24.968 16.966 -19.983 1.00 0.00 17 CYS A C 30
ATOM 13572 O O . CYS A 1 17 ? 24.232 15.985 -20.169 1.00 0.00 17 CYS A O 30
ATOM 13579 N N . PRO A 1 18 ? 26.070 17.153 -20.808 1.00 0.00 18 PRO A N 30
ATOM 13580 C CA . PRO A 1 18 ? 26.485 16.168 -21.849 1.00 0.00 18 PRO A CA 30
ATOM 13581 C C . PRO A 1 18 ? 27.308 14.971 -21.264 1.00 0.00 18 PRO A C 30
ATOM 13582 O O . PRO A 1 18 ? 27.799 15.061 -20.131 1.00 0.00 18 PRO A O 30
ATOM 13593 N N . THR A 1 19 ? 27.495 13.880 -22.058 1.00 0.00 19 THR A N 30
ATOM 13594 C CA . THR A 1 19 ? 28.435 12.764 -21.713 1.00 0.00 19 THR A CA 30
ATOM 13595 C C . THR A 1 19 ? 29.921 13.215 -21.923 1.00 0.00 19 THR A C 30
ATOM 13596 O O . THR A 1 19 ? 30.237 13.870 -22.924 1.00 0.00 19 THR A O 30
ATOM 13607 N N . LEU A 1 20 ? 30.779 12.861 -20.948 1.00 0.00 20 LEU A N 30
ATOM 13608 C CA . LEU A 1 20 ? 32.162 13.415 -20.800 1.00 0.00 20 LEU A CA 30
ATOM 13609 C C . LEU A 1 20 ? 33.167 12.325 -20.330 1.00 0.00 20 LEU A C 30
ATOM 13610 O O . LEU A 1 20 ? 32.827 11.453 -19.522 1.00 0.00 20 LEU A O 30
ATOM 13626 N N . LYS A 1 21 ? 34.416 12.449 -20.829 1.00 0.00 21 LYS A N 30
ATOM 13627 C CA . LYS A 1 21 ? 35.521 11.474 -20.668 1.00 0.00 21 LYS A CA 30
ATOM 13628 C C . LYS A 1 21 ? 36.039 11.231 -19.185 1.00 0.00 21 LYS A C 30
ATOM 13629 O O . LYS A 1 21 ? 35.628 12.050 -18.350 1.00 0.00 21 LYS A O 30
ATOM 13648 N N . PRO A 1 22 ? 36.905 10.216 -18.768 1.00 0.00 22 PRO A N 30
ATOM 13649 C CA . PRO A 1 22 ? 37.326 10.052 -17.351 1.00 0.00 22 PRO A CA 30
ATOM 13650 C C . PRO A 1 22 ? 38.427 11.071 -16.925 1.00 0.00 22 PRO A C 30
ATOM 13651 O O . PRO A 1 22 ? 39.291 11.426 -17.737 1.00 0.00 22 PRO A O 30
ATOM 13672 N N . ILE A 1 24 ? 37.511 14.363 -15.659 1.00 0.00 24 ILE A N 30
ATOM 13673 C CA . ILE A 1 24 ? 36.916 15.734 -15.623 1.00 0.00 24 ILE A CA 30
ATOM 13674 C C . ILE A 1 24 ? 35.932 15.603 -14.417 1.00 0.00 24 ILE A C 30
ATOM 13675 O O . ILE A 1 24 ? 35.053 14.727 -14.440 1.00 0.00 24 ILE A O 30
ATOM 13691 N N . THR A 1 25 ? 35.985 16.564 -13.468 1.00 0.00 25 THR A N 30
ATOM 13692 C CA . THR A 1 25 ? 34.951 16.697 -12.403 1.00 0.00 25 THR A CA 30
ATOM 13693 C C . THR A 1 25 ? 33.777 17.570 -12.915 1.00 0.00 25 THR A C 30
ATOM 13694 O O . THR A 1 25 ? 33.817 18.801 -13.000 1.00 0.00 25 THR A O 30
ATOM 13705 N N . VAL A 1 26 ? 32.793 16.774 -13.247 1.00 0.00 26 VAL A N 30
ATOM 13706 C CA . VAL A 1 26 ? 31.558 17.161 -13.983 1.00 0.00 26 VAL A CA 30
ATOM 13707 C C . VAL A 1 26 ? 30.490 17.095 -12.844 1.00 0.00 26 VAL A C 30
ATOM 13708 O O . VAL A 1 26 ? 30.266 16.028 -12.255 1.00 0.00 26 VAL A O 30
ATOM 13721 N N . ARG A 1 27 ? 29.867 18.253 -12.562 1.00 0.00 27 ARG A N 30
ATOM 13722 C CA . ARG A 1 27 ? 28.930 18.440 -11.428 1.00 0.00 27 ARG A CA 30
ATOM 13723 C C . ARG A 1 27 ? 27.640 19.010 -12.084 1.00 0.00 27 ARG A C 30
ATOM 13724 O O . ARG A 1 27 ? 27.511 20.225 -12.280 1.00 0.00 27 ARG A O 30
ATOM 13745 N N . CYS A 1 28 ? 26.704 18.089 -12.415 1.00 0.00 28 CYS A N 30
ATOM 13746 C CA . CYS A 1 28 ? 25.425 18.404 -13.108 1.00 0.00 28 CYS A CA 30
ATOM 13747 C C . CYS A 1 28 ? 24.431 19.139 -12.170 1.00 0.00 28 CYS A C 30
ATOM 13748 O O . CYS A 1 28 ? 24.274 18.769 -11.002 1.00 0.00 28 CYS A O 30
ATOM 13755 N N . GLU A 1 29 ? 23.789 20.206 -12.714 1.00 0.00 29 GLU A N 30
ATOM 13756 C CA . GLU A 1 29 ? 22.948 21.218 -11.995 1.00 0.00 29 GLU A CA 30
ATOM 13757 C C . GLU A 1 29 ? 23.764 21.987 -10.927 1.00 0.00 29 GLU A C 30
ATOM 13758 O O . GLU A 1 29 ? 24.216 21.358 -9.946 1.00 0.00 29 GLU A O 30
#